Protein AF-A0A094FRH2-F1 (afdb_monomer_lite)

Sequence (1013 aa):
MGSDAPKFNVCLIGSGGVGTIASVVLEKSGLARVTAVLRSKYKVVSEKGWDIESVDHGTLKGWKPSRIVATVSEAALPPPGTDAQHYDYVFVSTKQLPDSYSVAELIRPVVTPGVTAIILIQNGLDIEIPIIEAFPKNTVISGVSVIGSRTVGENSIAHIGSERVIMGPHFHDGLDRETQIRQATEFVAMYDSGGPGIVTLDLDMPKARWYKLLWNGTFNTLCALMKMDVGEVQLSKGRESLLVPMMRELVAVAKEDGVELPEAAIQKLAYGLPDDCPYRPSMLVDVEQGRLMEIEVILGNALKKAEKYGVPAPKCSTVGIWRALSGPRPIMSEQSVTNVTENGDTEGIQPRQDNPDAAALQSTIGQEPNESQGRHVGNASQELGAGTPDVSVTEESHGSSHEQPRKRAKRVIRSMPGSSCLRCKVKKTKCEPSDFKERTCKRCESGNHECQYPIQRWAPRNDNLDMGFSNLSSSDPRSAAFENRGTYERSFDARADLQRKDAHIDRLEQTLSRYTTLENQRMGSHPSKYINVAAYALDPPQHLPTATIPRDSNEEAYLDVIDQGILDLKTAHTLLQEFRAMNQNFPYIAIHPGLSTGMLRHDSPMLLLAICTAGAWKDRELQTKLERAYLEELAGRMVVDGEQTLDMLQGLLVHLSWCHLHLKSSYRLTSLAISLVTTLGINRRPMPADRQNLSVIFPFPKGAPAPSNSAKTWSPDARRAYIGAYVICSSYAHALRKTSTLKYTPYLEECAQSLSSGSGLPSDVLLIHQVRLAHHVELISDTFDYDFSRSVPPVPDSQLSFHVRSFSAALTGIESLIPSRLTTNTLLATSLLVVSAYTHEIGLHGLHPNDTLSLPRTTILIECLGAVRRVLDAVVALNDADFRALCGYNWARIHYSLSLAVELSLGITSPSWGLENVRAVLALESYVDVFVLRLEGVSALVRKEGDQGDWFGFLASLWKELRRNYTEGMGRRGVVVPGEIPPVQELGEGWLGLEDMDFMPNEWLWMVPDVGM

Structure (mmCIF, N/CA/C/O backbone):
data_AF-A0A094FRH2-F1
#
_entry.id   AF-A0A094FRH2-F1
#
loop_
_atom_site.group_PDB
_atom_site.id
_atom_site.type_symbol
_atom_site.label_atom_id
_atom_site.label_alt_id
_atom_site.label_comp_id
_atom_site.label_asym_id
_atom_site.label_entity_id
_atom_site.label_seq_id
_atom_site.pdbx_PDB_ins_code
_atom_site.Cartn_x
_atom_site.Cartn_y
_atom_site.Cartn_z
_atom_site.occupancy
_atom_site.B_iso_or_equiv
_atom_site.auth_seq_id
_atom_site.auth_comp_id
_atom_site.auth_asym_id
_atom_site.auth_atom_id
_atom_site.pdbx_PDB_model_num
ATOM 1 N N . MET A 1 1 ? -25.467 35.314 35.646 1.00 36.81 1 MET A N 1
ATOM 2 C CA . MET A 1 1 ? -26.440 34.681 36.570 1.00 36.81 1 MET A CA 1
ATOM 3 C C . MET A 1 1 ? -25.760 33.460 37.184 1.00 36.81 1 MET A C 1
ATOM 5 O O . MET A 1 1 ? -24.724 33.076 36.652 1.00 36.81 1 MET A O 1
ATOM 9 N N . GLY A 1 2 ? -26.224 32.966 38.337 1.00 38.22 2 GLY A N 1
ATOM 10 C CA . GLY A 1 2 ? -25.465 32.021 39.177 1.00 38.22 2 GLY A CA 1
ATOM 11 C C . GLY A 1 2 ? -25.158 30.676 38.508 1.00 38.22 2 GLY A C 1
ATOM 12 O O . GLY A 1 2 ? -25.920 30.220 37.662 1.00 38.22 2 GLY A O 1
ATOM 13 N N . SER A 1 3 ? -24.039 30.060 38.894 1.00 49.28 3 SER A N 1
ATOM 14 C CA . SER A 1 3 ? -23.488 28.829 38.303 1.00 49.28 3 SER A CA 1
ATOM 15 C C . SER A 1 3 ? -23.800 27.556 39.104 1.00 49.28 3 SER A C 1
ATOM 17 O O . SER A 1 3 ? -23.106 26.556 38.947 1.00 49.28 3 SER A O 1
ATOM 19 N N . ASP A 1 4 ? -24.826 27.588 39.956 1.00 54.50 4 ASP A N 1
ATOM 20 C CA . ASP A 1 4 ? -25.152 26.518 40.916 1.00 54.50 4 ASP A CA 1
ATOM 21 C C . ASP A 1 4 ? -26.187 25.506 40.382 1.00 54.50 4 ASP A C 1
ATOM 23 O O . ASP A 1 4 ? -26.848 24.805 41.147 1.00 54.50 4 ASP A O 1
ATOM 27 N N . ALA A 1 5 ? -26.344 25.417 39.058 1.00 61.94 5 ALA A N 1
ATOM 28 C CA . ALA A 1 5 ? -27.101 24.333 38.440 1.00 61.94 5 ALA A CA 1
ATOM 29 C C . ALA A 1 5 ? -26.342 22.998 38.622 1.00 61.94 5 ALA A C 1
ATOM 31 O O . ALA A 1 5 ? -25.122 22.965 38.418 1.00 61.94 5 ALA A O 1
ATOM 32 N N . PRO A 1 6 ? -27.017 21.892 38.988 1.00 78.56 6 PRO A N 1
ATOM 33 C CA . PRO A 1 6 ? -26.355 20.604 39.160 1.00 78.56 6 PRO A CA 1
ATOM 34 C C . PRO A 1 6 ? -25.761 20.118 37.830 1.00 78.56 6 PRO A C 1
ATOM 36 O O . PRO A 1 6 ? -26.459 20.017 36.824 1.00 78.56 6 PRO A O 1
ATOM 39 N N . LYS A 1 7 ? -24.456 19.822 37.838 1.00 89.81 7 LYS A N 1
ATOM 40 C CA . LYS A 1 7 ? -23.725 19.274 36.687 1.00 89.81 7 LYS A CA 1
ATOM 41 C C . LYS A 1 7 ? -23.915 17.761 36.575 1.00 89.81 7 LYS A C 1
ATOM 43 O O . LYS A 1 7 ? -23.722 17.058 37.568 1.00 89.81 7 LYS A O 1
ATOM 48 N N . PHE A 1 8 ? -24.149 17.273 35.359 1.00 93.38 8 PHE A N 1
ATOM 49 C CA . PHE A 1 8 ? -24.088 15.848 35.031 1.00 93.38 8 PHE A CA 1
ATOM 50 C C . PHE A 1 8 ? -22.657 15.318 35.181 1.00 93.38 8 PHE A C 1
ATOM 52 O O . PHE A 1 8 ? -21.693 15.930 34.714 1.00 93.38 8 PHE A O 1
ATOM 59 N N . ASN A 1 9 ? -22.503 14.155 35.797 1.00 94.06 9 ASN A N 1
ATOM 60 C CA . ASN A 1 9 ? -21.228 13.483 35.996 1.00 94.06 9 ASN A CA 1
ATOM 61 C C . ASN A 1 9 ? -21.015 12.499 34.845 1.00 94.06 9 ASN A C 1
ATOM 63 O O . ASN A 1 9 ? -21.782 11.550 34.673 1.00 94.06 9 ASN A O 1
ATOM 67 N N . VAL A 1 10 ? -19.955 12.713 34.064 1.00 96.81 10 VAL A N 1
ATOM 68 C CA . VAL A 1 10 ? -19.654 11.904 32.876 1.00 96.81 10 VAL A CA 1
ATOM 69 C C . VAL A 1 10 ? -18.355 11.133 33.082 1.00 96.81 10 VAL A C 1
ATOM 71 O O . VAL A 1 10 ? -17.307 11.738 33.313 1.00 96.81 10 VAL A O 1
ATOM 74 N N . CYS A 1 11 ? -18.392 9.806 32.972 1.00 97.38 11 CYS A N 1
ATOM 75 C CA . CYS A 1 11 ? -17.182 8.988 32.897 1.00 97.38 11 CYS A CA 1
ATOM 76 C C . CYS A 1 11 ? -16.782 8.826 31.428 1.00 97.38 11 CYS A C 1
ATOM 78 O O . CYS A 1 11 ? -17.544 8.262 30.647 1.00 97.38 11 CYS A O 1
ATOM 80 N N . LEU A 1 12 ? -15.602 9.309 31.034 1.00 98.00 12 LEU A N 1
ATOM 81 C CA . LEU A 1 12 ? -15.098 9.166 29.670 1.00 98.00 12 LEU A CA 1
ATOM 82 C C . LEU A 1 12 ? -13.992 8.111 29.609 1.00 98.00 12 LEU A C 1
ATOM 84 O O . LEU A 1 12 ? -12.940 8.241 30.237 1.00 98.00 12 LEU A O 1
ATOM 88 N N . ILE A 1 13 ? -14.226 7.072 28.811 1.00 96.38 13 ILE A N 1
ATOM 89 C CA . ILE A 1 13 ? -13.339 5.920 28.652 1.00 96.38 13 ILE A CA 1
ATOM 90 C C . ILE A 1 13 ? -12.813 5.921 27.215 1.00 96.38 13 ILE A C 1
ATOM 92 O O . ILE A 1 13 ? -13.569 5.719 26.266 1.00 96.38 13 ILE A O 1
ATOM 96 N N . GLY A 1 14 ? -11.506 6.152 27.050 1.00 90.12 14 GLY A N 1
ATOM 97 C CA . GLY A 1 14 ? -10.849 6.186 25.734 1.00 90.12 14 GLY A CA 1
ATOM 98 C C . GLY A 1 14 ? -10.294 7.546 25.314 1.00 90.12 14 GLY A C 1
ATOM 99 O O . GLY A 1 14 ? -10.489 7.974 24.182 1.00 90.12 14 GLY A O 1
ATOM 100 N N . SER A 1 15 ? -9.554 8.210 26.204 1.00 88.00 15 SER A N 1
ATOM 101 C CA . SER A 1 15 ? -8.973 9.553 26.010 1.00 88.00 15 SER A CA 1
ATOM 102 C C . SER A 1 15 ? -7.823 9.620 24.977 1.00 88.00 15 SER A C 1
ATOM 104 O O . SER A 1 15 ? -6.701 10.017 25.292 1.00 88.00 15 SER A O 1
ATOM 106 N N . GLY A 1 16 ? -8.085 9.192 23.739 1.00 89.44 16 GLY A N 1
ATOM 107 C CA . GLY A 1 16 ? -7.289 9.502 22.546 1.00 89.44 16 GLY A CA 1
ATOM 108 C C . GLY A 1 16 ? -7.710 10.844 21.934 1.00 89.44 16 GLY A C 1
ATOM 109 O O . GLY A 1 16 ? -8.237 11.701 22.640 1.00 89.44 16 GLY A O 1
ATOM 110 N N . GLY A 1 17 ? -7.530 11.026 20.620 1.00 90.75 17 GLY A N 1
ATOM 111 C CA . GLY A 1 17 ? -7.956 12.246 19.910 1.00 90.75 17 GLY A CA 1
ATOM 112 C C . GLY A 1 17 ? -9.436 12.584 20.133 1.00 90.75 17 GLY A C 1
ATOM 113 O O . GLY A 1 17 ? -9.745 13.620 20.719 1.00 90.75 17 GLY A O 1
ATOM 114 N N . VAL A 1 18 ? -10.332 11.669 19.745 1.00 93.31 18 VAL A N 1
ATOM 115 C CA . VAL A 1 18 ? -11.793 11.833 19.871 1.00 93.31 18 VAL A CA 1
ATOM 116 C C . VAL A 1 18 ? -12.210 12.034 21.328 1.00 93.31 18 VAL A C 1
ATOM 118 O O . VAL A 1 18 ? -12.814 13.049 21.653 1.00 93.31 18 VAL A O 1
ATOM 121 N N . GLY A 1 19 ? -11.822 11.123 22.228 1.00 95.25 19 GLY A N 1
ATOM 122 C CA . GLY A 1 19 ? -12.189 11.200 23.646 1.00 95.25 19 GLY A CA 1
ATOM 123 C C . GLY A 1 19 ? -11.683 12.461 24.359 1.00 95.25 19 GLY A C 1
ATOM 124 O O . GLY A 1 19 ? -12.365 12.991 25.234 1.00 95.25 19 GLY A O 1
ATOM 125 N N . THR A 1 20 ? -10.521 12.997 23.969 1.00 96.19 20 THR A N 1
ATOM 126 C CA . THR A 1 20 ? -10.008 14.246 24.557 1.00 96.19 20 THR A CA 1
ATOM 127 C C . THR A 1 20 ? -10.788 15.460 24.058 1.00 96.19 20 THR A C 1
ATOM 129 O O . THR A 1 20 ? -11.134 16.314 24.869 1.00 96.19 20 THR A O 1
ATOM 132 N N . ILE A 1 21 ? -11.136 15.527 22.766 1.00 97.06 21 ILE A N 1
ATOM 133 C CA . ILE A 1 21 ? -11.998 16.601 22.244 1.00 97.06 21 ILE A CA 1
ATOM 134 C C . ILE A 1 21 ? -13.403 16.514 22.851 1.00 97.06 21 ILE A C 1
ATOM 136 O O . ILE A 1 21 ? -13.870 17.511 23.389 1.00 97.06 21 ILE A O 1
ATOM 140 N N . ALA A 1 22 ? -14.013 15.328 22.917 1.00 96.69 22 ALA A N 1
ATOM 141 C CA . ALA A 1 22 ? -15.293 15.125 23.599 1.00 96.69 22 ALA A CA 1
ATOM 142 C C . ALA A 1 22 ? -15.252 15.554 25.081 1.00 96.69 22 ALA A C 1
ATOM 144 O O . ALA A 1 22 ? -16.205 16.151 25.578 1.00 96.69 22 ALA A O 1
ATOM 145 N N . SER A 1 23 ? -14.128 15.337 25.779 1.00 97.25 23 SER A N 1
ATOM 146 C CA . SER A 1 23 ? -13.930 15.847 27.145 1.00 97.25 23 SER A CA 1
ATOM 147 C C . SER A 1 23 ? -13.918 17.384 27.201 1.00 97.25 23 SER A C 1
ATOM 149 O O . SER A 1 23 ? -14.481 17.960 28.129 1.00 97.25 23 SER A O 1
ATOM 151 N N . VAL A 1 24 ? -13.300 18.056 26.219 1.00 97.44 24 VAL A N 1
ATOM 152 C CA . VAL A 1 24 ? -13.301 19.529 26.117 1.00 97.44 24 VAL A CA 1
ATOM 153 C C . VAL A 1 24 ? -14.705 20.057 25.834 1.00 97.44 24 VAL A C 1
ATOM 155 O O . VAL A 1 24 ? -15.116 21.008 26.492 1.00 97.44 24 VAL A O 1
ATOM 158 N N . VAL A 1 25 ? -15.439 19.445 24.900 1.00 96.81 25 VAL A N 1
ATOM 159 C CA . VAL A 1 25 ? -16.824 19.810 24.553 1.00 96.81 25 VAL A CA 1
ATOM 160 C C . VAL A 1 25 ? -17.718 19.718 25.792 1.00 96.81 25 VAL A C 1
ATOM 162 O O . VAL A 1 25 ? -18.369 20.693 26.169 1.00 96.81 25 VAL A O 1
ATOM 165 N N . LEU A 1 26 ? -17.691 18.572 26.478 1.00 97.19 26 LEU A N 1
ATOM 166 C CA . LEU A 1 26 ? -18.490 18.333 27.678 1.00 97.19 26 LEU A CA 1
ATOM 167 C C . LEU A 1 26 ? -18.178 19.344 28.790 1.00 97.19 26 LEU A C 1
ATOM 169 O O . LEU A 1 26 ? -19.105 19.946 29.325 1.00 97.19 26 LEU A O 1
ATOM 173 N N . GLU A 1 27 ? -16.908 19.610 29.109 1.00 96.75 27 GLU A N 1
ATOM 174 C CA . GLU A 1 27 ? -16.563 20.633 30.114 1.00 96.75 27 GLU A CA 1
ATOM 175 C C . GLU A 1 27 ? -16.949 22.057 29.659 1.00 96.75 27 GLU A C 1
ATOM 177 O O . GLU A 1 27 ? -17.450 22.846 30.465 1.00 96.75 27 GLU A O 1
ATOM 182 N N . LYS A 1 28 ? -16.784 22.389 28.366 1.00 95.62 28 LYS A N 1
ATOM 183 C CA . LYS A 1 28 ? -17.152 23.701 27.798 1.00 95.62 28 LYS A CA 1
ATOM 184 C C . LYS A 1 28 ? -18.652 23.986 27.813 1.00 95.62 28 LYS A C 1
ATOM 186 O O . LYS A 1 28 ? -19.008 25.159 27.884 1.00 95.62 28 LYS A O 1
ATOM 191 N N . SER A 1 29 ? -19.511 22.963 27.807 1.00 95.25 29 SER A N 1
ATOM 192 C CA . SER A 1 29 ? -20.965 23.143 27.982 1.00 95.25 29 SER A CA 1
ATOM 193 C C . SER A 1 29 ? -21.322 23.861 29.292 1.00 95.25 29 SER A C 1
ATOM 195 O O . SER A 1 29 ? -22.400 24.431 29.426 1.00 95.25 29 SER A O 1
ATOM 197 N N . GLY A 1 30 ? -20.444 23.788 30.302 1.00 94.88 30 GLY A N 1
ATOM 198 C CA . GLY A 1 30 ? -20.737 24.203 31.672 1.00 94.88 30 GLY A CA 1
ATOM 199 C C . GLY A 1 30 ? -21.649 23.233 32.435 1.00 94.88 30 GLY A C 1
ATOM 200 O O . GLY A 1 30 ? -21.650 23.273 33.663 1.00 94.88 30 GLY A O 1
ATOM 201 N N . LEU A 1 31 ? -22.346 22.325 31.743 1.00 95.25 31 LEU A N 1
ATOM 202 C CA . LEU A 1 31 ? -23.349 21.401 32.283 1.00 95.25 31 LEU A CA 1
ATOM 203 C C . LEU A 1 31 ? -22.773 20.043 32.715 1.00 95.25 31 LEU A C 1
ATOM 205 O O . LEU A 1 31 ? -23.380 19.370 33.542 1.00 95.25 31 LEU A O 1
ATOM 209 N N . ALA A 1 32 ? -21.604 19.642 32.207 1.00 95.06 32 ALA A N 1
ATOM 210 C CA . ALA A 1 32 ? -20.947 18.392 32.599 1.00 95.06 32 ALA A CA 1
ATOM 211 C C . ALA A 1 32 ? -19.841 18.591 33.654 1.00 95.06 32 ALA A C 1
ATOM 213 O O . ALA A 1 32 ? -19.326 19.695 33.845 1.00 95.06 32 ALA A O 1
ATOM 214 N N . ARG A 1 33 ? -19.436 17.492 34.294 1.00 94.69 33 ARG A N 1
ATOM 215 C CA . ARG A 1 33 ? -18.185 17.292 35.041 1.00 94.69 33 ARG A CA 1
ATOM 216 C C . ARG A 1 33 ? -17.564 15.982 34.548 1.00 94.69 33 ARG A C 1
ATOM 218 O O . ARG A 1 33 ? -18.145 14.918 34.766 1.00 94.69 33 ARG A O 1
ATOM 225 N N . VAL A 1 34 ? -16.404 16.031 33.894 1.00 96.50 34 VAL A N 1
ATOM 226 C CA . VAL A 1 34 ? -15.805 14.853 33.242 1.00 96.50 34 VAL A CA 1
ATOM 227 C C . VAL A 1 34 ? -14.781 14.168 34.151 1.00 96.50 34 VAL A C 1
ATOM 229 O O . VAL A 1 34 ? -13.818 14.782 34.610 1.00 96.50 34 VAL A O 1
ATOM 232 N N . THR A 1 35 ? -14.958 12.863 34.372 1.00 96.69 35 THR A N 1
ATOM 233 C CA . THR A 1 35 ? -13.909 11.954 34.858 1.00 96.69 35 THR A CA 1
ATOM 234 C C . THR A 1 35 ? -13.327 11.192 33.675 1.00 96.69 35 THR A C 1
ATOM 236 O O . THR A 1 35 ? -13.978 10.295 33.146 1.00 96.69 35 THR A O 1
ATOM 239 N N . ALA A 1 36 ? -12.110 11.530 33.255 1.00 97.19 36 ALA A N 1
ATOM 240 C CA . ALA A 1 36 ? -11.448 10.877 32.131 1.00 97.19 36 ALA A CA 1
ATOM 241 C C . ALA A 1 36 ? -10.531 9.736 32.596 1.00 97.19 36 ALA A C 1
ATOM 243 O O . ALA A 1 36 ? -9.622 9.938 33.407 1.00 97.19 36 ALA A O 1
ATOM 244 N N . VAL A 1 37 ? -10.740 8.544 32.035 1.00 96.50 37 VAL A N 1
ATOM 245 C CA . VAL A 1 37 ? -9.877 7.376 32.240 1.00 96.50 37 VAL A CA 1
ATOM 246 C C . VAL A 1 37 ? -8.760 7.394 31.197 1.00 96.50 37 VAL A C 1
ATOM 248 O O . VAL A 1 37 ? -9.007 7.384 29.982 1.00 96.50 37 VAL A O 1
ATOM 251 N N . LEU A 1 38 ? -7.513 7.449 31.665 1.00 93.75 38 LEU A N 1
ATOM 252 C CA . LEU A 1 38 ? -6.304 7.470 30.841 1.00 93.75 38 LEU A CA 1
ATOM 253 C C . LEU A 1 38 ? -5.412 6.288 31.232 1.00 93.75 38 LEU A C 1
ATOM 255 O O . LEU A 1 38 ? -5.075 6.153 32.396 1.00 93.75 38 LEU A O 1
ATOM 259 N N . ARG A 1 39 ? -4.952 5.476 30.268 1.00 88.81 39 ARG A N 1
ATOM 260 C CA . ARG A 1 39 ? -3.963 4.409 30.533 1.00 88.81 39 ARG A CA 1
ATOM 261 C C . ARG A 1 39 ? -2.531 4.912 30.321 1.00 88.81 39 ARG A C 1
ATOM 263 O O . ARG A 1 39 ? -1.935 5.523 31.200 1.00 88.81 39 ARG A O 1
ATOM 270 N N . SER A 1 40 ? -1.993 4.747 29.112 1.00 87.12 40 SER A N 1
ATOM 271 C CA . SER A 1 40 ? -0.603 5.088 28.749 1.00 87.12 40 SER A CA 1
ATOM 272 C C . SER A 1 40 ? -0.242 6.576 28.847 1.00 87.12 40 SER A C 1
ATOM 274 O O . SER A 1 40 ? 0.934 6.922 28.780 1.00 87.12 40 SER A O 1
ATOM 276 N N . LYS A 1 41 ? -1.232 7.463 28.993 1.00 91.12 41 LYS A N 1
ATOM 277 C CA . LYS A 1 41 ? -1.048 8.918 29.101 1.00 91.12 41 LYS A CA 1
ATOM 278 C C . LYS A 1 41 ? -1.373 9.479 30.494 1.00 91.12 41 LYS A C 1
ATOM 280 O O . LYS A 1 41 ? -1.225 10.681 30.682 1.00 91.12 41 LYS A O 1
ATOM 285 N N . TYR A 1 42 ? -1.761 8.638 31.465 1.00 94.50 42 TYR A N 1
ATOM 286 C CA . TYR A 1 42 ? -2.183 9.072 32.807 1.00 94.50 42 TYR A CA 1
ATOM 287 C C . TYR A 1 42 ? -1.190 10.041 33.449 1.00 94.50 42 TYR A C 1
ATOM 289 O O . TYR A 1 42 ? -1.520 11.202 33.666 1.00 94.50 42 TYR A O 1
ATOM 297 N N . LYS A 1 43 ? 0.047 9.587 33.690 1.00 93.94 43 LYS A N 1
ATOM 298 C CA . LYS A 1 43 ? 1.058 10.358 34.425 1.00 93.94 43 LYS A CA 1
ATOM 299 C C . LYS A 1 43 ? 1.296 11.738 33.803 1.00 93.94 43 LYS A C 1
ATOM 301 O O . LYS A 1 43 ? 1.157 12.748 34.485 1.00 93.94 43 LYS A O 1
ATOM 306 N N . VAL A 1 44 ? 1.589 11.784 32.501 1.00 94.44 44 VAL A N 1
ATOM 307 C CA . VAL A 1 44 ? 1.964 13.034 31.824 1.00 94.44 44 VAL A CA 1
ATOM 308 C C . VAL A 1 44 ? 0.808 14.038 31.742 1.00 94.44 44 VAL A C 1
ATOM 310 O O . VAL A 1 44 ? 1.049 15.236 31.850 1.00 94.44 44 VAL A O 1
ATOM 313 N N . VAL A 1 45 ? -0.445 13.583 31.621 1.00 95.00 45 VAL A N 1
ATOM 314 C CA . VAL A 1 45 ? -1.620 14.475 31.584 1.00 95.00 45 VAL A CA 1
ATOM 315 C C . VAL A 1 45 ? -2.061 14.883 32.995 1.00 95.00 45 VAL A C 1
ATOM 317 O O . VAL A 1 45 ? -2.400 16.045 33.208 1.00 95.00 45 VAL A O 1
ATOM 320 N N . SER A 1 46 ? -1.987 13.992 33.987 1.00 95.00 46 SER A N 1
ATOM 321 C CA . SER A 1 46 ? -2.219 14.343 35.396 1.00 95.00 46 SER A CA 1
ATOM 322 C C . SER A 1 46 ? -1.216 15.391 35.891 1.00 95.00 46 SER A C 1
ATOM 324 O O . SER A 1 46 ? -1.607 16.334 36.579 1.00 95.00 46 SER A O 1
ATOM 326 N N . GLU A 1 47 ? 0.050 15.298 35.472 1.00 95.50 47 GLU A N 1
ATOM 327 C CA . GLU A 1 47 ? 1.094 16.296 35.739 1.00 95.50 47 GLU A CA 1
ATOM 328 C C . GLU A 1 47 ? 0.911 17.569 34.888 1.00 95.50 47 GLU A C 1
ATOM 330 O O . GLU A 1 47 ? 0.562 18.624 35.423 1.00 95.50 47 GLU A O 1
ATOM 335 N N . LYS A 1 48 ? 1.103 17.483 33.564 1.00 95.69 48 LYS A N 1
ATOM 336 C CA . LYS A 1 48 ? 1.226 18.639 32.651 1.00 95.69 48 LYS A CA 1
ATOM 337 C C . LYS A 1 48 ? -0.104 19.113 32.053 1.00 95.69 48 LYS A C 1
ATOM 339 O O . LYS A 1 48 ? -0.258 20.298 31.784 1.00 95.69 48 LYS A O 1
ATOM 344 N N . GLY A 1 49 ? -1.064 18.208 31.867 1.00 96.62 49 GLY A N 1
ATOM 345 C CA . GLY A 1 49 ? -2.285 18.433 31.082 1.00 96.62 49 GLY A CA 1
ATOM 346 C C . GLY A 1 49 ? -2.083 18.240 29.574 1.00 96.62 49 GLY A C 1
ATOM 347 O O . GLY A 1 49 ? -0.979 17.954 29.108 1.00 96.62 49 GLY A O 1
ATOM 348 N N . TRP A 1 50 ? -3.168 18.370 28.811 1.00 97.44 50 TRP A N 1
ATOM 349 C CA . TRP A 1 50 ? -3.180 18.296 27.351 1.00 97.44 50 TRP A CA 1
ATOM 350 C C . TRP A 1 50 ? -2.913 19.661 26.705 1.00 97.44 50 TRP A C 1
ATOM 352 O O . TRP A 1 50 ? -3.578 20.648 27.018 1.00 97.44 50 TRP A O 1
ATOM 362 N N . ASP A 1 51 ? -2.008 19.694 25.730 1.00 97.56 51 ASP A N 1
ATOM 363 C CA . ASP A 1 51 ? -1.820 20.827 24.823 1.00 97.56 51 ASP A CA 1
ATOM 364 C C . ASP A 1 51 ? -2.603 20.579 23.527 1.00 97.56 51 ASP A C 1
ATOM 366 O O . ASP A 1 51 ? -2.213 19.772 22.684 1.00 97.56 51 ASP A O 1
ATOM 370 N N . ILE A 1 52 ? -3.748 21.237 23.385 1.00 97.88 52 ILE A N 1
ATOM 371 C CA . ILE A 1 52 ? -4.732 20.981 22.333 1.00 97.88 52 ILE A CA 1
ATOM 372 C C . ILE A 1 52 ? -4.707 22.137 21.335 1.00 97.88 52 ILE A C 1
ATOM 374 O O . ILE A 1 52 ? -5.036 23.266 21.691 1.00 97.88 52 ILE A O 1
ATOM 378 N N . GLU A 1 53 ? -4.377 21.847 20.079 1.00 97.25 53 GLU A N 1
ATOM 379 C CA . GLU A 1 53 ? -4.637 22.746 18.952 1.00 97.25 53 GLU A CA 1
ATOM 380 C C . GLU A 1 53 ? -5.918 22.278 18.259 1.00 97.25 53 GLU A C 1
ATOM 382 O O . GLU A 1 53 ? -5.953 21.168 17.723 1.00 97.25 53 GLU A O 1
ATOM 387 N N . SER A 1 54 ? -6.986 23.082 18.300 1.00 95.81 54 SER A N 1
ATOM 388 C CA . SER A 1 54 ? -8.309 22.675 17.813 1.00 95.81 54 SER A CA 1
ATOM 389 C C . SER A 1 54 ? -8.976 23.723 16.932 1.00 95.81 54 SER A C 1
ATOM 391 O O . SER A 1 54 ? -9.129 24.878 17.329 1.00 95.81 54 SER A O 1
ATOM 393 N N . VAL A 1 55 ? -9.448 23.285 15.764 1.00 93.12 55 VAL A N 1
ATOM 394 C CA . VAL A 1 55 ? -10.188 24.113 14.802 1.00 93.12 55 VAL A CA 1
ATOM 395 C C . VAL A 1 55 ? -11.495 24.687 15.377 1.00 93.12 55 VAL A C 1
ATOM 397 O O . VAL A 1 55 ? -11.792 25.852 15.125 1.00 93.12 55 VAL A O 1
ATOM 400 N N . ASP A 1 56 ? -12.219 23.938 16.218 1.00 92.12 56 ASP A N 1
ATOM 401 C CA . ASP A 1 56 ? -13.488 24.385 16.832 1.00 92.12 56 ASP A CA 1
ATOM 402 C C . ASP A 1 56 ? -13.318 25.008 18.228 1.00 92.12 56 ASP A C 1
ATOM 404 O O . ASP A 1 56 ? -14.259 25.561 18.800 1.00 92.12 56 ASP A O 1
ATOM 408 N N . HIS A 1 57 ? -12.136 24.885 18.841 1.00 93.62 57 HIS A N 1
ATOM 409 C CA . HIS A 1 57 ? -11.937 25.252 20.250 1.00 93.62 57 HIS A CA 1
ATOM 410 C C . HIS A 1 57 ? -10.778 26.210 20.526 1.00 93.62 57 HIS A C 1
ATOM 412 O O . HIS A 1 57 ? -10.674 26.667 21.669 1.00 93.62 57 HIS A O 1
ATOM 418 N N . GLY A 1 58 ? -9.961 26.519 19.517 1.00 93.81 58 GLY A N 1
ATOM 419 C CA . GLY A 1 58 ? -8.723 27.278 19.651 1.00 93.81 58 GLY A CA 1
ATOM 420 C C . GLY A 1 58 ? -7.593 26.469 20.294 1.00 93.81 58 GLY A C 1
ATOM 421 O O . GLY A 1 58 ? -7.680 25.250 20.459 1.00 93.81 58 GLY A O 1
ATOM 422 N N . THR A 1 59 ? -6.528 27.176 20.664 1.00 96.62 59 THR A N 1
ATOM 423 C CA . THR A 1 59 ? -5.397 26.631 21.422 1.00 96.62 59 THR A CA 1
ATOM 424 C C . THR A 1 59 ? -5.735 26.562 22.912 1.00 96.62 59 THR A C 1
ATOM 426 O O . THR A 1 59 ? -6.045 27.582 23.527 1.00 96.62 59 THR A O 1
ATOM 429 N N . LEU A 1 60 ? -5.609 25.381 23.516 1.00 97.19 60 LEU A N 1
ATOM 430 C CA . LEU A 1 60 ? -5.677 25.167 24.964 1.00 97.19 60 LEU A CA 1
ATOM 431 C C . LEU A 1 60 ? -4.334 24.585 25.424 1.00 97.19 60 LEU A C 1
ATOM 433 O O . LEU A 1 60 ? -3.864 23.616 24.836 1.00 97.19 60 LEU A O 1
ATOM 437 N N . LYS A 1 61 ? -3.705 25.153 26.459 1.00 96.94 61 LYS A N 1
ATOM 438 C CA . LYS A 1 61 ? -2.428 24.657 27.006 1.00 96.94 61 LYS A CA 1
ATOM 439 C C . LYS A 1 61 ? -2.608 24.101 28.411 1.00 96.94 61 LYS A C 1
ATOM 441 O O . LYS A 1 61 ? -3.344 24.685 29.204 1.00 96.94 61 LYS A O 1
ATOM 446 N N . GLY A 1 62 ? -1.952 22.977 28.701 1.00 96.50 62 GLY A N 1
ATOM 447 C CA . GLY A 1 62 ? -2.037 22.278 29.989 1.00 96.50 62 GLY A CA 1
ATOM 448 C C . GLY A 1 62 ? -3.460 21.914 30.441 1.00 96.50 62 GLY A C 1
ATOM 449 O O . GLY A 1 62 ? -3.720 21.816 31.641 1.00 96.50 62 GLY A O 1
ATOM 450 N N . TRP A 1 63 ? -4.398 21.740 29.505 1.00 97.81 63 TRP A N 1
ATOM 451 C CA . TRP A 1 63 ? -5.819 21.545 29.792 1.00 97.81 63 TRP A CA 1
ATOM 452 C C . TRP A 1 63 ? -6.097 20.190 30.458 1.00 97.81 63 TRP A C 1
ATOM 454 O O . TRP A 1 63 ? -5.508 19.170 30.094 1.00 97.81 63 TRP A O 1
ATOM 464 N N . LYS A 1 64 ? -7.019 20.157 31.426 1.00 96.81 64 LYS A N 1
ATOM 465 C CA . LYS A 1 64 ? -7.412 18.943 32.155 1.00 96.81 64 LYS A CA 1
ATOM 466 C C . LYS A 1 64 ? -8.940 18.894 32.318 1.00 96.81 64 LYS A C 1
ATOM 468 O O . LYS A 1 64 ? -9.528 19.943 32.583 1.00 96.81 64 LYS A O 1
ATOM 473 N N . PRO A 1 65 ? -9.575 17.712 32.204 1.00 95.19 65 PRO A N 1
ATOM 474 C CA . PRO A 1 65 ? -10.956 17.507 32.643 1.00 95.19 65 PRO A CA 1
ATOM 475 C C . PRO A 1 65 ? -11.044 17.552 34.178 1.00 95.19 65 PRO A C 1
ATOM 477 O O . PRO A 1 65 ? -10.025 17.425 34.861 1.00 95.19 65 PRO A O 1
ATOM 480 N N . SER A 1 66 ? -12.257 17.686 34.725 1.00 95.00 66 SER A N 1
ATOM 481 C CA . SER A 1 66 ? -12.502 17.843 36.171 1.00 95.00 66 SER A CA 1
ATOM 482 C C . SER A 1 66 ? -11.859 16.763 37.053 1.00 95.00 66 SER A C 1
ATOM 484 O O . SER A 1 66 ? -11.476 17.046 38.187 1.00 95.00 66 SER A O 1
ATOM 486 N N . ARG A 1 67 ? -11.738 15.523 36.560 1.00 94.12 67 ARG A N 1
ATOM 487 C CA . ARG A 1 67 ? -11.031 14.421 37.228 1.00 94.12 67 ARG A CA 1
ATOM 488 C C . ARG A 1 67 ? -10.287 13.571 36.197 1.00 94.12 67 ARG A C 1
ATOM 490 O O . ARG A 1 67 ? -10.816 13.274 35.128 1.00 94.12 67 ARG A O 1
ATOM 497 N N . ILE A 1 68 ? -9.076 13.137 36.541 1.00 95.75 68 ILE A N 1
ATOM 498 C CA . ILE A 1 68 ? -8.274 12.177 35.768 1.00 95.75 68 ILE A CA 1
ATOM 499 C C . ILE A 1 68 ? -8.005 10.964 36.664 1.00 95.75 68 ILE A C 1
ATOM 501 O O . ILE A 1 68 ? -7.675 11.138 37.836 1.00 95.75 68 ILE A O 1
ATOM 505 N N . VAL A 1 69 ? -8.135 9.752 36.120 1.00 95.62 69 VAL A N 1
ATOM 506 C CA . VAL A 1 69 ? -7.829 8.482 36.809 1.00 95.62 69 VAL A CA 1
ATOM 507 C C . VAL A 1 69 ? -7.101 7.509 35.874 1.00 95.62 69 VAL A C 1
ATOM 509 O O . VAL A 1 69 ? -7.205 7.628 34.648 1.00 95.62 69 VAL A O 1
ATOM 512 N N . ALA A 1 70 ? -6.357 6.554 36.439 1.00 94.44 70 ALA A N 1
ATOM 513 C CA . ALA A 1 70 ? -5.567 5.586 35.677 1.00 94.44 70 ALA A CA 1
ATOM 514 C C . ALA A 1 70 ? -6.381 4.356 35.227 1.00 94.44 70 ALA A C 1
ATOM 516 O O . ALA A 1 70 ? -6.060 3.726 34.215 1.00 94.44 70 ALA A O 1
ATOM 517 N N . THR A 1 71 ? -7.448 4.015 35.958 1.00 94.31 71 THR A N 1
ATOM 518 C CA . THR A 1 71 ? -8.288 2.832 35.708 1.00 94.31 71 THR A CA 1
ATOM 519 C C . THR A 1 71 ? -9.787 3.134 35.802 1.00 94.31 71 THR A C 1
ATOM 521 O O . THR A 1 71 ? -10.210 4.113 36.415 1.00 94.31 71 THR A O 1
ATOM 524 N N . VAL A 1 72 ? -10.621 2.266 35.212 1.00 93.81 72 VAL A N 1
ATOM 525 C CA . VAL A 1 72 ? -12.088 2.347 35.368 1.00 93.81 72 VAL A CA 1
ATOM 526 C C . VAL A 1 72 ? -12.507 2.002 36.806 1.00 93.81 72 VAL A C 1
ATOM 528 O O . VAL A 1 72 ? -13.456 2.579 37.325 1.00 93.81 72 VAL A O 1
ATOM 531 N N . SER A 1 73 ? -11.752 1.143 37.497 1.00 92.50 73 SER A N 1
ATOM 532 C CA . SER A 1 73 ? -11.964 0.833 38.917 1.00 92.50 73 SER A CA 1
ATOM 533 C C . SER A 1 73 ? -11.765 2.054 39.824 1.00 92.50 73 SER A C 1
ATOM 535 O O . SER A 1 73 ? -12.521 2.239 40.769 1.00 92.50 73 SER A O 1
ATOM 537 N N . GLU A 1 74 ? -10.797 2.927 39.523 1.00 92.69 74 GLU A N 1
ATOM 538 C CA . GLU A 1 74 ? -10.667 4.228 40.195 1.00 92.69 74 GLU A CA 1
ATOM 539 C C . GLU A 1 74 ? -11.814 5.184 39.845 1.00 92.69 74 GLU A C 1
ATOM 541 O O . GLU A 1 74 ? -12.252 5.936 40.714 1.00 92.69 74 GLU A O 1
ATOM 546 N N . ALA A 1 75 ? -12.311 5.170 38.600 1.00 92.94 75 ALA A N 1
ATOM 547 C CA . ALA A 1 75 ? -13.468 5.979 38.208 1.00 92.94 75 ALA A CA 1
ATOM 548 C C . ALA A 1 75 ? -14.725 5.591 39.004 1.00 92.94 75 ALA A C 1
ATOM 550 O O . ALA A 1 75 ? -15.453 6.472 39.446 1.00 92.94 75 ALA A O 1
ATOM 551 N N . ALA A 1 76 ? -14.932 4.293 39.251 1.00 90.81 76 ALA A N 1
ATOM 552 C CA . ALA A 1 76 ? -16.046 3.768 40.043 1.00 90.81 76 ALA A CA 1
ATOM 553 C C . ALA A 1 76 ? -16.047 4.225 41.518 1.00 90.81 76 ALA A C 1
ATOM 555 O O . ALA A 1 76 ? -17.081 4.162 42.180 1.00 90.81 76 ALA A O 1
ATOM 556 N N . LEU A 1 77 ? -14.914 4.704 42.047 1.00 86.81 77 LEU A N 1
ATOM 557 C CA . LEU A 1 77 ? -14.865 5.330 43.370 1.00 86.81 77 LEU A CA 1
ATOM 558 C C . LEU A 1 77 ? -15.403 6.773 43.296 1.00 86.81 77 LEU A C 1
ATOM 560 O O . LEU A 1 77 ? -14.984 7.506 42.390 1.00 86.81 77 LEU A O 1
ATOM 564 N N . PRO A 1 78 ? -16.246 7.226 44.249 1.00 77.56 78 PRO A N 1
ATOM 565 C CA . PRO A 1 78 ? -16.780 8.589 44.270 1.00 77.56 78 PRO A CA 1
ATOM 566 C C . PRO A 1 78 ? -15.692 9.673 44.148 1.00 77.56 78 PRO A C 1
ATOM 568 O O . PRO A 1 78 ? -14.618 9.533 44.746 1.00 77.56 78 PRO A O 1
ATOM 571 N N . PRO A 1 79 ? -15.928 10.770 43.401 1.00 69.94 79 PRO A N 1
ATOM 572 C CA . PRO A 1 79 ? -14.974 11.872 43.322 1.00 69.94 79 PRO A CA 1
ATOM 573 C C . PRO A 1 79 ? -14.747 12.506 44.711 1.00 69.94 79 PRO A C 1
ATOM 575 O O . PRO A 1 79 ? -15.730 12.835 45.386 1.00 69.94 79 PRO A O 1
ATOM 578 N N . PRO A 1 80 ? -13.488 12.723 45.146 1.00 65.81 80 PRO A N 1
ATOM 579 C CA . PRO A 1 80 ? -13.194 13.312 46.452 1.00 65.81 80 PRO A CA 1
ATOM 580 C C . PRO A 1 80 ? -13.896 14.660 46.658 1.00 65.81 80 PRO A C 1
ATOM 582 O O . PRO A 1 80 ? -13.758 15.566 45.838 1.00 65.81 80 PRO A O 1
ATOM 585 N N . GLY A 1 81 ? -14.634 14.793 47.764 1.00 64.88 81 GLY A N 1
ATOM 586 C CA . GLY A 1 81 ? -15.399 16.005 48.075 1.00 64.88 81 GLY A CA 1
ATOM 587 C C . GLY A 1 81 ? -16.729 16.143 47.322 1.00 64.88 81 GLY A C 1
ATOM 588 O O . GLY A 1 81 ? -17.220 17.260 47.187 1.00 64.88 81 GLY A O 1
ATOM 589 N N . THR A 1 82 ? -17.312 15.045 46.826 1.00 67.81 82 THR A N 1
ATOM 590 C CA . THR A 1 82 ? -18.661 15.038 46.234 1.00 67.81 82 THR A CA 1
ATOM 591 C C . THR A 1 82 ? -19.495 13.858 46.731 1.00 67.81 82 THR A C 1
ATOM 593 O O . THR A 1 82 ? -18.968 12.761 46.902 1.00 67.81 82 THR A O 1
ATOM 596 N N . ASP A 1 83 ? -20.806 14.060 46.871 1.00 68.81 83 ASP A N 1
ATOM 597 C CA . ASP A 1 83 ? -21.774 13.009 47.227 1.00 68.81 83 ASP A CA 1
ATOM 598 C C . ASP A 1 83 ? -22.246 12.179 46.009 1.00 68.81 83 ASP A C 1
ATOM 600 O O . ASP A 1 83 ? -23.236 11.451 46.080 1.00 68.81 83 ASP A O 1
ATOM 604 N N . ALA A 1 84 ? -21.567 12.297 44.861 1.00 69.69 84 ALA A N 1
ATOM 605 C CA . ALA A 1 84 ? -21.948 11.635 43.616 1.00 69.69 84 ALA A CA 1
ATOM 606 C C . ALA A 1 84 ? -21.625 10.128 43.664 1.00 69.69 84 ALA A C 1
ATOM 608 O O . ALA A 1 84 ? -20.470 9.720 43.539 1.00 69.69 84 ALA A O 1
ATOM 609 N N . GLN A 1 85 ? -22.662 9.302 43.836 1.00 77.44 85 GLN A N 1
ATOM 610 C CA . GLN A 1 85 ? -22.551 7.838 43.950 1.00 77.44 85 GLN A CA 1
ATOM 611 C C . GLN A 1 85 ? -22.621 7.089 42.605 1.00 77.44 85 GLN A C 1
ATOM 613 O O . GLN A 1 85 ? -22.431 5.877 42.575 1.00 77.44 85 GLN A O 1
ATOM 618 N N . HIS A 1 86 ? -22.919 7.781 41.504 1.00 89.12 86 HIS A N 1
ATOM 619 C CA . HIS A 1 86 ? -23.060 7.200 40.168 1.00 89.12 86 HIS A CA 1
ATOM 620 C C . HIS A 1 86 ? -22.677 8.209 39.079 1.00 89.12 86 HIS A C 1
ATOM 622 O O . HIS A 1 86 ? -22.572 9.411 39.333 1.00 89.12 86 HIS A O 1
ATOM 628 N N . TYR A 1 87 ? -22.497 7.709 37.857 1.00 95.06 87 TYR A N 1
ATOM 629 C CA . TYR A 1 87 ? -22.403 8.529 36.654 1.00 95.06 87 TYR A CA 1
ATOM 630 C C . TYR A 1 87 ? -23.762 8.606 35.963 1.00 95.06 87 TYR A C 1
ATOM 632 O O . TYR A 1 87 ? -24.410 7.582 35.744 1.00 95.06 87 TYR A O 1
ATOM 640 N N . ASP A 1 88 ? -24.158 9.811 35.570 1.00 95.81 88 ASP A N 1
ATOM 641 C CA . ASP A 1 88 ? -25.314 10.050 34.706 1.00 95.81 88 ASP A CA 1
ATOM 642 C C . ASP A 1 88 ? -25.052 9.477 33.301 1.00 95.81 88 ASP A C 1
ATOM 644 O O . ASP A 1 88 ? -25.926 8.868 32.682 1.00 95.81 88 ASP A O 1
ATOM 648 N N . TYR A 1 89 ? -23.805 9.612 32.830 1.00 98.31 89 TYR A N 1
ATOM 649 C CA . TYR A 1 89 ? -23.381 9.228 31.486 1.00 98.31 89 TYR A CA 1
ATOM 650 C C . TYR A 1 89 ? -22.012 8.527 31.473 1.00 98.31 89 TYR A C 1
ATOM 652 O O . TYR A 1 89 ? -21.058 8.981 32.108 1.00 98.31 89 TYR A O 1
ATOM 660 N N . VAL A 1 90 ? -21.879 7.461 30.678 1.00 98.44 90 VAL A N 1
ATOM 661 C CA . VAL A 1 90 ? -20.594 6.807 30.360 1.00 98.44 90 VAL A CA 1
ATOM 662 C C . VAL A 1 90 ? -20.315 6.959 28.866 1.00 98.44 90 VAL A C 1
ATOM 664 O O . VAL A 1 90 ? -21.052 6.432 28.041 1.00 98.44 90 VAL A O 1
ATOM 667 N N . PHE A 1 91 ? -19.250 7.675 28.505 1.00 98.50 91 PHE A N 1
ATOM 668 C CA . PHE A 1 91 ? -18.875 7.978 27.122 1.00 98.50 91 PHE A CA 1
ATOM 669 C C . PHE A 1 91 ? -17.701 7.104 26.664 1.00 98.50 91 PHE A C 1
ATOM 671 O O . PHE A 1 91 ? -16.568 7.266 27.127 1.00 98.50 91 PHE A O 1
ATOM 678 N N . VAL A 1 92 ? -17.959 6.183 25.735 1.00 98.19 92 VAL A N 1
ATOM 679 C CA . VAL A 1 92 ? -16.984 5.202 25.244 1.00 98.19 92 VAL A CA 1
ATOM 680 C C . VAL A 1 92 ? -16.409 5.639 23.901 1.00 98.19 92 VAL A C 1
ATOM 682 O O . VAL A 1 92 ? -17.111 5.717 22.894 1.00 98.19 92 VAL A O 1
ATOM 685 N N . SER A 1 93 ? -15.100 5.891 23.896 1.00 95.81 93 SER A N 1
ATOM 686 C CA . SER A 1 93 ? -14.312 6.388 22.756 1.00 95.81 93 SER A CA 1
ATOM 687 C C . SER A 1 93 ? -12.997 5.623 22.542 1.00 95.81 93 SER A C 1
ATOM 689 O O . SER A 1 93 ? -12.106 6.072 21.819 1.00 95.81 93 SER A O 1
ATOM 691 N N . THR A 1 94 ? -12.867 4.436 23.142 1.00 93.75 94 THR A N 1
ATOM 692 C CA . THR A 1 94 ? -11.833 3.459 22.775 1.00 93.75 94 THR A CA 1
ATOM 693 C C . THR A 1 94 ? -12.108 2.873 21.383 1.00 93.75 94 THR A C 1
ATOM 695 O O . THR A 1 94 ? -13.227 2.946 20.880 1.00 93.75 94 THR A O 1
ATOM 698 N N . LYS A 1 95 ? -11.112 2.236 20.755 1.00 92.06 95 LYS A N 1
ATOM 699 C CA . LYS A 1 95 ? -11.354 1.431 19.544 1.00 92.06 95 LYS A CA 1
ATOM 700 C C . LYS A 1 95 ? -12.197 0.205 19.853 1.00 92.06 95 LYS A C 1
ATOM 702 O O . LYS A 1 95 ? -11.891 -0.483 20.828 1.00 92.06 95 LYS A O 1
ATOM 707 N N . GLN A 1 96 ? -13.163 -0.122 19.006 1.00 92.62 96 GLN A N 1
ATOM 708 C CA . GLN A 1 96 ? -13.952 -1.339 19.170 1.00 92.62 96 GLN A CA 1
ATOM 709 C C . GLN A 1 96 ? -13.198 -2.545 18.576 1.00 92.62 96 GLN A C 1
ATOM 711 O O . GLN A 1 96 ? -13.026 -2.650 17.362 1.00 92.62 96 GLN A O 1
ATOM 716 N N . LEU A 1 97 ? -12.695 -3.423 19.451 1.00 92.50 97 LEU A N 1
ATOM 717 C CA . LEU A 1 97 ? -11.792 -4.540 19.124 1.00 92.50 97 LEU A CA 1
ATOM 718 C C . LEU A 1 97 ? -12.235 -5.814 19.879 1.00 92.50 97 LEU A C 1
ATOM 720 O O . LEU A 1 97 ? -11.596 -6.180 20.872 1.00 92.50 97 LEU A O 1
ATOM 724 N N . PRO A 1 98 ? -13.328 -6.477 19.450 1.00 87.31 98 PRO A N 1
ATOM 725 C CA . PRO A 1 98 ? -13.932 -7.588 20.193 1.00 87.31 98 PRO A CA 1
ATOM 726 C C . PRO A 1 98 ? -12.976 -8.774 20.398 1.00 87.31 98 PRO A C 1
ATOM 728 O O . PRO A 1 98 ? -12.989 -9.381 21.464 1.00 87.31 98 PRO A O 1
ATOM 731 N N . ASP A 1 99 ? -12.074 -9.035 19.446 1.00 82.62 99 ASP A N 1
ATOM 732 C CA . ASP A 1 99 ? -11.060 -10.105 19.531 1.00 82.62 99 ASP A CA 1
ATOM 733 C C . ASP A 1 99 ? -9.942 -9.815 20.552 1.00 82.62 99 ASP A C 1
ATOM 735 O O . ASP A 1 99 ? -9.021 -10.612 20.722 1.00 82.62 99 ASP A O 1
ATOM 739 N N . SER A 1 100 ? -9.957 -8.634 21.180 1.00 86.19 100 SER A N 1
ATOM 740 C CA . SER A 1 100 ? -8.930 -8.171 22.120 1.00 86.19 100 SER A CA 1
ATOM 741 C C . SER A 1 100 ? -9.477 -7.862 23.512 1.00 86.19 100 SER A C 1
ATOM 743 O O . SER A 1 100 ? -8.776 -8.101 24.492 1.00 86.19 100 SER A O 1
ATOM 745 N N . TYR A 1 101 ? -10.688 -7.302 23.622 1.00 89.94 101 TYR A N 1
ATOM 746 C CA . TYR A 1 101 ? -11.350 -7.055 24.906 1.00 89.94 101 TYR A CA 1
ATOM 747 C C . TYR A 1 101 ? -12.855 -6.782 24.742 1.00 89.94 101 TYR A C 1
ATOM 749 O O . TYR A 1 101 ? -13.301 -6.253 23.726 1.00 89.94 101 TYR A O 1
ATOM 757 N N . SER A 1 102 ? -13.635 -7.074 25.787 1.00 94.50 102 SER A N 1
ATOM 758 C CA . SER A 1 102 ? -15.048 -6.685 25.863 1.00 94.50 102 SER A CA 1
ATOM 759 C C . SER A 1 102 ? -15.193 -5.249 26.372 1.00 94.50 102 SER A C 1
ATOM 761 O O . SER A 1 102 ? -14.753 -4.927 27.479 1.00 94.50 102 SER A O 1
ATOM 763 N N . VAL A 1 103 ? -15.862 -4.389 25.596 1.00 95.88 103 VAL A N 1
ATOM 764 C CA . VAL A 1 103 ? -16.274 -3.051 26.060 1.00 95.88 103 VAL A CA 1
ATOM 765 C C . VAL A 1 103 ? -17.287 -3.158 27.202 1.00 95.88 103 VAL A C 1
ATOM 767 O O . VAL A 1 103 ? -17.199 -2.376 28.144 1.00 95.88 103 VAL A O 1
ATOM 770 N N . ALA A 1 104 ? -18.195 -4.141 27.171 1.00 96.88 104 ALA A N 1
ATOM 771 C CA . ALA A 1 104 ? -19.192 -4.331 28.223 1.00 96.88 104 ALA A CA 1
ATOM 772 C C . ALA A 1 104 ? -18.537 -4.572 29.594 1.00 96.88 104 ALA A C 1
ATOM 774 O O . ALA A 1 104 ? -18.865 -3.888 30.561 1.00 96.88 104 ALA A O 1
ATOM 775 N N . GLU A 1 105 ? -17.549 -5.469 29.666 1.00 96.62 105 GLU A N 1
ATOM 776 C CA . GLU A 1 105 ? -16.816 -5.724 30.914 1.00 96.62 105 GLU A CA 1
ATOM 777 C C . GLU A 1 105 ? -15.908 -4.555 31.312 1.00 96.62 105 GLU A C 1
ATOM 779 O O . GLU A 1 105 ? -15.777 -4.262 32.499 1.00 96.62 105 GLU A O 1
ATOM 784 N N . LEU A 1 106 ? -15.332 -3.835 30.339 1.00 95.38 106 LEU A N 1
ATOM 785 C CA . LEU A 1 106 ? -14.529 -2.640 30.614 1.00 95.38 106 LEU A CA 1
ATOM 786 C C . LEU A 1 106 ? -15.347 -1.537 31.305 1.00 95.38 106 LEU A C 1
ATOM 788 O O . LEU A 1 106 ? -14.813 -0.869 32.188 1.00 95.38 106 LEU A O 1
ATOM 792 N N . ILE A 1 107 ? -16.609 -1.329 30.910 1.00 97.19 107 ILE A N 1
ATOM 793 C CA . ILE A 1 107 ? -17.460 -0.264 31.471 1.00 97.19 107 ILE A CA 1
ATOM 794 C C . ILE A 1 107 ? -18.309 -0.711 32.668 1.00 97.19 107 ILE A C 1
ATOM 796 O O . ILE A 1 107 ? -18.797 0.144 33.406 1.00 97.19 107 ILE A O 1
ATOM 800 N N . ARG A 1 108 ? -18.461 -2.023 32.903 1.00 97.06 108 ARG A N 1
ATOM 801 C CA . ARG A 1 108 ? -19.295 -2.587 33.982 1.00 97.06 108 ARG A CA 1
ATOM 802 C C . ARG A 1 108 ? -19.097 -1.939 35.366 1.00 97.06 108 ARG A C 1
ATOM 804 O O . ARG A 1 108 ? -20.111 -1.744 36.031 1.00 97.06 108 ARG A O 1
ATOM 811 N N . PRO A 1 109 ? -17.883 -1.545 35.812 1.00 95.88 109 PRO A N 1
ATOM 812 C CA . PRO A 1 109 ? -17.706 -0.904 37.120 1.00 95.88 109 PRO A CA 1
ATOM 813 C C . PRO A 1 109 ? -18.317 0.502 37.258 1.00 95.88 109 PRO A C 1
ATOM 815 O O . PRO A 1 109 ? -18.478 0.964 38.382 1.00 95.88 109 PRO A O 1
ATOM 818 N N . VAL A 1 110 ? -18.632 1.197 36.155 1.00 95.88 110 VAL A N 1
ATOM 819 C CA . VAL A 1 110 ? -19.133 2.593 36.160 1.00 95.88 110 VAL A CA 1
ATOM 820 C C . VAL A 1 110 ? -20.557 2.757 35.617 1.00 95.88 110 VAL A C 1
ATOM 822 O O . VAL A 1 110 ? -21.052 3.880 35.545 1.00 95.88 110 VAL A O 1
ATOM 825 N N . VAL A 1 111 ? -21.233 1.664 35.247 1.00 97.06 111 VAL A N 1
ATOM 826 C CA . VAL A 1 111 ? -22.629 1.682 34.782 1.00 97.06 111 VAL A CA 1
ATOM 827 C C . VAL A 1 111 ? -23.564 1.289 35.925 1.00 97.06 111 VAL A C 1
ATOM 829 O O . VAL A 1 111 ? -23.594 0.135 36.349 1.00 97.06 111 VAL A O 1
ATOM 832 N N . THR A 1 112 ? -24.376 2.233 36.400 1.00 95.62 112 THR A N 1
ATOM 833 C CA . THR A 1 112 ? -25.430 1.976 37.390 1.00 95.62 112 THR A CA 1
ATOM 834 C C . THR A 1 112 ? -26.725 1.545 36.678 1.00 95.62 112 THR A C 1
ATOM 836 O O . THR A 1 112 ? -27.261 2.326 35.883 1.00 95.62 112 THR A O 1
ATOM 839 N N . PRO A 1 113 ? -27.261 0.329 36.924 1.00 93.25 113 PRO A N 1
ATOM 840 C CA . PRO A 1 113 ? -28.455 -0.165 36.233 1.00 93.25 113 PRO A CA 1
ATOM 841 C C . PRO A 1 113 ? -29.681 0.734 36.421 1.00 93.25 113 PRO A C 1
ATOM 843 O O . PRO A 1 113 ? -29.995 1.112 37.547 1.00 93.25 113 PRO A O 1
ATOM 846 N N . GLY A 1 114 ? -30.390 1.062 35.336 1.00 90.94 114 GLY A N 1
ATOM 847 C CA . GLY A 1 114 ? -31.570 1.940 35.391 1.00 90.94 114 GLY A CA 1
ATOM 848 C C . GLY A 1 114 ? -31.280 3.439 35.529 1.00 90.94 114 GLY A C 1
ATOM 849 O O . GLY A 1 114 ? -32.226 4.219 35.571 1.00 90.94 114 GLY A O 1
ATOM 850 N N . VAL A 1 115 ? -30.008 3.847 35.613 1.00 93.62 115 VAL A N 1
ATOM 851 C CA . VAL A 1 115 ? -29.603 5.244 35.856 1.00 93.62 115 VAL A CA 1
ATOM 852 C C . VAL A 1 115 ? -28.689 5.748 34.739 1.00 93.62 115 VAL A C 1
ATOM 854 O O . VAL A 1 115 ? -29.063 6.648 33.990 1.00 93.62 115 VAL A O 1
ATOM 857 N N . THR A 1 116 ? -27.510 5.140 34.595 1.00 97.19 116 THR A N 1
ATOM 858 C CA . THR A 1 116 ? -26.461 5.597 33.673 1.00 97.19 116 THR A CA 1
ATOM 859 C C . THR A 1 116 ? -26.843 5.353 32.213 1.00 97.19 116 THR A C 1
ATOM 861 O O . THR A 1 116 ? -27.086 4.207 31.834 1.00 97.19 116 THR A O 1
ATOM 864 N N . ALA A 1 117 ? -26.819 6.383 31.368 1.00 98.44 117 ALA A N 1
ATOM 865 C CA . ALA A 1 117 ? -26.901 6.213 29.915 1.00 98.44 117 ALA A CA 1
ATOM 866 C C . ALA A 1 117 ? -25.498 6.027 29.298 1.00 98.44 117 ALA A C 1
ATOM 868 O O . ALA A 1 117 ? -24.514 6.613 29.757 1.00 98.44 117 ALA A O 1
ATOM 869 N N . ILE A 1 118 ? -25.385 5.191 28.263 1.00 98.75 118 ILE A N 1
ATOM 870 C CA . ILE A 1 118 ? -24.098 4.754 27.696 1.00 98.75 118 ILE A CA 1
ATOM 871 C C . ILE A 1 118 ? -23.957 5.293 26.271 1.00 98.75 118 ILE A C 1
ATOM 873 O O . ILE A 1 118 ? -24.740 4.926 25.400 1.00 98.75 118 ILE A O 1
ATOM 877 N N . ILE A 1 119 ? -22.955 6.137 26.014 1.00 98.62 119 ILE A N 1
ATOM 878 C CA . ILE A 1 119 ? -22.696 6.746 24.705 1.00 98.62 119 ILE A CA 1
ATOM 879 C C . ILE A 1 119 ? -21.591 5.983 23.973 1.00 98.62 119 ILE A C 1
ATOM 881 O O . ILE A 1 119 ? -20.482 5.842 24.491 1.00 98.62 119 ILE A O 1
ATOM 885 N N . LEU A 1 120 ? -21.866 5.540 22.744 1.00 98.38 120 LEU A N 1
ATOM 886 C CA . LEU A 1 120 ? -20.956 4.738 21.921 1.00 98.38 120 LEU A CA 1
ATOM 887 C C . LEU A 1 120 ? -20.560 5.496 20.641 1.00 98.38 120 LEU A C 1
ATOM 889 O O . LEU A 1 120 ? -21.223 5.384 19.607 1.00 98.38 120 LEU A O 1
ATOM 893 N N . ILE A 1 121 ? -19.459 6.259 20.695 1.00 96.38 121 ILE A N 1
ATOM 894 C CA . ILE A 1 121 ? -18.948 7.061 19.556 1.00 96.38 121 ILE A CA 1
ATOM 895 C C . ILE A 1 121 ? -18.038 6.258 18.599 1.00 96.38 121 ILE A C 1
ATOM 897 O O . ILE A 1 121 ? -17.543 6.780 17.598 1.00 96.38 121 ILE A O 1
ATOM 901 N N . GLN A 1 122 ? -17.786 4.988 18.932 1.00 95.62 122 GLN A N 1
ATOM 902 C CA . GLN A 1 122 ? -16.842 4.089 18.259 1.00 95.62 122 GLN A CA 1
ATOM 903 C C . GLN A 1 122 ? -17.263 3.793 16.803 1.00 95.62 122 GLN A C 1
ATOM 905 O O . GLN A 1 122 ? -18.428 3.960 16.425 1.00 95.62 122 GLN A O 1
ATOM 910 N N . ASN A 1 123 ? -16.329 3.342 15.960 1.00 95.31 123 ASN A N 1
ATOM 911 C CA . ASN A 1 123 ? -16.661 2.926 14.593 1.00 95.31 123 ASN A CA 1
ATOM 912 C C . ASN A 1 123 ? -17.333 1.547 14.557 1.00 95.31 123 ASN A C 1
ATOM 914 O O . ASN A 1 123 ? -17.162 0.731 15.456 1.00 95.31 123 ASN A O 1
ATOM 918 N N . GLY A 1 124 ? -18.035 1.285 13.453 1.00 94.94 124 GLY A N 1
ATOM 919 C CA . GLY A 1 124 ? -18.624 -0.014 13.143 1.00 94.94 124 GLY A CA 1
ATOM 920 C C . GLY A 1 124 ? -20.148 -0.042 13.216 1.00 94.94 124 GLY A C 1
ATOM 921 O O . GLY A 1 124 ? -20.794 0.987 13.443 1.00 94.94 124 GLY A O 1
ATOM 922 N N . LEU A 1 125 ? -20.669 -1.245 12.987 1.00 96.31 125 LEU A N 1
ATOM 923 C CA . LEU A 1 125 ? -22.070 -1.660 12.956 1.00 96.31 125 LEU A CA 1
ATOM 924 C C . LEU A 1 125 ? -22.331 -2.678 14.081 1.00 96.31 125 LEU A C 1
ATOM 926 O O . LEU A 1 125 ? -21.427 -3.442 14.429 1.00 96.31 125 LEU A O 1
ATOM 930 N N . ASP A 1 126 ? -23.552 -2.709 14.620 1.00 96.00 126 ASP A N 1
ATOM 931 C CA . ASP A 1 126 ? -23.986 -3.599 15.715 1.00 96.00 126 ASP A CA 1
ATOM 932 C C . ASP A 1 126 ? -23.113 -3.514 16.989 1.00 96.00 126 ASP A C 1
ATOM 934 O O . ASP A 1 126 ? -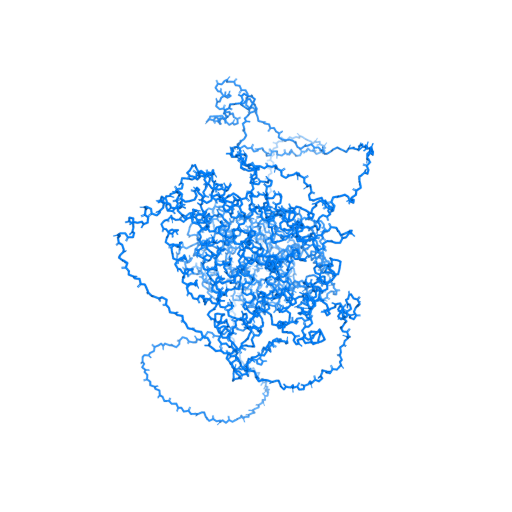23.081 -4.436 17.804 1.00 96.00 126 ASP A O 1
ATOM 938 N N . ILE A 1 127 ? -22.403 -2.397 17.197 1.00 97.25 127 ILE A N 1
ATOM 939 C CA . ILE A 1 127 ? -21.542 -2.198 18.378 1.00 97.25 127 ILE A CA 1
ATOM 940 C C . ILE A 1 127 ? -22.354 -1.989 19.661 1.00 97.25 127 ILE A C 1
ATOM 942 O O . ILE A 1 127 ? -21.829 -2.123 20.764 1.00 97.25 127 ILE A O 1
ATOM 946 N N . GLU A 1 128 ? -23.627 -1.645 19.495 1.00 97.81 128 GLU A N 1
ATOM 947 C CA . GLU A 1 128 ? -24.607 -1.397 20.539 1.00 97.81 128 GLU A CA 1
ATOM 948 C C . GLU A 1 128 ? -25.154 -2.699 21.147 1.00 97.81 128 GLU A C 1
ATOM 950 O O . GLU A 1 128 ? -25.452 -2.729 22.340 1.00 97.81 128 GLU A O 1
ATOM 955 N N . ILE A 1 129 ? -25.233 -3.787 20.368 1.00 96.38 129 ILE A N 1
ATOM 956 C CA . ILE A 1 129 ? -25.902 -5.035 20.778 1.00 96.38 129 ILE A CA 1
ATOM 957 C C . ILE A 1 129 ? -25.262 -5.654 22.039 1.00 96.38 129 ILE A C 1
ATOM 959 O O . ILE A 1 129 ? -25.992 -5.841 23.013 1.00 96.38 129 ILE A O 1
ATOM 963 N N . PRO A 1 130 ? -23.928 -5.855 22.135 1.00 96.75 130 PRO A N 1
ATOM 964 C CA . PRO A 1 130 ? -23.314 -6.437 23.338 1.00 96.75 130 PRO A CA 1
ATOM 965 C C . PRO A 1 130 ? -23.430 -5.547 24.587 1.00 96.75 130 PRO A C 1
ATOM 967 O O . PRO A 1 130 ? -23.246 -6.010 25.712 1.00 96.75 130 PRO A O 1
ATOM 970 N N . ILE A 1 131 ? -23.709 -4.251 24.404 1.00 98.12 131 ILE A N 1
ATOM 971 C CA . ILE A 1 131 ? -23.921 -3.294 25.496 1.00 98.12 131 ILE A CA 1
ATOM 972 C C . ILE A 1 131 ? -25.372 -3.366 25.982 1.00 98.12 131 ILE A C 1
ATOM 974 O O . ILE A 1 131 ? -25.604 -3.387 27.188 1.00 98.12 131 ILE A O 1
ATOM 978 N N . ILE A 1 132 ? -26.336 -3.494 25.066 1.00 97.94 132 ILE A N 1
ATOM 979 C CA . ILE A 1 132 ? -27.752 -3.733 25.385 1.00 97.94 132 ILE A CA 1
ATOM 980 C C . ILE A 1 132 ? -27.924 -5.089 26.089 1.00 97.94 132 ILE A C 1
ATOM 982 O O . ILE A 1 132 ? -28.634 -5.171 27.087 1.00 97.94 132 ILE A O 1
ATOM 986 N N . GLU A 1 133 ? -27.232 -6.138 25.638 1.00 97.06 133 GLU A N 1
ATOM 987 C CA . GLU A 1 133 ? -27.232 -7.462 26.285 1.00 97.06 133 GLU A CA 1
ATOM 988 C C . GLU A 1 133 ? -26.665 -7.421 27.715 1.00 97.06 133 GLU A C 1
ATOM 990 O O . GLU A 1 133 ? -27.208 -8.050 28.625 1.00 97.06 133 GLU A O 1
ATOM 995 N N . ALA A 1 134 ? -25.590 -6.657 27.939 1.00 97.50 134 ALA A N 1
ATOM 996 C CA . ALA A 1 134 ? -24.936 -6.543 29.242 1.00 97.50 134 ALA A CA 1
ATOM 997 C C . ALA A 1 134 ? -25.631 -5.577 30.220 1.00 97.50 134 ALA A C 1
ATOM 999 O O . ALA A 1 134 ? -25.474 -5.735 31.438 1.00 97.50 134 ALA A O 1
ATOM 1000 N N . PHE A 1 135 ? -26.368 -4.587 29.702 1.00 97.62 135 PHE A N 1
ATOM 1001 C CA . PHE A 1 135 ? -27.028 -3.518 30.460 1.00 97.62 135 PHE A CA 1
ATOM 1002 C C . PHE A 1 135 ? -28.457 -3.238 29.938 1.00 97.62 135 PHE A C 1
ATOM 1004 O O . PHE A 1 135 ? -28.781 -2.099 29.599 1.00 97.62 135 PHE A O 1
ATOM 1011 N N . PRO A 1 136 ? -29.368 -4.232 29.904 1.00 97.06 136 PRO A N 1
ATOM 1012 C CA . PRO A 1 136 ? -30.665 -4.103 29.225 1.00 97.06 136 PRO A CA 1
ATOM 1013 C C . PRO A 1 136 ? -31.608 -3.061 29.843 1.00 97.06 136 PRO A C 1
ATOM 1015 O O . PRO A 1 136 ? -32.608 -2.708 29.228 1.00 97.06 136 PRO A O 1
ATOM 1018 N N . LYS A 1 137 ? -31.297 -2.554 31.044 1.00 96.81 137 LYS A N 1
ATOM 1019 C CA . LYS A 1 137 ? -32.047 -1.507 31.755 1.00 96.81 137 LYS A CA 1
ATOM 1020 C C . LYS A 1 137 ? -31.414 -0.114 31.615 1.00 96.81 137 LYS A C 1
ATOM 1022 O O . LYS A 1 137 ? -31.675 0.746 32.449 1.00 96.81 137 LYS A O 1
ATOM 1027 N N . ASN A 1 138 ? -30.542 0.112 30.635 1.00 98.38 138 ASN A N 1
ATOM 1028 C CA . ASN A 1 138 ? -29.787 1.356 30.488 1.00 98.38 138 ASN A CA 1
ATOM 1029 C C . ASN A 1 138 ? -29.887 1.874 29.053 1.00 98.38 138 ASN A C 1
ATOM 1031 O O . ASN A 1 138 ? -29.618 1.129 28.117 1.00 98.38 138 ASN A O 1
ATOM 1035 N N . THR A 1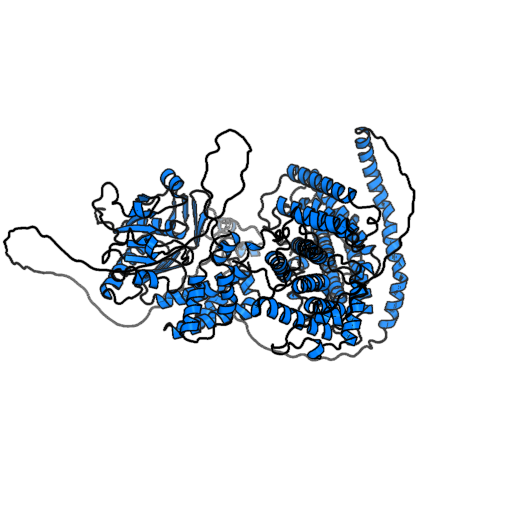 139 ? -30.230 3.154 28.884 1.00 98.56 139 THR A N 1
ATOM 1036 C CA . THR A 1 139 ? -30.324 3.780 27.559 1.00 98.56 139 THR A CA 1
ATOM 1037 C C . THR A 1 139 ? -28.965 3.756 26.867 1.00 98.56 139 THR A C 1
ATOM 1039 O O . THR A 1 139 ? -28.003 4.355 27.356 1.00 98.56 139 THR A O 1
ATOM 1042 N N . VAL A 1 140 ? -28.894 3.118 25.699 1.00 98.62 140 VAL A N 1
ATOM 1043 C CA . VAL A 1 140 ? -27.718 3.171 24.825 1.00 98.62 140 VAL A CA 1
ATOM 1044 C C . VAL A 1 140 ? -27.903 4.280 23.791 1.00 98.62 140 VAL A C 1
ATOM 1046 O O . VAL A 1 140 ? -28.826 4.258 22.979 1.00 98.62 140 VAL A O 1
ATOM 1049 N N . ILE A 1 141 ? -27.007 5.264 23.821 1.00 98.62 141 ILE A N 1
ATOM 1050 C CA . ILE A 1 141 ? -26.941 6.384 22.884 1.00 98.62 141 ILE A CA 1
ATOM 1051 C C . ILE A 1 141 ? -25.856 6.055 21.856 1.00 98.62 141 ILE A C 1
ATOM 1053 O O . ILE A 1 141 ? -24.659 6.043 22.147 1.00 98.62 141 ILE A O 1
ATOM 1057 N N . SER A 1 142 ? -26.264 5.774 20.627 1.00 98.38 142 SER A N 1
ATOM 1058 C CA . SER A 1 142 ? -25.339 5.544 19.525 1.00 98.38 142 SER A CA 1
ATOM 1059 C C . SER A 1 142 ? -24.808 6.874 18.988 1.00 98.38 142 SER A C 1
ATOM 1061 O O . SER A 1 142 ? -25.562 7.838 18.867 1.00 98.38 142 SER A O 1
ATOM 1063 N N . GLY A 1 143 ? -23.516 6.929 18.652 1.00 96.62 143 GLY A N 1
ATOM 1064 C CA . GLY A 1 143 ? -22.872 8.107 18.074 1.00 96.62 143 GLY A CA 1
ATOM 1065 C C . GLY A 1 143 ? -22.073 7.811 16.802 1.00 96.62 143 GLY A C 1
ATOM 1066 O O . GLY A 1 143 ? -21.182 6.962 16.776 1.00 96.62 143 GLY A O 1
ATOM 1067 N N . VAL A 1 144 ? -22.355 8.572 15.748 1.00 95.75 144 VAL A N 1
ATOM 1068 C CA . VAL A 1 144 ? -21.667 8.569 14.452 1.00 95.75 144 VAL A CA 1
ATOM 1069 C C . VAL A 1 144 ? -20.926 9.901 14.300 1.00 95.75 144 VAL A C 1
ATOM 1071 O O . VAL A 1 144 ? -21.456 10.865 13.754 1.00 95.75 144 VAL A O 1
ATOM 1074 N N . SER A 1 145 ? -19.687 9.956 14.802 1.00 91.25 145 SER A N 1
ATOM 1075 C CA . SER A 1 145 ? -18.784 11.106 14.614 1.00 91.25 145 SER A CA 1
ATOM 1076 C C . SER A 1 145 ? -17.927 10.977 13.348 1.00 91.25 145 SER A C 1
ATOM 1078 O O . SER A 1 145 ? -17.403 9.901 13.030 1.00 91.25 145 SER A O 1
ATOM 1080 N N . VAL A 1 146 ? -17.776 12.096 12.640 1.00 88.31 146 VAL A N 1
ATOM 1081 C CA . VAL A 1 146 ? -16.788 12.362 11.592 1.00 88.31 146 VAL A CA 1
ATOM 1082 C C . VAL A 1 146 ? -15.927 13.524 12.092 1.00 88.31 146 VAL A C 1
ATOM 1084 O O . VAL A 1 146 ? -16.386 14.662 12.152 1.00 88.31 146 VAL A O 1
ATOM 1087 N N . ILE A 1 147 ? -14.688 13.219 12.478 1.00 86.44 147 ILE A N 1
ATOM 1088 C CA . ILE A 1 147 ? -13.787 14.126 13.198 1.00 86.44 147 ILE A CA 1
ATOM 1089 C C . ILE A 1 147 ? -12.338 13.919 12.741 1.00 86.44 147 ILE A C 1
ATOM 1091 O O . ILE A 1 147 ? -11.885 12.788 12.559 1.00 86.44 147 ILE A O 1
ATOM 1095 N N . GLY A 1 148 ? -11.590 15.010 12.572 1.00 84.81 148 GLY A N 1
ATOM 1096 C CA . GLY A 1 148 ? -10.166 14.981 12.239 1.00 84.81 148 GLY A CA 1
ATOM 1097 C C . GLY A 1 148 ? -9.284 15.233 13.459 1.00 84.81 148 GLY A C 1
ATOM 1098 O O . GLY A 1 148 ? -8.685 16.302 13.544 1.00 84.81 148 GLY A O 1
ATOM 1099 N N . SER A 1 149 ? -9.196 14.294 14.410 1.00 87.38 149 SER A N 1
ATOM 1100 C CA . SER A 1 149 ? -8.385 14.447 15.634 1.00 87.38 149 SER A CA 1
ATOM 1101 C C . SER A 1 149 ? -7.349 13.333 15.833 1.00 87.38 149 SER A C 1
ATOM 1103 O O . SER A 1 149 ? -7.613 12.155 15.593 1.00 87.38 149 SER A O 1
ATOM 1105 N N . ARG A 1 150 ? -6.146 13.698 16.297 1.00 86.31 150 ARG A N 1
ATOM 1106 C CA . ARG A 1 150 ? -5.057 12.757 16.622 1.00 86.31 150 ARG A CA 1
ATOM 1107 C C . ARG A 1 150 ? -4.189 13.244 17.781 1.00 86.31 150 ARG A C 1
ATOM 1109 O O . ARG A 1 150 ? -3.996 14.444 17.959 1.00 86.31 150 ARG A O 1
ATOM 1116 N N . THR A 1 151 ? -3.623 12.310 18.540 1.00 87.38 151 THR A N 1
ATOM 1117 C CA . THR A 1 151 ? -2.565 12.608 19.516 1.00 87.38 151 THR A CA 1
ATOM 1118 C C . THR A 1 151 ? -1.248 12.887 18.791 1.00 87.38 151 THR A C 1
ATOM 1120 O O . THR A 1 151 ? -0.927 12.219 17.810 1.00 87.38 151 THR A O 1
ATOM 1123 N N . VAL A 1 152 ? -0.483 13.859 19.284 1.00 85.81 152 VAL A N 1
ATOM 1124 C CA . VAL A 1 152 ? 0.846 14.237 18.788 1.00 85.81 152 VAL A CA 1
ATOM 1125 C C . VAL A 1 152 ? 1.796 14.303 19.990 1.00 85.81 152 VAL A C 1
ATOM 1127 O O . VAL A 1 152 ? 1.459 14.883 21.019 1.00 85.81 152 VAL A O 1
ATOM 1130 N N . GLY A 1 153 ? 2.972 13.680 19.887 1.00 86.25 153 GLY A N 1
ATOM 1131 C CA . GLY A 1 153 ? 3.977 13.680 20.959 1.00 86.25 153 GLY A CA 1
ATOM 1132 C C . GLY A 1 153 ? 3.513 13.063 22.292 1.00 86.25 153 GLY A C 1
ATOM 1133 O O . GLY A 1 153 ? 2.742 12.095 22.341 1.00 86.25 153 GLY A O 1
ATOM 1134 N N . GLU A 1 154 ? 4.024 13.606 23.402 1.00 87.62 154 GLU A N 1
ATOM 1135 C CA . GLU A 1 154 ? 3.716 13.113 24.749 1.00 87.62 154 GLU A CA 1
ATOM 1136 C C . GLU A 1 154 ? 2.311 13.499 25.219 1.00 87.62 154 GLU A C 1
ATOM 1138 O O . GLU A 1 154 ? 1.546 12.617 25.605 1.00 87.62 154 GLU A O 1
ATOM 1143 N N . ASN A 1 155 ? 1.972 14.787 25.187 1.00 93.62 155 ASN A N 1
ATOM 1144 C CA . ASN A 1 155 ? 0.780 15.339 25.830 1.00 93.62 155 ASN A CA 1
ATOM 1145 C C . ASN A 1 155 ? 0.017 16.324 24.928 1.00 93.62 155 ASN A C 1
ATOM 1147 O O . ASN A 1 155 ? -0.662 17.205 25.446 1.00 93.62 155 ASN A O 1
ATOM 1151 N N . SER A 1 156 ? 0.100 16.199 23.599 1.00 95.50 156 SER A N 1
ATOM 1152 C CA . SER A 1 156 ? -0.589 17.116 22.679 1.00 95.50 156 SER A CA 1
ATOM 1153 C C . SER A 1 156 ? -1.675 16.439 21.840 1.00 95.50 156 SER A C 1
ATOM 1155 O O . SER A 1 156 ? -1.586 15.254 21.509 1.00 95.50 156 SER A O 1
ATOM 1157 N N . ILE A 1 157 ? -2.701 17.203 21.463 1.00 95.50 157 ILE A N 1
ATOM 1158 C CA . ILE A 1 157 ? -3.768 16.801 20.536 1.00 95.50 157 ILE A CA 1
ATOM 1159 C C . ILE A 1 157 ? -3.809 17.803 19.380 1.00 95.50 157 ILE A C 1
ATOM 1161 O O . ILE A 1 157 ? -3.860 19.009 19.605 1.00 95.50 157 ILE A O 1
ATOM 1165 N N . ALA A 1 158 ? -3.841 17.298 18.148 1.00 93.06 158 ALA A N 1
ATOM 1166 C CA . ALA A 1 158 ? -4.139 18.084 16.958 1.00 93.06 158 ALA A CA 1
ATOM 1167 C C . ALA A 1 158 ? -5.544 17.720 16.459 1.00 93.06 158 ALA A C 1
ATOM 1169 O O . ALA A 1 158 ? -5.778 16.585 16.035 1.00 93.06 158 ALA A O 1
ATOM 1170 N N . HIS A 1 159 ? -6.467 18.676 16.513 1.00 93.31 159 HIS A N 1
ATOM 1171 C CA . HIS A 1 159 ? -7.828 18.578 15.995 1.00 93.31 159 HIS A CA 1
ATOM 1172 C C . HIS A 1 159 ? -7.977 19.526 14.799 1.00 93.31 159 HIS A C 1
ATOM 1174 O O . HIS A 1 159 ? -8.170 20.733 14.938 1.00 93.31 159 HIS A O 1
ATOM 1180 N N . ILE A 1 160 ? -7.790 18.948 13.613 1.00 85.94 160 ILE A N 1
ATOM 1181 C CA . ILE A 1 160 ? -7.549 19.635 12.337 1.00 85.94 160 ILE A CA 1
ATOM 1182 C C . ILE A 1 160 ? -8.772 19.663 11.411 1.00 85.94 160 ILE A C 1
ATOM 1184 O O . ILE A 1 160 ? -8.775 20.406 10.434 1.00 85.94 160 ILE A O 1
ATOM 1188 N N . GLY A 1 161 ? -9.797 18.854 11.692 1.00 80.00 161 GLY A N 1
ATOM 1189 C CA . GLY A 1 161 ? -11.022 18.768 10.898 1.00 80.00 161 GLY A CA 1
ATOM 1190 C C . GLY A 1 161 ? -12.249 18.749 11.800 1.00 80.00 161 GLY A C 1
ATOM 1191 O O . GLY A 1 161 ? -12.389 17.816 12.588 1.00 80.00 161 GLY A O 1
ATOM 1192 N N . SER A 1 162 ? -13.088 19.777 11.650 1.00 84.12 162 SER A N 1
ATOM 1193 C CA . SER A 1 162 ? -14.214 20.114 12.533 1.00 84.12 162 SER A CA 1
ATOM 1194 C C . SER A 1 162 ? -15.191 18.956 12.745 1.00 84.12 162 SER A C 1
ATOM 1196 O O . SER A 1 162 ? -15.567 18.291 11.772 1.00 84.12 162 SER A O 1
ATOM 1198 N N . GLU A 1 163 ? -15.596 18.710 13.997 1.00 88.62 163 GLU A N 1
ATOM 1199 C CA . GLU A 1 163 ? -16.447 17.563 14.330 1.00 88.62 163 GLU A CA 1
ATOM 1200 C C . GLU A 1 163 ? -17.863 17.716 13.755 1.00 88.62 163 GLU A C 1
ATOM 1202 O O . GLU A 1 163 ? -18.554 18.725 13.924 1.00 88.62 163 GLU A O 1
ATOM 1207 N N . ARG A 1 164 ? -18.320 16.650 13.094 1.00 90.06 164 ARG A N 1
ATOM 1208 C CA . ARG A 1 164 ? -19.715 16.452 12.704 1.00 90.06 164 ARG A CA 1
ATOM 1209 C C . ARG A 1 164 ? -20.202 15.155 13.314 1.00 90.06 164 ARG A C 1
ATOM 1211 O O . ARG A 1 164 ? -19.717 14.090 12.937 1.00 90.06 164 ARG A O 1
ATOM 1218 N N . VAL A 1 165 ? -21.154 15.235 14.232 1.00 93.62 165 VAL A N 1
ATOM 1219 C CA . VAL A 1 165 ? -21.616 14.079 14.998 1.00 93.62 165 VAL A CA 1
ATOM 1220 C C . VAL A 1 165 ? -23.136 13.951 14.964 1.00 93.62 165 VAL A C 1
ATOM 1222 O O . VAL A 1 165 ? -23.871 14.872 15.312 1.00 93.62 165 VAL A O 1
ATOM 1225 N N . ILE A 1 166 ? -23.604 12.777 14.547 1.00 96.50 166 ILE A N 1
ATOM 1226 C CA . ILE A 1 166 ? -25.004 12.360 14.666 1.00 96.50 166 ILE A CA 1
ATOM 1227 C C . ILE A 1 166 ? -25.101 11.462 15.900 1.00 96.50 166 ILE A C 1
ATOM 1229 O O . ILE A 1 166 ? -24.303 10.534 16.035 1.00 96.50 166 ILE A O 1
ATOM 1233 N N . MET A 1 167 ? -26.039 11.733 16.803 1.00 97.88 167 MET A N 1
ATOM 1234 C CA . MET A 1 167 ? -26.249 10.956 18.027 1.00 97.88 167 MET A CA 1
ATOM 1235 C C . MET A 1 167 ? -27.733 10.718 18.287 1.00 97.88 167 MET A C 1
ATOM 1237 O O . MET A 1 167 ? -28.572 11.531 17.907 1.00 97.88 167 MET A O 1
ATOM 1241 N N . GLY A 1 168 ? -28.052 9.626 18.975 1.00 98.00 168 GLY A N 1
ATOM 1242 C CA . GLY A 1 168 ? -29.430 9.291 19.312 1.00 98.00 168 GLY A CA 1
ATOM 1243 C C . GLY A 1 168 ? -29.582 7.942 20.006 1.00 98.00 168 GLY A C 1
ATOM 1244 O O . GLY A 1 168 ? -28.603 7.205 20.136 1.00 98.00 168 GLY A O 1
ATOM 1245 N N . PRO A 1 169 ? -30.793 7.595 20.463 1.00 97.75 169 PRO A N 1
ATOM 1246 C CA . PRO A 1 169 ? -31.044 6.317 21.116 1.00 97.75 169 PRO A CA 1
ATOM 1247 C C . PRO A 1 169 ? -30.922 5.159 20.115 1.00 97.75 169 PRO A C 1
ATOM 1249 O O . PRO A 1 169 ? -31.482 5.207 19.019 1.00 97.75 169 PRO A O 1
ATOM 1252 N N . HIS A 1 170 ? -30.227 4.090 20.503 1.00 97.38 170 HIS A N 1
ATOM 1253 C CA . HIS A 1 170 ? -30.344 2.792 19.844 1.00 97.38 170 HIS A CA 1
ATOM 1254 C C . HIS A 1 170 ? -31.438 2.005 20.570 1.00 97.38 170 HIS A C 1
ATOM 1256 O O . HIS A 1 170 ? -31.231 1.538 21.688 1.00 97.38 170 HIS A O 1
ATOM 1262 N N . PHE A 1 171 ? -32.622 1.926 19.963 1.00 97.12 171 PHE A N 1
ATOM 1263 C CA . PHE A 1 171 ? -33.822 1.454 20.652 1.00 97.12 171 PHE A CA 1
ATOM 1264 C C . PHE A 1 171 ? -33.757 -0.024 21.063 1.00 97.12 171 PHE A C 1
ATOM 1266 O O . PHE A 1 171 ? -33.417 -0.883 20.253 1.00 97.12 171 PHE A O 1
ATOM 1273 N N . HIS A 1 172 ? -34.149 -0.308 22.307 1.00 96.06 172 HIS A N 1
ATOM 1274 C CA . HIS A 1 172 ? -34.267 -1.657 22.872 1.00 96.06 172 HIS A CA 1
ATOM 1275 C C . HIS A 1 172 ? -35.485 -1.769 23.803 1.00 96.06 172 HIS A C 1
ATOM 1277 O O . HIS A 1 172 ? -35.882 -0.789 24.433 1.00 96.06 172 HIS A O 1
ATOM 1283 N N . ASP A 1 173 ? -36.054 -2.972 23.933 1.00 95.81 173 ASP A N 1
ATOM 1284 C CA . ASP A 1 173 ? -37.309 -3.214 24.674 1.00 95.81 173 ASP A CA 1
ATOM 1285 C C . ASP A 1 173 ? -37.153 -3.247 26.210 1.00 95.81 173 ASP A C 1
ATOM 1287 O O . ASP A 1 173 ? -38.132 -3.372 26.944 1.00 95.81 173 ASP A O 1
ATOM 1291 N N . GLY A 1 174 ? -35.920 -3.163 26.720 1.00 92.94 174 GLY A N 1
ATOM 1292 C CA . GLY A 1 174 ? -35.622 -3.242 28.158 1.00 92.94 174 GLY A CA 1
ATOM 1293 C C . GLY A 1 174 ? -35.846 -1.940 28.945 1.00 92.94 174 GLY A C 1
ATOM 1294 O O . GLY A 1 174 ? -35.759 -1.943 30.175 1.00 92.94 174 GLY A O 1
ATOM 1295 N N . LEU A 1 175 ? -36.165 -0.847 28.246 1.00 94.56 175 LEU A N 1
ATOM 1296 C CA . LEU A 1 175 ? -36.634 0.429 28.789 1.00 94.56 175 LEU A CA 1
ATOM 1297 C C . LEU A 1 175 ? -37.785 0.961 27.931 1.00 94.56 175 LEU A C 1
ATOM 1299 O O . LEU A 1 175 ? -37.919 0.607 26.762 1.00 94.56 175 LEU A O 1
ATOM 1303 N N . ASP A 1 176 ? -38.588 1.873 28.477 1.00 95.31 176 ASP A N 1
ATOM 1304 C CA . ASP A 1 176 ? -39.586 2.575 27.674 1.00 95.31 176 ASP A CA 1
ATOM 1305 C C . ASP A 1 176 ? -38.921 3.506 26.634 1.00 95.31 176 ASP A C 1
ATOM 1307 O O . ASP A 1 176 ? -37.789 3.979 26.803 1.00 95.31 176 ASP A O 1
ATOM 1311 N N . ARG A 1 177 ? -39.625 3.766 25.527 1.00 96.44 177 ARG A N 1
ATOM 1312 C CA . ARG A 1 177 ? -39.073 4.532 24.399 1.00 96.44 177 ARG A CA 1
ATOM 1313 C C . ARG A 1 177 ? -38.943 6.031 24.695 1.00 96.44 177 ARG A C 1
ATOM 1315 O O . ARG A 1 177 ? -38.103 6.693 24.090 1.00 96.44 177 ARG A O 1
ATOM 1322 N N . GLU A 1 178 ? -39.747 6.566 25.611 1.00 96.81 178 GLU A N 1
ATOM 1323 C CA . GLU A 1 178 ? -39.750 7.986 25.972 1.00 96.81 178 GLU A CA 1
ATOM 1324 C C . GLU A 1 178 ? -38.525 8.334 26.827 1.00 96.81 178 GLU A C 1
ATOM 1326 O O . GLU A 1 178 ? -37.842 9.315 26.546 1.00 96.81 178 GLU A O 1
ATOM 1331 N N . THR A 1 179 ? -38.169 7.485 27.794 1.00 96.31 179 THR A N 1
ATOM 1332 C CA . THR A 1 179 ? -36.933 7.580 28.584 1.00 96.31 179 THR A CA 1
ATOM 1333 C C . THR A 1 179 ? -35.687 7.524 27.708 1.00 96.31 179 THR A C 1
ATOM 1335 O O . THR A 1 179 ? -34.797 8.361 27.874 1.00 96.31 179 THR A O 1
ATOM 1338 N N . GLN A 1 180 ? -35.648 6.611 26.731 1.00 97.56 180 GLN A N 1
ATOM 1339 C CA . GLN A 1 180 ? -34.531 6.515 25.787 1.00 97.56 180 GLN A CA 1
ATOM 1340 C C . GLN A 1 180 ? -34.386 7.793 24.937 1.00 97.56 180 GLN A C 1
ATOM 1342 O O . GLN A 1 180 ? -33.282 8.318 24.791 1.00 97.56 180 GLN A O 1
ATOM 1347 N N . ILE A 1 181 ? -35.497 8.347 24.428 1.00 97.94 181 ILE A N 1
ATOM 1348 C CA . ILE A 1 181 ? -35.501 9.621 23.684 1.00 97.94 181 ILE A CA 1
ATOM 1349 C C . ILE A 1 181 ? -35.100 10.794 24.587 1.00 97.94 181 ILE A C 1
ATOM 1351 O O . ILE A 1 181 ? -34.303 11.634 24.167 1.00 97.94 181 ILE A O 1
ATOM 1355 N N . ARG A 1 182 ? -35.613 10.855 25.821 1.00 97.62 182 ARG A N 1
ATOM 1356 C CA . ARG A 1 182 ? -35.341 11.926 26.789 1.00 97.62 182 ARG A CA 1
ATOM 1357 C C . ARG A 1 182 ? -33.852 12.011 27.120 1.00 97.62 182 ARG A C 1
ATOM 1359 O O . ARG A 1 182 ? -33.248 13.046 26.856 1.00 97.62 182 ARG A O 1
ATOM 1366 N N . GLN A 1 183 ? -33.241 10.918 27.587 1.00 97.31 183 GLN A N 1
ATOM 1367 C CA . GLN A 1 183 ? -31.812 10.904 27.940 1.00 97.31 183 GLN A CA 1
ATOM 1368 C C . GLN A 1 183 ? -30.906 11.167 26.726 1.00 97.31 183 GLN A C 1
ATOM 1370 O O . GLN A 1 183 ? -29.900 11.864 26.846 1.00 97.31 183 GLN A O 1
ATOM 1375 N N . ALA A 1 184 ? -31.270 10.676 25.534 1.00 97.75 184 ALA A N 1
ATOM 1376 C CA . ALA A 1 184 ? -30.534 10.999 24.312 1.00 97.75 184 ALA A CA 1
ATOM 1377 C C . ALA A 1 184 ? -30.641 12.490 23.939 1.00 97.75 184 ALA A C 1
ATOM 1379 O O . ALA A 1 184 ? -29.643 13.100 23.560 1.00 97.75 184 ALA A O 1
ATOM 1380 N N . THR A 1 185 ? -31.823 13.094 24.084 1.00 97.69 185 THR A N 1
ATOM 1381 C CA . THR A 1 185 ? -32.057 14.520 23.797 1.00 97.69 185 THR A CA 1
ATOM 1382 C C . THR A 1 185 ? -31.312 15.417 24.789 1.00 97.69 185 THR A C 1
ATOM 1384 O O . THR A 1 185 ? -30.664 16.378 24.375 1.00 97.69 185 THR A O 1
ATOM 1387 N N . GLU A 1 186 ? -31.348 15.083 26.082 1.00 97.12 186 GLU A N 1
ATOM 1388 C CA . GLU A 1 186 ? -30.617 15.783 27.146 1.00 97.12 186 GLU A CA 1
ATOM 1389 C C . GLU A 1 186 ? -29.098 15.723 26.922 1.00 97.12 186 GLU A C 1
ATOM 1391 O O . GLU A 1 186 ? -28.434 16.763 26.936 1.00 97.12 186 GLU A O 1
ATOM 1396 N N . PHE A 1 187 ? -28.547 14.537 26.627 1.00 97.56 187 PHE A N 1
ATOM 1397 C CA . PHE A 1 187 ? -27.123 14.396 26.314 1.00 97.56 187 PHE A CA 1
ATOM 1398 C C . PHE A 1 187 ? -26.718 15.183 25.062 1.00 97.56 187 PHE A C 1
ATOM 1400 O O . PHE A 1 187 ? -25.696 15.871 25.066 1.00 97.56 187 PHE A O 1
ATOM 1407 N N . VAL A 1 188 ? -27.511 15.107 23.989 1.00 97.06 188 VAL A N 1
ATOM 1408 C CA . VAL A 1 188 ? -27.212 15.797 22.726 1.00 97.06 188 VAL A CA 1
ATOM 1409 C C . VAL A 1 188 ? -27.255 17.317 22.892 1.00 97.06 188 VAL A C 1
ATOM 1411 O O . VAL A 1 188 ? -26.348 17.992 22.407 1.00 97.06 188 VAL A O 1
ATOM 1414 N N . ALA A 1 189 ? -28.226 17.860 23.632 1.00 96.00 189 ALA A N 1
ATOM 1415 C CA . ALA A 1 189 ? -28.282 19.289 23.944 1.00 96.00 189 ALA A CA 1
ATOM 1416 C C . ALA A 1 189 ? -27.097 19.744 24.822 1.00 96.00 189 ALA A C 1
ATOM 1418 O O . ALA A 1 189 ? -26.501 20.796 24.571 1.00 96.00 189 ALA A O 1
ATOM 1419 N N . MET A 1 190 ? -26.699 18.930 25.810 1.00 96.00 190 MET A N 1
ATOM 1420 C CA . MET A 1 190 ? -25.489 19.173 26.601 1.00 96.00 190 MET A CA 1
ATOM 1421 C C . MET A 1 190 ? -24.235 19.199 25.713 1.00 96.00 190 MET A C 1
ATOM 1423 O O . MET A 1 190 ? -23.441 20.131 25.817 1.00 96.00 190 MET A O 1
ATOM 1427 N N . TYR A 1 191 ? -24.060 18.223 24.819 1.00 96.06 191 TYR A N 1
ATOM 1428 C CA . TYR A 1 191 ? -22.885 18.151 23.945 1.00 96.06 191 TYR A CA 1
ATOM 1429 C C . TYR A 1 191 ? -22.843 19.311 22.931 1.00 96.06 191 TYR A C 1
ATOM 1431 O O . TYR A 1 191 ? -21.803 19.947 22.777 1.00 96.06 191 TYR A O 1
ATOM 1439 N N . ASP A 1 192 ? -23.970 19.658 22.297 1.00 94.75 192 ASP A N 1
ATOM 1440 C CA . ASP A 1 192 ? -24.054 20.769 21.332 1.00 94.75 192 ASP A CA 1
ATOM 1441 C C . ASP A 1 192 ? -23.717 22.129 21.964 1.00 94.75 192 ASP A C 1
ATOM 1443 O O . ASP A 1 192 ? -22.943 22.904 21.399 1.00 94.75 192 ASP A O 1
ATOM 1447 N N . SER A 1 193 ? -24.177 22.384 23.196 1.00 93.94 193 SER A N 1
ATOM 1448 C CA . SER A 1 193 ? -23.833 23.614 23.933 1.00 93.94 193 SER A CA 1
ATOM 1449 C C . SER A 1 193 ? -22.341 23.754 24.284 1.00 93.94 193 SER A C 1
ATOM 1451 O O . SER A 1 193 ? -21.886 24.857 24.584 1.00 93.94 193 SER A O 1
ATOM 1453 N N . GLY A 1 194 ? -21.553 22.675 24.186 1.00 91.31 194 GLY A N 1
ATOM 1454 C CA . GLY A 1 194 ? -20.087 22.712 24.252 1.00 91.31 194 GLY A CA 1
ATOM 1455 C C . GLY A 1 194 ? -19.393 23.212 22.974 1.00 91.31 194 GLY A C 1
ATOM 1456 O O . GLY A 1 194 ? -18.187 23.474 22.993 1.00 91.31 194 GLY A O 1
ATOM 1457 N N . GLY A 1 195 ? -20.137 23.362 21.873 1.00 86.69 195 GLY A N 1
ATOM 1458 C CA . GLY A 1 195 ? -19.671 23.883 20.585 1.00 86.69 195 GLY A CA 1
ATOM 1459 C C . GLY A 1 195 ? -18.674 22.990 19.826 1.00 86.69 195 GLY A C 1
ATOM 1460 O O . GLY A 1 195 ? -17.613 23.495 19.456 1.00 86.69 195 GLY A O 1
ATOM 1461 N N . PRO A 1 196 ? -18.962 21.694 19.581 1.00 69.69 196 PRO A N 1
ATOM 1462 C CA . PRO A 1 196 ? -18.039 20.766 18.909 1.00 69.69 196 PRO A CA 1
ATOM 1463 C C . PRO A 1 196 ? -17.843 21.040 17.409 1.00 69.69 196 PRO A C 1
ATOM 1465 O O . PRO A 1 196 ? -16.851 20.598 16.840 1.00 69.69 196 PRO A O 1
ATOM 1468 N N . GLY A 1 197 ? -18.789 21.727 16.761 1.00 78.88 197 GLY A N 1
ATOM 1469 C CA . GLY A 1 197 ? -18.829 21.906 15.308 1.00 78.88 197 GLY A CA 1
ATOM 1470 C C . GLY A 1 197 ? -20.266 21.816 14.798 1.00 78.88 197 GLY A C 1
ATOM 1471 O O . GLY A 1 197 ? -20.961 22.828 14.725 1.00 78.88 197 GLY A O 1
ATOM 1472 N N . ILE A 1 198 ? -20.724 20.606 14.460 1.00 83.50 198 ILE A N 1
ATOM 1473 C CA . ILE A 1 198 ? -22.130 20.313 14.128 1.00 83.50 198 ILE A CA 1
ATOM 1474 C C . ILE A 1 198 ? -22.588 19.050 14.866 1.00 83.50 198 ILE A C 1
ATOM 1476 O O . ILE A 1 198 ? -22.075 17.962 14.595 1.00 83.50 198 ILE A O 1
ATOM 1480 N N . VAL A 1 199 ? -23.604 19.179 15.722 1.00 91.31 199 VAL A N 1
ATOM 1481 C CA . VAL A 1 199 ? -24.333 18.048 16.318 1.00 91.31 199 VAL A CA 1
ATOM 1482 C C . VAL A 1 199 ? -25.699 17.888 15.646 1.00 91.31 199 VAL A C 1
ATOM 1484 O O . VAL A 1 199 ? -26.315 18.871 15.235 1.00 91.31 199 VAL A O 1
ATOM 1487 N N . THR A 1 200 ? -26.191 16.653 15.561 1.00 93.31 200 THR A N 1
ATOM 1488 C CA . THR A 1 200 ? -27.567 16.339 15.154 1.00 93.31 200 THR A CA 1
ATOM 1489 C C . THR A 1 200 ? -28.132 15.226 16.036 1.00 93.31 200 THR A C 1
ATOM 1491 O O . THR A 1 200 ? -27.514 14.167 16.148 1.00 93.31 200 THR A O 1
ATOM 1494 N N . LEU A 1 201 ? -29.319 15.442 16.615 1.00 96.62 201 LEU A N 1
ATOM 1495 C CA . LEU A 1 201 ? -30.142 14.364 17.172 1.00 96.62 201 LEU A CA 1
ATOM 1496 C C . LEU A 1 201 ? -30.828 13.619 16.019 1.00 96.62 201 LEU A C 1
ATOM 1498 O O . LEU A 1 201 ? -31.531 14.250 15.228 1.00 96.62 201 LEU A O 1
ATOM 1502 N N . ASP A 1 202 ? -30.661 12.303 15.943 1.00 95.44 202 ASP A N 1
ATOM 1503 C CA . ASP A 1 202 ? -31.384 11.439 15.001 1.00 95.44 202 ASP A CA 1
ATOM 1504 C C . ASP A 1 202 ? -32.026 10.264 15.755 1.00 95.44 202 ASP A C 1
ATOM 1506 O O . ASP A 1 202 ? -31.482 9.770 16.738 1.00 95.44 202 ASP A O 1
ATOM 1510 N N . LEU A 1 203 ? -33.208 9.830 15.321 1.00 95.88 203 LEU A N 1
ATOM 1511 C CA . LEU A 1 203 ? -33.914 8.677 15.893 1.00 95.88 203 LEU A CA 1
ATOM 1512 C C . LEU A 1 203 ? -33.776 7.421 15.012 1.00 95.88 203 LEU A C 1
ATOM 1514 O O . LEU A 1 203 ? -34.228 6.349 15.410 1.00 95.88 203 LEU A O 1
ATOM 1518 N N . ASP A 1 204 ? -33.131 7.536 13.847 1.00 94.69 204 ASP A N 1
ATOM 1519 C CA . ASP A 1 204 ? -32.782 6.439 12.939 1.00 94.69 204 ASP A CA 1
ATOM 1520 C C . ASP A 1 204 ? -31.257 6.194 12.942 1.00 94.69 204 ASP A C 1
ATOM 1522 O O . ASP A 1 204 ? -30.542 6.290 11.938 1.00 94.69 204 ASP A O 1
ATOM 1526 N N . MET A 1 205 ? -30.726 5.882 14.129 1.00 96.38 205 MET A N 1
ATOM 1527 C CA . MET A 1 205 ? -29.307 5.559 14.295 1.00 96.38 205 MET A CA 1
ATOM 1528 C C . MET A 1 205 ? -28.821 4.346 13.470 1.00 96.38 205 MET A C 1
ATOM 1530 O O . MET A 1 205 ? -27.678 4.410 13.006 1.00 96.38 205 MET A O 1
ATOM 1534 N N . PRO A 1 206 ? -29.619 3.287 13.200 1.00 95.31 206 PRO A N 1
ATOM 1535 C CA . PRO A 1 206 ? -29.240 2.237 12.250 1.00 95.31 206 PRO A CA 1
ATOM 1536 C C . PRO A 1 206 ? -28.922 2.784 10.852 1.00 95.31 206 PRO A C 1
ATOM 1538 O O . PRO A 1 206 ? -27.906 2.413 10.261 1.00 95.31 206 PRO A O 1
ATOM 1541 N N . LYS A 1 207 ? -29.710 3.738 10.342 1.00 95.88 207 LYS A N 1
ATOM 1542 C CA . LYS A 1 207 ? -29.441 4.400 9.058 1.00 95.88 207 LYS A CA 1
ATOM 1543 C C . LYS A 1 207 ? -28.204 5.283 9.080 1.00 95.88 207 LYS A C 1
ATOM 1545 O O . LYS A 1 207 ? -27.419 5.245 8.130 1.00 95.88 207 LYS A O 1
ATOM 1550 N N . ALA A 1 208 ? -27.970 6.019 10.167 1.00 95.06 208 ALA A N 1
ATOM 1551 C CA . ALA A 1 208 ? -26.733 6.781 10.345 1.00 95.06 208 ALA A CA 1
ATOM 1552 C C . ALA A 1 208 ? -25.490 5.862 10.373 1.00 95.06 208 ALA A C 1
ATOM 1554 O O . ALA A 1 208 ? -24.481 6.163 9.726 1.00 95.06 208 ALA A O 1
ATOM 1555 N N . ARG A 1 209 ? -25.575 4.714 11.066 1.00 96.56 209 ARG A N 1
ATOM 1556 C CA . ARG A 1 209 ? -24.536 3.668 11.114 1.00 96.56 209 ARG A CA 1
ATOM 1557 C C . ARG A 1 209 ? -24.245 3.104 9.727 1.00 96.56 209 ARG A C 1
ATOM 1559 O O . ARG A 1 209 ? -23.103 3.182 9.274 1.00 96.56 209 ARG A O 1
ATOM 1566 N N . TRP A 1 210 ? -25.264 2.599 9.034 1.00 97.25 210 TRP A N 1
ATOM 1567 C CA . TRP A 1 210 ? -25.134 2.011 7.698 1.00 97.25 210 TRP A CA 1
ATOM 1568 C C . TRP A 1 210 ? -24.637 3.017 6.648 1.00 97.25 210 TRP A C 1
ATOM 1570 O O . TRP A 1 210 ? -23.748 2.682 5.865 1.00 97.25 210 TRP A O 1
ATOM 1580 N N . TYR A 1 211 ? -25.103 4.273 6.671 1.00 95.88 211 TYR A N 1
ATOM 1581 C CA . TYR A 1 211 ? -24.578 5.322 5.785 1.00 95.88 211 TYR A CA 1
ATOM 1582 C C . TYR A 1 211 ? -23.082 5.586 6.042 1.00 95.88 211 TYR A C 1
ATOM 1584 O O . TYR A 1 211 ? -22.311 5.716 5.089 1.00 95.88 211 TYR A O 1
ATOM 1592 N N . LYS A 1 212 ? -22.633 5.621 7.310 1.00 95.00 212 LYS A N 1
ATOM 1593 C CA . LYS A 1 212 ? -21.193 5.711 7.638 1.00 95.00 212 LYS A CA 1
ATOM 1594 C C . LYS A 1 212 ? -20.430 4.470 7.162 1.00 95.00 212 LYS A C 1
ATOM 1596 O O . LYS A 1 212 ? -19.266 4.574 6.773 1.00 95.00 212 LYS A O 1
ATOM 1601 N N . LEU A 1 213 ? -21.071 3.302 7.188 1.00 96.00 213 LEU A N 1
ATOM 1602 C CA . LEU A 1 213 ? -20.472 2.035 6.785 1.00 96.00 213 LEU A CA 1
ATOM 1603 C C . LEU A 1 213 ? -20.209 1.943 5.280 1.00 96.00 213 LEU A C 1
ATOM 1605 O O . LEU A 1 213 ? -19.220 1.325 4.905 1.00 96.00 213 LEU A O 1
ATOM 1609 N N . LEU A 1 214 ? -20.988 2.623 4.428 1.00 96.50 214 LEU A N 1
ATOM 1610 C CA . LEU A 1 214 ? -20.657 2.737 2.999 1.00 96.50 214 LEU A CA 1
ATOM 1611 C C . LEU A 1 214 ? -19.267 3.351 2.776 1.00 96.50 214 LEU A C 1
ATOM 1613 O O . LEU A 1 214 ? -18.567 2.948 1.853 1.00 96.50 214 LEU A O 1
ATOM 1617 N N . TRP A 1 215 ? -18.843 4.285 3.634 1.00 94.62 215 TRP A N 1
ATOM 1618 C CA . TRP A 1 215 ? -17.476 4.809 3.631 1.00 94.62 215 TRP A CA 1
ATOM 1619 C C . TRP A 1 215 ? -16.506 3.871 4.365 1.00 94.62 215 TRP A C 1
ATOM 1621 O O . TRP A 1 215 ? -15.525 3.410 3.787 1.00 94.62 215 TRP A O 1
ATOM 1631 N N . ASN A 1 216 ? -16.773 3.561 5.639 1.00 94.94 216 ASN A N 1
ATOM 1632 C CA . ASN A 1 216 ? -15.829 2.816 6.478 1.00 94.94 216 ASN A CA 1
ATOM 1633 C C . ASN A 1 216 ? -15.569 1.388 5.959 1.00 94.94 216 ASN A C 1
ATOM 1635 O O . ASN A 1 216 ? -14.423 0.955 5.931 1.00 94.94 216 ASN A O 1
ATOM 1639 N N . GLY A 1 217 ? -16.612 0.667 5.547 1.00 95.06 217 GLY A N 1
ATOM 1640 C CA . GLY A 1 217 ? -16.538 -0.706 5.039 1.00 95.06 217 GLY A CA 1
ATOM 1641 C C . GLY A 1 217 ? -16.034 -0.826 3.599 1.00 95.06 217 GLY A C 1
ATOM 1642 O O . GLY A 1 217 ? -15.935 -1.945 3.103 1.00 95.06 217 GLY A O 1
ATOM 1643 N N . THR A 1 218 ? -15.731 0.295 2.927 1.00 96.19 218 THR A N 1
ATOM 1644 C CA . THR A 1 218 ? -15.140 0.302 1.579 1.00 96.19 218 THR A CA 1
ATOM 1645 C C . THR A 1 218 ? -13.819 1.069 1.550 1.00 96.19 218 THR A C 1
ATOM 1647 O O . THR A 1 218 ? -12.771 0.434 1.482 1.00 96.19 218 THR A O 1
ATOM 1650 N N . PHE A 1 219 ? -13.815 2.399 1.679 1.00 95.00 219 PHE A N 1
ATOM 1651 C CA . PHE A 1 219 ? -12.592 3.205 1.647 1.00 95.00 219 PHE A CA 1
ATOM 1652 C C . PHE A 1 219 ? -11.615 2.824 2.758 1.00 95.00 219 PHE A C 1
ATOM 1654 O O . PHE A 1 219 ? -10.464 2.537 2.449 1.00 95.00 219 PHE A O 1
ATOM 1661 N N . ASN A 1 220 ? -12.027 2.745 4.033 1.00 93.94 220 ASN A N 1
ATOM 1662 C CA . ASN A 1 220 ? -11.049 2.429 5.087 1.00 93.94 220 ASN A CA 1
ATOM 1663 C C . ASN A 1 220 ? -10.443 1.031 4.893 1.00 93.94 220 ASN A C 1
ATOM 1665 O O . ASN A 1 220 ? -9.253 0.857 5.138 1.00 93.94 220 ASN A O 1
ATOM 1669 N N . THR A 1 221 ? -11.232 0.050 4.443 1.00 94.56 221 THR A N 1
ATOM 1670 C CA . THR A 1 221 ? -10.763 -1.326 4.231 1.00 94.56 221 THR A CA 1
ATOM 1671 C C . THR A 1 221 ? -9.894 -1.458 2.979 1.00 94.56 221 THR A C 1
ATOM 1673 O O . THR A 1 221 ? -8.852 -2.101 3.039 1.00 94.56 221 THR A O 1
ATOM 1676 N N . LEU A 1 222 ? -10.271 -0.818 1.865 1.00 93.94 222 LEU A N 1
ATOM 1677 C CA . LEU A 1 222 ? -9.531 -0.847 0.598 1.00 93.94 222 LEU A CA 1
ATOM 1678 C C . LEU A 1 222 ? -8.224 -0.053 0.678 1.00 93.94 222 LEU A C 1
ATOM 1680 O O . LEU A 1 222 ? -7.181 -0.574 0.285 1.00 93.94 222 LEU A O 1
ATOM 1684 N N . CYS A 1 223 ? -8.255 1.162 1.237 1.00 93.69 223 CYS A N 1
ATOM 1685 C CA . CYS A 1 223 ? -7.059 1.974 1.466 1.00 93.69 223 CYS A CA 1
ATOM 1686 C C . CYS A 1 223 ? -6.055 1.237 2.361 1.00 93.69 223 CYS A C 1
ATOM 1688 O O . CYS A 1 223 ? -4.875 1.151 2.033 1.00 93.69 223 CYS A O 1
ATOM 1690 N N . ALA A 1 224 ? -6.526 0.639 3.462 1.00 91.00 224 ALA A N 1
ATOM 1691 C CA . ALA A 1 224 ? -5.686 -0.133 4.373 1.00 91.00 224 ALA A CA 1
ATOM 1692 C C . ALA A 1 224 ? -5.089 -1.391 3.711 1.00 91.00 224 ALA A C 1
ATOM 1694 O O . ALA A 1 224 ? -3.890 -1.633 3.849 1.00 91.00 224 ALA A O 1
ATOM 1695 N N . LEU A 1 225 ? -5.899 -2.157 2.967 1.00 89.38 225 LEU A N 1
ATOM 1696 C CA . LEU A 1 225 ? -5.476 -3.385 2.284 1.00 89.38 225 LEU A CA 1
ATOM 1697 C C . LEU A 1 225 ? -4.444 -3.116 1.178 1.00 89.38 225 LEU A C 1
ATOM 1699 O O . LEU A 1 225 ? -3.453 -3.836 1.076 1.00 89.38 225 LEU A O 1
ATOM 1703 N N . MET A 1 226 ? -4.663 -2.082 0.359 1.00 86.56 226 MET A N 1
ATOM 1704 C CA . MET A 1 226 ? -3.783 -1.738 -0.768 1.00 86.56 226 MET A CA 1
ATOM 1705 C C . MET A 1 226 ? -2.633 -0.790 -0.389 1.00 86.56 226 MET A C 1
ATOM 1707 O O . MET A 1 226 ? -1.748 -0.564 -1.209 1.00 86.56 226 MET A O 1
ATOM 1711 N N . LYS A 1 227 ? -2.632 -0.253 0.841 1.00 89.94 227 LYS A N 1
ATOM 1712 C CA . LYS A 1 227 ? -1.748 0.832 1.313 1.00 89.94 227 LYS A CA 1
ATOM 1713 C C . LYS A 1 227 ? -1.793 2.095 0.440 1.00 89.94 227 LYS A C 1
ATOM 1715 O O . LYS A 1 227 ? -0.786 2.777 0.277 1.00 89.94 227 LYS A O 1
ATOM 1720 N N . MET A 1 228 ? -2.980 2.385 -0.082 1.00 90.00 228 MET A N 1
ATOM 1721 C CA . MET A 1 228 ? -3.289 3.512 -0.962 1.00 90.00 228 MET A CA 1
ATOM 1722 C C . MET A 1 228 ? -4.161 4.531 -0.228 1.00 90.00 228 MET A C 1
ATOM 1724 O O . MET A 1 228 ? -5.018 4.135 0.563 1.00 90.00 228 MET A O 1
ATOM 1728 N N . ASP A 1 229 ? -3.996 5.824 -0.490 1.00 89.94 229 ASP A N 1
ATOM 1729 C CA . ASP A 1 229 ? -4.947 6.835 -0.020 1.00 89.94 229 ASP A CA 1
ATOM 1730 C C . ASP A 1 229 ? -6.240 6.881 -0.862 1.00 89.94 229 ASP A C 1
ATOM 1732 O O . ASP A 1 229 ? -6.448 6.085 -1.783 1.00 89.94 229 ASP A O 1
ATOM 1736 N N . VAL A 1 230 ? -7.181 7.753 -0.486 1.00 89.38 230 VAL A N 1
ATOM 1737 C CA . VAL A 1 230 ? -8.476 7.874 -1.176 1.00 89.38 230 VAL A CA 1
ATOM 1738 C C . VAL A 1 230 ? -8.316 8.271 -2.647 1.00 89.38 230 VAL A C 1
ATOM 1740 O O . VAL A 1 230 ? -9.055 7.753 -3.484 1.00 89.38 230 VAL A O 1
ATOM 1743 N N . GLY A 1 231 ? -7.375 9.155 -2.977 1.00 85.94 231 GLY A N 1
ATOM 1744 C CA . GLY A 1 231 ? -7.114 9.594 -4.343 1.00 85.94 231 GLY A CA 1
ATOM 1745 C C . GLY A 1 231 ? -6.545 8.463 -5.190 1.00 85.94 231 GLY A C 1
ATOM 1746 O O . GLY A 1 231 ? -7.095 8.134 -6.240 1.00 85.94 231 GLY A O 1
ATOM 1747 N N . GLU A 1 232 ? -5.532 7.766 -4.673 1.00 88.94 232 GLU A N 1
ATOM 1748 C CA . GLU A 1 232 ? -4.970 6.571 -5.313 1.00 88.94 232 GLU A CA 1
ATOM 1749 C C . GLU A 1 232 ? -6.046 5.502 -5.592 1.00 88.94 232 GLU A C 1
ATOM 1751 O O . GLU A 1 232 ? -6.118 4.967 -6.701 1.00 88.94 232 GLU A O 1
ATOM 1756 N N . VAL A 1 233 ? -6.950 5.232 -4.638 1.00 89.50 233 VAL A N 1
ATOM 1757 C CA . VAL A 1 233 ? -8.069 4.291 -4.844 1.00 89.50 233 VAL A CA 1
ATOM 1758 C C . VAL A 1 233 ? -9.059 4.789 -5.907 1.00 89.50 233 VAL A C 1
ATOM 1760 O O . VAL A 1 233 ? -9.505 3.983 -6.726 1.00 89.50 233 VAL A O 1
ATOM 1763 N N . GLN A 1 234 ? -9.384 6.086 -5.927 1.00 88.00 234 GLN A N 1
ATOM 1764 C CA . GLN A 1 234 ? -10.324 6.705 -6.877 1.00 88.00 234 GLN A CA 1
ATOM 1765 C C . GLN A 1 234 ? -9.793 6.799 -8.316 1.00 88.00 234 GLN A C 1
ATOM 1767 O O . GLN A 1 234 ? -10.576 6.642 -9.255 1.00 88.00 234 GLN A O 1
ATOM 1772 N N . LEU A 1 235 ? -8.495 7.060 -8.489 1.00 86.19 235 LEU A N 1
ATOM 1773 C CA . LEU A 1 235 ? -7.810 7.077 -9.788 1.00 86.19 235 LEU A CA 1
ATOM 1774 C C . LEU A 1 235 ? -7.543 5.659 -10.307 1.00 86.19 235 LEU A C 1
ATOM 1776 O O . LEU A 1 235 ? -7.504 5.428 -11.515 1.00 86.19 235 LEU A O 1
ATOM 1780 N N . SER A 1 236 ? -7.380 4.686 -9.407 1.00 83.88 236 SER A N 1
ATOM 1781 C CA . SER A 1 236 ? -7.230 3.288 -9.796 1.00 83.88 236 SER A CA 1
ATOM 1782 C C . SER A 1 236 ? -8.520 2.700 -10.380 1.00 83.88 236 SER A C 1
ATOM 1784 O O . SER A 1 236 ? -9.643 3.031 -9.993 1.00 83.88 236 SER A O 1
ATOM 1786 N N . LYS A 1 237 ? -8.358 1.650 -11.192 1.00 82.38 237 LYS A N 1
ATOM 1787 C CA . LYS A 1 237 ? -9.459 0.768 -11.623 1.00 82.38 237 LYS A CA 1
ATOM 1788 C C . LYS A 1 237 ? -10.178 0.075 -10.448 1.00 82.38 237 LYS A C 1
ATOM 1790 O O . LYS A 1 237 ? -11.234 -0.526 -10.649 1.00 82.38 237 LYS A O 1
ATOM 1795 N N . GLY A 1 238 ? -9.656 0.178 -9.221 1.00 83.31 238 GLY A N 1
ATOM 1796 C CA . GLY A 1 238 ? -10.316 -0.241 -7.984 1.00 83.31 238 GLY A CA 1
ATOM 1797 C C . GLY A 1 238 ? -11.611 0.521 -7.680 1.00 83.31 238 GLY A C 1
ATOM 1798 O O . GLY A 1 238 ? -12.491 -0.061 -7.047 1.00 83.31 238 GLY A O 1
ATOM 1799 N N . ARG A 1 239 ? -11.791 1.757 -8.180 1.00 90.19 239 ARG A N 1
ATOM 1800 C CA . ARG A 1 239 ? -13.042 2.522 -8.010 1.00 90.19 239 ARG A CA 1
ATOM 1801 C C . ARG A 1 239 ? -14.256 1.767 -8.572 1.00 90.19 239 ARG A C 1
ATOM 1803 O O . ARG A 1 239 ? -15.203 1.480 -7.843 1.00 90.19 239 ARG A O 1
ATOM 1810 N N . GLU A 1 240 ? -14.175 1.354 -9.836 1.00 92.38 240 GLU A N 1
ATOM 1811 C CA . GLU A 1 240 ? -15.265 0.648 -10.526 1.00 92.38 240 GLU A CA 1
ATOM 1812 C C . GLU A 1 240 ? -15.281 -0.865 -10.263 1.00 92.38 240 GLU A C 1
ATOM 1814 O O . GLU A 1 240 ? -16.344 -1.481 -10.270 1.00 92.38 240 GLU A O 1
ATOM 1819 N N . SER A 1 241 ? -14.119 -1.489 -10.029 1.00 89.19 241 SER A N 1
ATOM 1820 C CA . SER A 1 241 ? -14.027 -2.954 -9.869 1.00 89.19 241 SER A CA 1
ATOM 1821 C C . SER A 1 241 ? -14.190 -3.463 -8.431 1.00 89.19 241 SER A C 1
ATOM 1823 O O . SER A 1 241 ? -14.510 -4.643 -8.249 1.00 89.19 241 SER A O 1
ATOM 1825 N N . LEU A 1 242 ? -13.998 -2.602 -7.421 1.00 91.88 242 LEU A N 1
ATOM 1826 C CA . LEU A 1 242 ? -14.087 -2.953 -5.997 1.00 91.88 242 LEU A CA 1
ATOM 1827 C C . LEU A 1 242 ? -14.935 -1.959 -5.192 1.00 91.88 242 LEU A C 1
ATOM 1829 O O . LEU A 1 242 ? -15.938 -2.371 -4.621 1.00 91.88 242 LEU A O 1
ATOM 1833 N N . LEU A 1 243 ? -14.580 -0.669 -5.158 1.00 94.88 243 LEU A N 1
ATOM 1834 C CA . LEU A 1 243 ? -15.198 0.334 -4.275 1.00 94.88 243 LEU A CA 1
ATOM 1835 C C . LEU A 1 243 ? -16.714 0.462 -4.502 1.00 94.88 243 LEU A C 1
ATOM 1837 O O . LEU A 1 243 ? -17.498 0.260 -3.576 1.00 94.88 243 LEU A O 1
ATOM 1841 N N . VAL A 1 244 ? -17.133 0.775 -5.731 1.00 96.00 244 VAL A N 1
ATOM 1842 C CA . VAL A 1 244 ? -18.551 0.950 -6.085 1.00 96.00 244 VAL A CA 1
ATOM 1843 C C . VAL A 1 244 ? -19.340 -0.370 -5.971 1.00 96.00 244 VAL A C 1
ATOM 1845 O O . VAL A 1 244 ? -20.418 -0.347 -5.372 1.00 96.00 244 VAL A O 1
ATOM 1848 N N . PRO A 1 245 ? -18.833 -1.533 -6.438 1.00 96.81 245 PRO A N 1
ATOM 1849 C CA . PRO A 1 245 ? -19.436 -2.837 -6.150 1.00 96.81 245 PRO A CA 1
ATOM 1850 C C . PRO A 1 245 ? -19.624 -3.126 -4.654 1.00 96.81 245 PRO A C 1
ATOM 1852 O O . PRO A 1 245 ? -20.726 -3.485 -4.253 1.00 96.81 245 PRO A O 1
ATOM 1855 N N . MET A 1 246 ? -18.609 -2.900 -3.812 1.00 97.38 246 MET A N 1
ATOM 1856 C CA . MET A 1 246 ? -18.715 -3.097 -2.359 1.00 97.38 246 MET A CA 1
ATOM 1857 C C . MET A 1 246 ? -19.735 -2.148 -1.720 1.00 97.38 246 MET A C 1
ATOM 1859 O O . MET A 1 246 ? -20.484 -2.563 -0.841 1.00 97.38 246 MET A O 1
ATOM 1863 N N . MET A 1 247 ? -19.825 -0.890 -2.172 1.00 97.88 247 MET A N 1
ATOM 1864 C CA . MET A 1 247 ? -20.882 0.012 -1.698 1.00 97.88 247 MET A CA 1
ATOM 1865 C C . MET A 1 247 ? -22.278 -0.522 -2.057 1.00 97.88 247 MET A C 1
ATOM 1867 O O . MET A 1 247 ? -23.180 -0.431 -1.228 1.00 97.88 247 MET A O 1
ATOM 1871 N N . ARG A 1 248 ? -22.465 -1.123 -3.243 1.00 97.75 248 ARG A N 1
ATOM 1872 C CA . ARG A 1 248 ? -23.744 -1.743 -3.643 1.00 97.75 248 ARG A CA 1
ATOM 1873 C C . ARG A 1 248 ? -24.063 -3.006 -2.847 1.00 97.75 248 ARG A C 1
ATOM 1875 O O . ARG A 1 248 ? -25.206 -3.171 -2.434 1.00 97.75 248 ARG A O 1
ATOM 1882 N N . GLU A 1 249 ? -23.070 -3.853 -2.582 1.00 97.94 249 GLU A N 1
ATOM 1883 C CA . GLU A 1 249 ? -23.219 -5.013 -1.692 1.00 97.94 249 GLU A CA 1
ATOM 1884 C C . GLU A 1 249 ? -23.649 -4.566 -0.283 1.00 97.94 249 GLU A C 1
ATOM 1886 O O . GLU A 1 249 ? -24.636 -5.071 0.246 1.00 97.94 249 GLU A O 1
ATOM 1891 N N . LEU A 1 250 ? -23.003 -3.544 0.293 1.00 97.81 250 LEU A N 1
ATOM 1892 C CA . LEU A 1 250 ? -23.392 -2.994 1.598 1.00 97.81 250 LEU A CA 1
ATOM 1893 C C . LEU A 1 250 ? -24.791 -2.350 1.590 1.00 97.81 250 LEU A C 1
ATOM 1895 O O . LEU A 1 250 ? -25.515 -2.511 2.568 1.00 97.81 250 LEU A O 1
ATOM 1899 N N . VAL A 1 251 ? -25.209 -1.670 0.512 1.00 97.88 251 VAL A N 1
ATOM 1900 C CA . VAL A 1 251 ? -26.594 -1.167 0.373 1.00 97.88 251 VAL A CA 1
ATOM 1901 C C . VAL A 1 251 ? -27.606 -2.317 0.302 1.00 97.88 251 VAL A C 1
ATOM 1903 O O . VAL A 1 251 ? -28.668 -2.223 0.916 1.00 97.88 251 VAL A O 1
ATOM 1906 N N . ALA A 1 252 ? -27.286 -3.415 -0.389 1.00 97.62 252 ALA A N 1
ATOM 1907 C CA . ALA A 1 252 ? -28.155 -4.590 -0.450 1.00 97.62 252 ALA A CA 1
ATOM 1908 C C . ALA A 1 252 ? -28.315 -5.261 0.927 1.00 97.62 252 ALA A C 1
ATOM 1910 O O . ALA A 1 252 ? -29.435 -5.584 1.317 1.00 97.62 252 ALA A O 1
ATOM 1911 N N . VAL A 1 253 ? -27.231 -5.408 1.700 1.00 97.88 253 VAL A N 1
ATOM 1912 C CA . VAL A 1 253 ? -27.307 -5.955 3.069 1.00 97.88 253 VAL A CA 1
ATOM 1913 C C . VAL A 1 253 ? -28.044 -4.997 4.011 1.00 97.88 253 VAL A C 1
ATOM 1915 O O . VAL A 1 253 ? -28.868 -5.451 4.801 1.00 97.88 253 VAL A O 1
ATOM 1918 N N . ALA A 1 254 ? -27.811 -3.682 3.907 1.00 97.56 254 ALA A N 1
ATOM 1919 C CA . ALA A 1 254 ? -28.525 -2.678 4.699 1.00 97.56 254 ALA A CA 1
ATOM 1920 C C . ALA A 1 254 ? -30.043 -2.741 4.477 1.00 97.56 254 ALA A C 1
ATOM 1922 O O . ALA A 1 254 ? -30.808 -2.675 5.437 1.00 97.56 254 ALA A O 1
ATOM 1923 N N . LYS A 1 255 ? -30.479 -2.933 3.225 1.00 97.31 255 LYS A N 1
ATOM 1924 C CA . LYS A 1 255 ? -31.897 -3.044 2.868 1.00 97.31 255 LYS A CA 1
ATOM 1925 C C . LYS A 1 255 ? -32.583 -4.227 3.558 1.00 97.31 255 LYS A C 1
ATOM 1927 O O . LYS A 1 255 ? -33.659 -4.043 4.121 1.00 97.31 255 LYS A O 1
ATOM 1932 N N . GLU A 1 256 ? -31.972 -5.411 3.551 1.00 97.62 256 GLU A N 1
ATOM 1933 C CA . GLU A 1 256 ? -32.537 -6.594 4.225 1.00 97.62 256 GLU A CA 1
ATOM 1934 C C . GLU A 1 256 ? -32.389 -6.526 5.764 1.00 97.62 256 GLU A C 1
ATOM 1936 O O . GLU A 1 256 ? -33.155 -7.154 6.491 1.00 97.62 256 GLU A O 1
ATOM 1941 N N . ASP A 1 257 ? -31.490 -5.675 6.275 1.00 96.06 257 ASP A N 1
ATOM 1942 C CA . ASP A 1 257 ? -31.427 -5.250 7.685 1.00 96.06 257 ASP A CA 1
ATOM 1943 C C . ASP A 1 257 ? -32.453 -4.143 8.039 1.00 96.06 257 ASP A C 1
ATOM 1945 O O . ASP A 1 257 ? -32.421 -3.590 9.137 1.00 96.06 257 ASP A O 1
ATOM 1949 N N . GLY A 1 258 ? -33.368 -3.808 7.118 1.00 95.69 258 GLY A N 1
ATOM 1950 C CA . GLY A 1 258 ? -34.460 -2.846 7.313 1.00 95.69 258 GLY A CA 1
ATOM 1951 C C . GLY A 1 258 ? -34.118 -1.381 7.012 1.00 95.69 258 GLY A C 1
ATOM 1952 O O . GLY A 1 258 ? -34.924 -0.497 7.306 1.00 95.69 258 GLY A O 1
ATOM 1953 N N . VAL A 1 259 ? -32.947 -1.097 6.434 1.00 96.62 259 VAL A N 1
ATOM 1954 C CA . VAL A 1 259 ? -32.411 0.260 6.249 1.00 96.62 259 VAL A CA 1
ATOM 1955 C C . VAL A 1 259 ? -32.257 0.614 4.768 1.00 96.62 259 VAL A C 1
ATOM 1957 O O . VAL A 1 259 ? -31.309 0.215 4.093 1.00 96.62 259 VAL A O 1
ATOM 1960 N N . GLU A 1 260 ? -33.163 1.451 4.259 1.00 93.94 260 GLU A N 1
ATOM 1961 C CA . GLU A 1 260 ? -33.065 1.973 2.893 1.00 93.94 260 GLU A CA 1
ATOM 1962 C C . GLU A 1 260 ? -32.051 3.126 2.777 1.00 93.94 260 GLU A C 1
ATOM 1964 O O . GLU A 1 260 ? -32.244 4.227 3.314 1.00 93.94 260 GLU A O 1
ATOM 1969 N N . LEU A 1 261 ? -30.987 2.884 2.004 1.00 94.25 261 LEU A N 1
ATOM 1970 C CA . LEU A 1 261 ? -30.026 3.889 1.549 1.00 94.25 261 LEU A CA 1
ATOM 1971 C C . LEU A 1 261 ? -30.207 4.148 0.038 1.00 94.25 261 LEU A C 1
ATOM 1973 O O . LEU A 1 261 ? -30.285 3.195 -0.734 1.00 94.25 261 LEU A O 1
ATOM 1977 N N . PRO A 1 262 ? -30.255 5.412 -0.424 1.00 88.00 262 PRO A N 1
ATOM 1978 C CA . PRO A 1 262 ? -30.422 5.718 -1.844 1.00 88.00 262 PRO A CA 1
ATOM 1979 C C . PRO A 1 262 ? -29.114 5.519 -2.627 1.00 88.00 262 PRO A C 1
ATOM 1981 O O . PRO A 1 262 ? -28.053 5.905 -2.147 1.00 88.00 262 PRO A O 1
ATOM 1984 N N . GLU A 1 263 ? -29.187 5.064 -3.884 1.00 83.25 263 GLU A N 1
ATOM 1985 C CA . GLU A 1 263 ? -28.026 4.932 -4.799 1.00 83.25 263 GLU A CA 1
ATOM 1986 C C . GLU A 1 263 ? -27.226 6.249 -4.942 1.00 83.25 263 GLU A C 1
ATOM 1988 O O . GLU A 1 263 ? -26.005 6.254 -5.087 1.00 83.25 263 GLU A O 1
ATOM 1993 N N . ALA A 1 264 ? -27.894 7.401 -4.798 1.00 88.50 264 ALA A N 1
ATOM 1994 C CA . ALA A 1 264 ? -27.251 8.716 -4.760 1.00 88.50 264 ALA A CA 1
ATOM 1995 C C . ALA A 1 264 ? -26.235 8.885 -3.605 1.00 88.50 264 ALA A C 1
ATOM 1997 O O . ALA A 1 264 ? -25.362 9.750 -3.687 1.00 88.50 264 ALA A O 1
ATOM 1998 N N . ALA A 1 265 ? -26.310 8.071 -2.545 1.00 88.62 265 ALA A N 1
ATOM 1999 C CA . ALA A 1 265 ? -25.283 7.994 -1.508 1.00 88.62 265 ALA A CA 1
ATOM 2000 C C . ALA A 1 265 ? -23.982 7.389 -2.054 1.00 88.62 265 ALA A C 1
ATOM 2002 O O . ALA A 1 265 ? -22.919 7.943 -1.788 1.00 88.62 265 ALA A O 1
ATOM 2003 N N . ILE A 1 266 ? -24.059 6.334 -2.874 1.00 92.50 266 ILE A N 1
ATOM 2004 C CA . ILE A 1 266 ? -22.894 5.735 -3.545 1.00 92.50 266 ILE A CA 1
ATOM 2005 C C . ILE A 1 266 ? -22.257 6.764 -4.480 1.00 92.50 266 ILE A C 1
ATOM 2007 O O . ILE A 1 266 ? -21.068 7.047 -4.355 1.00 92.50 266 ILE A O 1
ATOM 2011 N N . GLN A 1 267 ? -23.056 7.418 -5.333 1.00 87.69 267 GLN A N 1
ATOM 2012 C CA . GLN A 1 267 ? -22.552 8.459 -6.238 1.00 87.69 267 GLN A CA 1
ATOM 2013 C C . GLN A 1 267 ? -21.858 9.607 -5.482 1.00 87.69 267 GLN A C 1
ATOM 2015 O O . GLN A 1 267 ? -20.819 10.109 -5.906 1.00 87.69 267 GLN A O 1
ATOM 2020 N N . LYS A 1 268 ? -22.414 10.017 -4.336 1.00 86.56 268 LYS A N 1
ATOM 2021 C CA . LYS A 1 268 ? -21.860 11.075 -3.483 1.00 86.56 268 LYS A CA 1
ATOM 2022 C C . LYS A 1 268 ? -20.602 10.644 -2.721 1.00 86.56 268 LYS A C 1
ATOM 2024 O O . LYS A 1 268 ? -19.766 11.497 -2.445 1.00 86.56 268 LYS A O 1
ATOM 2029 N N . LEU A 1 269 ? -20.472 9.376 -2.333 1.00 91.50 269 LEU A N 1
ATOM 2030 C CA . LEU A 1 269 ? -19.324 8.891 -1.560 1.00 91.50 269 LEU A CA 1
ATOM 2031 C C . LEU A 1 269 ? -18.152 8.491 -2.464 1.00 91.50 269 LEU A C 1
ATOM 2033 O O . LEU A 1 269 ? -17.026 8.872 -2.167 1.00 91.50 269 LEU A O 1
ATOM 2037 N N . ALA A 1 270 ? -18.402 7.789 -3.572 1.00 89.94 270 ALA A N 1
ATOM 2038 C CA . ALA A 1 270 ? -17.355 7.299 -4.475 1.00 89.94 270 ALA A CA 1
ATOM 2039 C C . ALA A 1 270 ? -16.800 8.358 -5.453 1.00 89.94 270 ALA A C 1
ATOM 2041 O O . ALA A 1 270 ? -15.696 8.181 -5.965 1.00 89.94 270 ALA A O 1
ATOM 2042 N N . TYR A 1 271 ? -17.543 9.444 -5.713 1.00 89.88 271 TYR A N 1
ATOM 2043 C CA . TYR A 1 271 ? -17.170 10.498 -6.679 1.00 89.88 271 TYR A CA 1
ATOM 2044 C C . TYR A 1 271 ? -17.379 11.932 -6.149 1.00 89.88 271 TYR A C 1
ATOM 2046 O O . TYR A 1 271 ? -17.360 12.892 -6.917 1.00 89.88 271 TYR A O 1
ATOM 2054 N N . GLY A 1 272 ? -17.652 12.102 -4.850 1.00 80.69 272 GLY A N 1
ATOM 2055 C CA . GLY A 1 272 ? -17.891 13.422 -4.243 1.00 80.69 272 GLY A CA 1
ATOM 2056 C C . GLY A 1 272 ? -16.638 14.133 -3.728 1.00 80.69 272 GLY A C 1
ATOM 2057 O O . GLY A 1 272 ? -16.744 15.259 -3.239 1.00 80.69 272 GLY A O 1
ATOM 2058 N N . LEU A 1 273 ? -15.477 13.483 -3.807 1.00 81.44 273 LEU A N 1
ATOM 2059 C CA . LEU A 1 273 ? -14.169 14.044 -3.480 1.00 81.44 273 LEU A CA 1
ATOM 2060 C C . LEU A 1 273 ? -13.353 14.256 -4.764 1.00 81.44 273 LEU A C 1
ATOM 2062 O O . LEU A 1 273 ? -13.620 13.584 -5.760 1.00 81.44 273 LEU A O 1
ATOM 2066 N N . PRO A 1 274 ? -12.359 15.163 -4.755 1.00 77.12 274 PRO A N 1
ATOM 2067 C CA . PRO A 1 274 ? -11.377 15.255 -5.830 1.00 77.12 274 PRO A CA 1
ATOM 2068 C C . PRO A 1 274 ? -10.670 13.914 -6.054 1.00 77.12 274 PRO A C 1
ATOM 2070 O O . PRO A 1 274 ? -10.443 13.167 -5.099 1.00 77.12 274 PRO A O 1
ATOM 2073 N N . ASP A 1 275 ? -10.305 13.613 -7.298 1.00 81.12 275 ASP A N 1
ATOM 2074 C CA . ASP A 1 275 ? -9.622 12.358 -7.634 1.00 81.12 275 ASP A CA 1
ATOM 2075 C C . ASP A 1 275 ? -8.181 12.316 -7.094 1.00 81.12 275 ASP A C 1
ATOM 2077 O O . ASP A 1 275 ? -7.659 11.243 -6.827 1.00 81.12 275 ASP A O 1
ATOM 2081 N N . ASP A 1 276 ? -7.573 13.474 -6.832 1.00 77.12 276 ASP A N 1
ATOM 2082 C CA . ASP A 1 276 ? -6.255 13.661 -6.216 1.00 77.12 276 ASP A CA 1
ATOM 2083 C C . ASP A 1 276 ? -6.295 13.739 -4.673 1.00 77.12 276 ASP A C 1
ATOM 2085 O O . ASP A 1 276 ? -5.341 14.201 -4.052 1.00 77.12 276 ASP A O 1
ATOM 2089 N N . CYS A 1 277 ? -7.397 13.338 -4.022 1.00 79.06 277 CYS A N 1
ATOM 2090 C CA . CYS A 1 277 ? -7.606 13.555 -2.585 1.00 79.06 277 CYS A CA 1
ATOM 2091 C C . CYS A 1 277 ? -6.625 12.753 -1.691 1.00 79.06 277 CYS A C 1
ATOM 2093 O O . CYS A 1 277 ? -6.840 11.556 -1.492 1.00 79.06 277 CYS A O 1
ATOM 2095 N N . PRO A 1 278 ? -5.643 13.393 -1.014 1.00 78.25 278 PRO A N 1
ATOM 2096 C CA . PRO A 1 278 ? -4.568 12.703 -0.287 1.00 78.25 278 PRO A CA 1
ATOM 2097 C C . PRO A 1 278 ? -5.004 12.231 1.116 1.00 78.25 278 PRO A C 1
ATOM 2099 O O . PRO A 1 278 ? -4.249 12.270 2.093 1.00 78.25 278 PRO A O 1
ATOM 2102 N N . TYR A 1 279 ? -6.284 11.883 1.277 1.00 81.56 279 TYR A N 1
ATOM 2103 C CA . TYR A 1 279 ? -6.860 11.533 2.568 1.00 81.56 279 TYR A CA 1
ATOM 2104 C C . TYR A 1 279 ? -6.559 10.074 2.913 1.00 81.56 279 TYR A C 1
ATOM 2106 O O . TYR A 1 279 ? -7.060 9.154 2.269 1.00 81.56 279 TYR A O 1
ATOM 2114 N N . ARG A 1 280 ? -5.778 9.867 3.978 1.00 87.06 280 ARG A N 1
ATOM 2115 C CA . ARG A 1 280 ? -5.453 8.547 4.538 1.00 87.06 280 ARG A CA 1
ATOM 2116 C C . ARG A 1 280 ? -6.489 8.188 5.617 1.00 87.06 280 ARG A C 1
ATOM 2118 O O . ARG A 1 280 ? -6.493 8.842 6.665 1.00 87.06 280 ARG A O 1
ATOM 2125 N N . PRO A 1 281 ? -7.382 7.198 5.410 1.00 89.94 281 PRO A N 1
ATOM 2126 C CA . PRO A 1 281 ? -8.409 6.870 6.400 1.00 89.94 281 PRO A CA 1
ATOM 2127 C C . PRO A 1 281 ? -7.823 6.234 7.667 1.00 89.94 281 PRO A C 1
ATOM 2129 O O . PRO A 1 281 ? -6.729 5.671 7.643 1.00 89.94 281 PRO A O 1
ATOM 2132 N N . SER A 1 282 ? -8.568 6.264 8.777 1.00 88.62 282 SER A N 1
ATOM 2133 C CA . SER A 1 282 ? -8.075 5.829 10.100 1.00 88.62 282 SER A CA 1
ATOM 2134 C C . SER A 1 282 ? -7.462 4.425 10.111 1.00 88.62 282 SER A C 1
ATOM 2136 O O . SER A 1 282 ? -6.421 4.217 10.730 1.00 88.62 282 SER A O 1
ATOM 2138 N N . MET A 1 283 ? -8.069 3.480 9.389 1.00 91.75 283 MET A N 1
ATOM 2139 C CA . MET A 1 283 ? -7.607 2.093 9.338 1.00 91.75 283 MET A CA 1
ATOM 2140 C C . MET A 1 283 ? -6.301 1.929 8.542 1.00 91.75 283 MET A C 1
ATOM 2142 O O . MET A 1 283 ? -5.484 1.094 8.909 1.00 91.75 283 MET A O 1
ATOM 2146 N N . LEU A 1 284 ? -6.041 2.764 7.527 1.00 92.06 284 LEU A N 1
ATOM 2147 C CA . LEU A 1 284 ? -4.736 2.817 6.853 1.00 92.06 284 LEU A CA 1
ATOM 2148 C C . LEU A 1 284 ? -3.658 3.351 7.811 1.00 92.06 284 LEU A C 1
ATOM 2150 O O . LEU A 1 284 ? -2.614 2.726 7.976 1.00 92.06 284 LEU A O 1
ATOM 2154 N N . VAL A 1 285 ? -3.958 4.437 8.529 1.00 86.44 285 VAL A N 1
ATOM 2155 C CA . VAL A 1 285 ? -3.057 5.026 9.541 1.00 86.44 285 VAL A CA 1
ATOM 2156 C C . VAL A 1 285 ? -2.759 4.046 10.690 1.00 86.44 285 VAL A C 1
ATOM 2158 O O . VAL A 1 285 ? -1.739 4.163 11.370 1.00 86.44 285 VAL A O 1
ATOM 2161 N N . ASP A 1 286 ? -3.622 3.056 10.921 1.00 88.06 286 ASP A N 1
ATOM 2162 C CA . ASP A 1 286 ? -3.365 1.960 11.855 1.00 88.06 286 ASP A CA 1
ATOM 2163 C C . ASP A 1 286 ? -2.414 0.895 11.303 1.00 88.06 286 ASP A C 1
ATOM 2165 O O . ASP A 1 286 ? -1.503 0.494 12.026 1.00 88.06 286 ASP A O 1
ATOM 2169 N N . VAL A 1 287 ? -2.565 0.491 10.038 1.00 86.88 287 VAL A N 1
ATOM 2170 C CA . VAL A 1 287 ? -1.639 -0.430 9.345 1.00 86.88 287 VAL A CA 1
ATOM 2171 C C . VAL A 1 287 ? -0.228 0.146 9.311 1.00 86.88 287 VAL A C 1
ATOM 2173 O O . VAL A 1 287 ? 0.734 -0.538 9.655 1.00 86.88 287 VAL A O 1
ATOM 2176 N N . GLU A 1 288 ? -0.113 1.416 8.921 1.00 83.88 288 GLU A N 1
ATOM 2177 C CA . GLU A 1 288 ? 1.149 2.163 8.848 1.00 83.88 288 GLU A CA 1
ATOM 2178 C C . GLU A 1 288 ? 1.856 2.236 10.206 1.00 83.88 288 GLU A C 1
ATOM 2180 O O . GLU A 1 288 ? 3.082 2.238 10.274 1.00 83.88 288 GLU A O 1
ATOM 2185 N N . GLN A 1 289 ? 1.085 2.264 11.295 1.00 80.12 289 GLN A N 1
ATOM 2186 C CA . GLN A 1 289 ? 1.584 2.425 12.663 1.00 80.12 289 GLN A CA 1
ATOM 2187 C C . GLN A 1 289 ? 1.518 1.115 13.471 1.00 80.12 289 GLN A C 1
ATOM 2189 O O . GLN A 1 289 ? 1.595 1.145 14.700 1.00 80.12 289 GLN A O 1
ATOM 2194 N N . GLY A 1 290 ? 1.371 -0.033 12.793 1.00 82.31 290 GLY A N 1
ATOM 2195 C CA . GLY A 1 290 ? 1.424 -1.374 13.387 1.00 82.31 290 GLY A CA 1
ATOM 2196 C C . GLY A 1 290 ? 0.335 -1.674 14.425 1.00 82.31 290 GLY A C 1
ATOM 2197 O O . GLY A 1 290 ? 0.551 -2.494 15.317 1.00 82.31 290 GLY A O 1
ATOM 2198 N N . ARG A 1 291 ? -0.816 -0.994 14.361 1.00 84.38 291 ARG A N 1
ATOM 2199 C CA . ARG A 1 291 ? -1.906 -1.114 15.342 1.00 84.38 291 ARG A CA 1
ATOM 2200 C C . ARG A 1 291 ? -3.017 -2.060 14.894 1.00 84.38 291 ARG A C 1
ATOM 2202 O O . ARG A 1 291 ? -3.318 -2.191 13.714 1.00 84.38 291 ARG A O 1
ATOM 2209 N N . LEU A 1 292 ? -3.706 -2.625 15.886 1.00 88.25 292 LEU A N 1
ATOM 2210 C CA . LEU A 1 292 ? -4.956 -3.365 15.700 1.00 88.25 292 LEU A CA 1
ATOM 2211 C C . LEU A 1 292 ? -6.045 -2.479 15.070 1.00 88.25 292 LEU A C 1
ATOM 2213 O O . LEU A 1 292 ? -6.173 -1.297 15.415 1.00 88.25 292 LEU A O 1
ATOM 2217 N N . MET A 1 293 ? -6.832 -3.078 14.177 1.00 90.06 293 MET A N 1
ATOM 2218 C CA . MET A 1 293 ? -7.835 -2.433 13.325 1.00 90.06 293 MET A CA 1
ATOM 2219 C C . MET A 1 293 ? -9.255 -2.854 13.713 1.00 90.06 293 MET A C 1
ATOM 2221 O O . MET A 1 293 ? -9.480 -3.994 14.105 1.00 90.06 293 MET A O 1
ATOM 2225 N N . GLU A 1 294 ? -10.236 -1.972 13.522 1.00 92.56 294 GLU A N 1
ATOM 2226 C CA . GLU A 1 294 ? -11.653 -2.197 13.871 1.00 92.56 294 GLU A CA 1
ATOM 2227 C C . GLU A 1 294 ? -12.401 -3.080 12.832 1.00 92.56 294 GLU A C 1
ATOM 2229 O O . GLU A 1 294 ? -13.587 -2.886 12.566 1.00 92.56 294 GLU A O 1
ATOM 2234 N N . ILE A 1 295 ? -11.705 -4.042 12.204 1.00 93.19 295 ILE A N 1
ATOM 2235 C CA . ILE A 1 295 ? -12.178 -4.806 11.031 1.00 93.19 295 ILE A CA 1
ATOM 2236 C C . ILE A 1 295 ? -13.437 -5.642 11.316 1.00 93.19 295 ILE A C 1
ATOM 2238 O O . ILE A 1 295 ? -14.350 -5.668 10.486 1.00 93.19 295 ILE A O 1
ATOM 2242 N N . GLU A 1 296 ? -13.533 -6.270 12.494 1.00 92.56 296 GLU A N 1
ATOM 2243 C CA . GLU A 1 296 ? -14.703 -7.074 12.874 1.00 92.56 296 GLU A CA 1
ATOM 2244 C C . GLU A 1 296 ? -15.994 -6.260 12.896 1.00 92.56 296 GLU A C 1
ATOM 2246 O O . GLU A 1 296 ? -17.025 -6.749 12.451 1.00 92.56 296 GLU A O 1
ATOM 2251 N N . VAL A 1 297 ? -15.955 -5.013 13.364 1.00 94.81 297 VAL A N 1
ATOM 2252 C CA . VAL A 1 297 ? -17.166 -4.187 13.478 1.00 94.81 297 VAL A CA 1
ATOM 2253 C C . VAL A 1 297 ? -17.389 -3.276 12.275 1.00 94.81 297 VAL A C 1
ATOM 2255 O O . VAL A 1 297 ? -18.523 -2.882 12.022 1.00 94.81 297 VAL A O 1
ATOM 2258 N N . ILE A 1 298 ? -16.344 -2.961 11.501 1.00 95.69 298 ILE A N 1
ATOM 2259 C CA . ILE A 1 298 ? -16.462 -2.190 10.254 1.00 95.69 298 ILE A CA 1
ATOM 2260 C C . ILE A 1 298 ? -16.948 -3.054 9.082 1.00 95.69 298 ILE A C 1
ATOM 2262 O O . ILE A 1 298 ? -17.759 -2.577 8.292 1.00 95.69 298 ILE A O 1
ATOM 2266 N N . LEU A 1 299 ? -16.475 -4.299 8.959 1.00 95.12 299 LEU A N 1
ATOM 2267 C CA . LEU A 1 299 ? -16.818 -5.182 7.835 1.00 95.12 299 LEU A CA 1
ATOM 2268 C C . LEU A 1 299 ? -17.308 -6.563 8.291 1.00 95.12 299 LEU A C 1
ATOM 2270 O O . LEU A 1 299 ? -18.251 -7.093 7.710 1.00 95.12 299 LEU A O 1
ATOM 2274 N N . GLY A 1 300 ? -16.736 -7.132 9.358 1.00 94.38 300 GLY A N 1
ATOM 2275 C CA . GLY A 1 300 ? -17.131 -8.456 9.858 1.00 94.38 300 GLY A CA 1
ATOM 2276 C C . GLY A 1 300 ? -18.613 -8.562 10.237 1.00 94.38 300 GLY A C 1
ATOM 2277 O O . GLY A 1 300 ? -19.266 -9.528 9.855 1.00 94.38 300 GLY A O 1
ATOM 2278 N N . ASN A 1 301 ? -19.175 -7.561 10.917 1.00 95.50 301 ASN A N 1
ATOM 2279 C CA . ASN A 1 301 ? -20.589 -7.535 11.306 1.00 95.50 301 ASN A CA 1
ATOM 2280 C C . ASN A 1 301 ? -21.532 -7.337 10.107 1.00 95.50 301 ASN A C 1
ATOM 2282 O O . ASN A 1 301 ? -22.584 -7.969 10.057 1.00 95.50 301 ASN A O 1
ATOM 2286 N N . ALA A 1 302 ? -21.134 -6.557 9.095 1.00 96.38 302 ALA A N 1
ATOM 2287 C CA . ALA A 1 302 ? -21.887 -6.467 7.843 1.00 96.38 302 ALA A CA 1
ATOM 2288 C C . ALA A 1 302 ? -21.904 -7.812 7.093 1.00 96.38 302 ALA A C 1
ATOM 2290 O O . ALA A 1 302 ? -22.947 -8.217 6.591 1.00 96.38 302 ALA A O 1
ATOM 2291 N N . LEU A 1 303 ? -20.786 -8.547 7.084 1.00 96.25 303 LEU A N 1
ATOM 2292 C CA . LEU A 1 303 ? -20.715 -9.885 6.487 1.00 96.25 303 LEU A CA 1
ATOM 2293 C C . LEU A 1 303 ? -21.549 -10.923 7.258 1.00 96.25 303 LEU A C 1
ATOM 2295 O O . LEU A 1 303 ? -22.250 -11.708 6.628 1.00 96.25 303 LEU A O 1
ATOM 2299 N N . LYS A 1 304 ? -21.566 -10.878 8.600 1.00 95.56 304 LYS A N 1
ATOM 2300 C CA . LYS A 1 304 ? -22.454 -11.721 9.433 1.00 95.56 304 LYS A CA 1
ATOM 2301 C C . LYS A 1 304 ? -23.937 -11.467 9.118 1.00 95.56 304 LYS A C 1
ATOM 2303 O O . LYS A 1 304 ? -24.723 -12.410 9.060 1.00 95.56 304 LYS A O 1
ATOM 2308 N N . LYS A 1 305 ? -24.333 -10.210 8.865 1.00 97.06 305 LYS A N 1
ATOM 2309 C CA . LYS A 1 305 ? -25.686 -9.873 8.379 1.00 97.06 305 LYS A CA 1
ATOM 2310 C C . LYS A 1 305 ? -25.932 -10.364 6.947 1.00 97.06 305 LYS A C 1
ATOM 2312 O O . LYS A 1 305 ? -27.004 -10.894 6.680 1.00 97.06 305 LYS A O 1
ATOM 2317 N N . ALA A 1 306 ? -24.960 -10.223 6.044 1.00 97.44 306 ALA A N 1
ATOM 2318 C CA . ALA A 1 306 ? -25.070 -10.700 4.663 1.00 97.44 306 ALA A CA 1
ATOM 2319 C C . ALA A 1 306 ? -25.347 -12.212 4.613 1.00 97.44 306 ALA A C 1
ATOM 2321 O O . ALA A 1 306 ? -26.287 -12.647 3.953 1.00 97.44 306 ALA A O 1
ATOM 2322 N N . GLU A 1 307 ? -24.593 -12.987 5.395 1.00 95.69 307 GLU A N 1
ATOM 2323 C CA . GLU A 1 307 ? -24.786 -14.425 5.599 1.00 95.69 307 GLU A CA 1
ATOM 2324 C C . GLU A 1 307 ? -26.171 -14.737 6.198 1.00 95.69 307 GLU A C 1
ATOM 2326 O O . GLU A 1 307 ? -26.935 -15.501 5.609 1.00 95.69 307 GLU A O 1
ATOM 2331 N N . LYS A 1 308 ? -26.544 -14.075 7.306 1.00 96.69 308 LYS A N 1
ATOM 2332 C CA . LYS A 1 308 ? -27.855 -14.216 7.974 1.00 96.69 308 LYS A CA 1
ATOM 2333 C C . LYS A 1 308 ? -29.046 -13.990 7.030 1.00 96.69 308 LYS A C 1
ATOM 2335 O O . LYS A 1 308 ? -30.055 -14.681 7.160 1.00 96.69 308 LYS A O 1
ATOM 2340 N N . TYR A 1 309 ? -28.956 -13.014 6.127 1.00 97.44 309 TYR A N 1
ATOM 2341 C CA . TYR A 1 309 ? -30.031 -12.654 5.193 1.00 97.44 309 TYR A CA 1
ATOM 2342 C C . TYR A 1 309 ? -29.892 -13.313 3.807 1.00 97.44 309 TYR A C 1
ATOM 2344 O O . TYR A 1 309 ? -30.732 -13.086 2.941 1.00 97.44 309 TYR A O 1
ATOM 2352 N N . GLY A 1 310 ? -28.853 -14.126 3.573 1.00 95.38 310 GLY A N 1
ATOM 2353 C CA . GLY A 1 310 ? -28.600 -14.768 2.278 1.00 95.38 310 GLY A CA 1
ATOM 2354 C C . GLY A 1 310 ? -28.229 -13.799 1.145 1.00 95.38 310 GLY A C 1
ATOM 2355 O O . GLY A 1 310 ? -28.391 -14.139 -0.026 1.00 95.38 310 GLY A O 1
ATOM 2356 N N . VAL A 1 311 ? -27.749 -12.594 1.470 1.00 97.38 311 VAL A N 1
ATOM 2357 C CA . VAL A 1 311 ? -27.379 -11.555 0.497 1.00 97.38 311 VAL A CA 1
ATOM 2358 C C . VAL A 1 311 ? -25.958 -11.813 -0.024 1.00 97.38 311 VAL A C 1
ATOM 2360 O O . VAL A 1 311 ? -25.012 -11.788 0.768 1.00 97.38 311 VAL A O 1
ATOM 2363 N N . PRO A 1 312 ? -25.750 -12.013 -1.341 1.00 94.81 312 PRO A N 1
ATOM 2364 C CA . PRO A 1 312 ? -24.410 -12.177 -1.893 1.00 94.81 312 PRO A CA 1
ATOM 2365 C C . PRO A 1 312 ? -23.590 -10.887 -1.756 1.00 94.81 312 PRO A C 1
ATOM 2367 O O . PRO A 1 312 ? -23.882 -9.886 -2.408 1.00 94.81 312 PRO A O 1
ATOM 2370 N N . ALA A 1 313 ? -22.531 -10.937 -0.947 1.00 95.75 313 ALA A N 1
ATOM 2371 C CA . ALA A 1 313 ? -21.570 -9.846 -0.767 1.00 95.75 313 ALA A CA 1
ATOM 2372 C C . ALA A 1 313 ? -20.127 -10.279 -1.136 1.00 95.75 313 ALA A C 1
ATOM 2374 O O . ALA A 1 313 ? -19.233 -10.226 -0.287 1.00 95.75 313 ALA A O 1
ATOM 2375 N N . PRO A 1 314 ? -19.875 -10.806 -2.355 1.00 93.25 314 PRO A N 1
ATOM 2376 C CA . PRO A 1 314 ? -18.598 -11.431 -2.696 1.00 93.25 314 PRO A CA 1
ATOM 2377 C C . PRO A 1 314 ? -17.395 -10.481 -2.636 1.00 93.25 314 PRO A C 1
ATOM 2379 O O . PRO A 1 314 ? -16.344 -10.910 -2.164 1.00 93.25 314 PRO A O 1
ATOM 2382 N N . LYS A 1 315 ? -17.502 -9.211 -3.057 1.00 93.88 315 LYS A N 1
ATOM 2383 C CA . LYS A 1 315 ? -16.370 -8.264 -3.004 1.00 93.88 315 LYS A CA 1
ATOM 2384 C C . LYS A 1 315 ? -16.049 -7.858 -1.567 1.00 93.88 315 LYS A C 1
ATOM 2386 O O . LYS A 1 315 ? -14.880 -7.856 -1.176 1.00 93.88 315 LYS A O 1
ATOM 2391 N N . CYS A 1 316 ? -17.075 -7.595 -0.760 1.00 93.56 316 CYS A N 1
ATOM 2392 C CA . CYS A 1 316 ? -16.939 -7.387 0.676 1.00 93.56 316 CYS A CA 1
ATOM 2393 C C . CYS A 1 316 ? -16.348 -8.621 1.371 1.00 93.56 316 CYS A C 1
ATOM 2395 O O . CYS A 1 316 ? -15.489 -8.458 2.233 1.00 93.56 316 CYS A O 1
ATOM 2397 N N . SER A 1 317 ? -16.714 -9.842 0.969 1.00 89.88 317 SER A N 1
ATOM 2398 C CA . SER A 1 317 ? -16.116 -11.079 1.489 1.00 89.88 317 SER A CA 1
ATOM 2399 C C . SER A 1 317 ? -14.648 -11.241 1.088 1.00 89.88 317 SER A C 1
ATOM 2401 O O . SER A 1 317 ? -13.843 -11.602 1.942 1.00 89.88 317 SER A O 1
ATOM 2403 N N . THR A 1 318 ? -14.258 -10.913 -0.154 1.00 87.56 318 THR A N 1
ATOM 2404 C CA . THR A 1 318 ? -12.845 -10.941 -0.585 1.00 87.56 318 THR A CA 1
ATOM 2405 C C . THR A 1 318 ? -11.982 -10.001 0.260 1.00 87.56 318 THR A C 1
ATOM 2407 O O . THR A 1 318 ? -10.934 -10.407 0.755 1.00 87.56 318 THR A O 1
ATOM 2410 N N . VAL A 1 319 ? -12.432 -8.765 0.501 1.00 84.12 319 VAL A N 1
ATOM 2411 C CA . VAL A 1 319 ? -11.737 -7.836 1.417 1.00 84.12 319 VAL A CA 1
ATOM 2412 C C . VAL A 1 319 ? -11.849 -8.311 2.877 1.00 84.12 319 VAL A C 1
ATOM 2414 O O . VAL A 1 319 ? -10.926 -8.138 3.671 1.00 84.12 319 VAL A O 1
ATOM 2417 N N . GLY A 1 320 ? -12.939 -8.998 3.221 1.00 77.06 320 GLY A N 1
ATOM 2418 C CA . GLY A 1 320 ? -13.180 -9.646 4.508 1.00 77.06 320 GLY A CA 1
ATOM 2419 C C . GLY A 1 320 ? -12.205 -10.774 4.864 1.00 77.06 320 GLY A C 1
ATOM 2420 O O . GLY A 1 320 ? -12.041 -11.046 6.052 1.00 77.06 320 GLY A O 1
ATOM 2421 N N . ILE A 1 321 ? -11.482 -11.365 3.900 1.00 74.25 321 ILE A N 1
ATOM 2422 C CA . ILE A 1 321 ? -10.395 -12.340 4.156 1.00 74.25 321 ILE A CA 1
ATOM 2423 C C . ILE A 1 321 ? -9.343 -11.752 5.112 1.00 74.25 321 ILE A C 1
ATOM 2425 O O . ILE A 1 321 ? -8.735 -12.466 5.912 1.00 74.25 321 ILE A O 1
ATOM 2429 N N . TRP A 1 322 ? -9.177 -10.426 5.117 1.00 68.75 322 TRP A N 1
ATOM 2430 C CA . TRP A 1 322 ? -8.252 -9.741 6.016 1.00 68.75 322 TRP A CA 1
ATOM 2431 C C . TRP A 1 322 ? -8.575 -9.916 7.508 1.00 68.75 322 TRP A C 1
ATOM 2433 O O . TRP A 1 322 ? -7.678 -9.752 8.333 1.00 68.75 322 TRP A O 1
ATOM 2443 N N . ARG A 1 323 ? -9.801 -10.328 7.863 1.00 65.19 323 ARG A N 1
ATOM 2444 C CA . ARG A 1 323 ? -10.182 -10.762 9.221 1.00 65.19 323 ARG A CA 1
ATOM 2445 C C . ARG A 1 323 ? -9.355 -11.978 9.658 1.00 65.19 323 ARG A C 1
ATOM 2447 O O . ARG A 1 323 ? -8.726 -11.947 10.711 1.00 65.19 323 ARG A O 1
ATOM 2454 N N . ALA A 1 324 ? -9.262 -13.001 8.804 1.00 55.81 324 ALA A N 1
ATOM 2455 C CA . ALA A 1 324 ? -8.473 -14.208 9.062 1.00 55.81 324 ALA A CA 1
ATOM 2456 C C . ALA A 1 324 ? -6.958 -13.931 9.086 1.00 55.81 324 ALA A C 1
ATOM 2458 O O . ALA A 1 324 ? -6.229 -14.533 9.870 1.00 55.81 324 ALA A O 1
ATOM 2459 N N . LEU A 1 325 ? -6.483 -12.982 8.271 1.00 54.12 325 LEU A N 1
ATOM 2460 C CA . LEU A 1 325 ? -5.064 -12.599 8.205 1.00 54.12 325 LEU A CA 1
ATOM 2461 C C . LEU A 1 325 ? -4.620 -11.644 9.335 1.00 54.12 325 LEU A C 1
ATOM 2463 O O . LEU A 1 325 ? -3.425 -11.561 9.626 1.00 54.12 325 LEU A O 1
ATOM 2467 N N . SER A 1 326 ? -5.562 -10.937 9.972 1.00 49.25 326 SER A N 1
ATOM 2468 C CA . SER A 1 326 ? -5.300 -9.944 11.034 1.00 49.25 326 SER A CA 1
ATOM 2469 C C . SER A 1 326 ? -5.646 -10.428 12.447 1.00 49.25 326 SER A C 1
ATOM 2471 O O . SER A 1 326 ? -5.476 -9.667 13.400 1.00 49.25 326 SER A O 1
ATOM 2473 N N . GLY A 1 327 ? -6.138 -11.663 12.593 1.00 39.09 327 GLY A N 1
ATOM 2474 C CA . GLY A 1 327 ? -6.544 -12.234 13.878 1.00 39.09 327 GLY A CA 1
ATOM 2475 C C . GLY A 1 327 ? -5.413 -12.279 14.921 1.00 39.09 327 GLY A C 1
ATOM 2476 O O . GLY A 1 327 ? -4.226 -12.265 14.567 1.00 39.09 327 GLY A O 1
ATOM 2477 N N . PRO A 1 328 ? -5.750 -12.327 16.224 1.00 31.42 328 PRO A N 1
ATOM 2478 C CA . PRO A 1 328 ? -4.767 -12.254 17.296 1.00 31.42 328 PRO A CA 1
ATOM 2479 C C . PRO A 1 328 ? -3.805 -13.448 17.261 1.00 31.42 328 PRO A C 1
ATOM 2481 O O . PRO A 1 328 ? -4.165 -14.586 17.560 1.00 31.42 328 PRO A O 1
ATOM 2484 N N . ARG A 1 329 ? -2.533 -13.170 16.957 1.00 31.73 329 ARG A N 1
ATOM 2485 C CA . ARG A 1 329 ? -1.437 -14.104 17.251 1.00 31.73 329 ARG A CA 1
ATOM 2486 C C . ARG A 1 329 ? -1.375 -14.285 18.772 1.00 31.73 329 ARG A C 1
ATOM 2488 O O . ARG A 1 329 ? -1.505 -13.281 19.477 1.00 31.73 329 ARG A O 1
ATOM 2495 N N . PRO A 1 330 ? -1.155 -15.506 19.295 1.00 25.95 330 PRO A N 1
ATOM 2496 C CA . PRO A 1 330 ? -1.099 -15.723 20.734 1.00 25.95 330 PRO A CA 1
ATOM 2497 C C . PRO A 1 330 ? -0.018 -14.834 21.353 1.00 25.95 330 PRO A C 1
ATOM 2499 O O . PRO A 1 330 ? 1.153 -14.897 20.971 1.00 25.95 330 PRO A O 1
ATOM 2502 N N . ILE A 1 331 ? -0.430 -13.986 22.297 1.00 25.53 331 ILE A N 1
ATOM 2503 C CA . ILE A 1 331 ? 0.486 -13.151 23.069 1.00 25.53 331 ILE A CA 1
ATOM 2504 C C . ILE A 1 331 ? 1.376 -14.102 23.866 1.00 25.53 331 ILE A C 1
ATOM 2506 O O . ILE A 1 331 ? 0.886 -14.843 24.718 1.00 25.53 331 ILE A O 1
ATOM 2510 N N . MET A 1 332 ? 2.684 -14.083 23.598 1.00 23.91 332 MET A N 1
ATOM 2511 C CA . MET A 1 332 ? 3.645 -14.690 24.512 1.00 23.91 332 MET A CA 1
ATOM 2512 C C . MET A 1 332 ? 3.513 -13.959 25.847 1.00 23.91 332 MET A C 1
ATOM 2514 O O . MET A 1 332 ? 3.821 -12.771 25.926 1.00 23.91 332 MET A O 1
ATOM 2518 N N . SER A 1 333 ? 3.002 -14.661 26.859 1.00 26.52 333 SER A N 1
ATOM 2519 C CA . SER A 1 333 ? 2.834 -14.139 28.215 1.00 26.52 333 SER A CA 1
ATOM 2520 C C . SER A 1 333 ? 4.126 -13.485 28.689 1.00 26.52 333 SER A C 1
ATOM 2522 O O . SER A 1 333 ? 5.198 -14.069 28.503 1.00 26.52 333 SER A O 1
ATOM 2524 N N . GLU A 1 334 ? 4.016 -12.303 29.298 1.00 28.56 334 GLU A N 1
ATOM 2525 C CA . GLU A 1 334 ? 5.160 -11.545 29.805 1.00 28.56 334 GLU A CA 1
ATOM 2526 C C . GLU A 1 334 ? 6.075 -12.463 30.621 1.00 28.56 334 GLU A C 1
ATOM 2528 O O . GLU A 1 334 ? 5.650 -13.067 31.609 1.00 28.56 334 GLU A O 1
ATOM 2533 N N . GLN A 1 335 ? 7.332 -12.604 30.187 1.00 27.16 335 GLN A N 1
ATOM 2534 C CA . GLN A 1 335 ? 8.314 -13.328 30.981 1.00 27.16 335 GLN A CA 1
ATOM 2535 C C . GLN A 1 335 ? 8.465 -12.587 32.305 1.00 27.16 335 GLN A C 1
ATOM 2537 O O . GLN A 1 335 ? 8.800 -11.401 32.329 1.00 27.16 335 GLN A O 1
ATOM 2542 N N . SER A 1 336 ? 8.191 -13.292 33.402 1.00 23.67 336 SER A N 1
ATOM 2543 C CA . SER A 1 336 ? 8.333 -12.769 34.755 1.00 23.67 336 SER A CA 1
ATOM 2544 C C . SER A 1 336 ? 9.708 -12.132 34.920 1.00 23.67 336 SER A C 1
ATOM 2546 O O . SER A 1 336 ? 10.717 -12.793 34.667 1.00 23.67 336 SER A O 1
ATOM 2548 N N . VAL A 1 337 ? 9.748 -10.873 35.366 1.00 24.56 337 VAL A N 1
ATOM 2549 C CA . VAL A 1 337 ? 10.994 -10.152 35.652 1.00 24.56 337 VAL A CA 1
ATOM 2550 C C . VAL A 1 337 ? 11.654 -10.781 36.881 1.00 24.56 337 VAL A C 1
ATOM 2552 O O . VAL A 1 337 ? 11.476 -10.341 38.014 1.00 24.56 337 VAL A O 1
ATOM 2555 N N . THR A 1 338 ? 12.396 -11.862 36.658 1.00 24.73 338 THR A N 1
ATOM 2556 C CA . THR A 1 338 ? 13.265 -12.473 37.659 1.00 24.73 338 THR A CA 1
ATOM 2557 C C . THR A 1 338 ? 14.466 -11.564 37.854 1.00 24.73 338 THR A C 1
ATOM 2559 O O . THR A 1 338 ? 15.249 -11.365 36.923 1.00 24.73 338 THR A O 1
ATOM 2562 N N . ASN A 1 339 ? 14.595 -10.995 39.053 1.00 24.48 339 ASN A N 1
ATOM 2563 C CA . ASN A 1 339 ? 15.709 -10.118 39.403 1.00 24.48 339 ASN A CA 1
ATOM 2564 C C . ASN A 1 339 ? 17.054 -10.793 39.113 1.00 24.48 339 ASN A C 1
ATOM 2566 O O . ASN A 1 339 ? 17.267 -11.948 39.482 1.00 24.48 339 ASN A O 1
ATOM 2570 N N . VAL A 1 340 ? 17.979 -10.045 38.512 1.00 22.67 340 VAL A N 1
ATOM 2571 C CA . VAL A 1 340 ? 19.379 -10.463 38.425 1.00 22.67 340 VAL A CA 1
ATOM 2572 C C . VAL A 1 340 ? 19.982 -10.374 39.825 1.00 22.67 340 VAL A C 1
ATOM 2574 O O . VAL A 1 340 ? 20.141 -9.282 40.366 1.00 22.67 340 VAL A O 1
ATOM 2577 N N . THR A 1 341 ? 20.331 -11.522 40.397 1.00 26.31 341 THR A N 1
ATOM 2578 C CA . THR A 1 341 ? 21.223 -11.623 41.556 1.00 26.31 341 THR A CA 1
ATOM 2579 C C . THR A 1 341 ? 22.475 -12.377 41.147 1.00 26.31 341 THR A C 1
ATOM 2581 O O . THR A 1 341 ? 22.398 -13.394 40.459 1.00 26.31 341 THR A O 1
ATOM 2584 N N . GLU A 1 342 ? 23.629 -11.868 41.558 1.00 27.92 342 GLU A N 1
ATOM 2585 C CA . GLU A 1 342 ? 24.932 -12.411 41.195 1.00 27.92 342 GLU A CA 1
ATOM 2586 C C . GLU A 1 342 ? 25.155 -13.790 41.829 1.00 27.92 342 GLU A C 1
ATOM 2588 O O . GLU A 1 342 ? 25.012 -13.944 43.042 1.00 27.92 342 GLU A O 1
ATOM 2593 N N . ASN A 1 343 ? 25.517 -14.773 41.001 1.00 26.28 343 ASN A N 1
ATOM 2594 C CA . ASN A 1 343 ? 26.665 -15.688 41.121 1.00 26.28 343 ASN A CA 1
ATOM 2595 C C . ASN A 1 343 ? 26.424 -16.941 40.259 1.00 26.28 343 ASN A C 1
ATOM 2597 O O . ASN A 1 343 ? 25.283 -17.311 39.982 1.00 26.28 343 ASN A O 1
ATOM 2601 N N . GLY A 1 344 ? 27.503 -17.569 39.792 1.00 26.41 344 GLY A N 1
ATOM 2602 C CA . GLY A 1 344 ? 27.422 -18.842 39.077 1.00 26.41 344 GLY A CA 1
ATOM 2603 C C . GLY A 1 344 ? 27.393 -20.031 40.036 1.00 26.41 344 GLY A C 1
ATOM 2604 O O . GLY A 1 344 ? 27.899 -19.939 41.148 1.00 26.41 344 GLY A O 1
ATOM 2605 N N . ASP A 1 345 ? 26.834 -21.150 39.582 1.00 24.69 345 ASP A N 1
ATOM 2606 C CA . ASP A 1 345 ? 27.673 -22.290 39.193 1.00 24.69 345 ASP A CA 1
ATOM 2607 C C . ASP A 1 345 ? 26.883 -23.286 38.329 1.00 24.69 345 ASP A C 1
ATOM 2609 O O . ASP A 1 345 ? 25.651 -23.269 38.286 1.00 24.69 345 ASP A O 1
ATOM 2613 N N . THR A 1 346 ? 27.597 -24.122 37.572 1.00 28.27 346 THR A N 1
ATOM 2614 C CA . THR A 1 346 ? 27.008 -25.110 36.657 1.00 28.27 346 THR A CA 1
ATOM 2615 C C . THR A 1 346 ? 27.106 -26.525 37.213 1.00 28.27 346 THR A C 1
ATOM 2617 O O . THR A 1 346 ? 28.189 -27.104 37.209 1.00 28.27 346 THR A O 1
ATOM 2620 N N . GLU A 1 347 ? 25.970 -27.135 37.542 1.00 24.34 347 GLU A N 1
ATOM 2621 C CA . GLU A 1 347 ? 25.830 -28.593 37.615 1.00 24.34 347 GLU A CA 1
ATOM 2622 C C . GLU A 1 347 ? 24.432 -29.010 37.128 1.00 24.34 347 GLU A C 1
ATOM 2624 O O . GLU A 1 347 ? 23.478 -28.236 37.211 1.00 24.34 347 GLU A O 1
ATOM 2629 N N . GLY A 1 348 ? 24.315 -30.205 36.541 1.00 25.36 348 GLY A N 1
ATOM 2630 C CA . GLY A 1 348 ? 23.109 -30.638 35.829 1.00 25.36 348 GLY A CA 1
ATOM 2631 C C . GLY A 1 348 ? 22.692 -32.066 36.168 1.00 25.36 348 GLY A C 1
ATOM 2632 O O . GLY A 1 348 ? 23.533 -32.945 36.336 1.00 25.36 348 GLY A O 1
ATOM 2633 N N . ILE A 1 349 ? 21.379 -32.302 36.227 1.00 25.67 349 ILE A N 1
ATOM 2634 C CA . ILE A 1 349 ? 20.759 -33.602 36.523 1.00 25.67 349 ILE A CA 1
ATOM 2635 C C . ILE A 1 349 ? 19.669 -33.898 35.481 1.00 25.67 349 ILE A C 1
ATOM 2637 O O . ILE A 1 349 ? 18.955 -33.002 35.033 1.00 25.67 349 ILE A O 1
ATOM 2641 N N . GLN A 1 350 ? 19.563 -35.166 35.072 1.00 24.16 350 GLN A N 1
ATOM 2642 C CA . GLN A 1 350 ? 18.572 -35.653 34.104 1.00 24.16 350 GLN A CA 1
ATOM 2643 C C . GLN A 1 350 ? 17.168 -35.817 34.723 1.00 24.16 350 GLN A C 1
ATOM 2645 O O . GLN A 1 350 ? 17.053 -36.043 35.930 1.00 24.16 350 GLN A O 1
ATOM 2650 N N . PRO A 1 351 ? 16.089 -35.744 33.918 1.00 28.73 351 PRO A N 1
ATOM 2651 C CA . PRO A 1 351 ? 14.724 -35.881 34.417 1.00 28.73 351 PRO A CA 1
ATOM 2652 C C . PRO A 1 351 ? 14.387 -37.323 34.819 1.00 28.73 351 PRO A C 1
ATOM 2654 O O . PRO A 1 351 ? 14.896 -38.284 34.240 1.00 28.73 351 PRO A O 1
ATOM 2657 N N . ARG A 1 352 ? 13.439 -37.469 35.752 1.00 23.31 352 ARG A N 1
ATOM 2658 C CA . ARG A 1 352 ? 12.668 -38.705 35.939 1.00 23.31 352 ARG A CA 1
ATOM 2659 C C . ARG A 1 352 ? 11.242 -38.521 35.435 1.00 23.31 352 ARG A C 1
ATOM 2661 O O . ARG A 1 352 ? 10.667 -37.443 35.554 1.00 23.31 352 ARG A O 1
ATOM 2668 N N . GLN A 1 353 ? 10.705 -39.599 34.882 1.00 27.50 353 GLN A N 1
ATOM 2669 C CA . GLN A 1 353 ? 9.285 -39.767 34.596 1.00 27.50 353 GLN A CA 1
ATOM 2670 C C . GLN A 1 353 ? 8.528 -39.997 35.915 1.00 27.50 353 GLN A C 1
ATOM 2672 O O . GLN A 1 353 ? 9.123 -40.485 36.874 1.00 27.50 353 GLN A O 1
ATOM 2677 N N . ASP A 1 354 ? 7.233 -39.683 35.953 1.00 25.34 354 ASP A N 1
ATOM 2678 C CA . ASP A 1 354 ? 6.205 -40.733 36.000 1.00 25.34 354 ASP A CA 1
ATOM 2679 C C . ASP A 1 354 ? 4.810 -40.162 35.671 1.00 25.34 354 ASP A C 1
ATOM 2681 O O . ASP A 1 354 ? 4.667 -38.968 35.398 1.00 25.34 354 ASP A O 1
ATOM 2685 N N . ASN A 1 355 ? 3.825 -41.054 35.540 1.00 28.75 355 ASN A N 1
ATOM 2686 C CA . ASN A 1 355 ? 2.583 -40.865 34.774 1.00 28.75 355 ASN A CA 1
ATOM 2687 C C . ASN A 1 355 ? 1.335 -40.606 35.683 1.00 28.75 355 ASN A C 1
ATOM 2689 O O . ASN A 1 355 ? 1.506 -40.443 36.892 1.00 28.75 355 ASN A O 1
ATOM 2693 N N . PRO A 1 356 ? 0.098 -40.484 35.145 1.00 54.25 356 PRO A N 1
ATOM 2694 C CA . PRO A 1 356 ? -1.041 -39.860 35.839 1.00 54.25 356 PRO A CA 1
ATOM 2695 C C . PRO A 1 356 ? -2.025 -40.881 36.445 1.00 54.25 356 PRO A C 1
ATOM 2697 O O . PRO A 1 356 ? -1.815 -42.081 36.313 1.00 54.25 356 PRO A O 1
ATOM 2700 N N . ASP A 1 357 ? -3.140 -40.401 37.020 1.00 27.20 357 ASP A N 1
ATOM 2701 C CA . ASP A 1 357 ? -4.492 -40.795 36.561 1.00 27.20 357 ASP A CA 1
ATOM 2702 C C . ASP A 1 357 ? -5.642 -40.040 37.269 1.00 27.20 357 ASP A C 1
ATOM 2704 O O . ASP A 1 357 ? -5.489 -39.637 38.416 1.00 27.20 357 ASP A O 1
ATOM 2708 N N . ALA A 1 358 ? -6.794 -39.950 36.575 1.00 24.98 358 ALA A N 1
ATOM 2709 C CA . ALA A 1 358 ? -8.188 -39.924 37.087 1.00 24.98 358 ALA A CA 1
ATOM 2710 C C . ALA A 1 358 ? -8.643 -38.885 38.162 1.00 24.98 358 ALA A C 1
ATOM 2712 O O . ALA A 1 358 ? -7.873 -38.369 38.956 1.00 24.98 358 ALA A O 1
ATOM 2713 N N . ALA A 1 359 ? -9.935 -38.564 38.333 1.00 26.45 359 ALA A N 1
ATOM 2714 C CA . ALA A 1 359 ? -11.105 -38.538 37.438 1.00 26.45 359 ALA A CA 1
ATOM 2715 C C . ALA A 1 359 ? -12.217 -37.667 38.093 1.00 26.45 359 ALA A C 1
ATOM 2717 O O . ALA A 1 359 ? -12.087 -37.229 39.234 1.00 26.45 359 ALA A O 1
ATOM 2718 N N . ALA A 1 360 ? -13.305 -37.394 37.366 1.00 27.84 360 ALA A N 1
ATOM 2719 C CA . ALA A 1 360 ? -14.395 -36.503 37.785 1.00 27.84 360 ALA A CA 1
ATOM 2720 C C . ALA A 1 360 ? -15.289 -37.035 38.929 1.00 27.84 360 ALA A C 1
ATOM 2722 O O . ALA A 1 360 ? -15.436 -38.243 39.088 1.00 27.84 360 ALA A O 1
ATOM 2723 N N . LEU A 1 361 ? -16.026 -36.127 39.592 1.00 25.39 361 LEU A N 1
ATOM 2724 C CA . LEU A 1 361 ? -17.433 -36.356 39.970 1.00 25.39 361 LEU A CA 1
ATOM 2725 C C . LEU A 1 361 ? -18.217 -35.026 40.112 1.00 25.39 361 LEU A C 1
ATOM 2727 O O . LEU A 1 361 ? -17.628 -33.947 40.083 1.00 25.39 361 LEU A O 1
ATOM 2731 N N . GLN A 1 362 ? -19.549 -35.101 40.231 1.00 25.44 362 GLN A N 1
ATOM 2732 C CA . GLN A 1 362 ? -20.491 -33.963 40.285 1.00 25.44 362 GLN A CA 1
ATOM 2733 C C . GLN A 1 362 ? -21.320 -33.951 41.592 1.00 25.44 362 GLN A C 1
ATOM 2735 O O . GLN A 1 362 ? -21.371 -34.967 42.280 1.00 25.44 362 GLN A O 1
ATOM 2740 N N . SER A 1 363 ? -22.112 -32.877 41.800 1.00 26.44 363 SER A N 1
ATOM 2741 C CA . SER A 1 363 ? -23.381 -32.840 42.587 1.00 26.44 363 SER A CA 1
ATOM 2742 C C . SER A 1 363 ? -23.256 -32.865 44.142 1.00 26.44 363 SER A C 1
ATOM 2744 O O . SER A 1 363 ? -22.268 -33.373 44.652 1.00 26.44 363 SER A O 1
ATOM 2746 N N . THR A 1 364 ? -24.162 -32.325 44.991 1.00 27.19 364 THR A N 1
ATOM 2747 C CA . THR A 1 364 ? -25.398 -31.500 44.820 1.00 27.19 364 THR A CA 1
ATOM 2748 C C . THR A 1 364 ? -25.888 -30.870 46.159 1.00 27.19 364 THR A C 1
ATOM 2750 O O . THR A 1 364 ? -25.665 -31.474 47.198 1.00 27.19 364 THR A O 1
ATOM 2753 N N . ILE A 1 365 ? -26.690 -29.782 46.086 1.00 26.61 365 ILE A N 1
ATOM 2754 C CA . ILE A 1 365 ? -27.838 -29.382 46.974 1.00 26.61 365 ILE A CA 1
ATOM 2755 C C . ILE A 1 365 ? -27.616 -28.987 48.470 1.00 26.61 365 ILE A C 1
ATOM 2757 O O . ILE A 1 365 ? -26.893 -29.646 49.204 1.00 26.61 365 ILE A O 1
ATOM 2761 N N . GLY A 1 366 ? -28.380 -27.970 48.937 1.00 24.00 366 GLY A N 1
ATOM 2762 C CA . GLY A 1 366 ? -28.739 -27.703 50.358 1.00 24.00 366 GLY A CA 1
ATOM 2763 C C . GLY A 1 366 ? -28.469 -26.258 50.843 1.00 24.00 366 GLY A C 1
ATOM 2764 O O . GLY A 1 366 ? -27.343 -25.955 51.212 1.00 24.00 366 GLY A O 1
ATOM 2765 N N . GLN A 1 367 ? -29.355 -25.266 50.651 1.00 24.06 367 GLN A N 1
ATOM 2766 C CA . GLN A 1 367 ? -30.528 -24.851 51.470 1.00 24.06 367 GLN A CA 1
ATOM 2767 C C . GLN A 1 367 ? -30.270 -24.316 52.906 1.00 24.06 367 GLN A C 1
ATOM 2769 O O . GLN A 1 367 ? -30.136 -25.109 53.826 1.00 24.06 367 GLN A O 1
ATOM 2774 N N . GLU A 1 368 ? -30.371 -22.976 53.047 1.00 23.09 368 GLU A N 1
ATOM 2775 C CA . GLU A 1 368 ? -31.157 -22.202 54.057 1.00 23.09 368 GLU A CA 1
ATOM 2776 C C . GLU A 1 368 ? -30.950 -22.402 55.594 1.00 23.09 368 GLU A C 1
ATOM 2778 O O . GLU A 1 368 ? -30.291 -23.336 56.034 1.00 23.09 368 GLU A O 1
ATOM 2783 N N . PRO A 1 369 ? -31.537 -21.547 56.470 1.00 45.72 369 PRO A N 1
ATOM 2784 C CA . PRO A 1 369 ? -31.437 -20.075 56.512 1.00 45.72 369 PRO A CA 1
ATOM 2785 C C . PRO A 1 369 ? -31.178 -19.553 57.957 1.00 45.72 369 PRO A C 1
ATOM 2787 O O . PRO A 1 369 ? -31.097 -20.339 58.900 1.00 45.72 369 PRO A O 1
ATOM 2790 N N . ASN A 1 370 ? -31.153 -18.226 58.183 1.00 24.92 370 ASN A N 1
ATOM 2791 C CA . ASN A 1 370 ? -31.671 -17.664 59.448 1.00 24.92 370 ASN A CA 1
ATOM 2792 C C . ASN A 1 370 ? -32.038 -16.166 59.375 1.00 24.92 370 ASN A C 1
ATOM 2794 O O . ASN A 1 370 ? -31.463 -15.418 58.586 1.00 24.92 370 ASN A O 1
ATOM 2798 N N . GLU A 1 371 ? -32.972 -15.729 60.225 1.00 26.75 371 GLU A N 1
ATOM 2799 C CA . GLU A 1 371 ? -33.487 -14.349 60.305 1.00 26.75 371 GLU A CA 1
ATOM 2800 C C . GLU A 1 371 ? -32.939 -13.571 61.521 1.00 26.75 371 GLU A C 1
ATOM 2802 O O . GLU A 1 371 ? -32.552 -14.169 62.523 1.00 26.75 371 GLU A O 1
ATOM 2807 N N . SER A 1 372 ? -33.030 -12.230 61.517 1.00 25.27 372 SER A N 1
ATOM 2808 C CA . SER A 1 372 ? -33.555 -11.480 62.686 1.00 25.27 372 SER A CA 1
ATOM 2809 C C . SER A 1 372 ? -33.873 -9.990 62.414 1.00 25.27 372 SER A C 1
ATOM 2811 O O . SER A 1 372 ? -33.003 -9.189 62.102 1.00 25.27 372 SER A O 1
ATOM 2813 N N . GLN A 1 373 ? -35.167 -9.663 62.539 1.00 27.50 373 GLN A N 1
ATOM 2814 C CA . GLN A 1 373 ? -35.829 -8.518 63.219 1.00 27.50 373 GLN A CA 1
ATOM 2815 C C . GLN A 1 373 ? -35.033 -7.212 63.527 1.00 27.50 373 GLN A C 1
ATOM 2817 O O . GLN A 1 373 ? -33.921 -7.270 64.031 1.00 27.50 373 GLN A O 1
ATOM 2822 N N . GLY A 1 374 ? -35.599 -5.991 63.438 1.00 24.95 374 GLY A N 1
ATOM 2823 C CA . GLY A 1 374 ? -36.950 -5.551 63.023 1.00 24.95 374 GLY A CA 1
ATOM 2824 C C . GLY A 1 374 ? -37.419 -4.215 63.674 1.00 24.95 374 GLY A C 1
ATOM 2825 O O . GLY A 1 374 ? -36.695 -3.649 64.484 1.00 24.95 374 GLY A O 1
ATOM 2826 N N . ARG A 1 375 ? -38.678 -3.800 63.391 1.00 25.77 375 ARG A N 1
ATOM 2827 C CA . ARG A 1 375 ? -39.493 -2.684 63.989 1.00 25.77 375 ARG A CA 1
ATOM 2828 C C . ARG A 1 375 ? -39.199 -1.231 63.510 1.00 25.77 375 ARG A C 1
ATOM 2830 O O . ARG A 1 375 ? -38.062 -0.799 63.566 1.00 25.77 375 ARG A O 1
ATOM 2837 N N . HIS A 1 376 ? -40.150 -0.528 62.848 1.00 25.91 376 HIS A N 1
ATOM 2838 C CA . HIS A 1 376 ? -41.258 0.359 63.354 1.00 25.91 376 HIS A CA 1
ATOM 2839 C C . HIS A 1 376 ? -40.780 1.789 63.750 1.00 25.91 376 HIS A C 1
ATOM 2841 O O . HIS A 1 376 ? -39.679 1.886 64.269 1.00 25.91 376 HIS A O 1
ATOM 2847 N N . VAL A 1 377 ? -41.492 2.935 63.638 1.00 26.05 377 VAL A N 1
ATOM 2848 C CA . VAL A 1 377 ? -42.814 3.423 63.111 1.00 26.05 377 VAL A CA 1
ATOM 2849 C C . VAL A 1 377 ? -42.726 4.986 63.058 1.00 26.05 377 VAL A C 1
ATOM 2851 O O . VAL A 1 377 ? -41.835 5.516 63.712 1.00 26.05 377 VAL A O 1
ATOM 2854 N N . GLY A 1 378 ? -43.537 5.834 62.393 1.00 24.52 378 GLY A N 1
ATOM 2855 C CA . GLY A 1 378 ? -44.758 5.747 61.553 1.00 24.52 378 GLY A CA 1
ATOM 2856 C C . GLY A 1 378 ? -45.622 7.043 61.697 1.00 24.52 378 GLY A C 1
ATOM 2857 O O . GLY A 1 378 ? -45.420 7.757 62.675 1.00 24.52 378 GLY A O 1
ATOM 2858 N N . ASN A 1 379 ? -46.595 7.316 60.794 1.00 25.14 379 ASN A N 1
ATOM 2859 C CA . ASN A 1 379 ? -47.488 8.525 60.727 1.00 25.14 379 ASN A CA 1
ATOM 2860 C C . ASN A 1 379 ? -46.761 9.871 60.396 1.00 25.14 379 ASN A C 1
ATOM 2862 O O . ASN A 1 379 ? -45.551 9.934 60.568 1.00 25.14 379 ASN A O 1
ATOM 2866 N N . ALA A 1 380 ? -47.349 11.013 59.968 1.00 26.03 380 ALA A N 1
ATOM 2867 C CA . ALA A 1 380 ? -48.617 11.470 59.317 1.00 26.03 380 ALA A CA 1
ATOM 2868 C C . ALA A 1 380 ? -48.506 13.025 59.100 1.00 26.03 380 ALA A C 1
ATOM 2870 O O . ALA A 1 380 ? -47.655 13.617 59.758 1.00 26.03 380 ALA A O 1
ATOM 2871 N N . SER A 1 381 ? -49.296 13.817 58.341 1.00 25.56 381 SER A N 1
ATOM 2872 C CA . SER A 1 381 ? -50.211 13.700 57.169 1.00 25.56 381 SER A CA 1
ATOM 2873 C C . SER A 1 381 ? -50.685 15.132 56.746 1.00 25.56 381 SER A C 1
ATOM 2875 O O . SER A 1 381 ? -50.478 16.054 57.528 1.00 25.56 381 SER A O 1
ATOM 2877 N N . GLN A 1 382 ? -51.396 15.299 55.601 1.00 26.45 382 GLN A N 1
ATOM 2878 C CA . GLN A 1 382 ? -52.163 16.520 55.169 1.00 26.45 382 GLN A CA 1
ATOM 2879 C C . GLN A 1 382 ? -51.308 17.782 54.785 1.00 26.45 382 GLN A C 1
ATOM 2881 O O . GLN A 1 382 ? -50.148 17.852 55.169 1.00 26.45 382 GLN A O 1
ATOM 2886 N N . GLU A 1 383 ? -51.733 18.802 53.998 1.00 25.25 383 GLU A N 1
ATOM 2887 C CA . GLU A 1 383 ? -52.937 19.030 53.151 1.00 25.25 383 GLU A CA 1
ATOM 2888 C C . GLU A 1 383 ? -52.766 20.108 52.027 1.00 25.25 383 GLU A C 1
ATOM 2890 O O . GLU A 1 383 ? -51.903 20.972 52.112 1.00 25.25 383 GLU A O 1
ATOM 2895 N N . LEU A 1 384 ? -53.643 20.018 51.005 1.00 24.45 384 LEU A N 1
ATOM 2896 C CA . LEU A 1 384 ? -54.307 21.013 50.106 1.00 24.45 384 LEU A CA 1
ATOM 2897 C C . LEU A 1 384 ? -53.813 22.474 49.846 1.00 24.45 384 LEU A C 1
ATOM 2899 O O . LEU A 1 384 ? -53.411 23.201 50.744 1.00 24.45 384 LEU A O 1
ATOM 2903 N N . GLY A 1 385 ? -54.113 22.961 48.619 1.00 24.19 385 GLY A N 1
ATOM 2904 C CA . GLY A 1 385 ? -54.245 24.391 48.219 1.00 24.19 385 GLY A CA 1
ATOM 2905 C C . GLY A 1 385 ? -53.237 24.841 47.136 1.00 24.19 385 GLY A C 1
ATOM 2906 O O . GLY A 1 385 ? -52.050 24.861 47.420 1.00 24.19 385 GLY A O 1
ATOM 2907 N N . ALA A 1 386 ? -53.529 25.126 45.854 1.00 24.77 386 ALA A N 1
ATOM 2908 C CA . ALA A 1 386 ? -54.649 25.753 45.115 1.00 24.77 386 ALA A CA 1
ATOM 2909 C C . ALA A 1 386 ? -54.633 27.305 45.089 1.00 24.77 386 ALA A C 1
ATOM 2911 O O . ALA A 1 386 ? -54.852 27.935 46.119 1.00 24.77 386 ALA A O 1
ATOM 2912 N N . GLY A 1 387 ? -54.440 27.919 43.903 1.00 24.80 387 GLY A N 1
ATOM 2913 C CA . GLY A 1 387 ? -54.573 29.378 43.709 1.00 24.80 387 GLY A CA 1
ATOM 2914 C C . GLY A 1 387 ? -53.946 29.982 42.433 1.00 24.80 387 GLY A C 1
ATOM 2915 O O . GLY A 1 387 ? -52.773 30.333 42.428 1.00 24.80 387 GLY A O 1
ATOM 2916 N N . THR A 1 388 ? -54.754 30.189 41.387 1.00 27.53 388 THR A N 1
ATOM 2917 C CA . THR A 1 388 ? -54.574 31.224 40.332 1.00 27.53 388 THR A CA 1
ATOM 2918 C C . THR A 1 388 ? -55.470 32.427 40.675 1.00 27.53 388 THR A C 1
ATOM 2920 O O . THR A 1 388 ? -56.541 32.185 41.241 1.00 27.53 388 THR A O 1
ATOM 2923 N N . PRO A 1 389 ? -55.089 33.695 40.406 1.00 32.47 389 PRO A N 1
ATOM 2924 C CA . PRO A 1 389 ? -55.180 34.334 39.068 1.00 32.47 389 PRO A CA 1
ATOM 2925 C C . PRO A 1 389 ? -53.840 34.992 38.629 1.00 32.47 389 PRO A C 1
ATOM 2927 O O . PRO A 1 389 ? -52.934 35.092 39.449 1.00 32.47 389 PRO A O 1
ATOM 2930 N N . ASP A 1 390 ? -53.542 35.355 37.371 1.00 23.20 390 ASP A N 1
ATOM 2931 C CA . ASP A 1 390 ? -54.307 35.935 36.233 1.00 23.20 390 ASP A CA 1
ATOM 2932 C C . ASP A 1 390 ? -54.424 37.485 36.264 1.00 23.20 390 ASP A C 1
ATOM 2934 O O . ASP A 1 390 ? -54.303 38.089 37.326 1.00 23.20 390 ASP A O 1
ATOM 2938 N N . VAL A 1 391 ? -54.690 38.096 35.094 1.00 23.78 391 VAL A N 1
ATOM 2939 C CA . VAL A 1 391 ? -54.962 39.530 34.808 1.00 23.78 391 VAL A CA 1
ATOM 2940 C C . VAL A 1 391 ? -53.726 40.464 34.713 1.00 23.78 391 VAL A C 1
ATOM 2942 O O . VAL A 1 391 ? -52.974 40.576 35.673 1.00 23.78 391 VAL A O 1
ATOM 2945 N N . SER A 1 392 ? -53.510 41.316 33.686 1.00 23.11 392 SER A N 1
ATOM 2946 C CA . SER A 1 392 ? -53.695 41.291 32.201 1.00 23.11 392 SER A CA 1
ATOM 2947 C C . SER A 1 392 ? -53.287 42.676 31.604 1.00 23.11 392 SER A C 1
ATOM 2949 O O . SER A 1 392 ? -52.891 43.538 32.383 1.00 23.11 392 SER A O 1
ATOM 2951 N N . VAL A 1 393 ? -53.522 42.915 30.290 1.00 23.52 393 VAL A N 1
ATOM 2952 C CA . VAL A 1 393 ? -53.959 44.223 29.693 1.00 23.52 393 VAL A CA 1
ATOM 2953 C C . VAL A 1 393 ? -52.896 45.358 29.618 1.00 23.52 393 VAL A C 1
ATOM 2955 O O . VAL A 1 393 ? -52.179 45.578 30.584 1.00 23.52 393 VAL A O 1
ATOM 2958 N N . THR A 1 394 ? -52.693 46.178 28.566 1.00 25.09 394 THR A N 1
ATOM 2959 C CA . THR A 1 394 ? -53.117 46.370 27.136 1.00 25.09 394 THR A CA 1
ATOM 2960 C C . THR A 1 394 ? -52.141 47.429 26.513 1.00 25.09 394 THR A C 1
ATOM 2962 O O . THR A 1 394 ? -51.281 47.909 27.250 1.00 25.09 394 THR A O 1
ATOM 2965 N N . GLU A 1 395 ? -52.108 47.944 25.265 1.00 25.70 395 GLU A N 1
ATOM 2966 C CA . GLU A 1 395 ? -52.550 47.693 23.856 1.00 25.70 395 GLU A CA 1
ATOM 2967 C C . GLU A 1 395 ? -51.801 48.751 22.966 1.00 25.70 395 GLU A C 1
ATOM 2969 O O . GLU A 1 395 ? -50.977 49.491 23.502 1.00 25.70 395 GLU A O 1
ATOM 2974 N N . GLU A 1 396 ? -51.923 48.935 21.639 1.00 25.44 396 GLU A N 1
ATOM 2975 C CA . GLU A 1 396 ? -52.712 48.331 20.544 1.00 25.44 396 GLU A CA 1
ATOM 2976 C C . GLU A 1 396 ? -51.973 48.529 19.197 1.00 25.44 396 GLU A C 1
ATOM 2978 O O . GLU A 1 396 ? -51.190 49.471 19.058 1.00 25.44 396 GLU A O 1
ATOM 2983 N N . SER A 1 397 ? -52.276 47.721 18.169 1.00 24.97 397 SER A N 1
ATOM 2984 C CA . SER A 1 397 ? -52.803 48.194 16.859 1.00 24.97 397 SER A CA 1
ATOM 2985 C C . SER A 1 397 ? -52.763 47.109 15.763 1.00 24.97 397 SER A C 1
ATOM 2987 O O . SER A 1 397 ? -51.938 46.197 15.770 1.00 24.97 397 SER A O 1
ATOM 2989 N N . HIS A 1 398 ? -53.717 47.185 14.829 1.00 27.42 398 HIS A N 1
ATOM 2990 C CA . HIS A 1 398 ? -53.945 46.221 13.739 1.00 27.42 398 HIS A CA 1
ATOM 2991 C C . HIS A 1 398 ? -53.006 46.459 12.521 1.00 27.42 398 HIS A C 1
ATOM 2993 O O . HIS A 1 398 ? -52.315 47.469 12.457 1.00 27.42 398 HIS A O 1
ATOM 2999 N N . GLY A 1 399 ? -52.941 45.603 11.490 1.00 24.69 399 GLY A N 1
ATOM 3000 C CA . GLY A 1 399 ? -53.792 44.453 11.156 1.00 24.69 399 GLY A CA 1
ATOM 3001 C C . GLY A 1 399 ? -53.231 43.586 10.014 1.00 24.69 399 GLY A C 1
ATOM 3002 O O . GLY A 1 399 ? -52.072 43.718 9.628 1.00 24.69 399 GLY A O 1
ATOM 3003 N N . SER A 1 400 ? -54.044 42.661 9.494 1.00 22.52 400 SER A N 1
ATOM 3004 C CA . SER A 1 400 ? -53.603 41.525 8.668 1.00 22.52 400 SER A CA 1
ATOM 3005 C C . SER A 1 400 ? -53.700 41.718 7.145 1.00 22.52 400 SER A C 1
ATOM 3007 O O . SER A 1 400 ? -54.522 42.472 6.631 1.00 22.52 400 SER A O 1
ATOM 3009 N N . SER A 1 401 ? -52.888 40.956 6.402 1.00 25.25 401 SER A N 1
ATOM 3010 C CA . SER A 1 401 ? -53.209 40.434 5.057 1.00 25.25 401 SER A CA 1
ATOM 3011 C C . SER A 1 401 ? -52.233 39.308 4.664 1.00 25.25 401 SER A C 1
ATOM 3013 O O . SER A 1 401 ? -51.093 39.274 5.127 1.00 25.25 401 SER A O 1
ATOM 3015 N N . HIS A 1 402 ? -52.692 38.350 3.851 1.00 27.42 402 HIS A N 1
ATOM 3016 C CA . HIS A 1 402 ? -51.890 37.221 3.355 1.00 27.42 402 HIS A CA 1
ATOM 3017 C C . HIS A 1 402 ? -51.163 37.569 2.046 1.00 27.42 402 HIS A C 1
ATOM 3019 O O . HIS A 1 402 ? -51.772 38.193 1.187 1.00 27.42 402 HIS A O 1
ATOM 3025 N N . GLU A 1 403 ? -49.937 37.058 1.850 1.00 26.34 403 GLU A N 1
ATOM 3026 C CA . GLU A 1 403 ? -49.574 36.183 0.710 1.00 26.34 403 GLU A CA 1
ATOM 3027 C C . GLU A 1 403 ? -48.123 35.645 0.814 1.00 26.34 403 GLU A C 1
ATOM 3029 O O . GLU A 1 403 ? -47.425 35.897 1.798 1.00 26.34 403 GLU A O 1
ATOM 3034 N N . GLN A 1 404 ? -47.701 34.808 -0.146 1.00 25.81 404 GLN A N 1
ATOM 3035 C CA . GLN A 1 404 ? -46.468 33.998 -0.098 1.00 25.81 404 GLN A CA 1
ATOM 3036 C C . GLN A 1 404 ? -45.206 34.720 -0.684 1.00 25.81 404 GLN A C 1
ATOM 3038 O O . GLN A 1 404 ? -45.086 35.940 -0.594 1.00 25.81 404 GLN A O 1
ATOM 3043 N N . PRO A 1 405 ? -44.129 34.024 -1.113 1.00 27.28 405 PRO A N 1
ATOM 3044 C CA . PRO A 1 405 ? -42.924 33.900 -0.301 1.00 27.28 405 PRO A CA 1
ATOM 3045 C C . PRO A 1 405 ? -41.730 34.708 -0.847 1.00 27.28 405 PRO A C 1
ATOM 3047 O O . PRO A 1 405 ? -41.355 34.609 -2.021 1.00 27.28 405 PRO A O 1
ATOM 3050 N N . ARG A 1 406 ? -41.039 35.467 0.018 1.00 25.45 406 ARG A N 1
ATOM 3051 C CA . ARG A 1 406 ? -39.851 36.242 -0.392 1.00 25.45 406 ARG A CA 1
ATOM 3052 C C . ARG A 1 406 ? -38.564 35.408 -0.399 1.00 25.45 406 ARG A C 1
ATOM 3054 O O . ARG A 1 406 ? -38.077 34.942 0.625 1.00 25.45 406 ARG A O 1
ATOM 3061 N N . LYS A 1 407 ? -37.991 35.284 -1.601 1.00 26.27 407 LYS A N 1
ATOM 3062 C CA . LYS A 1 407 ? -36.738 34.587 -1.940 1.00 26.27 407 LYS A CA 1
ATOM 3063 C C . LYS A 1 407 ? -35.572 35.014 -1.028 1.00 26.27 407 LYS A C 1
ATOM 3065 O O . LYS A 1 407 ? -35.182 36.181 -1.036 1.00 26.27 407 LYS A O 1
ATOM 3070 N N . ARG A 1 408 ? -34.952 34.068 -0.309 1.00 25.97 408 ARG A N 1
ATOM 3071 C CA . ARG A 1 408 ? -33.720 34.314 0.470 1.00 25.97 408 ARG A CA 1
ATOM 3072 C C . ARG A 1 408 ? -32.535 34.507 -0.488 1.00 25.97 408 ARG A C 1
ATOM 3074 O O . ARG A 1 408 ? -32.291 33.668 -1.353 1.00 25.97 408 ARG A O 1
ATOM 3081 N N . ALA A 1 409 ? -31.815 35.622 -0.368 1.00 25.69 409 ALA A N 1
ATOM 3082 C CA . ALA A 1 409 ? -30.752 35.982 -1.309 1.00 25.69 409 ALA A CA 1
ATOM 3083 C C . ALA A 1 409 ? -29.525 35.052 -1.209 1.00 25.69 409 ALA A C 1
ATOM 3085 O O . ALA A 1 409 ? -29.052 34.752 -0.111 1.00 25.69 409 ALA A O 1
ATOM 3086 N N . LYS A 1 410 ? -28.957 34.648 -2.357 1.00 24.11 410 LYS A N 1
ATOM 3087 C CA . LYS A 1 410 ? -27.677 33.920 -2.409 1.00 24.11 410 LYS A CA 1
ATOM 3088 C C . LYS A 1 410 ? -26.542 34.834 -1.933 1.00 24.11 410 LYS A C 1
ATOM 3090 O O . LYS A 1 410 ? -26.218 35.817 -2.599 1.00 24.11 410 LYS A O 1
ATOM 3095 N N . ARG A 1 411 ? -25.912 34.498 -0.804 1.00 25.19 411 ARG A N 1
ATOM 3096 C CA . ARG A 1 411 ? -24.734 35.210 -0.281 1.00 25.19 411 ARG A CA 1
ATOM 3097 C C . ARG A 1 411 ? -23.509 34.809 -1.114 1.00 25.19 411 ARG A C 1
ATOM 3099 O O . ARG A 1 411 ? -22.979 33.717 -0.950 1.00 25.19 411 ARG A O 1
ATOM 3106 N N . VAL A 1 412 ? -23.093 35.667 -2.046 1.00 25.17 412 VAL A N 1
ATOM 3107 C CA . VAL A 1 412 ? -21.912 35.418 -2.890 1.00 25.17 412 VAL A CA 1
ATOM 3108 C C . VAL A 1 412 ? -20.648 35.718 -2.087 1.00 25.17 412 VAL A C 1
ATOM 3110 O O . VAL A 1 412 ? -20.350 36.882 -1.819 1.00 25.17 412 VAL A O 1
ATOM 3113 N N . ILE A 1 413 ? -19.894 34.679 -1.733 1.00 26.50 413 ILE A N 1
ATOM 3114 C CA . ILE A 1 413 ? -18.526 34.828 -1.226 1.00 26.50 413 ILE A CA 1
ATOM 3115 C C . ILE A 1 413 ? -17.647 35.276 -2.404 1.00 26.50 413 ILE A C 1
ATOM 3117 O O . ILE A 1 413 ? -17.685 34.670 -3.474 1.00 26.50 413 ILE A O 1
ATOM 3121 N N . ARG A 1 414 ? -16.886 36.361 -2.231 1.00 31.73 414 ARG A N 1
ATOM 3122 C CA . ARG A 1 414 ? -15.882 36.832 -3.198 1.00 31.73 414 ARG A CA 1
ATOM 3123 C C . ARG A 1 414 ? -14.526 36.894 -2.508 1.00 31.73 414 ARG A C 1
ATOM 3125 O O . ARG A 1 414 ? -14.407 37.539 -1.470 1.00 31.73 414 ARG A O 1
ATOM 3132 N N . SER A 1 415 ? -13.539 36.225 -3.092 1.00 29.86 415 SER A N 1
ATOM 3133 C CA . SER A 1 415 ? -12.156 36.180 -2.621 1.00 29.86 415 SER A CA 1
ATOM 3134 C C . SER A 1 415 ? -11.385 37.466 -2.939 1.00 29.86 415 SER A C 1
ATOM 3136 O O . SER A 1 415 ? -11.734 38.206 -3.858 1.00 29.86 415 SER A O 1
ATOM 3138 N N . MET A 1 416 ? -10.327 37.710 -2.163 1.00 32.28 416 MET A N 1
ATOM 3139 C CA . MET A 1 416 ? -9.218 38.652 -2.385 1.00 32.28 416 MET A CA 1
ATOM 3140 C C . MET A 1 416 ? -8.135 38.348 -1.324 1.00 32.28 416 MET A C 1
ATOM 3142 O O . MET A 1 416 ? -8.505 37.839 -0.265 1.00 32.28 416 MET A O 1
ATOM 3146 N N . PRO A 1 417 ? -6.847 38.691 -1.534 1.00 43.75 417 PRO A N 1
ATOM 3147 C CA . PRO A 1 417 ? -6.243 39.304 -2.719 1.00 43.75 417 PRO A CA 1
ATOM 3148 C C . PRO A 1 417 ? -5.291 38.357 -3.481 1.00 43.75 417 PRO A C 1
ATOM 3150 O O . PRO A 1 417 ? -4.886 37.318 -2.977 1.00 43.75 417 PRO A O 1
ATOM 3153 N N . GLY A 1 418 ? -4.905 38.738 -4.704 1.00 54.16 418 GLY A N 1
ATOM 3154 C CA . GLY A 1 418 ? -3.887 38.013 -5.487 1.00 54.16 418 GLY A CA 1
ATOM 3155 C C . GLY A 1 418 ? -3.815 38.429 -6.960 1.00 54.16 418 GLY A C 1
ATOM 3156 O O . GLY A 1 418 ? -2.746 38.425 -7.561 1.00 54.16 418 GLY A O 1
ATOM 3157 N N . SER A 1 419 ? -4.934 38.876 -7.538 1.00 62.47 419 SER A N 1
ATOM 3158 C CA . SER A 1 419 ? -4.965 39.459 -8.885 1.00 62.47 419 SER A CA 1
ATOM 3159 C C . SER A 1 419 ? -4.779 40.981 -8.858 1.00 62.47 419 SER A C 1
ATOM 3161 O O . SER A 1 419 ? -5.175 41.661 -7.911 1.00 62.47 419 SER A O 1
ATOM 3163 N N . SER A 1 420 ? -4.193 41.540 -9.919 1.00 75.75 420 SER A N 1
ATOM 3164 C CA . SER A 1 420 ? -4.134 42.990 -10.129 1.00 75.75 420 SER A CA 1
ATOM 3165 C C . SER A 1 420 ? -5.488 43.535 -10.598 1.00 75.75 420 SER A C 1
ATOM 3167 O O . SER A 1 420 ? -6.187 42.902 -11.395 1.00 75.75 420 SER A O 1
ATOM 3169 N N . CYS A 1 421 ? -5.866 44.729 -10.126 1.00 83.19 421 CYS A N 1
ATOM 3170 C CA . CYS A 1 421 ? -7.107 45.374 -10.561 1.00 83.19 421 CYS A CA 1
ATOM 3171 C C . CYS A 1 421 ? -7.064 45.685 -12.069 1.00 83.19 421 CYS A C 1
ATOM 3173 O O . CYS A 1 421 ? -5.991 45.925 -12.636 1.00 83.19 421 CYS A O 1
ATOM 3175 N N . LEU A 1 422 ? -8.231 45.721 -12.719 1.00 78.81 422 LEU A N 1
ATOM 3176 C CA . LEU A 1 422 ? -8.374 45.883 -14.174 1.00 78.81 422 LEU A CA 1
ATOM 3177 C C . LEU A 1 422 ? -7.570 47.078 -14.712 1.00 78.81 422 LEU A C 1
ATOM 3179 O O . LEU A 1 422 ? -6.860 46.950 -15.708 1.00 78.81 422 LEU A O 1
ATOM 3183 N N . ARG A 1 423 ? -7.597 48.215 -14.005 1.00 79.19 423 ARG A N 1
ATOM 3184 C CA . ARG A 1 423 ? -6.869 49.438 -14.381 1.00 79.19 423 ARG A CA 1
ATOM 3185 C C . ARG A 1 423 ? -5.344 49.270 -14.334 1.00 79.19 423 ARG A C 1
ATOM 3187 O O . ARG A 1 423 ? -4.656 49.707 -15.256 1.00 79.19 423 ARG A O 1
ATOM 3194 N N . CYS A 1 424 ? -4.809 48.629 -13.293 1.00 82.25 424 CYS A N 1
ATOM 3195 C CA . CYS A 1 424 ? -3.373 48.347 -13.182 1.00 82.25 424 CYS A CA 1
ATOM 3196 C C . CYS A 1 424 ? -2.917 47.282 -14.189 1.00 82.25 424 CYS A C 1
ATOM 3198 O O . CYS A 1 424 ? -1.843 47.434 -14.773 1.00 82.25 424 CYS A O 1
ATOM 3200 N N . LYS A 1 425 ? -3.754 46.263 -14.444 1.00 79.50 425 LYS A N 1
ATOM 3201 C CA . LYS A 1 425 ? -3.512 45.209 -15.440 1.00 79.50 425 LYS A CA 1
ATOM 3202 C C . LYS A 1 425 ? -3.451 45.778 -16.862 1.00 79.50 425 LYS A C 1
ATOM 3204 O O . LYS A 1 425 ? -2.470 45.540 -17.559 1.00 79.50 425 LYS A O 1
ATOM 3209 N N . VAL A 1 426 ? -4.425 46.606 -17.260 1.00 77.88 426 VAL A N 1
ATOM 3210 C CA . VAL A 1 426 ? -4.438 47.292 -18.570 1.00 77.88 426 VAL A CA 1
ATOM 3211 C C . VAL A 1 426 ? -3.228 48.214 -18.741 1.00 77.88 426 VAL A C 1
ATOM 3213 O O . VAL A 1 426 ? -2.607 48.213 -19.799 1.00 77.88 426 VAL A O 1
ATOM 3216 N N . LYS A 1 427 ? -2.829 48.956 -17.698 1.00 74.81 427 LYS A N 1
ATOM 3217 C CA . LYS A 1 427 ? -1.620 49.797 -17.747 1.00 74.81 427 LYS A CA 1
ATOM 3218 C C . LYS A 1 427 ? -0.297 49.032 -17.566 1.00 74.81 427 LYS A C 1
ATOM 3220 O O . LYS A 1 427 ? 0.736 49.687 -17.512 1.00 74.81 427 LYS A O 1
ATOM 3225 N N . LYS A 1 428 ? -0.303 47.693 -17.453 1.00 79.44 428 LYS A N 1
ATOM 3226 C CA . LYS A 1 428 ? 0.878 46.844 -17.174 1.00 79.44 428 LYS A CA 1
ATOM 3227 C C . LYS A 1 428 ? 1.748 47.364 -16.010 1.00 79.44 428 LYS A C 1
ATOM 3229 O O . LYS A 1 428 ? 2.968 47.421 -16.110 1.00 79.44 428 LYS A O 1
ATOM 3234 N N . THR A 1 429 ? 1.127 47.773 -14.898 1.00 73.75 429 THR A N 1
ATOM 3235 C CA . THR A 1 429 ? 1.850 48.325 -13.731 1.00 73.75 429 THR A CA 1
ATOM 3236 C C . THR A 1 429 ? 1.478 47.636 -12.424 1.00 73.75 429 THR A C 1
ATOM 3238 O O . THR A 1 429 ? 0.340 47.196 -12.253 1.00 73.75 429 THR A O 1
ATOM 3241 N N . LYS A 1 430 ? 2.439 47.575 -11.489 1.00 77.00 430 LYS A N 1
ATOM 3242 C CA . LYS A 1 430 ? 2.286 46.945 -10.169 1.00 77.00 430 LYS A CA 1
ATOM 3243 C C . LYS A 1 430 ? 1.048 47.480 -9.432 1.00 77.00 430 LYS A C 1
ATOM 3245 O O . LYS A 1 430 ? 0.765 48.681 -9.447 1.00 77.00 430 LYS A O 1
ATOM 3250 N N . CYS A 1 431 ? 0.302 46.566 -8.817 1.00 81.44 431 CYS A N 1
ATOM 3251 C CA . CYS A 1 431 ? -0.956 46.827 -8.127 1.00 81.44 431 CYS A CA 1
ATOM 3252 C C . CYS A 1 431 ? -0.795 46.443 -6.654 1.00 81.44 431 CYS A C 1
ATOM 3254 O O . CYS A 1 431 ? -0.711 45.260 -6.342 1.00 81.44 431 CYS A O 1
ATOM 3256 N N . GLU A 1 432 ? -0.716 47.430 -5.766 1.00 80.38 432 GLU A N 1
ATOM 3257 C CA . GLU A 1 432 ? -0.460 47.225 -4.334 1.00 80.38 432 GLU A CA 1
ATOM 3258 C C . GLU A 1 432 ? -1.690 47.673 -3.526 1.00 80.38 432 GLU A C 1
ATOM 3260 O O . GLU A 1 432 ? -2.201 48.760 -3.817 1.00 80.38 432 GLU A O 1
ATOM 3265 N N . PRO A 1 433 ? -2.199 46.883 -2.558 1.00 77.69 433 PRO A N 1
ATOM 3266 C CA . PRO A 1 433 ? -3.375 47.247 -1.756 1.00 77.69 433 PRO A CA 1
ATOM 3267 C C . PRO A 1 433 ? -3.213 48.596 -1.045 1.00 77.69 433 PRO A C 1
ATOM 3269 O O . PRO A 1 433 ? -2.111 48.928 -0.623 1.00 77.69 433 PRO A O 1
ATOM 3272 N N . SER A 1 434 ? -4.292 49.372 -0.910 1.00 73.62 434 SER A N 1
ATOM 3273 C CA . SER A 1 434 ? -4.306 50.553 -0.034 1.00 73.62 434 SER A CA 1
ATOM 3274 C C . SER A 1 434 ? -4.151 50.137 1.430 1.00 73.62 434 SER A C 1
ATOM 3276 O O . SER A 1 434 ? -4.765 49.162 1.859 1.00 73.62 434 SER A O 1
ATOM 3278 N N . ASP A 1 435 ? -3.375 50.908 2.195 1.00 72.62 435 ASP A N 1
ATOM 3279 C CA . ASP A 1 435 ? -3.234 50.730 3.647 1.00 72.62 435 ASP A CA 1
ATOM 3280 C C . ASP A 1 435 ? -4.448 51.290 4.425 1.00 72.62 435 ASP A C 1
ATOM 3282 O O . ASP A 1 435 ? -4.583 51.042 5.619 1.00 72.62 435 ASP A O 1
ATOM 3286 N N . PHE A 1 436 ? -5.328 52.056 3.758 1.00 61.91 436 PHE A N 1
ATOM 3287 C CA . PHE A 1 436 ? -6.394 52.848 4.391 1.00 61.91 436 PHE A CA 1
ATOM 3288 C C . PHE A 1 436 ? -7.810 52.569 3.862 1.00 61.91 436 PHE A C 1
ATOM 3290 O O . PHE A 1 436 ? -8.784 52.888 4.543 1.00 61.91 436 PHE A O 1
ATOM 3297 N N . LYS A 1 437 ? -7.960 52.007 2.654 1.00 63.81 437 LYS A N 1
ATOM 3298 C CA . LYS A 1 437 ? -9.270 51.743 2.031 1.00 63.81 437 LYS A CA 1
ATOM 3299 C C . LYS A 1 437 ? -9.362 50.334 1.462 1.00 63.81 437 LYS A C 1
ATOM 3301 O O . LYS A 1 437 ? -8.792 50.049 0.403 1.00 63.81 437 LYS A O 1
ATOM 3306 N N . GLU A 1 438 ? -10.160 49.485 2.115 1.00 59.09 438 GLU A N 1
ATOM 3307 C CA . GLU A 1 438 ? -10.454 48.133 1.636 1.00 59.09 438 GLU A CA 1
ATOM 3308 C C . GLU A 1 438 ? -10.829 48.115 0.147 1.00 59.09 438 GLU A C 1
ATOM 3310 O O . GLU A 1 438 ? -11.581 48.957 -0.344 1.00 59.09 438 GLU A O 1
ATOM 3315 N N . ARG A 1 439 ? -10.330 47.100 -0.569 1.00 64.44 439 ARG A N 1
ATOM 3316 C CA . ARG A 1 439 ? -10.624 46.837 -1.991 1.00 64.44 439 ARG A CA 1
ATOM 3317 C C . ARG A 1 439 ? -10.194 47.944 -2.966 1.00 64.44 439 ARG A C 1
ATOM 3319 O O . ARG A 1 439 ? -10.529 47.855 -4.145 1.00 64.44 439 ARG A O 1
ATOM 3326 N N . THR A 1 440 ? -9.396 48.923 -2.537 1.00 75.06 440 THR A N 1
ATOM 3327 C CA . THR A 1 440 ? -8.674 49.821 -3.453 1.00 75.06 440 THR A CA 1
ATOM 3328 C C . THR A 1 440 ? -7.168 49.545 -3.433 1.00 75.06 440 THR A C 1
ATOM 3330 O O . THR A 1 440 ? -6.648 48.909 -2.515 1.00 75.06 440 THR A O 1
ATOM 3333 N N . CYS A 1 441 ? -6.454 49.986 -4.470 1.00 84.88 441 CYS A N 1
ATOM 3334 C CA . CYS A 1 441 ? -4.997 49.891 -4.560 1.00 84.88 441 CYS A CA 1
ATOM 3335 C C . CYS A 1 441 ? -4.371 51.294 -4.487 1.00 84.88 441 CYS A C 1
ATOM 3337 O O . CYS A 1 441 ? -4.974 52.250 -4.986 1.00 84.88 441 CYS A O 1
ATOM 3339 N N . LYS A 1 442 ? -3.157 51.428 -3.927 1.00 85.44 442 LYS A N 1
ATOM 3340 C CA . LYS A 1 442 ? -2.502 52.729 -3.639 1.00 85.44 442 LYS A CA 1
ATOM 3341 C C . LYS A 1 442 ? -2.485 53.675 -4.844 1.00 85.44 442 LYS A C 1
ATOM 3343 O O . LYS A 1 442 ? -2.644 54.879 -4.696 1.00 85.44 442 LYS A O 1
ATOM 3348 N N . ARG A 1 443 ? -2.337 53.120 -6.055 1.00 80.81 443 ARG A N 1
ATOM 3349 C CA . ARG A 1 443 ? -2.286 53.853 -7.335 1.00 80.81 443 ARG A CA 1
ATOM 3350 C C . ARG A 1 443 ? -3.659 54.262 -7.890 1.00 80.81 443 ARG A C 1
ATOM 3352 O O . ARG A 1 443 ? -3.739 55.226 -8.647 1.00 80.81 443 ARG A O 1
ATOM 3359 N N . CYS A 1 444 ? -4.729 53.541 -7.558 1.00 82.69 444 CYS A N 1
ATOM 3360 C CA . CYS A 1 444 ? -6.091 53.986 -7.874 1.00 82.69 444 CYS A CA 1
ATOM 3361 C C . CYS A 1 444 ? -6.569 55.018 -6.847 1.00 82.69 444 CYS A C 1
ATOM 3363 O O . CYS A 1 444 ? -7.191 56.001 -7.230 1.00 82.69 444 CYS A O 1
ATOM 3365 N N . GLU A 1 445 ? -6.189 54.859 -5.578 1.00 81.12 445 GLU A N 1
ATOM 3366 C CA . GLU A 1 445 ? -6.434 55.850 -4.530 1.00 81.12 445 GLU A CA 1
ATOM 3367 C C . GLU A 1 445 ? -5.715 57.182 -4.801 1.00 81.12 445 GLU A C 1
ATOM 3369 O O . GLU A 1 445 ? -6.376 58.215 -4.864 1.00 81.12 445 GLU A O 1
ATOM 3374 N N . SER A 1 446 ? -4.398 57.178 -5.043 1.00 78.69 446 SER A N 1
ATOM 3375 C CA . SER A 1 446 ? -3.638 58.418 -5.282 1.00 78.69 446 SER A CA 1
ATOM 3376 C C . SER A 1 446 ? -3.988 59.121 -6.598 1.00 78.69 446 SER A C 1
ATOM 3378 O O . SER A 1 446 ? -3.830 60.334 -6.705 1.00 78.69 446 SER A O 1
ATOM 3380 N N . GLY A 1 447 ? -4.505 58.386 -7.587 1.00 75.75 447 GLY A N 1
ATOM 3381 C CA . GLY A 1 447 ? -5.084 58.957 -8.806 1.00 75.75 447 GLY A CA 1
ATOM 3382 C C . GLY A 1 447 ? -6.548 59.397 -8.671 1.00 75.75 447 GLY A C 1
ATOM 3383 O O . GLY A 1 447 ? -7.097 59.928 -9.630 1.00 75.75 447 GLY A O 1
ATOM 3384 N N . ASN A 1 448 ? -7.191 59.153 -7.523 1.00 75.88 448 ASN A N 1
ATOM 3385 C CA . ASN A 1 448 ? -8.628 59.324 -7.293 1.00 75.88 448 ASN A CA 1
ATOM 3386 C C . ASN A 1 448 ? -9.491 58.658 -8.390 1.00 75.88 448 ASN A C 1
ATOM 3388 O O . ASN A 1 448 ? -10.237 59.296 -9.139 1.00 75.88 448 ASN A O 1
ATOM 3392 N N . HIS A 1 449 ? -9.315 57.344 -8.542 1.00 76.88 449 HIS A N 1
ATOM 3393 C CA . HIS A 1 449 ? -9.883 56.531 -9.613 1.00 76.88 449 HIS A CA 1
ATOM 3394 C C . HIS A 1 449 ? -10.511 55.237 -9.088 1.00 76.88 449 HIS A C 1
ATOM 3396 O O . HIS A 1 449 ? -10.005 54.616 -8.154 1.00 76.88 449 HIS A O 1
ATOM 3402 N N . GLU A 1 450 ? -11.576 54.778 -9.745 1.00 74.94 450 GLU A N 1
ATOM 3403 C CA . GLU A 1 450 ? -12.268 53.547 -9.359 1.00 74.94 450 GLU A CA 1
ATOM 3404 C C . GLU A 1 450 ? -11.388 52.293 -9.554 1.00 74.94 450 GLU A C 1
ATOM 3406 O O . GLU A 1 450 ? -10.697 52.136 -10.567 1.00 74.94 450 GLU A O 1
ATOM 3411 N N . CYS A 1 451 ? -11.417 51.389 -8.569 1.00 80.50 451 CYS A N 1
ATOM 3412 C CA . CYS A 1 451 ? -10.556 50.211 -8.490 1.00 80.50 451 CYS A CA 1
ATOM 3413 C C . CYS A 1 451 ? -11.375 48.917 -8.628 1.00 80.50 451 CYS A C 1
ATOM 3415 O O . CYS A 1 451 ? -11.821 48.336 -7.642 1.00 80.50 451 CYS A O 1
ATOM 3417 N N . GLN A 1 452 ? -11.578 48.461 -9.866 1.00 76.06 452 GLN A N 1
ATOM 3418 C CA . GLN A 1 452 ? -12.390 47.277 -10.169 1.00 76.06 452 GLN A CA 1
ATOM 3419 C C . GLN A 1 452 ? -11.545 46.003 -10.342 1.00 76.06 452 GLN A C 1
ATOM 3421 O O . GLN A 1 452 ? -10.482 46.022 -10.971 1.00 76.06 452 GLN A O 1
ATOM 3426 N N . TYR A 1 453 ? -12.060 44.878 -9.844 1.00 71.38 453 TYR A N 1
ATOM 3427 C CA . TYR A 1 453 ? -11.493 43.533 -10.004 1.00 71.38 453 TYR A CA 1
ATOM 3428 C C . TYR A 1 453 ? -12.450 42.657 -10.831 1.00 71.38 453 TYR A C 1
ATOM 3430 O O . TYR A 1 453 ? -13.668 42.800 -10.688 1.00 71.38 453 TYR A O 1
ATOM 3438 N N . PRO A 1 454 ? -11.942 41.767 -11.704 1.00 57.44 454 PRO A N 1
ATOM 3439 C CA . PRO A 1 454 ? -12.787 40.955 -12.574 1.00 57.44 454 PRO A CA 1
ATOM 3440 C C . PRO A 1 454 ? -13.583 39.915 -11.773 1.00 57.44 454 PRO A C 1
ATOM 3442 O O . PRO A 1 454 ? -13.059 39.268 -10.870 1.00 57.44 454 PRO A O 1
ATOM 3445 N N . ILE A 1 455 ? -14.853 39.728 -12.136 1.00 41.28 455 ILE A N 1
ATOM 3446 C CA . ILE A 1 455 ? -15.732 38.707 -11.554 1.00 41.28 455 ILE A CA 1
ATOM 3447 C C . ILE A 1 455 ? -15.779 37.531 -12.530 1.00 41.28 455 ILE A C 1
ATOM 3449 O O . ILE A 1 455 ? -16.331 37.672 -13.621 1.00 41.28 455 ILE A O 1
ATOM 3453 N N . GLN A 1 456 ? -15.241 36.372 -12.148 1.00 37.25 456 GLN A N 1
ATOM 3454 C CA . GLN A 1 456 ? -15.444 35.149 -12.926 1.00 37.25 456 GLN A CA 1
ATOM 3455 C C . GLN A 1 456 ? -16.929 34.752 -12.925 1.00 37.25 456 GLN A C 1
ATOM 3457 O O . GLN A 1 456 ? -17.600 34.752 -11.890 1.00 37.25 456 GLN A O 1
ATOM 3462 N N . ARG A 1 457 ? -17.431 34.388 -14.106 1.00 28.34 457 ARG A N 1
ATOM 3463 C CA . ARG A 1 457 ? -18.678 33.648 -14.315 1.00 28.34 457 ARG A CA 1
ATOM 3464 C C . ARG A 1 457 ? -18.339 32.435 -15.175 1.00 28.34 457 ARG A C 1
ATOM 3466 O O . ARG A 1 457 ? -17.646 32.596 -16.175 1.00 28.34 457 ARG A O 1
ATOM 3473 N N . TRP A 1 458 ? -18.850 31.259 -14.820 1.00 22.14 458 TRP A N 1
ATOM 3474 C CA . TRP A 1 458 ? -18.928 30.152 -15.773 1.00 22.14 458 TRP A CA 1
ATOM 3475 C C . TRP A 1 458 ? -19.910 30.496 -16.902 1.00 22.14 458 TRP A C 1
ATOM 3477 O O . TRP A 1 458 ? -20.901 31.198 -16.679 1.00 22.14 458 TRP A O 1
ATOM 3487 N N . ALA A 1 459 ? -19.633 29.969 -18.092 1.00 26.19 459 ALA A N 1
ATOM 3488 C CA . ALA A 1 459 ? -20.527 29.962 -19.244 1.00 26.19 459 ALA A CA 1
ATOM 3489 C C . ALA A 1 459 ? -20.805 28.500 -19.659 1.00 26.19 459 ALA A C 1
ATOM 3491 O O . ALA A 1 459 ? -19.956 27.644 -19.392 1.00 26.19 459 ALA A O 1
ATOM 3492 N N . PRO A 1 460 ? -21.964 28.181 -20.265 1.00 25.91 460 PRO A N 1
ATOM 3493 C CA . PRO A 1 460 ? -22.282 26.815 -20.686 1.00 25.91 460 PRO A CA 1
ATOM 3494 C C . PRO A 1 460 ? -21.474 26.375 -21.917 1.00 25.91 460 PRO A C 1
ATOM 3496 O O . PRO A 1 460 ? -21.023 27.212 -22.700 1.00 25.91 460 PRO A O 1
ATOM 3499 N N . ARG A 1 461 ? -21.362 25.054 -22.123 1.00 26.55 461 ARG A N 1
ATOM 3500 C CA . ARG A 1 461 ? -21.031 24.479 -23.439 1.00 26.55 461 ARG A CA 1
ATOM 3501 C C . ARG A 1 461 ? -22.150 24.787 -24.440 1.00 26.55 461 ARG A C 1
ATOM 3503 O O . ARG A 1 461 ? -23.294 24.991 -24.039 1.00 26.55 461 ARG A O 1
ATOM 3510 N N . ASN A 1 462 ? -21.815 24.774 -25.726 1.00 25.69 462 ASN A N 1
ATOM 3511 C CA . ASN A 1 462 ? -22.776 24.856 -26.819 1.00 25.69 462 ASN A CA 1
ATOM 3512 C C . ASN A 1 462 ? -22.339 23.885 -27.921 1.00 25.69 462 ASN A C 1
ATOM 3514 O O . ASN A 1 462 ? -21.200 23.969 -28.376 1.00 25.69 462 ASN A O 1
ATOM 3518 N N . ASP A 1 463 ? -23.222 22.979 -28.326 1.00 25.98 463 ASP A N 1
ATOM 3519 C CA . ASP A 1 463 ? -22.939 21.990 -29.366 1.00 25.98 463 ASP A CA 1
ATOM 3520 C C . ASP A 1 463 ? -23.078 22.596 -30.771 1.00 25.98 463 ASP A C 1
ATOM 3522 O O . ASP A 1 463 ? -23.922 23.469 -30.994 1.00 25.98 463 ASP A O 1
ATOM 3526 N N . ASN A 1 464 ? -22.274 22.110 -31.722 1.00 23.25 464 ASN A N 1
ATOM 3527 C CA . ASN A 1 464 ? -22.717 21.739 -33.073 1.00 23.25 464 ASN A CA 1
ATOM 3528 C C . ASN A 1 464 ? -21.581 21.078 -33.869 1.00 23.25 464 ASN A C 1
ATOM 3530 O O . ASN A 1 464 ? -20.403 21.310 -33.601 1.00 23.25 464 ASN A O 1
ATOM 3534 N N . LEU A 1 465 ? -21.960 20.248 -34.843 1.00 25.25 465 LEU A N 1
ATOM 3535 C CA . LEU A 1 465 ? -21.044 19.581 -35.771 1.00 25.25 465 LEU A CA 1
ATOM 3536 C C . LEU A 1 465 ? -20.709 20.478 -36.971 1.00 25.25 465 LEU A C 1
ATOM 3538 O O . LEU A 1 465 ? -21.519 21.326 -37.341 1.00 25.25 465 LEU A O 1
ATOM 3542 N N . ASP A 1 466 ? -19.613 20.162 -37.664 1.00 22.16 466 ASP A N 1
ATOM 3543 C CA . ASP A 1 466 ? -19.639 20.100 -39.132 1.00 22.16 466 ASP A CA 1
ATOM 3544 C C . ASP A 1 466 ? -18.661 19.024 -39.655 1.00 22.16 466 ASP A C 1
ATOM 3546 O O . ASP A 1 466 ? -17.789 18.563 -38.914 1.00 22.16 466 ASP A O 1
ATOM 3550 N N . MET A 1 467 ? -18.825 18.587 -40.906 1.00 23.72 467 MET A N 1
ATOM 3551 C CA . MET A 1 467 ? -18.026 17.531 -41.550 1.00 23.72 467 MET A CA 1
ATOM 3552 C C . MET A 1 467 ? -17.090 18.071 -42.639 1.00 23.72 467 MET A C 1
ATOM 3554 O O . MET A 1 467 ? -17.435 18.988 -43.378 1.00 23.72 467 MET A O 1
ATOM 3558 N N . GLY A 1 468 ? -15.937 17.416 -42.828 1.00 22.59 468 GLY A N 1
ATOM 3559 C CA . GLY A 1 468 ? -15.000 17.726 -43.913 1.00 22.59 468 GLY A CA 1
ATOM 3560 C C . GLY A 1 468 ? -14.265 16.493 -44.440 1.00 22.59 468 GLY A C 1
ATOM 3561 O O . GLY A 1 468 ? -13.310 16.032 -43.827 1.00 22.59 468 GLY A O 1
ATOM 3562 N N . PHE A 1 469 ? -14.689 15.978 -45.597 1.00 22.81 469 PHE A N 1
ATOM 3563 C CA . PHE A 1 469 ? -13.976 14.934 -46.346 1.00 22.81 469 PHE A CA 1
ATOM 3564 C C . PHE A 1 469 ? -12.981 15.549 -47.339 1.00 22.81 469 PHE A C 1
ATOM 3566 O O . PHE A 1 469 ? -13.366 16.393 -48.150 1.00 22.81 469 PHE A O 1
ATOM 3573 N N . SER A 1 470 ? -11.759 15.017 -47.402 1.00 24.05 470 SER A N 1
ATOM 3574 C CA . SER A 1 470 ? -10.952 15.017 -48.630 1.00 24.05 470 SER A CA 1
ATOM 3575 C C . SER A 1 470 ? -9.966 13.841 -48.643 1.00 24.05 470 SER A C 1
ATOM 3577 O O . SER A 1 470 ? -9.372 13.491 -47.628 1.00 24.05 470 SER A O 1
ATOM 3579 N N . ASN A 1 471 ? -9.826 13.194 -49.804 1.00 24.02 471 ASN A N 1
ATOM 3580 C CA . ASN A 1 471 ? -8.898 12.078 -50.016 1.00 24.02 471 ASN A CA 1
ATOM 3581 C C . ASN A 1 471 ? -7.546 12.593 -50.522 1.00 24.02 471 ASN A C 1
ATOM 3583 O O . ASN A 1 471 ? -7.526 13.535 -51.314 1.00 24.02 471 ASN A O 1
ATOM 3587 N N . LEU A 1 472 ? -6.454 11.885 -50.220 1.00 23.44 472 LEU A N 1
ATOM 3588 C CA . LEU A 1 472 ? -5.246 11.881 -51.056 1.00 23.44 472 LEU A CA 1
ATOM 3589 C C . LEU A 1 472 ? -4.505 10.535 -50.965 1.00 23.44 472 LEU A C 1
ATOM 3591 O O . LEU A 1 472 ? -4.756 9.722 -50.080 1.00 23.44 472 LEU A O 1
ATOM 3595 N N . SER A 1 473 ? -3.692 10.255 -51.981 1.00 24.64 473 SER A N 1
ATOM 3596 C CA . SER A 1 473 ? -3.363 8.905 -52.452 1.00 24.64 473 SER A CA 1
ATOM 3597 C C . SER A 1 473 ? -2.184 8.208 -51.765 1.00 24.64 473 SER A C 1
ATOM 3599 O O . SER A 1 473 ? -1.140 8.811 -51.542 1.00 24.64 473 SER A O 1
ATOM 3601 N N . SER A 1 474 ? -2.346 6.892 -51.609 1.00 32.66 474 SER A N 1
ATOM 3602 C CA . SER A 1 474 ? -1.331 5.822 -51.566 1.00 32.66 474 SER A CA 1
ATOM 3603 C C . SER A 1 474 ? 0.127 6.156 -51.938 1.00 32.66 474 SER A C 1
ATOM 3605 O O . SER A 1 474 ? 0.399 6.648 -53.037 1.00 32.66 474 SER A O 1
ATOM 3607 N N . SER A 1 475 ? 1.059 5.656 -51.123 1.00 26.61 475 SER A N 1
ATOM 3608 C CA . SER A 1 475 ? 2.447 5.339 -51.492 1.00 26.61 475 SER A CA 1
ATOM 3609 C C . SER A 1 475 ? 2.794 3.898 -51.064 1.00 26.61 475 SER A C 1
ATOM 3611 O O . SER A 1 475 ? 2.191 3.360 -50.136 1.00 26.61 475 SER A O 1
ATOM 3613 N N . ASP A 1 476 ? 3.698 3.234 -51.794 1.00 29.19 476 ASP A N 1
ATOM 3614 C CA . ASP A 1 476 ? 3.987 1.793 -51.657 1.00 29.19 476 ASP A CA 1
ATOM 3615 C C . ASP A 1 476 ? 4.979 1.507 -50.501 1.00 29.19 476 ASP A C 1
ATOM 3617 O O . ASP A 1 476 ? 6.076 2.074 -50.508 1.00 29.19 476 ASP A O 1
ATOM 3621 N N . PRO A 1 477 ? 4.664 0.619 -49.531 1.00 30.95 477 PRO A N 1
ATOM 3622 C CA . PRO A 1 477 ? 5.566 0.291 -48.421 1.00 30.95 477 PRO A CA 1
ATOM 3623 C C . PRO A 1 477 ? 6.884 -0.404 -48.810 1.00 30.95 477 PRO A C 1
ATOM 3625 O O . PRO A 1 477 ? 7.803 -0.468 -47.992 1.00 30.95 477 PRO A O 1
ATOM 3628 N N . ARG A 1 478 ? 6.996 -0.981 -50.015 1.00 28.98 478 ARG A N 1
ATOM 3629 C CA . ARG A 1 478 ? 8.058 -1.960 -50.335 1.00 28.98 478 ARG A CA 1
ATOM 3630 C C . ARG A 1 478 ? 9.450 -1.386 -50.607 1.00 28.98 478 ARG A C 1
ATOM 3632 O O . ARG A 1 478 ? 10.403 -2.160 -50.677 1.00 28.98 478 ARG A O 1
ATOM 3639 N N . SER A 1 479 ? 9.603 -0.070 -50.735 1.00 28.88 479 SER A N 1
ATOM 3640 C CA . SER A 1 479 ? 10.905 0.576 -50.974 1.00 28.88 479 SER A CA 1
ATOM 3641 C C . SER A 1 479 ? 11.748 0.743 -49.700 1.00 28.88 479 SER A C 1
ATOM 3643 O O . SER A 1 479 ? 12.941 0.437 -49.709 1.00 28.88 479 SER A O 1
ATOM 3645 N N . ALA A 1 480 ? 11.137 1.163 -48.587 1.00 34.06 480 ALA A N 1
ATOM 3646 C CA . ALA A 1 480 ? 11.851 1.546 -47.361 1.00 34.06 480 ALA A CA 1
ATOM 3647 C C . ALA A 1 480 ? 12.618 0.388 -46.684 1.00 34.06 480 ALA A C 1
ATOM 3649 O O . ALA A 1 480 ? 13.617 0.606 -45.997 1.00 34.06 480 ALA A O 1
ATOM 3650 N N . ALA A 1 481 ? 12.180 -0.858 -46.891 1.00 32.09 481 ALA A N 1
ATOM 3651 C CA . ALA A 1 481 ? 12.764 -2.037 -46.249 1.00 32.09 481 ALA A CA 1
ATOM 3652 C C . ALA A 1 481 ? 14.197 -2.372 -46.719 1.00 32.09 481 ALA A C 1
ATOM 3654 O O . ALA A 1 481 ? 14.926 -3.057 -46.001 1.00 32.09 481 ALA A O 1
ATOM 3655 N N . PHE A 1 482 ? 14.617 -1.909 -47.904 1.00 29.31 482 PHE A N 1
ATOM 3656 C CA . PHE A 1 482 ? 15.943 -2.230 -48.451 1.00 29.31 482 PHE A CA 1
ATOM 3657 C C . PHE A 1 482 ? 17.042 -1.232 -48.057 1.00 29.31 482 PHE A C 1
ATOM 3659 O O . PHE A 1 482 ? 18.201 -1.629 -47.935 1.00 29.31 482 PHE A O 1
ATOM 3666 N N . GLU A 1 483 ? 16.707 0.036 -47.806 1.00 33.75 483 GLU A N 1
ATOM 3667 C CA . GLU A 1 483 ? 17.701 1.062 -47.454 1.00 33.75 483 GLU A CA 1
ATOM 3668 C C . GLU A 1 483 ? 18.204 0.909 -46.009 1.00 33.75 483 GLU A C 1
ATOM 3670 O O . GLU A 1 483 ? 19.410 0.987 -45.757 1.00 33.75 483 GLU A O 1
ATOM 3675 N N . ASN A 1 484 ? 17.313 0.561 -45.071 1.00 35.75 484 ASN A N 1
ATOM 3676 C CA . ASN A 1 484 ? 17.642 0.393 -43.648 1.00 35.75 484 ASN A CA 1
ATOM 3677 C C . ASN A 1 484 ? 18.602 -0.770 -43.335 1.00 35.75 484 ASN A C 1
ATOM 3679 O O . ASN A 1 484 ? 19.149 -0.839 -42.235 1.00 35.75 484 ASN A O 1
ATOM 3683 N N . ARG A 1 485 ? 18.867 -1.677 -44.285 1.00 33.34 485 ARG A N 1
ATOM 3684 C CA . ARG A 1 485 ? 19.896 -2.714 -44.100 1.00 33.34 485 ARG A CA 1
ATOM 3685 C C . ARG A 1 485 ? 21.310 -2.181 -44.352 1.00 33.34 485 ARG A C 1
ATOM 3687 O O . ARG A 1 485 ? 22.253 -2.638 -43.715 1.00 33.34 485 ARG A O 1
ATOM 3694 N N . GLY A 1 486 ? 21.450 -1.188 -45.235 1.00 28.05 486 GLY A N 1
ATOM 3695 C CA . GLY A 1 486 ? 22.729 -0.555 -45.576 1.00 28.05 486 GLY A CA 1
ATOM 3696 C C . GLY A 1 486 ? 23.166 0.559 -44.617 1.00 28.05 486 GLY A C 1
ATOM 3697 O O . GLY A 1 486 ? 24.325 0.973 -44.656 1.00 28.05 486 GLY A O 1
ATOM 3698 N N . THR A 1 487 ? 22.274 1.049 -43.752 1.00 36.84 487 THR A N 1
ATOM 3699 C CA . THR A 1 487 ? 22.622 1.966 -42.652 1.00 36.84 487 THR A CA 1
ATOM 3700 C C . THR A 1 487 ? 23.198 1.221 -41.447 1.00 36.84 487 THR A C 1
ATOM 3702 O O . THR A 1 487 ? 24.151 1.709 -40.840 1.00 36.84 487 THR A O 1
ATOM 3705 N N . TYR A 1 488 ? 22.713 0.006 -41.159 1.00 34.88 488 TYR A N 1
ATOM 3706 C CA . TYR A 1 488 ? 23.226 -0.849 -40.081 1.00 34.88 488 TYR A CA 1
ATOM 3707 C C . TYR A 1 488 ? 24.732 -1.139 -40.223 1.00 34.88 488 TYR A C 1
ATOM 3709 O O . TYR A 1 488 ? 25.480 -1.006 -39.257 1.00 34.88 488 TYR A O 1
ATOM 3717 N N . GLU A 1 489 ? 25.217 -1.435 -41.433 1.00 32.44 489 GLU A N 1
ATOM 3718 C CA . GLU A 1 489 ? 26.646 -1.706 -41.675 1.00 32.44 489 GLU A CA 1
ATOM 3719 C C . GLU A 1 489 ? 27.535 -0.449 -41.598 1.00 32.44 489 GLU A C 1
ATOM 3721 O O . GLU A 1 489 ? 28.725 -0.557 -41.306 1.00 32.44 489 GLU A O 1
ATOM 3726 N N . ARG A 1 490 ? 26.971 0.758 -41.765 1.00 33.41 490 ARG A N 1
ATOM 3727 C CA . ARG A 1 490 ? 27.696 2.033 -41.566 1.00 33.41 490 ARG A CA 1
ATOM 3728 C C . ARG A 1 490 ? 27.802 2.449 -40.092 1.00 33.41 490 ARG A C 1
ATOM 3730 O O . ARG A 1 490 ? 28.526 3.390 -39.779 1.00 33.41 490 ARG A O 1
ATOM 3737 N N . SER A 1 491 ? 27.115 1.763 -39.175 1.00 39.94 491 SER A N 1
ATOM 3738 C CA . SER A 1 491 ? 27.053 2.145 -37.752 1.00 39.94 491 SER A CA 1
ATOM 3739 C C . SER A 1 491 ? 28.392 2.057 -37.000 1.00 39.94 491 SER A C 1
ATOM 3741 O O . SER A 1 491 ? 28.546 2.690 -35.954 1.00 39.94 491 SER A O 1
ATOM 3743 N N . PHE A 1 492 ? 29.389 1.339 -37.536 1.00 35.94 492 PHE A N 1
ATOM 3744 C CA . PHE A 1 492 ? 30.719 1.222 -36.923 1.00 35.94 492 PHE A CA 1
ATOM 3745 C C . PHE A 1 492 ? 31.447 2.569 -36.757 1.00 35.94 492 PHE A C 1
ATOM 3747 O O . PHE A 1 492 ? 32.196 2.732 -35.792 1.00 35.94 492 PHE A O 1
ATOM 3754 N N . ASP A 1 493 ? 31.196 3.555 -37.626 1.00 36.78 493 ASP A N 1
ATOM 3755 C CA . ASP A 1 493 ? 31.843 4.873 -37.547 1.00 36.78 493 ASP A CA 1
ATOM 3756 C C . ASP A 1 493 ? 31.371 5.718 -36.350 1.00 36.78 493 ASP A C 1
ATOM 3758 O O . ASP A 1 493 ? 32.169 6.454 -35.768 1.00 36.78 493 ASP A O 1
ATOM 3762 N N . ALA A 1 494 ? 30.114 5.580 -35.909 1.00 36.16 494 ALA A N 1
ATOM 3763 C CA . ALA A 1 494 ? 29.587 6.339 -34.766 1.00 36.16 494 ALA A CA 1
ATOM 3764 C C . ALA A 1 494 ? 30.327 5.999 -33.457 1.00 36.16 494 ALA A C 1
ATOM 3766 O O . ALA A 1 494 ? 30.578 6.869 -32.619 1.00 36.16 494 ALA A O 1
ATOM 3767 N N . ARG A 1 495 ? 30.761 4.738 -33.316 1.00 38.97 495 ARG A N 1
ATOM 3768 C CA . ARG A 1 495 ? 31.576 4.261 -32.188 1.00 38.97 495 ARG A CA 1
ATOM 3769 C C . ARG A 1 495 ? 32.972 4.903 -32.183 1.00 38.97 495 ARG A C 1
ATOM 3771 O O . ARG A 1 495 ? 33.507 5.184 -31.114 1.00 38.97 495 ARG A O 1
ATOM 3778 N N . ALA A 1 496 ? 33.518 5.194 -33.366 1.00 38.47 496 ALA A N 1
ATOM 3779 C CA . ALA A 1 496 ? 34.793 5.887 -33.549 1.00 38.47 496 ALA A CA 1
ATOM 3780 C C . ALA A 1 496 ? 34.681 7.425 -33.477 1.00 38.47 496 ALA A C 1
ATOM 3782 O O . ALA A 1 496 ? 35.692 8.094 -33.273 1.00 38.47 496 ALA A O 1
ATOM 3783 N N . ASP A 1 497 ? 33.490 8.008 -33.652 1.00 38.62 497 ASP A N 1
ATOM 3784 C CA . ASP A 1 497 ? 33.274 9.462 -33.556 1.00 38.62 497 ASP A CA 1
ATOM 3785 C C . ASP A 1 497 ? 33.062 9.939 -32.104 1.00 38.62 497 ASP A C 1
ATOM 3787 O O . ASP A 1 497 ? 33.433 11.060 -31.753 1.00 38.62 497 ASP A O 1
ATOM 3791 N N . LEU A 1 498 ? 32.581 9.055 -31.219 1.00 42.31 498 LEU A N 1
ATOM 3792 C CA . LEU A 1 498 ? 32.650 9.257 -29.764 1.00 42.31 498 LEU A CA 1
ATOM 3793 C C . LEU A 1 498 ? 34.107 9.264 -29.265 1.00 42.31 498 LEU A C 1
ATOM 3795 O O . LEU A 1 498 ? 34.506 10.204 -28.582 1.00 42.31 498 LEU A O 1
ATOM 3799 N N . GLN A 1 499 ? 34.924 8.289 -29.684 1.00 39.84 499 GLN A N 1
ATOM 3800 C CA . GLN A 1 499 ? 36.358 8.209 -29.340 1.00 39.84 499 GLN A CA 1
ATOM 3801 C C . GLN A 1 499 ? 37.183 9.394 -29.881 1.00 39.84 499 GLN A C 1
ATOM 3803 O O . GLN A 1 499 ? 38.198 9.778 -29.310 1.00 39.84 499 GLN A O 1
ATOM 3808 N N . ARG A 1 500 ? 36.741 10.048 -30.963 1.00 38.03 500 ARG A N 1
ATOM 3809 C CA . ARG A 1 500 ? 37.413 11.240 -31.514 1.00 38.03 500 ARG A CA 1
ATOM 3810 C C . ARG A 1 500 ? 37.316 12.495 -30.630 1.00 38.03 500 ARG A C 1
ATOM 3812 O O . ARG A 1 500 ? 37.975 13.488 -30.938 1.00 38.03 500 ARG A O 1
ATOM 3819 N N . LYS A 1 501 ? 36.530 12.485 -29.544 1.00 40.81 501 LYS A N 1
ATOM 3820 C CA . LYS A 1 501 ? 36.325 13.652 -28.657 1.00 40.81 501 LYS A CA 1
ATOM 3821 C C . LYS A 1 501 ? 37.253 13.695 -27.432 1.00 40.81 501 LYS A C 1
ATOM 3823 O O . LYS A 1 501 ? 37.296 14.725 -26.752 1.00 40.81 501 LYS A O 1
ATOM 3828 N N . ASP A 1 502 ? 38.052 12.653 -27.200 1.00 42.34 502 ASP A N 1
ATOM 3829 C CA . ASP A 1 502 ? 38.931 12.528 -26.024 1.00 42.34 502 ASP A CA 1
ATOM 3830 C C . ASP A 1 502 ? 39.950 13.678 -25.898 1.00 42.34 502 ASP A C 1
ATOM 3832 O O . ASP A 1 502 ? 40.223 14.150 -24.796 1.00 42.34 502 ASP A O 1
ATOM 3836 N N . ALA A 1 503 ? 40.391 14.263 -27.017 1.00 35.69 503 ALA A N 1
ATOM 3837 C CA . ALA A 1 503 ? 41.371 15.355 -27.051 1.00 35.69 503 ALA A CA 1
ATOM 3838 C C . ALA A 1 503 ? 40.942 16.669 -26.354 1.00 35.69 503 ALA A C 1
ATOM 3840 O O . ALA A 1 503 ? 41.741 17.608 -26.289 1.00 35.69 503 ALA A O 1
ATOM 3841 N N . HIS A 1 504 ? 39.697 16.799 -25.872 1.00 39.50 504 HIS A N 1
ATOM 3842 C CA . HIS A 1 504 ? 39.288 17.874 -24.950 1.00 39.50 504 HIS A CA 1
ATOM 3843 C C . HIS A 1 504 ? 39.217 17.403 -23.488 1.00 39.50 504 HIS A C 1
ATOM 3845 O O . HIS A 1 504 ? 39.520 18.187 -22.587 1.00 39.50 504 HIS A O 1
ATOM 3851 N N . ILE A 1 505 ? 38.901 16.127 -23.260 1.00 40.19 505 ILE A N 1
ATOM 3852 C CA . ILE A 1 505 ? 38.938 15.475 -21.946 1.00 40.19 505 ILE A CA 1
ATOM 3853 C C . ILE A 1 505 ? 40.387 15.431 -21.441 1.00 40.19 505 ILE A C 1
ATOM 3855 O O . ILE A 1 505 ? 40.633 15.882 -20.326 1.00 40.19 505 ILE A O 1
ATOM 3859 N N . ASP A 1 506 ? 41.358 15.096 -22.302 1.00 40.28 506 ASP A N 1
ATOM 3860 C CA . ASP A 1 506 ? 42.807 15.171 -22.034 1.00 40.28 506 ASP A CA 1
ATOM 3861 C C . ASP A 1 506 ? 43.236 16.482 -21.348 1.00 40.28 506 ASP A C 1
ATOM 3863 O O . ASP A 1 506 ? 44.071 16.487 -20.445 1.00 40.28 506 ASP A O 1
ATOM 3867 N N . ARG A 1 507 ? 42.676 17.630 -21.760 1.00 39.69 507 ARG A N 1
ATOM 3868 C CA . ARG A 1 507 ? 43.035 18.947 -21.198 1.00 39.69 507 ARG A CA 1
ATOM 3869 C C . ARG A 1 507 ? 42.447 19.174 -19.806 1.00 39.69 507 ARG A C 1
ATOM 3871 O O . ARG A 1 507 ? 43.075 19.841 -18.978 1.00 39.69 507 ARG A O 1
ATOM 3878 N N . LEU A 1 508 ? 41.273 18.612 -19.529 1.00 38.56 508 LEU A N 1
ATOM 3879 C CA . LEU A 1 508 ? 40.667 18.621 -18.199 1.00 38.56 508 LEU A CA 1
ATOM 3880 C C . LEU A 1 508 ? 41.370 17.614 -17.278 1.00 38.56 508 LEU A C 1
ATOM 3882 O O . LEU A 1 508 ? 41.694 17.966 -16.147 1.00 38.56 508 LEU A O 1
ATOM 3886 N N . GLU A 1 509 ? 41.726 16.428 -17.771 1.00 38.81 509 GLU A N 1
ATOM 3887 C CA . GLU A 1 509 ? 42.469 15.409 -17.018 1.00 38.81 509 GLU A CA 1
ATOM 3888 C C . GLU A 1 509 ? 43.926 15.808 -16.737 1.00 38.81 509 GLU A C 1
ATOM 3890 O O . GLU A 1 509 ? 44.430 15.547 -15.645 1.00 38.81 509 GLU A O 1
ATOM 3895 N N . GLN A 1 510 ? 44.596 16.522 -17.649 1.00 37.06 510 GLN A N 1
ATOM 3896 C CA . GLN A 1 510 ? 45.902 17.143 -17.381 1.00 37.06 510 GLN A CA 1
ATOM 3897 C C . GLN A 1 510 ? 45.796 18.256 -16.331 1.00 37.06 510 GLN A C 1
ATOM 3899 O O . GLN A 1 510 ? 46.665 18.373 -15.464 1.00 37.06 510 GLN A O 1
ATOM 3904 N N . THR A 1 511 ? 44.718 19.048 -16.365 1.00 39.31 511 THR A N 1
ATOM 3905 C CA . THR A 1 511 ? 44.446 20.060 -15.333 1.00 39.31 511 THR A CA 1
ATOM 3906 C C . THR A 1 511 ? 44.216 19.393 -13.975 1.00 39.31 511 THR A C 1
ATOM 3908 O O . THR A 1 511 ? 44.846 19.785 -12.993 1.00 39.31 511 THR A O 1
ATOM 3911 N N . LEU A 1 512 ? 43.396 18.338 -13.930 1.00 38.12 512 LEU A N 1
ATOM 3912 C CA . LEU A 1 512 ? 43.097 17.557 -12.731 1.00 38.12 512 LEU A CA 1
ATOM 3913 C C . LEU A 1 512 ? 44.360 16.890 -12.167 1.00 38.12 512 LEU A C 1
ATOM 3915 O O . LEU A 1 512 ? 44.696 17.103 -11.006 1.00 38.12 512 LEU A O 1
ATOM 3919 N N . SER A 1 513 ? 45.137 16.205 -13.012 1.00 38.03 513 SER A N 1
ATOM 3920 C CA . SER A 1 513 ? 46.415 15.565 -12.656 1.00 38.03 513 SER A CA 1
ATOM 3921 C C . SER A 1 513 ? 47.422 16.539 -12.040 1.00 38.03 513 SER A C 1
ATOM 3923 O O . SER A 1 513 ? 48.222 16.147 -11.184 1.00 38.03 513 SER A O 1
ATOM 3925 N N . ARG A 1 514 ? 47.382 17.822 -12.427 1.00 37.78 514 ARG A N 1
ATOM 3926 C CA . ARG A 1 514 ? 48.225 18.880 -11.847 1.00 37.78 514 ARG A CA 1
ATOM 3927 C C . ARG A 1 514 ? 47.785 19.305 -10.438 1.00 37.78 514 ARG A C 1
ATOM 3929 O O . ARG A 1 514 ? 48.616 19.791 -9.677 1.00 37.78 514 ARG A O 1
ATOM 3936 N N . TYR A 1 515 ? 46.518 19.105 -10.074 1.00 36.41 515 TYR A N 1
ATOM 3937 C CA . TYR A 1 515 ? 46.051 19.206 -8.687 1.00 36.41 515 TYR A CA 1
ATOM 3938 C C . TYR A 1 515 ? 46.335 17.913 -7.910 1.00 36.41 515 TYR A C 1
ATOM 3940 O O . TYR A 1 515 ? 46.891 17.974 -6.815 1.00 36.41 515 TYR A O 1
ATOM 3948 N N . THR A 1 516 ? 46.081 16.737 -8.494 1.00 37.47 516 THR A N 1
ATOM 3949 C CA . THR A 1 516 ? 46.333 15.442 -7.834 1.00 37.47 516 THR A CA 1
ATOM 3950 C C . THR A 1 516 ? 47.820 15.215 -7.531 1.00 37.47 516 THR A C 1
ATOM 3952 O O . THR A 1 516 ? 48.152 14.590 -6.529 1.00 37.47 516 THR A O 1
ATOM 3955 N N . THR A 1 517 ? 48.749 15.760 -8.326 1.00 38.06 517 THR A N 1
ATOM 3956 C CA . THR A 1 517 ? 50.194 15.712 -8.008 1.00 38.06 517 THR A CA 1
ATOM 3957 C C . THR A 1 517 ? 50.597 16.608 -6.836 1.00 38.06 517 THR A C 1
ATOM 3959 O O . THR A 1 517 ? 51.509 16.236 -6.101 1.00 38.06 517 THR A O 1
ATOM 3962 N N . LEU A 1 518 ? 49.909 17.730 -6.595 1.00 38.25 518 LEU A N 1
ATOM 3963 C CA . LEU A 1 518 ? 50.119 18.558 -5.395 1.00 38.25 518 LEU A CA 1
ATOM 3964 C C . LEU A 1 518 ? 49.596 17.868 -4.123 1.00 38.25 518 LEU A C 1
ATOM 3966 O O . LEU A 1 518 ? 50.117 18.098 -3.033 1.00 38.25 518 LEU A O 1
ATOM 3970 N N . GLU A 1 519 ? 48.591 17.003 -4.259 1.00 36.19 519 GLU A N 1
ATOM 3971 C CA . GLU A 1 519 ? 48.006 16.246 -3.149 1.00 36.19 519 GLU A CA 1
ATOM 3972 C C . GLU A 1 519 ? 48.776 14.944 -2.864 1.00 36.19 519 GLU A C 1
ATOM 3974 O O . GLU A 1 519 ? 49.136 14.676 -1.718 1.00 36.19 519 GLU A O 1
ATOM 3979 N N . ASN A 1 520 ? 49.187 14.209 -3.902 1.00 38.41 520 ASN A N 1
ATOM 3980 C CA . ASN A 1 520 ? 50.063 13.035 -3.785 1.00 38.41 520 ASN A CA 1
ATOM 3981 C C . ASN A 1 520 ? 51.495 13.377 -3.322 1.00 38.41 520 ASN A C 1
ATOM 3983 O O . ASN A 1 520 ? 52.223 12.492 -2.888 1.00 38.41 520 ASN A O 1
ATOM 3987 N N . GLN A 1 521 ? 51.907 14.650 -3.343 1.00 37.38 521 GLN A N 1
ATOM 3988 C CA . GLN A 1 521 ? 53.135 15.103 -2.668 1.00 37.38 521 GLN A CA 1
ATOM 3989 C C . GLN A 1 521 ? 52.992 15.215 -1.137 1.00 37.38 521 GLN A C 1
ATOM 3991 O O . GLN A 1 521 ? 54.001 15.350 -0.447 1.00 37.38 521 GLN A O 1
ATOM 3996 N N . ARG A 1 522 ? 51.772 15.133 -0.583 1.00 39.19 522 ARG A N 1
ATOM 3997 C CA . ARG A 1 522 ? 51.520 15.101 0.873 1.00 39.19 522 ARG A CA 1
ATOM 3998 C C . ARG A 1 522 ? 51.401 13.689 1.454 1.00 39.19 522 ARG A C 1
ATOM 4000 O O . ARG A 1 522 ? 51.512 13.542 2.667 1.00 39.19 522 ARG A O 1
ATOM 4007 N N . MET A 1 523 ? 51.176 12.672 0.621 1.00 33.34 523 MET A N 1
ATOM 4008 C CA . MET A 1 523 ? 50.898 11.293 1.042 1.00 33.34 523 MET A CA 1
ATOM 4009 C C . MET A 1 523 ? 51.900 10.333 0.388 1.00 33.34 523 MET A C 1
ATOM 4011 O O . MET A 1 523 ? 51.872 10.117 -0.820 1.00 33.34 523 MET A O 1
ATOM 4015 N N . GLY A 1 524 ? 52.817 9.782 1.189 1.00 28.36 524 GLY A N 1
ATOM 4016 C CA . GLY A 1 524 ? 53.933 8.965 0.699 1.00 28.36 524 GLY A CA 1
ATOM 4017 C C . GLY A 1 524 ? 53.498 7.662 0.017 1.00 28.36 524 GLY A C 1
ATOM 4018 O O . GLY A 1 524 ? 52.600 6.968 0.488 1.00 28.36 524 GLY A O 1
ATOM 4019 N N . SER A 1 525 ? 54.169 7.312 -1.081 1.00 28.05 525 SER A N 1
ATOM 4020 C CA . SER A 1 525 ? 53.872 6.140 -1.910 1.00 28.05 525 SER A CA 1
ATOM 4021 C C . SER A 1 525 ? 54.796 4.955 -1.618 1.00 28.05 525 SER A C 1
ATOM 4023 O O . SER A 1 525 ? 55.974 5.158 -1.337 1.00 28.05 525 SER A O 1
ATOM 4025 N N . HIS A 1 526 ? 54.310 3.719 -1.801 1.00 26.02 526 HIS A N 1
ATOM 4026 C CA . HIS A 1 526 ? 55.141 2.559 -2.166 1.00 26.02 526 HIS A CA 1
ATOM 4027 C C . HIS A 1 526 ? 54.330 1.498 -2.960 1.00 26.02 526 HIS A C 1
ATOM 4029 O O . HIS A 1 526 ? 53.108 1.468 -2.813 1.00 26.02 526 HIS A O 1
ATOM 4035 N N . PRO A 1 527 ? 54.953 0.672 -3.837 1.00 28.58 527 PRO A N 1
ATOM 4036 C CA . PRO A 1 527 ? 54.237 -0.070 -4.889 1.00 28.58 527 PRO A CA 1
ATOM 4037 C C . PRO A 1 527 ? 54.486 -1.602 -4.899 1.00 28.58 527 PRO A C 1
ATOM 4039 O O . PRO A 1 527 ? 55.226 -2.127 -4.073 1.00 28.58 527 PRO A O 1
ATOM 4042 N N . SER A 1 528 ? 53.990 -2.282 -5.954 1.00 24.09 528 SER A N 1
ATOM 4043 C CA . SER A 1 528 ? 54.206 -3.709 -6.312 1.00 24.09 528 SER A CA 1
ATOM 4044 C C . SER A 1 528 ? 53.422 -4.758 -5.485 1.00 24.09 528 SER A C 1
ATOM 4046 O O . SER A 1 528 ? 53.060 -4.502 -4.348 1.00 24.09 528 SER A O 1
ATOM 4048 N N . LYS A 1 529 ? 53.118 -5.965 -6.004 1.00 23.62 529 LYS A N 1
ATOM 4049 C CA . LYS A 1 529 ? 53.536 -6.615 -7.274 1.00 23.62 529 LYS A CA 1
ATOM 4050 C C . LYS A 1 529 ? 52.473 -7.597 -7.806 1.00 23.62 529 LYS A C 1
ATOM 4052 O O . LYS A 1 529 ? 51.791 -8.241 -7.019 1.00 23.62 529 LYS A O 1
ATOM 4057 N N . TYR A 1 530 ? 52.414 -7.782 -9.128 1.00 25.27 530 TYR A N 1
ATOM 4058 C CA . TYR A 1 530 ? 51.685 -8.892 -9.766 1.00 25.27 530 TYR A CA 1
ATOM 4059 C C . TYR A 1 530 ? 52.457 -10.218 -9.650 1.00 25.27 530 TYR A C 1
ATOM 4061 O O . TYR A 1 530 ? 53.682 -10.224 -9.787 1.00 25.27 530 TYR A O 1
ATOM 4069 N N . ILE A 1 531 ? 51.735 -11.338 -9.514 1.00 22.30 531 ILE A N 1
ATOM 4070 C CA . ILE A 1 531 ? 52.207 -12.705 -9.806 1.00 22.30 531 ILE A CA 1
ATOM 4071 C C . ILE A 1 531 ? 51.095 -13.449 -10.571 1.00 22.30 531 ILE A C 1
ATOM 4073 O O . ILE A 1 531 ? 49.914 -13.212 -10.334 1.00 22.30 531 ILE A O 1
ATOM 4077 N N . ASN A 1 532 ? 51.481 -14.324 -11.503 1.00 27.70 532 ASN A N 1
ATOM 4078 C CA . ASN A 1 532 ? 50.606 -15.086 -12.399 1.00 27.70 532 ASN A CA 1
ATOM 4079 C C . ASN A 1 532 ? 51.088 -16.548 -12.481 1.00 27.70 532 ASN A C 1
ATOM 4081 O O . ASN A 1 532 ? 52.234 -16.768 -12.869 1.00 27.70 532 ASN A O 1
ATOM 4085 N N . VAL A 1 533 ? 50.223 -17.519 -12.156 1.00 22.62 533 VAL A N 1
ATOM 4086 C CA . VAL A 1 533 ? 50.367 -18.956 -12.481 1.00 22.62 533 VAL A CA 1
ATOM 4087 C C . VAL A 1 533 ? 48.961 -19.544 -12.713 1.00 22.62 533 VAL A C 1
ATOM 4089 O O . VAL A 1 533 ? 47.996 -19.072 -12.112 1.00 22.62 533 VAL A O 1
ATOM 4092 N N . ALA A 1 534 ? 48.835 -20.551 -13.584 1.00 23.08 534 ALA A N 1
ATOM 4093 C CA . ALA A 1 534 ? 47.565 -21.128 -14.052 1.00 23.08 534 ALA A CA 1
ATOM 4094 C C . ALA A 1 534 ? 47.407 -22.639 -13.732 1.00 23.08 534 ALA A C 1
ATOM 4096 O O . ALA A 1 534 ? 48.315 -23.243 -13.166 1.00 23.08 534 ALA A O 1
ATOM 4097 N N . ALA A 1 535 ? 46.289 -23.233 -14.195 1.00 24.38 535 ALA A N 1
ATOM 4098 C CA . ALA A 1 535 ? 45.882 -24.656 -14.104 1.00 24.38 535 ALA A CA 1
ATOM 4099 C C . ALA A 1 535 ? 45.455 -25.128 -12.688 1.00 24.38 535 ALA A C 1
ATOM 4101 O O . ALA A 1 535 ? 46.007 -24.695 -11.685 1.00 24.38 535 ALA A O 1
ATOM 4102 N N . TYR A 1 536 ? 44.419 -25.960 -12.511 1.00 23.33 536 TYR A N 1
ATOM 4103 C CA . TYR A 1 536 ? 44.171 -27.256 -13.170 1.00 23.33 536 TYR A CA 1
ATOM 4104 C C . TYR A 1 536 ? 42.706 -27.512 -13.598 1.00 23.33 536 TYR A C 1
ATOM 4106 O O . TYR A 1 536 ? 41.831 -26.673 -13.399 1.00 23.33 536 TYR A O 1
ATOM 4114 N N . ALA A 1 537 ? 42.473 -28.658 -14.252 1.00 23.97 537 ALA A N 1
ATOM 4115 C CA . ALA A 1 537 ? 41.221 -29.036 -14.918 1.00 23.97 537 ALA A CA 1
ATOM 4116 C C . ALA A 1 537 ? 40.283 -29.929 -14.068 1.00 23.97 537 ALA A C 1
ATOM 4118 O O . ALA A 1 537 ? 40.624 -30.350 -12.965 1.00 23.97 537 ALA A O 1
ATOM 4119 N N . LEU A 1 538 ? 39.089 -30.185 -14.614 1.00 26.03 538 LEU A N 1
ATOM 4120 C CA . LEU A 1 538 ? 37.999 -30.991 -14.045 1.00 26.03 538 LEU A CA 1
ATOM 4121 C C . LEU A 1 538 ? 38.141 -32.489 -14.364 1.00 26.03 538 LEU A C 1
ATOM 4123 O O . LEU A 1 538 ? 38.712 -32.831 -15.393 1.00 26.03 538 LEU A O 1
ATOM 4127 N N . ASP A 1 539 ? 37.460 -33.334 -13.580 1.00 23.69 539 ASP A N 1
ATOM 4128 C CA . ASP A 1 539 ? 36.834 -34.574 -14.073 1.00 23.69 539 ASP A CA 1
ATOM 4129 C C . ASP A 1 539 ? 35.525 -34.876 -13.284 1.00 23.69 539 ASP A C 1
ATOM 4131 O O . ASP A 1 539 ? 35.464 -34.536 -12.096 1.00 23.69 539 ASP A O 1
ATOM 4135 N N . PRO A 1 540 ? 34.456 -35.452 -13.890 1.00 35.50 540 PRO A N 1
ATOM 4136 C CA . PRO A 1 540 ? 33.125 -35.546 -13.263 1.00 35.50 540 PRO A CA 1
ATOM 4137 C C . PRO A 1 540 ? 32.633 -36.981 -12.920 1.00 35.50 540 PRO A C 1
ATOM 4139 O O . PRO A 1 540 ? 32.799 -37.900 -13.724 1.00 35.50 540 PRO A O 1
ATOM 4142 N N . PRO A 1 541 ? 31.891 -37.182 -11.806 1.00 27.03 541 PRO A N 1
ATOM 4143 C CA . PRO A 1 541 ? 31.184 -38.435 -11.519 1.00 27.03 541 PRO A CA 1
ATOM 4144 C C . PRO A 1 541 ? 29.647 -38.351 -11.695 1.00 27.03 541 PRO A C 1
ATOM 4146 O O . PRO A 1 541 ? 28.932 -37.803 -10.865 1.00 27.03 541 PRO A O 1
ATOM 4149 N N . GLN A 1 542 ? 29.186 -38.924 -12.811 1.00 26.27 542 GLN A N 1
ATOM 4150 C CA . GLN A 1 542 ? 27.987 -39.764 -13.056 1.00 26.27 542 GLN A CA 1
ATOM 4151 C C . GLN A 1 542 ? 26.736 -39.710 -12.130 1.00 26.27 542 GLN A C 1
ATOM 4153 O O . GLN A 1 542 ? 26.809 -39.754 -10.906 1.00 26.27 542 GLN A O 1
ATOM 4158 N N . HIS A 1 543 ? 25.551 -39.762 -12.760 1.00 26.52 543 HIS A N 1
ATOM 4159 C CA . HIS A 1 543 ? 24.226 -39.828 -12.117 1.00 26.52 543 HIS A CA 1
ATOM 4160 C C . HIS A 1 543 ? 23.788 -41.244 -11.686 1.00 26.52 543 HIS A C 1
ATOM 4162 O O . HIS A 1 543 ? 24.112 -42.232 -12.342 1.00 26.52 543 HIS A O 1
ATOM 4168 N N . LEU A 1 544 ? 22.889 -41.301 -10.693 1.00 25.36 544 LEU A N 1
ATOM 4169 C CA . LEU A 1 544 ? 21.935 -42.396 -10.459 1.00 25.36 544 LEU A CA 1
ATOM 4170 C C . LEU A 1 544 ? 20.511 -41.811 -10.305 1.00 25.36 544 LEU A C 1
ATOM 4172 O O . LEU A 1 544 ? 20.378 -40.756 -9.681 1.00 25.36 544 LEU A O 1
ATOM 4176 N N . PRO A 1 545 ? 19.457 -42.441 -10.863 1.00 29.42 545 PRO A N 1
ATOM 4177 C CA . PRO A 1 545 ? 18.075 -41.970 -10.741 1.00 29.42 545 PRO A CA 1
ATOM 4178 C C . PRO A 1 545 ? 17.355 -42.563 -9.516 1.00 29.42 545 PRO A C 1
ATOM 4180 O O . PRO A 1 545 ? 17.552 -43.730 -9.176 1.00 29.42 545 PRO A O 1
ATOM 4183 N N . THR A 1 546 ? 16.455 -41.785 -8.908 1.00 26.11 546 THR A N 1
ATOM 4184 C CA . THR A 1 546 ? 15.578 -42.220 -7.802 1.00 26.11 546 THR A CA 1
ATOM 4185 C C . THR A 1 546 ? 14.123 -42.292 -8.280 1.00 26.11 546 THR A C 1
ATOM 4187 O O . THR A 1 546 ? 13.721 -41.532 -9.159 1.00 26.11 546 THR A O 1
ATOM 4190 N N . ALA A 1 547 ? 13.346 -43.234 -7.740 1.00 27.23 547 ALA A N 1
ATOM 4191 C CA . ALA A 1 547 ? 12.018 -43.592 -8.242 1.00 27.23 547 ALA A CA 1
ATOM 4192 C C . ALA A 1 547 ? 10.906 -42.569 -7.930 1.00 27.23 547 ALA A C 1
ATOM 4194 O O . ALA A 1 547 ? 10.961 -41.838 -6.942 1.00 27.23 547 ALA A O 1
ATOM 4195 N N . THR A 1 548 ? 9.866 -42.581 -8.765 1.00 26.28 548 THR A N 1
ATOM 4196 C CA . THR A 1 548 ? 8.613 -41.836 -8.596 1.00 26.28 548 THR A CA 1
ATOM 4197 C C . THR A 1 548 ? 7.675 -42.484 -7.573 1.00 26.28 548 THR A C 1
ATOM 4199 O O . THR A 1 548 ? 7.649 -43.704 -7.411 1.00 26.28 548 THR A O 1
ATOM 4202 N N . ILE A 1 549 ? 6.850 -41.656 -6.925 1.00 26.55 549 ILE A N 1
ATOM 4203 C CA . ILE A 1 549 ? 5.713 -42.067 -6.088 1.00 26.55 549 ILE A CA 1
ATOM 4204 C C . ILE A 1 549 ? 4.440 -41.488 -6.738 1.00 26.55 549 ILE A C 1
ATOM 4206 O O . ILE A 1 549 ? 4.450 -40.298 -7.062 1.00 26.55 549 ILE A O 1
ATOM 4210 N N . PRO A 1 550 ? 3.367 -42.270 -6.966 1.00 27.44 550 PRO A N 1
ATOM 4211 C CA . PRO A 1 550 ? 2.114 -41.744 -7.512 1.00 27.44 550 PRO A CA 1
ATOM 4212 C C . PRO A 1 550 ? 1.397 -40.805 -6.530 1.00 27.44 550 PRO A C 1
ATOM 4214 O O . PRO A 1 550 ? 1.491 -40.984 -5.317 1.00 27.44 550 PRO A O 1
ATOM 4217 N N . ARG A 1 551 ? 0.625 -39.848 -7.057 1.00 32.19 551 ARG A N 1
ATOM 4218 C CA . ARG A 1 551 ? -0.435 -39.155 -6.305 1.00 32.19 551 ARG A CA 1
ATOM 4219 C C . ARG A 1 551 ? -1.765 -39.878 -6.522 1.00 32.19 551 ARG A C 1
ATOM 4221 O O . ARG A 1 551 ? -2.036 -40.321 -7.637 1.00 32.19 551 ARG A O 1
ATOM 4228 N N . ASP A 1 552 ? -2.577 -39.972 -5.473 1.00 28.80 552 ASP A N 1
ATOM 4229 C CA . ASP A 1 552 ? -3.928 -40.531 -5.552 1.00 28.80 552 ASP A CA 1
ATOM 4230 C C . ASP A 1 552 ? -4.879 -39.622 -6.345 1.00 28.80 552 ASP A C 1
ATOM 4232 O O . ASP A 1 552 ? -4.753 -38.397 -6.346 1.00 28.80 552 ASP A O 1
ATOM 4236 N N . SER A 1 553 ? -5.850 -40.236 -7.020 1.00 35.97 553 SER A N 1
ATOM 4237 C CA . SER A 1 553 ? -6.818 -39.562 -7.888 1.00 35.97 553 SER A CA 1
ATOM 4238 C C . SER A 1 553 ? -8.160 -39.339 -7.183 1.00 35.97 553 SER A C 1
ATOM 4240 O O . SER A 1 553 ? -8.867 -40.319 -6.949 1.00 35.97 553 SER A O 1
ATOM 4242 N N . ASN A 1 554 ? -8.525 -38.083 -6.889 1.00 36.91 554 ASN A N 1
ATOM 4243 C CA . ASN A 1 554 ? -9.911 -37.624 -6.664 1.00 36.91 554 ASN A CA 1
ATOM 4244 C C . ASN A 1 554 ? -9.974 -36.088 -6.500 1.00 36.91 554 ASN A C 1
ATOM 4246 O O . ASN A 1 554 ? -10.145 -35.579 -5.398 1.00 36.91 554 ASN A O 1
ATOM 4250 N N . GLU A 1 555 ? -9.855 -35.353 -7.604 1.00 37.34 555 GLU A N 1
ATOM 4251 C CA . GLU A 1 555 ? -10.150 -33.914 -7.700 1.00 37.34 555 GLU A CA 1
ATOM 4252 C C . GLU A 1 555 ? -10.619 -33.621 -9.139 1.00 37.34 555 GLU A C 1
ATOM 4254 O O . GLU A 1 555 ? -10.301 -34.387 -10.056 1.00 37.34 555 GLU A O 1
ATOM 4259 N N . GLU A 1 556 ? -11.422 -32.573 -9.350 1.00 40.09 556 GLU A N 1
ATOM 4260 C CA . GLU A 1 556 ? -11.870 -32.205 -10.702 1.00 40.09 556 GLU A CA 1
ATOM 4261 C C . GLU A 1 556 ? -10.657 -31.801 -11.553 1.00 40.09 556 GLU A C 1
ATOM 4263 O O . GLU A 1 556 ? -9.782 -31.065 -11.099 1.00 40.09 556 GLU A O 1
ATOM 4268 N N . ALA A 1 557 ? -10.563 -32.339 -12.772 1.00 41.59 557 ALA A N 1
ATOM 4269 C CA . ALA A 1 557 ? -9.323 -32.301 -13.540 1.00 41.59 557 ALA A CA 1
ATOM 4270 C C . ALA A 1 557 ? -8.948 -30.870 -13.961 1.00 41.59 557 ALA A C 1
ATOM 4272 O O . ALA A 1 557 ? -9.479 -30.340 -14.936 1.00 41.59 557 ALA A O 1
ATOM 4273 N N . TYR A 1 558 ? -7.991 -30.276 -13.243 1.00 54.69 558 TYR A N 1
ATOM 4274 C CA . TYR A 1 558 ? -7.331 -29.032 -13.624 1.00 54.69 558 TYR A CA 1
ATOM 4275 C C . TYR A 1 558 ? -6.720 -29.171 -15.028 1.00 54.69 558 TYR A C 1
ATOM 4277 O O . TYR A 1 558 ? -5.790 -29.951 -15.238 1.00 54.69 558 TYR A O 1
ATOM 4285 N N . LEU A 1 559 ? -7.264 -28.415 -15.984 1.00 69.50 559 LEU A N 1
ATOM 4286 C CA . LEU A 1 559 ? -6.770 -28.325 -17.356 1.00 69.50 559 LEU A CA 1
ATOM 4287 C C . LEU A 1 559 ? -5.800 -27.145 -17.437 1.00 69.50 559 LEU A C 1
ATOM 4289 O O . LEU A 1 559 ? -6.229 -25.998 -17.303 1.00 69.50 559 LEU A O 1
ATOM 4293 N N . ASP A 1 560 ? -4.513 -27.398 -17.675 1.00 81.19 560 ASP A N 1
ATOM 4294 C CA . ASP A 1 560 ? -3.537 -26.315 -17.856 1.00 81.19 560 ASP A CA 1
ATOM 4295 C C . ASP A 1 560 ? -3.644 -25.668 -19.255 1.00 81.19 560 ASP A C 1
ATOM 4297 O O . ASP A 1 560 ? -4.438 -26.085 -20.099 1.00 81.19 560 ASP A O 1
ATOM 4301 N N . VAL A 1 561 ? -2.821 -24.654 -19.551 1.00 85.56 561 VAL A N 1
ATOM 4302 C CA . VAL A 1 561 ? -2.836 -23.965 -20.862 1.00 85.56 561 VAL A CA 1
ATOM 4303 C C . VAL A 1 561 ? -2.559 -24.879 -22.070 1.00 85.56 561 VAL A C 1
ATOM 4305 O O . VAL A 1 561 ? -2.832 -24.482 -23.205 1.00 85.56 561 VAL A O 1
ATOM 4308 N N . ILE A 1 562 ? -2.025 -26.085 -21.851 1.00 87.31 562 ILE A N 1
ATOM 4309 C CA . ILE A 1 562 ? -1.788 -27.089 -22.890 1.00 87.31 562 ILE A CA 1
ATOM 4310 C C . ILE A 1 562 ? -3.027 -27.973 -23.073 1.00 87.31 562 ILE A C 1
ATOM 4312 O O . ILE A 1 562 ? -3.438 -28.196 -24.212 1.00 87.31 562 ILE A O 1
ATOM 4316 N N . ASP A 1 563 ? -3.686 -28.401 -21.992 1.00 85.12 563 ASP A N 1
ATOM 4317 C CA . ASP A 1 563 ? -4.946 -29.160 -22.084 1.00 85.12 563 ASP A CA 1
ATOM 4318 C C . ASP A 1 563 ? -6.128 -28.281 -22.539 1.00 85.12 563 ASP A C 1
ATOM 4320 O O . ASP A 1 563 ? -7.018 -28.750 -23.247 1.00 85.12 563 ASP A O 1
ATOM 4324 N N . GLN A 1 564 ? -6.101 -26.983 -22.217 1.00 83.19 564 GLN A N 1
ATOM 4325 C CA . GLN A 1 564 ? -7.012 -25.963 -22.759 1.00 83.19 564 GLN A CA 1
ATOM 4326 C C . GLN A 1 564 ? -6.756 -25.646 -24.248 1.00 83.19 564 GLN A C 1
ATOM 4328 O O . GLN A 1 564 ? -7.534 -24.917 -24.865 1.00 83.19 564 GLN A O 1
ATOM 4333 N N . GLY A 1 565 ? -5.663 -26.144 -24.841 1.00 83.19 565 GLY A N 1
ATOM 4334 C CA . GLY A 1 565 ? -5.319 -25.910 -26.247 1.00 83.19 565 GLY A CA 1
ATOM 4335 C C . GLY A 1 565 ? -4.834 -24.491 -26.579 1.00 83.19 565 GLY A C 1
ATOM 4336 O O . GLY A 1 565 ? -4.773 -24.138 -27.755 1.00 83.19 565 GLY A O 1
ATOM 4337 N N . ILE A 1 566 ? -4.469 -23.678 -25.579 1.00 84.94 566 ILE A N 1
ATOM 4338 C CA . ILE A 1 566 ? -3.880 -22.340 -25.786 1.00 84.94 566 ILE A CA 1
ATOM 4339 C C . ILE A 1 566 ? -2.440 -22.462 -26.318 1.00 84.94 566 ILE A C 1
ATOM 4341 O O . ILE A 1 566 ? -1.985 -21.613 -27.085 1.00 84.94 566 ILE A O 1
ATOM 4345 N N . LEU A 1 567 ? -1.728 -23.520 -25.922 1.00 89.38 567 LEU A N 1
ATOM 4346 C CA . LEU A 1 567 ? -0.323 -23.762 -26.242 1.00 89.38 567 LEU A CA 1
ATOM 4347 C C . LEU A 1 567 ? -0.082 -25.262 -26.455 1.00 89.38 567 LEU A C 1
ATOM 4349 O O . LEU A 1 567 ? -0.303 -26.043 -25.543 1.00 89.38 567 LEU A O 1
ATOM 4353 N N . ASP A 1 568 ? 0.422 -25.708 -27.606 1.00 90.25 568 ASP A N 1
ATOM 4354 C CA . ASP A 1 568 ? 0.765 -27.130 -27.759 1.00 90.25 568 ASP A CA 1
ATOM 4355 C C . ASP A 1 568 ? 2.103 -27.487 -27.069 1.00 90.25 568 ASP A C 1
ATOM 4357 O O . ASP A 1 568 ? 2.994 -26.647 -26.915 1.00 90.25 568 ASP A O 1
ATOM 4361 N N . LEU A 1 569 ? 2.283 -28.757 -26.684 1.00 89.19 569 LEU A N 1
ATOM 4362 C CA . LEU A 1 569 ? 3.461 -29.225 -25.934 1.00 89.19 569 LEU A CA 1
ATOM 4363 C C . LEU A 1 569 ? 4.799 -29.056 -26.688 1.00 89.19 569 LEU A C 1
ATOM 4365 O O . LEU A 1 569 ? 5.844 -28.876 -26.057 1.00 89.19 569 LEU A O 1
ATOM 4369 N N . LYS A 1 570 ? 4.798 -29.097 -28.027 1.00 91.44 570 LYS A N 1
ATOM 4370 C CA . LYS A 1 570 ? 5.998 -28.861 -28.846 1.00 91.44 570 LYS A CA 1
ATOM 4371 C C . LYS A 1 570 ? 6.327 -27.368 -28.869 1.00 91.44 570 LYS A C 1
ATOM 4373 O O . LYS A 1 570 ? 7.495 -27.020 -28.705 1.00 91.44 570 LYS A O 1
ATOM 4378 N N . THR A 1 571 ? 5.332 -26.493 -28.995 1.00 92.19 571 THR A N 1
ATOM 4379 C CA . THR A 1 571 ? 5.535 -25.042 -28.870 1.00 92.19 571 THR A CA 1
ATOM 4380 C C . THR A 1 571 ? 5.997 -24.682 -27.455 1.00 92.19 571 THR A C 1
ATOM 4382 O O . THR A 1 571 ? 7.005 -23.995 -27.320 1.00 92.19 571 THR A O 1
ATOM 4385 N N . ALA A 1 572 ? 5.400 -25.247 -26.398 1.00 92.25 572 ALA A N 1
ATOM 4386 C CA . ALA A 1 572 ? 5.886 -25.107 -25.019 1.00 92.25 572 ALA A CA 1
ATOM 4387 C C . ALA A 1 572 ? 7.360 -25.539 -24.861 1.00 92.25 572 ALA A C 1
ATOM 4389 O O . ALA A 1 572 ? 8.133 -24.891 -24.151 1.00 92.25 572 ALA A O 1
ATOM 4390 N N . HIS A 1 573 ? 7.788 -26.594 -25.567 1.00 93.31 573 HIS A N 1
ATOM 4391 C CA . HIS A 1 573 ? 9.196 -26.984 -25.614 1.00 93.31 573 HIS A CA 1
ATOM 4392 C C . HIS A 1 573 ? 10.077 -25.942 -26.314 1.00 93.31 573 HIS A C 1
ATOM 4394 O O . HIS A 1 573 ? 11.130 -25.591 -25.784 1.00 93.31 573 HIS A O 1
ATOM 4400 N N . THR A 1 574 ? 9.654 -25.399 -27.457 1.00 93.38 574 THR A N 1
ATOM 4401 C CA . THR A 1 574 ? 10.371 -24.308 -28.139 1.00 93.38 574 THR A CA 1
ATOM 4402 C C . THR A 1 574 ? 10.507 -23.068 -27.248 1.00 93.38 574 THR A C 1
ATOM 4404 O O . THR A 1 574 ? 11.607 -22.526 -27.148 1.00 93.38 574 THR A O 1
ATOM 4407 N N . LEU A 1 575 ? 9.449 -22.664 -26.534 1.00 93.38 575 LEU A N 1
ATOM 4408 C CA . LEU A 1 575 ? 9.487 -21.519 -25.613 1.00 93.38 575 LEU A CA 1
ATOM 4409 C C . LEU A 1 575 ? 10.460 -21.742 -24.438 1.00 93.38 575 LEU A C 1
ATOM 4411 O O . LEU A 1 575 ? 11.173 -20.816 -24.056 1.00 93.38 575 LEU A O 1
ATOM 4415 N N . LEU A 1 576 ? 10.572 -22.970 -23.913 1.00 93.25 576 LEU A N 1
ATOM 4416 C CA . LEU A 1 576 ? 11.574 -23.325 -22.894 1.00 93.25 576 LEU A CA 1
ATOM 4417 C C . LEU A 1 576 ? 13.020 -23.212 -23.420 1.00 93.25 576 LEU A C 1
ATOM 4419 O O . LEU A 1 576 ? 13.912 -22.792 -22.679 1.00 93.25 576 LEU A O 1
ATOM 4423 N N . GLN A 1 577 ? 13.277 -23.570 -24.683 1.00 91.19 577 GLN A N 1
ATOM 4424 C CA . GLN A 1 577 ? 14.612 -23.414 -25.280 1.00 91.19 577 GLN A CA 1
ATOM 4425 C C . GLN A 1 577 ? 14.944 -21.938 -25.565 1.00 91.19 577 GLN A C 1
ATOM 4427 O O . GLN A 1 577 ? 16.077 -21.517 -25.338 1.00 91.19 577 GLN A O 1
ATOM 4432 N N . GLU A 1 578 ? 13.962 -21.132 -25.981 1.00 88.62 578 GLU A N 1
ATOM 4433 C CA . GLU A 1 578 ? 14.112 -19.674 -26.100 1.00 88.62 578 GLU A CA 1
ATOM 4434 C C . GLU A 1 578 ? 14.418 -19.042 -24.731 1.00 88.62 578 GLU A C 1
ATOM 4436 O O . GLU A 1 578 ? 15.370 -18.274 -24.592 1.00 88.62 578 GLU A O 1
ATOM 4441 N N . PHE A 1 579 ? 13.685 -19.437 -23.684 1.00 90.19 579 PHE A N 1
ATOM 4442 C CA . PHE A 1 579 ? 13.927 -18.968 -22.321 1.00 90.19 579 PHE A CA 1
ATOM 4443 C C . PHE A 1 579 ? 15.341 -19.300 -21.825 1.00 90.19 579 PHE A C 1
ATOM 4445 O O . PHE A 1 579 ? 16.002 -18.444 -21.243 1.00 90.19 579 PHE A O 1
ATOM 4452 N N . ARG A 1 580 ? 15.866 -20.497 -22.119 1.00 88.81 580 ARG A N 1
ATOM 4453 C CA . ARG A 1 580 ? 17.263 -20.862 -21.807 1.00 88.81 580 ARG A CA 1
ATOM 4454 C C . ARG A 1 580 ? 18.298 -19.949 -22.464 1.00 88.81 580 ARG A C 1
ATOM 4456 O O . ARG A 1 580 ? 19.347 -19.716 -21.865 1.00 88.81 580 ARG A O 1
ATOM 4463 N N . ALA A 1 581 ? 18.022 -19.426 -23.659 1.00 83.25 581 ALA A N 1
ATOM 4464 C CA . ALA A 1 581 ? 18.899 -18.452 -24.304 1.00 83.25 581 ALA A CA 1
ATOM 4465 C C . ALA A 1 581 ? 18.878 -17.091 -23.580 1.00 83.25 581 ALA A C 1
ATOM 4467 O O . ALA A 1 581 ? 19.919 -16.447 -23.478 1.00 83.25 581 ALA A O 1
ATOM 4468 N N . MET A 1 582 ? 17.731 -16.687 -23.020 1.00 82.94 582 MET A N 1
ATOM 4469 C CA . MET A 1 582 ? 17.588 -15.449 -22.236 1.00 82.94 582 MET A CA 1
ATOM 4470 C C . MET A 1 582 ? 18.124 -15.573 -20.796 1.00 82.94 582 MET A C 1
ATOM 4472 O O . MET A 1 582 ? 18.706 -14.631 -20.263 1.00 82.94 582 MET A O 1
ATOM 4476 N N . ASN A 1 583 ? 17.977 -16.740 -20.160 1.00 82.62 583 ASN A N 1
ATOM 4477 C CA . ASN A 1 583 ? 18.269 -16.966 -18.736 1.00 82.62 583 ASN A CA 1
ATOM 4478 C C . ASN A 1 583 ? 19.776 -17.012 -18.389 1.00 82.62 583 ASN A C 1
ATOM 4480 O O . ASN A 1 583 ? 20.130 -17.205 -17.228 1.00 82.62 583 ASN A O 1
ATOM 4484 N N . GLN A 1 584 ? 20.691 -16.845 -19.353 1.00 74.75 584 GLN A N 1
ATOM 4485 C CA . GLN A 1 584 ? 22.143 -16.974 -19.120 1.00 74.75 584 GLN A CA 1
ATOM 4486 C C . GLN A 1 584 ? 22.675 -16.030 -18.028 1.00 74.75 584 GLN A C 1
ATOM 4488 O O . GLN A 1 584 ? 23.592 -16.385 -17.291 1.00 74.75 584 GLN A O 1
ATOM 4493 N N . ASN A 1 585 ? 22.057 -14.854 -17.895 1.00 71.81 585 ASN A N 1
ATOM 4494 C CA . ASN A 1 585 ? 22.421 -13.815 -16.934 1.00 71.81 585 ASN A CA 1
ATOM 4495 C C . ASN A 1 585 ? 21.496 -13.753 -15.697 1.00 71.81 585 ASN A C 1
ATOM 4497 O O . ASN A 1 585 ? 21.578 -12.804 -14.918 1.00 71.81 585 ASN A O 1
ATOM 4501 N N . PHE A 1 586 ? 20.626 -14.752 -15.496 1.00 86.50 586 PHE A N 1
ATOM 4502 C CA . PHE A 1 586 ? 19.594 -14.757 -14.453 1.00 86.50 586 PHE A CA 1
ATOM 4503 C C . PHE A 1 586 ? 19.885 -15.812 -13.362 1.00 86.50 586 PHE A C 1
ATOM 4505 O O . PHE A 1 586 ? 19.473 -16.968 -13.486 1.00 86.50 586 PHE A O 1
ATOM 4512 N N . PRO A 1 587 ? 20.616 -15.464 -12.282 1.00 87.62 587 PRO A N 1
ATOM 4513 C CA . PRO A 1 587 ? 21.151 -16.446 -11.333 1.00 87.62 587 PRO A CA 1
ATOM 4514 C C . PRO A 1 587 ? 20.126 -16.964 -10.307 1.00 87.62 587 PRO A C 1
ATOM 4516 O O . PRO A 1 587 ? 20.448 -17.849 -9.517 1.00 87.62 587 PRO A O 1
ATOM 4519 N N . TYR A 1 588 ? 18.906 -16.420 -10.280 1.00 92.25 588 TYR A N 1
ATOM 4520 C CA . TYR A 1 588 ? 17.925 -16.705 -9.225 1.00 92.25 588 TYR A CA 1
ATOM 4521 C C . TYR A 1 588 ? 17.109 -17.990 -9.451 1.00 92.25 588 TYR A C 1
ATOM 4523 O O . TYR A 1 588 ? 16.461 -18.456 -8.517 1.00 92.25 588 TYR A O 1
ATOM 4531 N N . ILE A 1 589 ? 17.123 -18.563 -10.664 1.00 90.44 589 ILE A N 1
ATOM 4532 C CA . ILE A 1 589 ? 16.318 -19.737 -11.047 1.00 90.44 589 ILE A CA 1
ATOM 4533 C C . ILE A 1 589 ? 17.166 -20.723 -11.868 1.00 90.44 589 ILE A C 1
ATOM 4535 O O . ILE A 1 589 ? 17.786 -20.356 -12.868 1.00 90.44 589 ILE A O 1
ATOM 4539 N N . ALA A 1 590 ? 17.189 -21.992 -11.452 1.00 85.69 590 ALA A N 1
ATOM 4540 C CA . ALA A 1 590 ? 18.112 -23.013 -11.949 1.00 85.69 590 ALA A CA 1
ATOM 4541 C C . ALA A 1 590 ? 17.566 -23.839 -13.136 1.00 85.69 590 ALA A C 1
ATOM 4543 O O . ALA A 1 590 ? 17.246 -25.020 -12.998 1.00 85.69 590 ALA A O 1
ATOM 4544 N N . ILE A 1 591 ? 17.496 -23.251 -14.336 1.00 84.00 591 ILE A N 1
ATOM 4545 C CA . ILE A 1 591 ? 17.032 -23.968 -15.542 1.00 84.00 591 ILE A CA 1
ATOM 4546 C C . ILE A 1 591 ? 18.164 -24.778 -16.200 1.00 84.00 591 ILE A C 1
ATOM 4548 O O . ILE A 1 591 ? 18.748 -24.394 -17.214 1.00 84.00 591 ILE A O 1
ATOM 4552 N N . HIS A 1 592 ? 18.472 -25.944 -15.627 1.00 79.19 592 HIS A N 1
ATOM 4553 C CA . HIS A 1 592 ? 19.455 -26.881 -16.183 1.00 79.19 592 HIS A CA 1
ATOM 4554 C C . HIS A 1 592 ? 19.013 -27.468 -17.547 1.00 79.19 592 HIS A C 1
ATOM 4556 O O . HIS A 1 592 ? 17.812 -27.663 -17.765 1.00 79.19 592 HIS A O 1
ATOM 4562 N N . PRO A 1 593 ? 19.945 -27.837 -18.457 1.00 78.56 593 PRO A N 1
ATOM 4563 C CA . PRO A 1 593 ? 19.613 -28.430 -19.763 1.00 78.56 593 PRO A CA 1
ATOM 4564 C C . PRO A 1 593 ? 18.810 -29.739 -19.698 1.00 78.56 593 PRO A C 1
ATOM 4566 O O . PRO A 1 593 ? 18.027 -30.016 -20.601 1.00 78.56 593 PRO A O 1
ATOM 4569 N N . GLY A 1 594 ? 18.979 -30.525 -18.628 1.00 78.94 594 GLY A N 1
ATOM 4570 C CA . GLY A 1 594 ? 18.282 -31.803 -18.430 1.00 78.94 594 GLY A CA 1
ATOM 4571 C C . GLY A 1 594 ? 16.810 -31.691 -18.014 1.00 78.94 594 GLY A C 1
ATOM 4572 O O . GLY A 1 594 ? 16.094 -32.684 -18.091 1.00 78.94 594 GLY A O 1
ATOM 4573 N N . LEU A 1 595 ? 16.333 -30.510 -17.597 1.00 85.00 595 LEU A N 1
ATOM 4574 C CA . LEU A 1 595 ? 14.916 -30.313 -17.273 1.00 85.00 595 LEU A CA 1
ATOM 4575 C C . LEU A 1 595 ? 14.077 -30.385 -18.555 1.00 85.00 595 LEU A C 1
ATOM 4577 O O . LEU A 1 595 ? 14.267 -29.590 -19.480 1.00 85.00 595 LEU A O 1
ATOM 4581 N N . SER A 1 596 ? 13.147 -31.332 -18.631 1.00 90.44 596 SER A N 1
ATOM 4582 C CA . SER A 1 596 ? 12.213 -31.412 -19.756 1.00 90.44 596 SER A CA 1
ATOM 4583 C C . SER A 1 596 ? 10.968 -30.558 -19.508 1.00 90.44 596 SER A C 1
ATOM 4585 O O . SER A 1 596 ? 10.592 -30.293 -18.367 1.00 90.44 596 SER A O 1
ATOM 4587 N N . THR A 1 597 ? 10.284 -30.169 -20.584 1.00 90.31 597 THR A N 1
ATOM 4588 C CA . THR A 1 597 ? 8.984 -29.480 -20.512 1.00 90.31 597 THR A CA 1
ATOM 4589 C C . THR A 1 597 ? 7.950 -30.313 -19.753 1.00 90.31 597 THR A C 1
ATOM 4591 O O . THR A 1 597 ? 7.174 -29.754 -18.992 1.00 90.31 597 THR A O 1
ATOM 4594 N N . GLY A 1 598 ? 7.978 -31.645 -19.897 1.00 87.75 598 GLY A N 1
ATOM 4595 C CA . GLY A 1 598 ? 7.092 -32.554 -19.163 1.00 87.75 598 GLY A CA 1
ATOM 4596 C C . GLY A 1 598 ? 7.383 -32.618 -17.661 1.00 87.75 598 GLY A C 1
ATOM 4597 O O . GLY A 1 598 ? 6.445 -32.661 -16.875 1.00 87.75 598 GLY A O 1
ATOM 4598 N N . MET A 1 599 ? 8.659 -32.553 -17.256 1.00 88.06 599 MET A N 1
ATOM 4599 C CA . MET A 1 599 ? 9.031 -32.446 -15.837 1.00 88.06 599 MET A CA 1
ATOM 4600 C C . MET A 1 599 ? 8.547 -31.121 -15.254 1.00 88.06 599 MET A C 1
ATOM 4602 O O . MET A 1 599 ? 7.831 -31.126 -14.266 1.00 88.06 599 MET A O 1
ATOM 4606 N N . LEU A 1 600 ? 8.834 -29.989 -15.908 1.00 89.31 600 LEU A N 1
ATOM 4607 C CA . LEU A 1 600 ? 8.344 -28.686 -15.439 1.00 89.31 600 LEU A CA 1
ATOM 4608 C C . LEU A 1 600 ? 6.805 -28.630 -15.388 1.00 89.31 600 LEU A C 1
ATOM 4610 O O . LEU A 1 600 ? 6.262 -28.089 -14.436 1.00 89.31 600 LEU A O 1
ATOM 4614 N N . ARG A 1 601 ? 6.097 -29.250 -16.342 1.00 91.44 601 ARG A N 1
ATOM 4615 C CA . ARG A 1 601 ? 4.623 -29.333 -16.347 1.00 91.44 601 ARG A CA 1
ATOM 4616 C C . ARG A 1 601 ? 4.059 -30.075 -15.127 1.00 91.44 601 ARG A C 1
ATOM 4618 O O . ARG A 1 601 ? 2.992 -29.719 -14.648 1.00 91.44 601 ARG A O 1
ATOM 4625 N N . HIS A 1 602 ? 4.763 -31.097 -14.644 1.00 87.19 602 HIS A N 1
ATOM 4626 C CA . HIS A 1 602 ? 4.345 -31.922 -13.507 1.00 87.19 602 HIS A CA 1
ATOM 4627 C C . HIS A 1 602 ? 4.835 -31.370 -12.154 1.00 87.19 602 HIS A C 1
ATOM 4629 O O . HIS A 1 602 ? 4.077 -31.320 -11.188 1.00 87.19 602 HIS A O 1
ATOM 4635 N N . ASP A 1 603 ? 6.100 -30.952 -12.090 1.00 84.75 603 ASP A N 1
ATOM 4636 C CA . ASP A 1 603 ? 6.810 -30.618 -10.851 1.00 84.75 603 ASP A CA 1
ATOM 4637 C C . ASP A 1 603 ? 6.771 -29.117 -10.511 1.00 84.75 603 ASP A C 1
ATOM 4639 O O . ASP A 1 603 ? 7.011 -28.738 -9.363 1.00 84.75 603 ASP A O 1
ATOM 4643 N N . SER A 1 604 ? 6.555 -28.237 -11.498 1.00 91.44 604 SER A N 1
ATOM 4644 C CA . SER A 1 604 ? 6.630 -26.769 -11.345 1.00 91.44 604 SER A CA 1
ATOM 4645 C C . SER A 1 604 ? 5.795 -26.019 -12.411 1.00 91.44 604 SER A C 1
ATOM 4647 O O . SER A 1 604 ? 6.353 -25.296 -13.251 1.00 91.44 604 SER A O 1
ATOM 4649 N N . PRO A 1 605 ? 4.463 -26.231 -12.458 1.00 91.88 605 PRO A N 1
ATOM 4650 C CA . PRO A 1 605 ? 3.604 -25.698 -13.516 1.00 91.88 605 PRO A CA 1
ATOM 4651 C C . PRO A 1 605 ? 3.546 -24.162 -13.555 1.00 91.88 605 PRO A C 1
ATOM 4653 O O . PRO A 1 605 ? 3.465 -23.596 -14.648 1.00 91.88 605 PRO A O 1
ATOM 4656 N N . MET A 1 606 ? 3.645 -23.466 -12.415 1.00 93.75 606 MET A N 1
ATOM 4657 C CA . MET A 1 606 ? 3.630 -21.995 -12.391 1.00 93.75 606 MET A CA 1
ATOM 4658 C C . MET A 1 606 ? 4.914 -21.412 -12.978 1.00 93.75 606 MET A C 1
ATOM 4660 O O . MET A 1 606 ? 4.871 -20.434 -13.731 1.00 93.75 606 MET A O 1
ATOM 4664 N N . LEU A 1 607 ? 6.057 -22.033 -12.687 1.00 95.00 607 LEU A N 1
ATOM 4665 C CA . LEU A 1 607 ? 7.331 -21.711 -13.311 1.00 95.00 607 LEU A CA 1
ATOM 4666 C C . LEU A 1 607 ? 7.312 -22.026 -14.811 1.00 95.00 607 LEU A C 1
ATOM 4668 O O . LEU A 1 607 ? 7.797 -21.204 -15.588 1.00 95.00 607 LEU A O 1
ATOM 4672 N N . LEU A 1 608 ? 6.717 -23.145 -15.250 1.00 95.19 608 LEU A N 1
ATOM 4673 C CA . LEU A 1 608 ? 6.558 -23.431 -16.682 1.00 95.19 608 LEU A CA 1
ATOM 4674 C C . LEU A 1 608 ? 5.726 -22.350 -17.386 1.00 95.19 608 LEU A C 1
ATOM 4676 O O . LEU A 1 608 ? 6.135 -21.853 -18.433 1.00 95.19 608 LEU A O 1
ATOM 4680 N N . LEU A 1 609 ? 4.588 -21.956 -16.811 1.00 94.62 609 LEU A N 1
ATOM 4681 C CA . LEU A 1 609 ? 3.699 -20.957 -17.403 1.00 94.62 609 LEU A CA 1
ATOM 4682 C C . LEU A 1 609 ? 4.356 -19.565 -17.465 1.00 94.62 609 LEU A C 1
ATOM 4684 O O . LEU A 1 609 ? 4.266 -18.883 -18.491 1.00 94.62 609 LEU A O 1
ATOM 4688 N N . ALA A 1 610 ? 5.107 -19.173 -16.431 1.00 94.38 610 ALA A N 1
ATOM 4689 C CA . ALA A 1 610 ? 5.924 -17.957 -16.450 1.00 94.38 610 ALA A CA 1
ATOM 4690 C C . ALA A 1 610 ? 7.042 -18.016 -17.511 1.00 94.38 610 ALA A C 1
ATOM 4692 O O . ALA A 1 610 ? 7.241 -17.053 -18.254 1.00 94.38 610 ALA A O 1
ATOM 4693 N N . ILE A 1 611 ? 7.730 -19.158 -17.635 1.00 94.75 611 ILE A N 1
ATOM 4694 C CA . ILE A 1 611 ? 8.754 -19.414 -18.662 1.00 94.75 611 ILE A CA 1
ATOM 4695 C C . ILE A 1 611 ? 8.167 -19.315 -20.073 1.00 94.75 611 ILE A C 1
ATOM 4697 O O . ILE A 1 611 ? 8.770 -18.683 -20.939 1.00 94.75 611 ILE A O 1
ATOM 4701 N N . CYS A 1 612 ? 6.987 -19.890 -20.316 1.00 94.38 612 CYS A N 1
ATOM 4702 C CA . CYS A 1 612 ? 6.311 -19.790 -21.607 1.00 94.38 612 CYS A CA 1
ATOM 4703 C C . CYS A 1 612 ? 5.862 -18.349 -21.900 1.00 94.38 612 CYS A C 1
ATOM 4705 O O . CYS A 1 612 ? 6.070 -17.874 -23.012 1.00 94.38 612 CYS A O 1
ATOM 4707 N N . THR A 1 613 ? 5.343 -17.621 -20.906 1.00 92.31 613 THR A N 1
ATOM 4708 C CA . THR A 1 613 ? 4.963 -16.199 -21.042 1.00 92.31 613 THR A CA 1
ATOM 4709 C C . THR A 1 613 ? 6.162 -15.314 -21.408 1.00 92.31 613 THR A C 1
ATOM 4711 O O . THR A 1 613 ? 6.073 -14.485 -22.316 1.00 92.31 613 THR A O 1
ATOM 4714 N N . ALA A 1 614 ? 7.312 -15.517 -20.757 1.00 90.25 614 ALA A N 1
ATOM 4715 C CA . ALA A 1 614 ? 8.551 -14.816 -21.093 1.00 90.25 614 ALA A CA 1
ATOM 4716 C C . ALA A 1 614 ? 9.091 -15.241 -22.474 1.00 90.25 614 ALA A C 1
ATOM 4718 O O . ALA A 1 614 ? 9.441 -14.397 -23.296 1.00 90.25 614 ALA A O 1
ATOM 4719 N N . GLY A 1 615 ? 9.118 -16.547 -22.763 1.00 90.38 615 GLY A N 1
ATOM 4720 C CA . GLY A 1 615 ? 9.593 -17.106 -24.033 1.00 90.38 615 GLY A CA 1
ATOM 4721 C C . GLY A 1 615 ? 8.743 -16.722 -25.251 1.00 90.38 615 GLY A C 1
ATOM 4722 O O . GLY A 1 615 ? 9.269 -16.667 -26.360 1.00 90.38 615 GLY A O 1
ATOM 4723 N N . ALA A 1 616 ? 7.457 -16.407 -25.066 1.00 88.88 616 ALA A N 1
ATOM 4724 C CA . ALA A 1 616 ? 6.520 -16.041 -26.134 1.00 88.88 616 ALA A CA 1
ATOM 4725 C C . ALA A 1 616 ? 6.715 -14.620 -26.706 1.00 88.88 616 ALA A C 1
ATOM 4727 O O . ALA A 1 616 ? 5.921 -14.182 -27.527 1.00 88.88 616 ALA A O 1
ATOM 4728 N N . TRP A 1 617 ? 7.776 -13.900 -26.337 1.00 81.75 617 TRP A N 1
ATOM 4729 C CA . TRP A 1 617 ? 8.037 -12.505 -26.730 1.00 81.75 617 TRP A CA 1
ATOM 4730 C C . TRP A 1 617 ? 8.100 -12.206 -28.244 1.00 81.75 617 TRP A C 1
ATOM 4732 O O . TRP A 1 617 ? 8.039 -11.044 -28.636 1.00 81.75 617 TRP A O 1
ATOM 4742 N N . LYS A 1 618 ? 8.197 -13.234 -29.099 1.00 78.81 618 LYS A N 1
ATOM 4743 C CA . LYS A 1 618 ? 8.119 -13.141 -30.576 1.00 78.81 618 LYS A CA 1
ATOM 4744 C C . LYS A 1 618 ? 6.703 -13.357 -31.132 1.00 78.81 618 LYS A C 1
ATOM 4746 O O . LYS A 1 618 ? 6.513 -13.437 -32.347 1.00 78.81 618 LYS A O 1
ATOM 4751 N N . ASP A 1 619 ? 5.715 -13.541 -30.265 1.00 80.38 619 ASP A N 1
ATOM 4752 C CA . ASP A 1 619 ? 4.323 -13.788 -30.620 1.00 80.38 619 ASP A CA 1
ATOM 4753 C C . ASP A 1 619 ? 3.398 -13.080 -29.626 1.00 80.38 619 ASP A C 1
ATOM 4755 O O . ASP A 1 619 ? 3.077 -13.593 -28.552 1.00 80.38 619 ASP A O 1
ATOM 4759 N N . ARG A 1 620 ? 3.016 -11.842 -29.961 1.00 76.56 620 ARG A N 1
ATOM 4760 C CA . ARG A 1 620 ? 2.327 -10.966 -29.009 1.00 76.56 620 ARG A CA 1
ATOM 4761 C C . ARG A 1 620 ? 0.948 -11.491 -28.612 1.00 76.56 620 ARG A C 1
ATOM 4763 O O . ARG A 1 620 ? 0.558 -11.345 -27.456 1.00 76.56 620 ARG A O 1
ATOM 4770 N N . GLU A 1 621 ? 0.228 -12.118 -29.541 1.00 79.50 621 GLU A N 1
ATOM 4771 C CA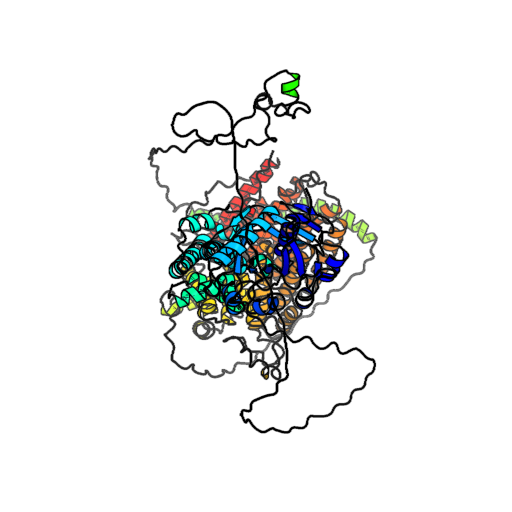 . GLU A 1 621 ? -1.104 -12.664 -29.275 1.00 79.50 621 GLU A CA 1
ATOM 4772 C C . GLU A 1 621 ? -1.029 -13.862 -28.318 1.00 79.50 621 GLU A C 1
ATOM 4774 O O . GLU A 1 621 ? -1.774 -13.912 -27.334 1.00 79.50 621 GLU A O 1
ATOM 4779 N N . LEU A 1 622 ? -0.091 -14.790 -28.548 1.00 85.75 622 LEU A N 1
ATOM 4780 C CA . LEU A 1 622 ? 0.168 -15.898 -27.629 1.00 85.75 622 LEU A CA 1
ATOM 4781 C C . LEU A 1 622 ? 0.663 -15.392 -26.267 1.00 85.75 622 LEU A C 1
ATOM 4783 O O . LEU A 1 622 ? 0.177 -15.849 -25.234 1.00 85.75 622 LEU A O 1
ATOM 4787 N N . GLN A 1 623 ? 1.582 -14.424 -26.242 1.00 85.88 623 GLN A N 1
ATOM 4788 C CA . GLN A 1 623 ? 2.122 -13.877 -24.998 1.00 85.88 623 GLN A CA 1
ATOM 4789 C C . GLN A 1 623 ? 1.042 -13.235 -24.121 1.00 85.88 623 GLN A C 1
ATOM 4791 O O . GLN A 1 623 ? 1.005 -13.513 -22.926 1.00 85.88 623 GLN A O 1
ATOM 4796 N N . THR A 1 624 ? 0.138 -12.427 -24.684 1.00 81.81 624 THR A N 1
ATOM 4797 C CA . THR A 1 624 ? -0.956 -11.816 -23.908 1.00 81.81 624 THR A CA 1
ATOM 4798 C C . THR A 1 624 ? -1.971 -12.857 -23.414 1.00 81.81 624 THR A C 1
ATOM 4800 O O . THR A 1 624 ? -2.506 -12.704 -22.316 1.00 81.81 624 THR A O 1
ATOM 4803 N N . LYS A 1 625 ? -2.201 -13.952 -24.154 1.00 86.31 625 LYS A N 1
ATOM 4804 C CA . LYS A 1 625 ? -3.010 -15.090 -23.672 1.00 86.31 625 LYS A CA 1
ATOM 4805 C C . LYS A 1 625 ? -2.338 -15.815 -22.500 1.00 86.31 625 LYS A C 1
ATOM 4807 O O . LYS A 1 625 ? -2.994 -16.070 -21.494 1.00 86.31 625 LYS A O 1
ATOM 4812 N N . LEU A 1 626 ? -1.039 -16.106 -22.608 1.00 90.31 626 LEU A N 1
ATOM 4813 C CA . LEU A 1 626 ? -0.265 -16.786 -21.563 1.00 90.31 626 LEU A CA 1
ATOM 4814 C C . LEU A 1 626 ? -0.077 -15.920 -20.310 1.00 90.31 626 LEU A C 1
ATOM 4816 O O . LEU A 1 626 ? -0.207 -16.433 -19.205 1.00 90.31 626 LEU A O 1
ATOM 4820 N N . GLU A 1 627 ? 0.146 -14.612 -20.461 1.00 86.56 627 GLU A N 1
ATOM 4821 C CA . GLU A 1 627 ? 0.188 -13.663 -19.343 1.00 86.56 627 GLU A CA 1
ATOM 4822 C C . GLU A 1 627 ? -1.146 -13.607 -18.601 1.00 86.56 627 GLU A C 1
ATOM 4824 O O . GLU A 1 627 ? -1.168 -13.664 -17.371 1.00 86.56 627 GLU A O 1
ATOM 4829 N N . ARG A 1 628 ? -2.260 -13.513 -19.339 1.00 85.50 628 ARG A N 1
ATOM 4830 C CA . ARG A 1 628 ? -3.591 -13.519 -18.736 1.00 85.50 628 ARG A CA 1
ATOM 4831 C C . ARG A 1 628 ? -3.811 -14.805 -17.938 1.00 85.50 628 ARG A C 1
ATOM 4833 O O . ARG A 1 628 ? -4.157 -14.715 -16.765 1.00 85.50 628 ARG A O 1
ATOM 4840 N N . ALA A 1 629 ? -3.545 -15.963 -18.545 1.00 89.19 629 ALA A N 1
ATOM 4841 C CA . ALA A 1 629 ? -3.648 -17.252 -17.869 1.00 89.19 629 ALA A CA 1
ATOM 4842 C C . ALA A 1 629 ? -2.737 -17.318 -16.631 1.00 89.19 629 ALA A C 1
ATOM 4844 O O . ALA A 1 629 ? -3.184 -17.748 -15.577 1.00 89.19 629 ALA A O 1
ATOM 4845 N N . TYR A 1 630 ? -1.495 -16.826 -16.713 1.00 91.06 630 TYR A N 1
ATOM 4846 C CA . TYR A 1 630 ? -0.572 -16.782 -15.575 1.00 91.06 630 TYR A CA 1
ATOM 4847 C C . TYR A 1 630 ? -1.113 -15.953 -14.402 1.00 91.06 630 TYR A C 1
ATOM 4849 O O . TYR A 1 630 ? -1.006 -16.375 -13.252 1.00 91.06 630 TYR A O 1
ATOM 4857 N N . LEU A 1 631 ? -1.694 -14.781 -14.673 1.00 87.62 631 LEU A N 1
ATOM 4858 C CA . LEU A 1 631 ? -2.235 -13.902 -13.635 1.00 87.62 631 LEU A CA 1
ATOM 4859 C C . LEU A 1 631 ? -3.563 -14.416 -13.060 1.00 87.62 631 LEU A C 1
ATOM 4861 O O . LEU A 1 631 ? -3.783 -14.280 -11.858 1.00 87.62 631 LEU A O 1
ATOM 4865 N N . GLU A 1 632 ? -4.423 -15.021 -13.884 1.00 86.00 632 GLU A N 1
ATOM 4866 C CA . GLU A 1 632 ? -5.659 -15.676 -13.433 1.00 86.00 632 GLU A CA 1
ATOM 4867 C C . GLU A 1 632 ? -5.341 -16.908 -12.562 1.00 86.00 632 GLU A C 1
ATOM 4869 O O . GLU A 1 632 ? -5.889 -17.035 -11.468 1.00 86.00 632 GLU A O 1
ATOM 4874 N N . GLU A 1 633 ? -4.376 -17.736 -12.970 1.00 87.56 633 GLU A N 1
ATOM 4875 C CA . GLU A 1 633 ? -3.908 -18.918 -12.233 1.00 87.56 633 GLU A CA 1
ATOM 4876 C C . GLU A 1 633 ? -3.215 -18.552 -10.909 1.00 87.56 633 GLU A C 1
ATOM 4878 O O . GLU A 1 633 ? -3.498 -19.134 -9.860 1.00 87.56 633 GLU A O 1
ATOM 4883 N N . LEU A 1 634 ? -2.332 -17.543 -10.926 1.00 87.75 634 LEU A N 1
ATOM 4884 C CA . LEU A 1 634 ? -1.651 -17.052 -9.725 1.00 87.75 634 LEU A CA 1
ATOM 4885 C C . LEU A 1 634 ? -2.654 -16.470 -8.719 1.00 87.75 634 LEU A C 1
ATOM 4887 O O . LEU A 1 634 ? -2.513 -16.700 -7.518 1.00 87.75 634 LEU A O 1
ATOM 4891 N N . ALA A 1 635 ? -3.667 -15.740 -9.196 1.00 83.88 635 ALA A N 1
ATOM 4892 C CA . ALA A 1 635 ? -4.726 -15.203 -8.349 1.00 83.88 635 ALA A CA 1
ATOM 4893 C C . ALA A 1 635 ? -5.633 -16.309 -7.783 1.00 83.88 635 ALA A C 1
ATOM 4895 O O . ALA A 1 635 ? -5.945 -16.260 -6.594 1.00 83.88 635 ALA A O 1
ATOM 4896 N N . GLY A 1 636 ? -6.008 -17.307 -8.592 1.00 79.81 636 GLY A N 1
ATOM 4897 C CA . GLY A 1 636 ? -6.761 -18.484 -8.147 1.00 79.81 636 GLY A CA 1
ATOM 4898 C C . GLY A 1 636 ? -6.045 -19.192 -7.001 1.00 79.81 636 GLY A C 1
ATOM 4899 O O . GLY A 1 636 ? -6.487 -19.119 -5.852 1.00 79.81 636 GLY A O 1
ATOM 4900 N N . ARG A 1 637 ? -4.855 -19.731 -7.280 1.00 82.75 637 ARG A N 1
ATOM 4901 C CA . ARG A 1 637 ? -4.064 -20.479 -6.296 1.00 82.75 637 ARG A CA 1
ATOM 4902 C C . ARG A 1 637 ? -3.770 -19.681 -5.027 1.00 82.75 637 ARG A C 1
ATOM 4904 O O . ARG A 1 637 ? -3.955 -20.199 -3.931 1.00 82.75 637 ARG A O 1
ATOM 4911 N N . MET A 1 638 ? -3.339 -18.418 -5.135 1.00 78.88 638 MET A N 1
ATOM 4912 C CA . MET A 1 638 ? -2.963 -17.630 -3.949 1.00 78.88 638 MET A CA 1
ATOM 4913 C C . MET A 1 638 ? -4.142 -17.127 -3.111 1.00 78.88 638 MET A C 1
ATOM 4915 O O . MET A 1 638 ? -3.971 -16.946 -1.904 1.00 78.88 638 MET A O 1
ATOM 4919 N N . VAL A 1 639 ? -5.290 -16.822 -3.728 1.00 72.69 639 VAL A N 1
ATOM 4920 C CA . VAL A 1 639 ? -6.387 -16.075 -3.074 1.00 72.69 639 VAL A CA 1
ATOM 4921 C C . VAL A 1 639 ? -7.637 -16.927 -2.863 1.00 72.69 639 VAL A C 1
ATOM 4923 O O . VAL A 1 639 ? -8.334 -16.720 -1.872 1.00 72.69 639 VAL A O 1
ATOM 4926 N N . VAL A 1 640 ? -7.919 -17.875 -3.760 1.00 68.00 640 VAL A N 1
ATOM 4927 C CA . VAL A 1 640 ? -9.052 -18.807 -3.652 1.00 68.00 640 VAL A CA 1
ATOM 4928 C C . VAL A 1 640 ? -8.624 -20.064 -2.896 1.00 68.00 640 VAL A C 1
ATOM 4930 O O . VAL A 1 640 ? -9.212 -20.382 -1.866 1.00 68.00 640 VAL A O 1
ATOM 4933 N N . ASP A 1 641 ? -7.558 -20.725 -3.354 1.00 70.50 641 ASP A N 1
ATOM 4934 C CA . ASP A 1 641 ? -7.126 -22.023 -2.807 1.00 70.50 641 ASP A CA 1
ATOM 4935 C C . ASP A 1 641 ? -6.172 -21.884 -1.605 1.00 70.50 641 ASP A C 1
ATOM 4937 O O . ASP A 1 641 ? -5.974 -22.819 -0.825 1.00 70.50 641 ASP A O 1
ATOM 4941 N N . GLY A 1 642 ? -5.569 -20.701 -1.444 1.00 67.50 642 GLY A N 1
ATOM 4942 C CA . GLY A 1 642 ? -4.596 -20.398 -0.393 1.00 67.50 642 GLY A CA 1
ATOM 4943 C C . GLY A 1 642 ? -3.237 -21.093 -0.565 1.00 67.50 642 GLY A C 1
ATOM 4944 O O . GLY A 1 642 ? -2.454 -21.132 0.388 1.00 67.50 642 GLY A O 1
ATOM 4945 N N . GLU A 1 643 ? -2.937 -21.638 -1.748 1.00 78.56 643 GLU A N 1
ATOM 4946 C CA . GLU A 1 643 ? -1.640 -22.237 -2.065 1.00 78.56 643 GLU A CA 1
ATOM 4947 C C . GLU A 1 643 ? -0.523 -21.187 -2.023 1.00 78.56 643 GLU A C 1
ATOM 4949 O O . GLU A 1 643 ? -0.640 -20.082 -2.557 1.00 78.56 643 GLU A O 1
ATOM 4954 N N . GLN A 1 644 ? 0.597 -21.543 -1.392 1.00 81.19 644 GLN A N 1
ATOM 4955 C CA . GLN A 1 644 ? 1.793 -20.705 -1.318 1.00 81.19 644 GLN A CA 1
ATOM 4956 C C . GLN A 1 644 ? 3.018 -21.615 -1.390 1.00 81.19 644 GLN A C 1
ATOM 4958 O O . GLN A 1 644 ? 3.461 -22.166 -0.383 1.00 81.19 644 GLN A O 1
ATOM 4963 N N . THR A 1 645 ? 3.536 -21.806 -2.604 1.00 89.19 645 THR A N 1
ATOM 4964 C CA . THR A 1 645 ? 4.603 -22.772 -2.906 1.00 89.19 645 THR A CA 1
ATOM 4965 C C . THR A 1 645 ? 5.876 -22.083 -3.405 1.00 89.19 645 THR A C 1
ATOM 4967 O O . THR A 1 645 ? 5.858 -20.920 -3.822 1.00 89.19 645 THR A O 1
ATOM 4970 N N . LEU A 1 646 ? 7.003 -22.806 -3.396 1.00 91.06 646 LEU A N 1
ATOM 4971 C CA . LEU A 1 646 ? 8.234 -22.304 -4.018 1.00 91.06 646 LEU A CA 1
ATOM 4972 C C . LEU A 1 646 ? 8.064 -22.099 -5.537 1.00 91.06 646 LEU A C 1
ATOM 4974 O O . LEU A 1 646 ? 8.550 -21.096 -6.046 1.00 91.06 646 LEU A O 1
ATOM 4978 N N . ASP A 1 647 ? 7.336 -22.980 -6.233 1.00 93.56 647 ASP A N 1
ATOM 4979 C CA . ASP A 1 647 ? 7.036 -22.871 -7.673 1.00 93.56 647 ASP A CA 1
ATOM 4980 C C . ASP A 1 647 ? 6.350 -21.536 -8.015 1.00 93.56 647 ASP A C 1
ATOM 4982 O O . ASP A 1 647 ? 6.770 -20.817 -8.921 1.00 93.56 647 ASP A O 1
ATOM 4986 N N . MET A 1 648 ? 5.363 -21.131 -7.212 1.00 93.31 648 MET A N 1
ATOM 4987 C CA . MET A 1 648 ? 4.653 -19.859 -7.385 1.00 93.31 648 MET A CA 1
ATOM 4988 C C . MET A 1 648 ? 5.582 -18.651 -7.218 1.00 93.31 648 MET A C 1
ATOM 4990 O O . MET A 1 648 ? 5.535 -17.726 -8.029 1.00 93.31 648 MET A O 1
ATOM 4994 N N . LEU A 1 649 ? 6.477 -18.672 -6.221 1.00 95.12 649 LEU A N 1
ATOM 4995 C CA . LEU A 1 649 ? 7.503 -17.637 -6.064 1.00 95.12 649 LEU A CA 1
ATOM 4996 C C . LEU A 1 649 ? 8.492 -17.650 -7.240 1.00 95.12 649 LEU A C 1
ATOM 4998 O O . LEU A 1 649 ? 8.835 -16.593 -7.761 1.00 95.12 649 LEU A O 1
ATOM 5002 N N . GLN A 1 650 ? 8.942 -18.824 -7.679 1.00 95.50 650 GLN A N 1
ATOM 5003 C CA . GLN A 1 650 ? 9.894 -18.968 -8.780 1.00 95.50 650 GLN A CA 1
ATOM 5004 C C . GLN A 1 650 ? 9.319 -18.453 -10.106 1.00 95.50 650 GLN A C 1
ATOM 5006 O O . GLN A 1 650 ? 9.972 -17.654 -10.781 1.00 95.50 650 GLN A O 1
ATOM 5011 N N . GLY A 1 651 ? 8.081 -18.827 -10.438 1.00 94.44 651 GLY A N 1
ATOM 5012 C CA . GLY A 1 651 ? 7.349 -18.280 -11.578 1.00 94.44 651 GLY A CA 1
ATOM 5013 C C . GLY A 1 651 ? 7.154 -16.766 -11.466 1.00 94.44 651 GLY A C 1
ATOM 5014 O O . GLY A 1 651 ? 7.399 -16.049 -12.434 1.00 94.44 651 GLY A O 1
ATOM 5015 N N . LEU A 1 652 ? 6.816 -16.251 -10.278 1.00 93.88 652 LEU A N 1
ATOM 5016 C CA . LEU A 1 652 ? 6.619 -14.813 -10.070 1.00 93.88 652 LEU A CA 1
ATOM 5017 C C . LEU A 1 652 ? 7.919 -14.014 -10.231 1.00 93.88 652 LEU A C 1
ATOM 5019 O O . LEU A 1 652 ? 7.893 -12.907 -10.763 1.00 93.88 652 LEU A O 1
ATOM 5023 N N . LEU A 1 653 ? 9.069 -14.572 -9.843 1.00 94.75 653 LEU A N 1
ATOM 5024 C CA . LEU A 1 653 ? 10.375 -13.943 -10.066 1.00 94.75 653 LEU A CA 1
ATOM 5025 C C . LEU A 1 653 ? 10.780 -13.940 -11.545 1.00 94.75 653 LEU A C 1
ATOM 5027 O O . LEU A 1 653 ? 11.358 -12.953 -12.000 1.00 94.75 653 LEU A O 1
ATOM 5031 N N . VAL A 1 654 ? 10.443 -14.982 -12.314 1.00 93.81 654 VAL A N 1
ATOM 5032 C CA . VAL A 1 654 ? 10.581 -14.967 -13.784 1.00 93.81 654 VAL A CA 1
ATOM 5033 C C . VAL A 1 654 ? 9.668 -13.892 -14.387 1.00 93.81 654 VAL A C 1
ATOM 5035 O O . VAL A 1 654 ? 10.139 -13.017 -15.112 1.00 93.81 654 VAL A O 1
ATOM 5038 N N . HIS A 1 655 ? 8.387 -13.886 -14.021 1.00 90.56 655 HIS A N 1
ATOM 5039 C CA . HIS A 1 655 ? 7.384 -12.946 -14.527 1.00 90.56 655 HIS A CA 1
ATOM 5040 C C . HIS A 1 655 ? 7.716 -11.475 -14.183 1.00 90.56 655 HIS A C 1
ATOM 5042 O O . HIS A 1 655 ? 7.579 -10.589 -15.023 1.00 90.56 655 HIS A O 1
ATOM 5048 N N . LEU A 1 656 ? 8.262 -11.200 -12.991 1.00 88.81 656 LEU A N 1
ATOM 5049 C CA . LEU A 1 656 ? 8.798 -9.884 -12.606 1.00 88.81 656 LEU A CA 1
ATOM 5050 C C . LEU A 1 656 ? 10.067 -9.481 -13.374 1.00 88.81 656 LEU A C 1
ATOM 5052 O O . LEU A 1 656 ? 10.373 -8.292 -13.468 1.00 88.81 656 LEU A O 1
ATOM 5056 N N . SER A 1 657 ? 10.825 -10.438 -13.907 1.00 89.62 657 SER A N 1
ATOM 5057 C CA . SER A 1 657 ? 12.119 -10.177 -14.555 1.00 89.62 657 SER A CA 1
ATOM 5058 C C . SER A 1 657 ? 12.001 -9.961 -16.057 1.00 89.62 657 SER A C 1
ATOM 5060 O O . SER A 1 657 ? 12.744 -9.153 -16.609 1.00 89.62 657 SER A O 1
ATOM 5062 N N . TRP A 1 658 ? 11.008 -10.569 -16.706 1.00 88.94 658 TRP A N 1
ATOM 5063 C CA . TRP A 1 658 ? 10.640 -10.264 -18.093 1.00 88.94 658 TRP A CA 1
ATOM 5064 C C . TRP A 1 658 ? 9.395 -9.375 -18.220 1.00 88.94 658 TRP A C 1
ATOM 5066 O O . TRP A 1 658 ? 8.935 -9.138 -19.333 1.00 88.94 658 TRP A O 1
ATOM 5076 N N . CYS A 1 659 ? 8.938 -8.776 -17.109 1.00 77.06 659 CYS A N 1
ATOM 5077 C CA . CYS A 1 659 ? 7.727 -7.949 -17.031 1.00 77.06 659 CYS A CA 1
ATOM 5078 C C . CYS A 1 659 ? 7.625 -6.878 -18.122 1.00 77.06 659 CYS A C 1
ATOM 5080 O O . CYS A 1 659 ? 6.543 -6.628 -18.631 1.00 77.06 659 CYS A O 1
ATOM 5082 N N . HIS A 1 660 ? 8.752 -6.275 -18.508 1.00 71.00 660 HIS A N 1
ATOM 5083 C CA . HIS A 1 660 ? 8.831 -5.266 -19.559 1.00 71.00 660 HIS A CA 1
ATOM 5084 C C . HIS A 1 660 ? 8.231 -5.756 -20.889 1.00 71.00 660 HIS A C 1
ATOM 5086 O O . HIS A 1 660 ? 7.571 -4.990 -21.578 1.00 71.00 660 HIS A O 1
ATOM 5092 N N . LEU A 1 661 ? 8.368 -7.046 -21.206 1.00 72.75 661 LEU A N 1
ATOM 5093 C CA . LEU A 1 661 ? 7.836 -7.633 -22.432 1.00 72.75 661 LEU A CA 1
ATOM 5094 C C . LEU A 1 661 ? 6.317 -7.847 -22.399 1.00 72.75 661 LEU A C 1
ATOM 5096 O O . LEU A 1 661 ? 5.740 -8.041 -23.460 1.00 72.75 661 LEU A O 1
ATOM 5100 N N . HIS A 1 662 ? 5.649 -7.836 -21.240 1.00 64.56 662 HIS A N 1
ATOM 5101 C CA . HIS A 1 662 ? 4.239 -8.238 -21.136 1.00 64.56 662 HIS A CA 1
ATOM 5102 C C . HIS A 1 662 ? 3.382 -7.343 -20.215 1.00 64.56 662 HIS A C 1
ATOM 5104 O O . HIS A 1 662 ? 2.414 -6.748 -20.701 1.00 64.56 662 HIS A O 1
ATOM 5110 N N . LEU A 1 663 ? 3.797 -7.160 -18.959 1.00 59.09 663 LEU A N 1
ATOM 5111 C CA . LEU A 1 663 ? 3.034 -6.532 -17.874 1.00 59.09 663 LEU A CA 1
ATOM 5112 C C . LEU A 1 663 ? 2.798 -5.028 -18.037 1.00 59.09 663 LEU A C 1
ATOM 5114 O O . LEU A 1 663 ? 3.640 -4.290 -18.539 1.00 59.09 663 LEU A O 1
ATOM 5118 N N . LYS A 1 664 ? 1.700 -4.559 -17.429 1.00 53.75 664 LYS A N 1
ATOM 5119 C CA . LYS A 1 664 ? 1.423 -3.130 -17.174 1.00 53.75 664 LYS A CA 1
ATOM 5120 C C . LYS A 1 664 ? 1.761 -2.659 -15.750 1.00 53.75 664 LYS A C 1
ATOM 5122 O O . LYS A 1 664 ? 1.721 -1.467 -15.477 1.00 53.75 664 LYS A O 1
ATOM 5127 N N . SER A 1 665 ? 2.074 -3.567 -14.820 1.00 56.03 665 SER A N 1
ATOM 5128 C CA . SER A 1 665 ? 2.395 -3.210 -13.430 1.00 56.03 665 SER A CA 1
ATOM 5129 C C . SER A 1 665 ? 3.381 -4.183 -12.788 1.00 56.03 665 SER A C 1
ATOM 5131 O O . SER A 1 665 ? 3.064 -5.354 -12.601 1.00 56.03 665 SER A O 1
ATOM 5133 N N . SER A 1 666 ? 4.570 -3.699 -12.417 1.00 66.31 666 SER A N 1
ATOM 5134 C CA . SER A 1 666 ? 5.600 -4.501 -11.738 1.00 66.31 666 SER A CA 1
ATOM 5135 C C . SER A 1 666 ? 5.558 -4.360 -10.209 1.00 66.31 666 SER A C 1
ATOM 5137 O O . SER A 1 666 ? 5.622 -5.360 -9.495 1.00 66.31 666 SER A O 1
ATOM 5139 N N . TYR A 1 667 ? 5.389 -3.142 -9.681 1.00 68.25 667 TYR A N 1
ATOM 5140 C CA . TYR A 1 667 ? 5.515 -2.869 -8.239 1.00 68.25 667 TYR A CA 1
ATOM 5141 C C . TYR A 1 667 ? 4.422 -3.515 -7.360 1.00 68.25 667 TYR A C 1
ATOM 5143 O O . TYR A 1 667 ? 4.659 -3.883 -6.206 1.00 68.25 667 TYR A O 1
ATOM 5151 N N . ARG A 1 668 ? 3.209 -3.726 -7.890 1.00 74.56 668 ARG A N 1
ATOM 5152 C CA . ARG A 1 668 ? 2.175 -4.483 -7.158 1.00 74.56 668 ARG A CA 1
ATOM 5153 C C . ARG A 1 668 ? 2.573 -5.951 -6.971 1.00 74.56 668 ARG A C 1
ATOM 5155 O O . ARG A 1 668 ? 2.339 -6.524 -5.910 1.00 74.56 668 ARG A O 1
ATOM 5162 N N . LEU A 1 669 ? 3.249 -6.531 -7.961 1.00 82.69 669 LEU A N 1
ATOM 5163 C CA . LEU A 1 669 ? 3.696 -7.922 -7.941 1.00 82.69 669 LEU A CA 1
ATOM 5164 C C . LEU A 1 669 ? 4.980 -8.130 -7.121 1.00 82.69 669 LEU A C 1
ATOM 5166 O O . LEU A 1 669 ? 5.161 -9.209 -6.558 1.00 82.69 669 LEU A O 1
ATOM 5170 N N . THR A 1 670 ? 5.823 -7.105 -6.932 1.00 85.81 670 THR A N 1
ATOM 5171 C CA . THR A 1 670 ? 6.925 -7.190 -5.952 1.00 85.81 670 THR A CA 1
ATOM 5172 C C . THR A 1 670 ? 6.397 -7.356 -4.526 1.00 85.81 670 THR A C 1
ATOM 5174 O O . THR A 1 670 ? 6.904 -8.194 -3.787 1.00 85.81 670 THR A O 1
ATOM 5177 N N . SER A 1 671 ? 5.315 -6.664 -4.151 1.00 85.69 671 SER A N 1
ATOM 5178 C CA . SER A 1 671 ? 4.664 -6.861 -2.842 1.00 85.69 671 SER A CA 1
ATOM 5179 C C . SER A 1 671 ? 4.148 -8.297 -2.651 1.00 85.69 671 SER A C 1
ATOM 5181 O O . SER A 1 671 ? 4.246 -8.854 -1.556 1.00 85.69 671 SER A O 1
ATOM 5183 N N . LEU A 1 672 ? 3.662 -8.930 -3.724 1.00 88.12 672 LEU A N 1
ATOM 5184 C CA . LEU A 1 672 ? 3.212 -10.325 -3.719 1.00 88.12 672 LEU A CA 1
ATOM 5185 C C . LEU A 1 672 ? 4.385 -11.311 -3.545 1.00 88.12 672 LEU A C 1
ATOM 5187 O O . LEU A 1 672 ? 4.292 -12.241 -2.743 1.00 88.12 672 LEU A O 1
ATOM 5191 N N . ALA A 1 673 ? 5.521 -11.064 -4.205 1.00 91.12 673 ALA A N 1
ATOM 5192 C CA . ALA A 1 673 ? 6.745 -11.852 -4.028 1.00 91.12 673 ALA A CA 1
ATOM 5193 C C . ALA A 1 673 ? 7.314 -11.738 -2.600 1.00 91.12 673 ALA A C 1
ATOM 5195 O O . ALA A 1 673 ? 7.729 -12.739 -2.016 1.00 91.12 673 ALA A O 1
ATOM 5196 N N . ILE A 1 674 ? 7.275 -10.541 -2.002 1.00 90.38 674 ILE A N 1
ATOM 5197 C CA . ILE A 1 674 ? 7.670 -10.308 -0.602 1.00 90.38 674 ILE A CA 1
ATOM 5198 C C . ILE A 1 674 ? 6.740 -11.057 0.369 1.00 90.38 674 ILE A C 1
ATOM 5200 O O . ILE A 1 674 ? 7.214 -11.621 1.361 1.00 90.38 674 ILE A O 1
ATOM 5204 N N . SER A 1 675 ? 5.438 -11.117 0.069 1.00 86.75 675 SER A N 1
ATOM 5205 C CA . SER A 1 675 ? 4.468 -11.915 0.828 1.00 86.75 675 SER A CA 1
ATOM 5206 C C . SER A 1 675 ? 4.818 -13.409 0.786 1.00 86.75 675 SER A C 1
ATOM 5208 O O . SER A 1 675 ? 5.015 -14.017 1.838 1.00 86.75 675 SER A O 1
ATOM 5210 N N . LEU A 1 676 ? 5.031 -13.979 -0.410 1.00 89.62 676 LEU A N 1
ATOM 5211 C CA . LEU A 1 676 ? 5.440 -15.382 -0.580 1.00 89.62 676 LEU A CA 1
ATOM 5212 C C . LEU A 1 676 ? 6.743 -15.707 0.167 1.00 89.62 676 LEU A C 1
ATOM 5214 O O . LEU A 1 676 ? 6.783 -16.668 0.930 1.00 89.62 676 LEU A O 1
ATOM 5218 N N . VAL A 1 677 ? 7.788 -14.881 0.030 1.00 90.75 677 VAL A N 1
ATOM 5219 C CA . VAL A 1 677 ? 9.053 -15.020 0.785 1.00 90.75 677 VAL A CA 1
ATOM 5220 C C . VAL A 1 677 ? 8.826 -15.055 2.301 1.00 90.75 677 VAL A C 1
ATOM 5222 O O . VAL A 1 677 ? 9.520 -15.781 3.018 1.00 90.75 677 VAL A O 1
ATOM 5225 N N . THR A 1 678 ? 7.869 -14.267 2.790 1.00 85.62 678 THR A N 1
ATOM 5226 C CA . THR A 1 678 ? 7.576 -14.133 4.220 1.00 85.62 678 THR A CA 1
ATOM 5227 C C . THR A 1 678 ? 6.801 -15.332 4.758 1.00 85.62 678 THR A C 1
ATOM 5229 O O . THR A 1 678 ? 7.182 -15.865 5.801 1.00 85.62 678 THR A O 1
ATOM 5232 N N . THR A 1 679 ? 5.760 -15.795 4.062 1.00 80.25 679 THR A N 1
ATOM 5233 C CA . THR A 1 679 ? 4.923 -16.912 4.537 1.00 80.25 679 THR A CA 1
ATOM 5234 C C . THR A 1 679 ? 5.568 -18.278 4.301 1.00 80.25 679 THR A C 1
ATOM 5236 O O . THR A 1 679 ? 5.434 -19.161 5.145 1.00 80.25 679 THR A O 1
ATOM 5239 N N . LEU A 1 680 ? 6.365 -18.442 3.235 1.00 83.56 680 LEU A N 1
ATOM 5240 C CA . LEU A 1 680 ? 7.235 -19.615 3.054 1.00 83.56 680 LEU A CA 1
ATOM 5241 C C . LEU A 1 680 ? 8.335 -19.707 4.132 1.00 83.56 680 LEU A C 1
ATOM 5243 O O . LEU A 1 680 ? 9.002 -20.733 4.240 1.00 83.56 680 LEU A O 1
ATOM 5247 N N . GLY A 1 681 ? 8.576 -18.636 4.901 1.00 79.88 681 GLY A N 1
ATOM 5248 C CA . GLY A 1 681 ? 9.579 -18.589 5.969 1.00 79.88 681 GLY A CA 1
ATOM 5249 C C . GLY A 1 681 ? 11.036 -18.622 5.492 1.00 79.88 681 GLY A C 1
ATOM 5250 O O . GLY A 1 681 ? 11.948 -18.671 6.318 1.00 79.88 681 GLY A O 1
ATOM 5251 N N . ILE A 1 682 ? 11.282 -18.565 4.178 1.00 87.38 682 ILE A N 1
ATOM 5252 C CA . ILE A 1 682 ? 12.625 -18.669 3.579 1.00 87.38 682 ILE A CA 1
ATOM 5253 C C . ILE A 1 682 ? 13.524 -17.459 3.873 1.00 87.38 682 ILE A C 1
ATOM 5255 O O . ILE A 1 682 ? 14.738 -17.546 3.709 1.00 87.38 682 ILE A O 1
ATOM 5259 N N . ASN A 1 683 ? 12.952 -16.366 4.390 1.00 88.06 683 ASN A N 1
ATOM 5260 C CA . ASN A 1 683 ? 13.688 -15.236 4.964 1.00 88.06 683 ASN A CA 1
ATOM 5261 C C . ASN A 1 683 ? 14.285 -15.511 6.363 1.00 88.06 683 ASN A C 1
ATOM 5263 O O . ASN A 1 683 ? 14.897 -14.624 6.960 1.00 88.06 683 ASN A O 1
ATOM 5267 N N . ARG A 1 684 ? 14.119 -16.724 6.905 1.00 84.88 684 ARG A N 1
ATOM 5268 C CA . ARG A 1 684 ? 14.650 -17.171 8.202 1.00 84.88 684 ARG A CA 1
ATOM 5269 C C . ARG A 1 684 ? 15.365 -18.511 8.047 1.00 84.88 684 ARG A C 1
ATOM 5271 O O . ARG A 1 684 ? 15.095 -19.264 7.116 1.00 84.88 684 ARG A O 1
ATOM 5278 N N . ARG A 1 685 ? 16.255 -18.840 8.989 1.00 83.25 685 ARG A N 1
ATOM 5279 C CA . ARG A 1 685 ? 16.875 -20.176 9.073 1.00 83.25 685 ARG A CA 1
ATOM 5280 C C . ARG A 1 685 ? 15.790 -21.263 9.209 1.00 83.25 685 ARG A C 1
ATOM 5282 O O . ARG A 1 685 ? 14.818 -21.017 9.927 1.00 83.25 685 ARG A O 1
ATOM 5289 N N . PRO A 1 686 ? 15.967 -22.465 8.623 1.00 75.19 686 PRO A N 1
ATOM 5290 C CA . PRO A 1 686 ? 15.087 -23.596 8.896 1.00 75.19 686 PRO A CA 1
ATOM 5291 C C . PRO A 1 686 ? 15.024 -23.900 10.394 1.00 75.19 686 PRO A C 1
ATOM 5293 O O . PRO A 1 686 ? 16.036 -23.849 11.096 1.00 75.19 686 PRO A O 1
ATOM 5296 N N . MET A 1 687 ? 13.834 -24.246 10.876 1.00 64.19 687 MET A N 1
ATOM 5297 C CA . MET A 1 687 ? 13.626 -24.653 12.263 1.00 64.19 687 MET A CA 1
ATOM 5298 C C . MET A 1 687 ? 14.162 -26.084 12.455 1.00 64.19 687 MET A C 1
ATOM 5300 O O . MET A 1 687 ? 13.794 -26.960 11.665 1.00 64.19 687 MET A O 1
ATOM 5304 N N . PRO A 1 688 ? 15.040 -26.346 13.443 1.00 58.09 688 PRO A N 1
ATOM 5305 C CA . PRO A 1 688 ? 15.655 -27.660 13.611 1.00 58.09 688 PRO A CA 1
ATOM 5306 C C . PRO A 1 688 ? 14.619 -28.717 14.029 1.00 58.09 688 PRO A C 1
ATOM 5308 O O . PRO A 1 688 ? 13.589 -28.399 14.628 1.00 58.09 688 PRO A O 1
ATOM 5311 N N . ALA A 1 689 ? 14.874 -29.975 13.658 1.00 52.81 689 ALA A N 1
ATOM 5312 C CA . ALA A 1 689 ? 13.886 -31.059 13.704 1.00 52.81 689 ALA A CA 1
ATOM 5313 C C . ALA A 1 689 ? 13.381 -31.400 15.120 1.00 52.81 689 ALA A C 1
ATOM 5315 O O . ALA A 1 689 ? 12.235 -31.807 15.281 1.00 52.81 689 ALA A O 1
ATOM 5316 N N . ASP A 1 690 ? 14.195 -31.162 16.149 1.00 47.69 690 ASP A N 1
ATOM 5317 C CA . ASP A 1 690 ? 13.811 -31.271 17.562 1.00 47.69 690 ASP A CA 1
ATOM 5318 C C . ASP A 1 690 ? 12.676 -30.303 17.940 1.00 47.69 690 ASP A C 1
ATOM 5320 O O . ASP A 1 690 ? 11.797 -30.646 18.730 1.00 47.69 690 ASP A O 1
ATOM 5324 N N . ARG A 1 691 ? 12.658 -29.107 17.337 1.00 45.47 691 ARG A N 1
ATOM 5325 C CA . ARG A 1 691 ? 11.647 -28.066 17.576 1.00 45.47 691 ARG A CA 1
ATOM 5326 C C . ARG A 1 691 ? 10.479 -28.091 16.594 1.00 45.47 691 ARG A C 1
ATOM 5328 O O . ARG A 1 691 ? 9.473 -27.445 16.871 1.00 45.47 691 ARG A O 1
ATOM 5335 N N . GLN A 1 692 ? 10.550 -28.851 15.500 1.00 48.94 692 GLN A N 1
ATOM 5336 C CA . GLN A 1 692 ? 9.409 -29.026 14.584 1.00 48.94 692 GLN A CA 1
ATOM 5337 C C . GLN A 1 692 ? 8.206 -29.681 15.291 1.00 48.94 692 GLN A C 1
ATOM 5339 O O . GLN A 1 692 ? 7.065 -29.325 15.022 1.00 48.94 692 GLN A O 1
ATOM 5344 N N . ASN A 1 693 ? 8.442 -30.517 16.307 1.00 40.50 693 ASN A N 1
ATOM 5345 C CA . ASN A 1 693 ? 7.379 -31.096 17.142 1.00 40.50 693 ASN A CA 1
ATOM 5346 C C . ASN A 1 693 ? 6.600 -30.067 17.996 1.00 40.50 693 ASN A C 1
ATOM 5348 O O . ASN A 1 693 ? 5.576 -30.417 18.576 1.00 40.50 693 ASN A O 1
ATOM 5352 N N . LEU A 1 694 ? 7.038 -28.802 18.069 1.00 39.06 694 LEU A N 1
ATOM 5353 C CA . LEU A 1 694 ? 6.278 -27.709 18.695 1.00 39.06 694 LEU A CA 1
ATOM 5354 C C . LEU A 1 694 ? 5.362 -26.964 17.704 1.00 39.06 694 LEU A C 1
ATOM 5356 O O . LEU A 1 694 ? 4.516 -26.188 18.142 1.00 39.06 694 LEU A O 1
ATOM 5360 N N . SER A 1 695 ? 5.478 -27.189 16.388 1.00 42.25 695 SER A N 1
ATOM 5361 C CA . SER A 1 695 ? 4.653 -26.500 15.381 1.00 42.25 695 SER A CA 1
ATOM 5362 C C . SER A 1 695 ? 3.319 -27.197 15.080 1.00 42.25 695 SER A C 1
ATOM 5364 O O . SER A 1 695 ? 2.654 -26.841 14.116 1.00 42.25 695 SER A O 1
ATOM 5366 N N . VAL A 1 696 ? 2.877 -28.156 15.902 1.00 38.25 696 VAL A N 1
ATOM 5367 C CA . VAL A 1 696 ? 1.588 -28.866 15.718 1.00 38.25 696 VAL A CA 1
ATOM 5368 C C . VAL A 1 696 ? 0.381 -27.908 15.761 1.00 38.25 696 VAL A C 1
ATOM 5370 O O . VAL A 1 696 ? -0.658 -28.195 15.178 1.00 38.25 696 VAL A O 1
ATOM 5373 N N . ILE A 1 697 ? 0.533 -26.739 16.395 1.00 37.19 697 ILE A N 1
ATOM 5374 C CA . ILE A 1 697 ? -0.487 -25.676 16.472 1.00 37.19 697 ILE A CA 1
ATOM 5375 C C . ILE A 1 697 ? -0.626 -24.903 15.142 1.00 37.19 697 ILE A C 1
ATOM 5377 O O . ILE A 1 697 ? -1.695 -24.374 14.848 1.00 37.19 697 ILE A O 1
ATOM 5381 N N . PHE A 1 698 ? 0.431 -24.847 14.324 1.00 37.66 698 PHE A N 1
ATOM 5382 C CA . PHE A 1 698 ? 0.457 -24.139 13.040 1.00 37.66 698 PHE A CA 1
ATOM 5383 C C . PHE A 1 698 ? 1.211 -24.986 11.999 1.00 37.66 698 PHE A C 1
ATOM 5385 O O . PHE A 1 698 ? 2.444 -24.914 11.947 1.00 37.66 698 PHE A O 1
ATOM 5392 N N . PRO A 1 699 ? 0.516 -25.795 11.175 1.00 41.84 699 PRO A N 1
ATOM 5393 C CA . PRO A 1 699 ? 1.176 -26.575 10.134 1.00 41.84 699 PRO A CA 1
ATOM 5394 C C . PRO A 1 699 ? 1.914 -25.656 9.151 1.00 41.84 699 PRO A C 1
ATOM 5396 O O . PRO A 1 699 ? 1.437 -24.570 8.816 1.00 41.84 699 PRO A O 1
ATOM 5399 N N . PHE A 1 700 ? 3.076 -26.105 8.667 1.00 46.88 700 PHE A N 1
ATOM 5400 C CA . PHE A 1 700 ? 3.780 -25.420 7.581 1.00 46.88 700 PHE A CA 1
ATOM 5401 C C . PHE A 1 700 ? 2.874 -25.327 6.336 1.00 46.88 700 PHE A C 1
ATOM 5403 O O . PHE A 1 700 ? 2.103 -26.261 6.090 1.00 46.88 700 PHE A O 1
ATOM 5410 N N . PRO A 1 701 ? 2.963 -24.247 5.530 1.00 48.97 701 PRO A N 1
ATOM 5411 C CA . PRO A 1 701 ? 2.172 -24.112 4.309 1.00 48.97 701 PRO A CA 1
ATOM 5412 C C . PRO A 1 701 ? 2.301 -25.335 3.392 1.00 48.97 701 PRO A C 1
ATOM 5414 O O . PRO A 1 701 ? 3.402 -25.866 3.204 1.00 48.97 701 PRO A O 1
ATOM 5417 N N . LYS A 1 702 ? 1.185 -25.767 2.785 1.00 46.41 702 LYS A N 1
ATOM 5418 C CA . LYS A 1 702 ? 1.202 -26.799 1.735 1.00 46.41 702 LYS A CA 1
ATOM 5419 C C . LYS A 1 702 ? 2.166 -26.351 0.626 1.00 46.41 702 LYS A C 1
ATOM 5421 O O . LYS A 1 702 ? 1.958 -25.307 0.019 1.00 46.41 702 LYS A O 1
ATOM 5426 N N . GLY A 1 703 ? 3.216 -27.134 0.373 1.00 53.16 703 GLY A N 1
ATOM 5427 C CA . GLY A 1 703 ? 4.236 -26.811 -0.634 1.00 53.16 703 GLY A CA 1
ATOM 5428 C C . GLY A 1 703 ? 5.382 -25.903 -0.163 1.00 53.16 703 GLY A C 1
ATOM 5429 O O . GLY A 1 703 ? 6.139 -25.409 -1.003 1.00 53.16 703 GLY A O 1
ATOM 5430 N N . ALA A 1 704 ? 5.559 -25.707 1.150 1.00 57.78 704 ALA A N 1
ATOM 5431 C CA . ALA A 1 704 ? 6.787 -25.131 1.699 1.00 57.78 704 ALA A CA 1
ATOM 5432 C C . ALA A 1 704 ? 8.029 -25.961 1.279 1.00 57.78 704 ALA A C 1
ATOM 5434 O O . ALA A 1 704 ? 7.971 -27.195 1.274 1.00 57.78 704 ALA A O 1
ATOM 5435 N N . PRO A 1 705 ? 9.161 -25.324 0.917 1.00 62.66 705 PRO A N 1
ATOM 5436 C CA . PRO A 1 705 ? 10.327 -26.029 0.391 1.00 62.66 705 PRO A CA 1
ATOM 5437 C C . PRO A 1 705 ? 11.028 -26.874 1.458 1.00 62.66 705 PRO A C 1
ATOM 5439 O O . PRO A 1 705 ? 11.115 -26.489 2.621 1.00 62.66 705 PRO A O 1
ATOM 5442 N N . ALA A 1 706 ? 11.610 -28.002 1.052 1.00 62.91 706 ALA A N 1
ATOM 5443 C CA . ALA A 1 706 ? 12.370 -28.848 1.966 1.00 62.91 706 ALA A CA 1
ATOM 5444 C C . ALA A 1 706 ? 13.633 -28.132 2.511 1.00 62.91 706 ALA A C 1
ATOM 5446 O O . ALA A 1 706 ? 14.346 -27.451 1.755 1.00 62.91 706 ALA A O 1
ATOM 5447 N N . PRO A 1 707 ? 13.979 -28.321 3.801 1.00 60.41 707 PRO A N 1
ATOM 5448 C CA . PRO A 1 707 ? 15.331 -28.077 4.295 1.00 60.41 707 PRO A CA 1
ATOM 5449 C C . PRO A 1 707 ? 16.352 -28.902 3.498 1.00 60.41 707 PRO A C 1
ATOM 5451 O O . PRO A 1 707 ? 16.030 -29.972 2.984 1.00 60.41 707 PRO A O 1
ATOM 5454 N N . SER A 1 708 ? 17.600 -28.438 3.405 1.00 60.09 708 SER A N 1
ATOM 5455 C CA . SER A 1 708 ? 18.657 -29.257 2.801 1.00 60.09 708 SER A CA 1
ATOM 5456 C C . SER A 1 708 ? 18.956 -30.493 3.664 1.00 60.09 708 SER A C 1
ATOM 5458 O O . SER A 1 708 ? 18.703 -30.490 4.870 1.00 60.09 708 SER A O 1
ATOM 5460 N N . ASN A 1 709 ? 19.605 -31.509 3.082 1.00 52.59 709 ASN A N 1
ATOM 5461 C CA . ASN A 1 709 ? 20.059 -32.712 3.800 1.00 52.59 709 ASN A CA 1
ATOM 5462 C C . ASN A 1 709 ? 20.971 -32.402 5.012 1.00 52.59 709 ASN A C 1
ATOM 5464 O O . ASN A 1 709 ? 21.183 -33.266 5.859 1.00 52.59 709 ASN A O 1
ATOM 5468 N N . SER A 1 710 ? 21.492 -31.172 5.122 1.00 52.50 710 SER A N 1
ATOM 5469 C CA . SER A 1 710 ? 21.975 -30.612 6.385 1.00 52.50 710 SER A CA 1
ATOM 5470 C C . SER A 1 710 ? 20.939 -29.634 6.962 1.00 52.50 710 SER A C 1
ATOM 5472 O O . SER A 1 710 ? 20.607 -28.622 6.341 1.00 52.50 710 SER A O 1
ATOM 5474 N N . ALA A 1 711 ? 20.450 -29.898 8.178 1.00 56.53 711 ALA A N 1
ATOM 5475 C CA . ALA A 1 711 ? 19.332 -29.179 8.810 1.00 56.53 711 ALA A CA 1
ATOM 5476 C C . ALA A 1 711 ? 19.652 -27.732 9.281 1.00 56.53 711 ALA A C 1
ATOM 5478 O O . ALA A 1 711 ? 19.154 -27.282 10.310 1.00 56.53 711 ALA A O 1
ATOM 5479 N N . LYS A 1 712 ? 20.517 -27.008 8.558 1.00 65.44 712 LYS A N 1
ATOM 5480 C CA . LYS A 1 712 ? 20.966 -25.633 8.852 1.00 65.44 712 LYS A CA 1
ATOM 5481 C C . LYS A 1 712 ? 20.541 -24.600 7.798 1.00 65.44 712 LYS A C 1
ATOM 5483 O O . LYS A 1 712 ? 20.514 -23.410 8.103 1.00 65.44 712 LYS A O 1
ATOM 5488 N N . THR A 1 713 ? 20.219 -25.025 6.574 1.00 74.19 713 THR A N 1
ATOM 5489 C CA . THR A 1 713 ? 19.858 -24.145 5.445 1.00 74.19 713 THR A CA 1
ATOM 5490 C C . THR A 1 713 ? 18.749 -24.752 4.582 1.00 74.19 713 THR A C 1
ATOM 5492 O O . THR A 1 713 ? 18.598 -25.973 4.515 1.00 74.19 713 THR A O 1
ATOM 5495 N N . TRP A 1 714 ? 17.954 -23.897 3.929 1.00 85.25 714 TRP A N 1
ATOM 5496 C CA . TRP A 1 714 ? 16.963 -24.318 2.931 1.00 85.25 714 TRP A CA 1
ATOM 5497 C C . TRP A 1 714 ? 17.631 -24.883 1.666 1.00 85.25 714 TRP A C 1
ATOM 5499 O O . TRP A 1 714 ? 18.847 -24.731 1.461 1.00 85.25 714 TRP A O 1
ATOM 5509 N N . SER A 1 715 ? 16.832 -25.511 0.797 1.00 87.75 715 SER A N 1
ATOM 5510 C CA . SER A 1 715 ? 17.278 -25.960 -0.528 1.00 87.75 715 SER A CA 1
ATOM 5511 C C . SER A 1 715 ? 18.020 -24.850 -1.304 1.00 87.75 715 SER A C 1
ATOM 5513 O O . SER A 1 715 ? 17.799 -23.657 -1.052 1.00 87.75 715 SER A O 1
ATOM 5515 N N . PRO A 1 716 ? 18.935 -25.199 -2.232 1.00 89.50 716 PRO A N 1
ATOM 5516 C CA . PRO A 1 716 ? 19.640 -24.205 -3.039 1.00 89.50 716 PRO A CA 1
ATOM 5517 C C . PRO A 1 716 ? 18.683 -23.247 -3.756 1.00 89.50 716 PRO A C 1
ATOM 5519 O O . PRO A 1 716 ? 18.889 -22.039 -3.725 1.00 89.50 716 PRO A O 1
ATOM 5522 N N . ASP A 1 717 ? 17.593 -23.768 -4.315 1.00 89.94 717 ASP A N 1
ATOM 5523 C CA . ASP A 1 717 ? 16.645 -22.985 -5.109 1.00 89.94 717 ASP A CA 1
ATOM 5524 C C . ASP A 1 717 ? 15.738 -22.088 -4.262 1.00 89.94 717 ASP A C 1
ATOM 5526 O O . ASP A 1 717 ? 15.457 -20.965 -4.669 1.00 89.94 717 ASP A O 1
ATOM 5530 N N . ALA A 1 718 ? 15.386 -22.497 -3.037 1.00 91.19 718 ALA A N 1
ATOM 5531 C CA . ALA A 1 718 ? 14.743 -21.603 -2.071 1.00 91.19 718 ALA A CA 1
ATOM 5532 C C . ALA A 1 718 ? 15.662 -20.428 -1.685 1.00 91.19 718 ALA A C 1
ATOM 5534 O O . ALA A 1 718 ? 15.206 -19.289 -1.587 1.00 91.19 718 ALA A O 1
ATOM 5535 N N . ARG A 1 719 ? 16.972 -20.676 -1.523 1.00 92.56 719 ARG A N 1
ATOM 5536 C CA . ARG A 1 719 ? 17.963 -19.616 -1.263 1.00 92.56 719 ARG A CA 1
ATOM 5537 C C . ARG A 1 719 ? 18.139 -18.686 -2.468 1.00 92.56 719 ARG A C 1
ATOM 5539 O O . ARG A 1 719 ? 18.141 -17.471 -2.283 1.00 92.56 719 ARG A O 1
ATOM 5546 N N . ARG A 1 720 ? 18.225 -19.224 -3.691 1.00 93.81 720 ARG A N 1
ATOM 5547 C CA . ARG A 1 720 ? 18.284 -18.424 -4.930 1.00 93.81 720 ARG A CA 1
ATOM 5548 C C . ARG A 1 720 ? 17.027 -17.574 -5.125 1.00 93.81 720 ARG A C 1
ATOM 5550 O O . ARG A 1 720 ? 17.153 -16.392 -5.431 1.00 93.81 720 ARG A O 1
ATOM 5557 N N . ALA A 1 721 ? 15.842 -18.133 -4.868 1.00 95.62 721 ALA A N 1
ATOM 5558 C CA . ALA A 1 721 ? 14.573 -17.414 -4.940 1.00 95.62 721 ALA A CA 1
ATOM 5559 C C . ALA A 1 721 ? 14.469 -16.299 -3.882 1.00 95.62 721 ALA A C 1
ATOM 5561 O O . ALA A 1 721 ? 14.064 -15.189 -4.218 1.00 95.62 721 ALA A O 1
ATOM 5562 N N . TYR A 1 722 ? 14.898 -16.534 -2.634 1.00 95.88 722 TYR A N 1
ATOM 5563 C CA . TYR A 1 722 ? 14.956 -15.477 -1.609 1.00 95.88 722 TYR A CA 1
ATOM 5564 C C . TYR A 1 722 ? 15.889 -14.324 -2.030 1.00 95.88 722 TYR A C 1
ATOM 5566 O O . TYR A 1 722 ? 15.510 -13.155 -1.933 1.00 95.88 722 TYR A O 1
ATOM 5574 N N . ILE A 1 723 ? 17.070 -14.639 -2.576 1.00 96.19 723 ILE A N 1
ATOM 5575 C CA . ILE A 1 723 ? 18.013 -13.630 -3.087 1.00 96.19 723 ILE A CA 1
ATOM 5576 C C . ILE A 1 723 ? 17.437 -12.877 -4.291 1.00 96.19 723 ILE A C 1
ATOM 5578 O O . ILE A 1 723 ? 17.518 -11.650 -4.332 1.00 96.19 723 ILE A O 1
ATOM 5582 N N . GLY A 1 724 ? 16.815 -13.583 -5.237 1.00 94.94 724 GLY A N 1
ATOM 5583 C CA . GLY A 1 724 ? 16.146 -12.973 -6.383 1.00 94.94 724 GLY A CA 1
ATOM 5584 C C . GLY A 1 724 ? 15.033 -12.027 -5.961 1.00 94.94 724 GLY A C 1
ATOM 5585 O O . GLY A 1 724 ? 15.006 -10.885 -6.407 1.00 94.94 724 GLY A O 1
ATOM 5586 N N . ALA A 1 725 ? 14.172 -12.449 -5.035 1.00 95.81 725 ALA A N 1
ATOM 5587 C CA . ALA A 1 725 ? 13.123 -11.600 -4.488 1.00 95.81 725 ALA A CA 1
ATOM 5588 C C . ALA A 1 725 ? 13.692 -10.328 -3.851 1.00 95.81 725 ALA A C 1
ATOM 5590 O O . ALA A 1 725 ? 13.212 -9.241 -4.162 1.00 95.81 725 ALA A O 1
ATOM 5591 N N . TYR A 1 726 ? 14.747 -10.431 -3.037 1.00 95.88 726 TYR A N 1
ATOM 5592 C CA . TYR A 1 726 ? 15.394 -9.253 -2.462 1.00 95.88 726 TYR A CA 1
ATOM 5593 C C . TYR A 1 726 ? 15.959 -8.312 -3.535 1.00 95.88 726 TYR A C 1
ATOM 5595 O O . TYR A 1 726 ? 15.619 -7.129 -3.551 1.00 95.88 726 TYR A O 1
ATOM 5603 N N . VAL A 1 727 ? 16.778 -8.816 -4.465 1.00 93.44 727 VAL A N 1
ATOM 5604 C CA . VAL A 1 727 ? 17.476 -7.973 -5.453 1.00 93.44 727 VAL A CA 1
ATOM 5605 C C . VAL A 1 727 ? 16.509 -7.385 -6.488 1.00 93.44 727 VAL A C 1
ATOM 5607 O O . VAL A 1 727 ? 16.651 -6.219 -6.855 1.00 93.44 727 VAL A O 1
ATOM 5610 N N . ILE A 1 728 ? 15.500 -8.138 -6.933 1.00 91.81 728 ILE A N 1
ATOM 5611 C CA . ILE A 1 728 ? 14.495 -7.662 -7.896 1.00 91.81 728 ILE A CA 1
ATOM 5612 C C . ILE A 1 728 ? 13.560 -6.641 -7.236 1.00 91.81 728 ILE A C 1
ATOM 5614 O O . ILE A 1 728 ? 13.364 -5.556 -7.786 1.00 91.81 728 ILE A O 1
ATOM 5618 N N . CYS A 1 729 ? 13.024 -6.935 -6.044 1.00 90.75 729 CYS A N 1
ATOM 5619 C CA . CYS A 1 729 ? 12.087 -6.025 -5.379 1.00 90.75 729 CYS A CA 1
ATOM 5620 C C . CYS A 1 729 ? 12.767 -4.723 -4.942 1.00 90.75 729 CYS A C 1
ATOM 5622 O O . CYS A 1 729 ? 12.223 -3.655 -5.209 1.00 90.75 729 CYS A O 1
ATOM 5624 N N . SER A 1 730 ? 13.974 -4.784 -4.366 1.00 89.38 730 SER A N 1
ATOM 5625 C CA . SER A 1 730 ? 14.742 -3.573 -4.023 1.00 89.38 730 SER A CA 1
ATOM 5626 C C . SER A 1 730 ? 15.113 -2.745 -5.260 1.00 89.38 730 SER A C 1
ATOM 5628 O O . SER A 1 730 ? 15.065 -1.519 -5.206 1.00 89.38 730 SER A O 1
ATOM 5630 N N . SER A 1 731 ? 15.401 -3.380 -6.405 1.00 87.25 731 SER A N 1
ATOM 5631 C CA . SER A 1 731 ? 15.699 -2.665 -7.656 1.00 87.25 731 SER A CA 1
ATOM 5632 C C . SER A 1 731 ? 14.494 -1.911 -8.224 1.00 87.25 731 SER A C 1
ATOM 5634 O O . SER A 1 731 ? 14.664 -0.782 -8.682 1.00 87.25 731 SER A O 1
ATOM 5636 N N . TYR A 1 732 ? 13.293 -2.502 -8.193 1.00 83.88 732 TYR A N 1
ATOM 5637 C CA . TYR A 1 732 ? 12.069 -1.803 -8.607 1.00 83.88 732 TYR A CA 1
ATOM 5638 C C . TYR A 1 732 ? 11.648 -0.731 -7.596 1.00 83.88 732 TYR A C 1
ATOM 5640 O O . TYR A 1 732 ? 11.276 0.360 -8.009 1.00 83.88 732 TYR A O 1
ATOM 5648 N N . ALA A 1 733 ? 11.760 -1.007 -6.295 1.00 82.06 733 ALA A N 1
ATOM 5649 C CA . ALA A 1 733 ? 11.519 -0.041 -5.225 1.00 82.06 733 ALA A CA 1
ATOM 5650 C C . ALA A 1 733 ? 12.386 1.226 -5.408 1.00 82.06 733 ALA A C 1
ATOM 5652 O O . ALA A 1 733 ? 11.857 2.325 -5.576 1.00 82.06 733 ALA A O 1
ATOM 5653 N N . HIS A 1 734 ? 13.708 1.050 -5.530 1.00 79.88 734 HIS A N 1
ATOM 5654 C CA . HIS A 1 734 ? 14.668 2.118 -5.825 1.00 79.88 734 HIS A CA 1
ATOM 5655 C C . HIS A 1 734 ? 14.319 2.896 -7.105 1.00 79.88 734 HIS A C 1
ATOM 5657 O O . HIS A 1 734 ? 14.181 4.118 -7.068 1.00 79.88 734 HIS A O 1
ATOM 5663 N N . ALA A 1 735 ? 14.148 2.200 -8.238 1.00 76.81 735 ALA A N 1
ATOM 5664 C CA . ALA A 1 735 ? 13.935 2.850 -9.535 1.00 76.81 735 ALA A CA 1
ATOM 5665 C C . ALA A 1 735 ? 12.614 3.639 -9.623 1.00 76.81 735 ALA A C 1
ATOM 5667 O O . ALA A 1 735 ? 12.490 4.502 -10.488 1.00 76.81 735 ALA A O 1
ATOM 5668 N N . LEU A 1 736 ? 11.651 3.358 -8.737 1.00 73.50 736 LEU A N 1
ATOM 5669 C CA . LEU A 1 736 ? 10.333 3.999 -8.692 1.00 73.50 736 LEU A CA 1
ATOM 5670 C C . LEU A 1 736 ? 10.140 4.965 -7.516 1.00 73.50 736 LEU A C 1
ATOM 5672 O O . LEU A 1 736 ? 9.044 5.504 -7.382 1.00 73.50 736 LEU A O 1
ATOM 5676 N N . ARG A 1 737 ? 11.164 5.182 -6.673 1.00 74.12 737 ARG A N 1
ATOM 5677 C CA . ARG A 1 737 ? 11.070 5.956 -5.413 1.00 74.12 737 ARG A CA 1
ATOM 5678 C C . ARG A 1 737 ? 9.976 5.428 -4.474 1.00 74.12 737 ARG A C 1
ATOM 5680 O O . ARG A 1 737 ? 9.126 6.181 -4.007 1.00 74.12 737 ARG A O 1
ATOM 5687 N N . LYS A 1 738 ? 9.965 4.114 -4.240 1.00 74.75 738 LYS A N 1
ATOM 5688 C CA . LYS A 1 738 ? 9.017 3.440 -3.338 1.00 74.75 738 LYS A CA 1
ATOM 5689 C C . LYS A 1 738 ? 9.757 2.544 -2.345 1.00 74.75 738 LYS A C 1
ATOM 5691 O O . LYS A 1 738 ? 10.837 2.045 -2.645 1.00 74.75 738 LYS A O 1
ATOM 5696 N N . THR A 1 739 ? 9.142 2.282 -1.197 1.00 71.88 739 THR A N 1
ATOM 5697 C CA . THR A 1 739 ? 9.768 1.572 -0.073 1.00 71.88 739 THR A CA 1
ATOM 5698 C C . THR A 1 739 ? 9.955 0.079 -0.335 1.00 71.88 739 THR A C 1
ATOM 5700 O O . THR A 1 739 ? 8.982 -0.648 -0.551 1.00 71.88 739 THR A O 1
ATOM 5703 N N . SER A 1 740 ? 11.179 -0.445 -0.192 1.00 78.38 740 SER A N 1
ATOM 5704 C CA . SER A 1 740 ? 11.361 -1.901 -0.084 1.00 78.38 740 SER A CA 1
ATOM 5705 C C . SER A 1 740 ? 10.957 -2.380 1.311 1.00 78.38 740 SER A C 1
ATOM 5707 O O . SER A 1 740 ? 11.614 -2.072 2.306 1.00 78.38 740 SER A O 1
ATOM 5709 N N . THR A 1 741 ? 9.888 -3.175 1.390 1.00 79.94 741 THR A N 1
ATOM 5710 C CA . THR A 1 741 ? 9.442 -3.805 2.648 1.00 79.94 741 THR A CA 1
ATOM 5711 C C . THR A 1 741 ? 10.186 -5.105 2.974 1.00 79.94 741 THR A C 1
ATOM 5713 O O . THR A 1 741 ? 10.132 -5.570 4.112 1.00 79.94 741 THR A O 1
ATOM 5716 N N . LEU A 1 742 ? 10.925 -5.671 2.013 1.00 88.94 742 LEU A N 1
ATOM 5717 C CA . LEU A 1 742 ? 11.866 -6.765 2.243 1.00 88.94 742 LEU A CA 1
ATOM 5718 C C . LEU A 1 742 ? 13.262 -6.173 2.436 1.00 88.94 742 LEU A C 1
ATOM 5720 O O . LEU A 1 742 ? 13.915 -5.781 1.469 1.00 88.94 742 LEU A O 1
ATOM 5724 N N . LYS A 1 743 ? 13.670 -6.085 3.702 1.00 89.75 743 LYS A N 1
ATOM 5725 C CA . LYS A 1 743 ? 14.943 -5.511 4.151 1.00 89.75 743 LYS A CA 1
ATOM 5726 C C . LYS A 1 743 ? 16.070 -6.544 4.196 1.00 89.75 743 LYS A C 1
ATOM 5728 O O . LYS A 1 743 ? 15.822 -7.756 4.249 1.00 89.75 743 LYS A O 1
ATOM 5733 N N . TYR A 1 744 ? 17.306 -6.057 4.205 1.00 94.44 744 TYR A N 1
ATOM 5734 C CA . TYR A 1 744 ? 18.507 -6.863 4.366 1.00 94.44 744 TYR A CA 1
ATOM 5735 C C . TYR A 1 744 ? 18.496 -7.666 5.678 1.00 94.44 744 TYR A C 1
ATOM 5737 O O . TYR A 1 744 ? 18.023 -7.210 6.719 1.00 94.44 744 TYR A O 1
ATOM 5745 N N . THR A 1 745 ? 19.083 -8.867 5.653 1.00 91.00 745 THR A N 1
ATOM 5746 C CA . THR A 1 745 ? 19.404 -9.626 6.869 1.00 91.00 745 THR A CA 1
ATOM 5747 C C . THR A 1 745 ? 20.776 -10.296 6.737 1.00 91.00 745 THR A C 1
ATOM 5749 O O . THR A 1 745 ? 21.137 -10.719 5.638 1.00 91.00 745 THR A O 1
ATOM 5752 N N . PRO A 1 746 ? 21.524 -10.519 7.836 1.00 90.50 746 PRO A N 1
ATOM 5753 C CA . PRO A 1 746 ? 22.752 -11.323 7.794 1.00 90.50 746 PRO A CA 1
ATOM 5754 C C . PRO A 1 746 ? 22.530 -12.751 7.263 1.00 90.50 746 PRO A C 1
ATOM 5756 O O . PRO A 1 746 ? 23.435 -13.353 6.689 1.00 90.50 746 PRO A O 1
ATOM 5759 N N . TYR A 1 747 ? 21.313 -13.290 7.414 1.00 90.94 747 TYR A N 1
ATOM 5760 C CA . TYR A 1 747 ? 20.947 -14.595 6.866 1.00 90.94 747 TYR A CA 1
ATOM 5761 C C . TYR A 1 747 ? 20.876 -14.595 5.330 1.00 90.94 747 TYR A C 1
ATOM 5763 O O . TYR A 1 747 ? 21.162 -15.614 4.705 1.00 90.94 747 TYR A O 1
ATOM 5771 N N . LEU A 1 748 ? 20.549 -13.462 4.703 1.00 92.69 748 LEU A N 1
ATOM 5772 C CA . LEU A 1 748 ? 20.541 -13.325 3.248 1.00 92.69 748 LEU A CA 1
ATOM 5773 C C . LEU A 1 748 ? 21.959 -13.392 2.656 1.00 92.69 748 LEU A C 1
ATOM 5775 O O . LEU A 1 748 ? 22.176 -14.101 1.671 1.00 92.69 748 LEU A O 1
ATOM 5779 N N . GLU A 1 749 ? 22.935 -12.713 3.266 1.00 90.88 749 GLU A N 1
ATOM 5780 C CA . GLU A 1 749 ? 24.336 -12.825 2.839 1.00 90.88 749 GLU A CA 1
ATOM 5781 C C . GLU A 1 749 ? 24.886 -14.237 3.094 1.00 90.88 749 GLU A C 1
ATOM 5783 O O . GLU A 1 749 ? 25.543 -14.797 2.219 1.00 90.88 749 GLU A O 1
ATOM 5788 N N . GLU A 1 750 ? 24.531 -14.878 4.212 1.00 90.75 750 GLU A N 1
ATOM 5789 C CA . GLU A 1 750 ? 24.854 -16.291 4.454 1.00 90.75 750 GLU A CA 1
ATOM 5790 C C . GLU A 1 750 ? 24.226 -17.224 3.403 1.00 90.75 750 GLU A C 1
ATOM 5792 O O . GLU A 1 750 ? 24.874 -18.174 2.953 1.00 90.75 750 GLU A O 1
ATOM 5797 N N . CYS A 1 751 ? 22.994 -16.963 2.955 1.00 91.44 751 CYS A N 1
ATOM 5798 C CA . CYS A 1 751 ? 22.369 -17.710 1.862 1.00 91.44 751 CYS A CA 1
ATOM 5799 C C . CYS A 1 751 ? 23.162 -17.566 0.557 1.00 91.44 751 CYS A C 1
ATOM 5801 O O . CYS A 1 751 ? 23.400 -18.569 -0.115 1.00 91.44 751 CYS A O 1
ATOM 5803 N N . ALA A 1 752 ? 23.622 -16.357 0.228 1.00 92.19 752 ALA A N 1
ATOM 5804 C CA . ALA A 1 752 ? 24.420 -16.107 -0.969 1.00 92.19 752 ALA A CA 1
ATOM 5805 C C . ALA A 1 752 ? 25.836 -16.707 -0.868 1.00 92.19 752 ALA A C 1
ATOM 5807 O O . ALA A 1 752 ? 26.314 -17.341 -1.810 1.00 92.19 752 ALA A O 1
ATOM 5808 N N . GLN A 1 753 ? 26.493 -16.588 0.288 1.00 90.94 753 GLN A N 1
ATOM 5809 C CA . GLN A 1 753 ? 27.820 -17.154 0.530 1.00 90.94 753 GLN A CA 1
ATOM 5810 C C . GLN A 1 753 ? 27.790 -18.691 0.533 1.00 90.94 753 GLN A C 1
ATOM 5812 O O . GLN A 1 753 ? 28.631 -19.324 -0.098 1.00 90.94 753 GLN A O 1
ATOM 5817 N N . SER A 1 754 ? 26.776 -19.306 1.150 1.00 89.69 754 SER A N 1
ATOM 5818 C CA . SER A 1 754 ? 26.579 -20.767 1.150 1.00 89.69 754 SER A CA 1
ATOM 5819 C C . SER A 1 754 ? 26.120 -21.350 -0.196 1.00 89.69 754 SER A C 1
ATOM 5821 O O . SER A 1 754 ? 26.080 -22.573 -0.343 1.00 89.69 754 SER A O 1
ATOM 5823 N N . LEU A 1 755 ? 25.767 -20.510 -1.174 1.00 89.56 755 LEU A N 1
ATOM 5824 C CA . LEU A 1 755 ? 25.654 -20.896 -2.584 1.00 89.56 755 LEU A CA 1
ATOM 5825 C C . LEU A 1 755 ? 27.011 -20.730 -3.286 1.00 89.56 755 LEU A C 1
ATOM 5827 O O . LEU A 1 755 ? 27.532 -21.694 -3.840 1.00 89.56 755 LEU A O 1
ATOM 5831 N N . SER A 1 756 ? 27.644 -19.558 -3.166 1.00 85.56 756 SER A N 1
ATOM 5832 C CA . SER A 1 756 ? 28.944 -19.250 -3.787 1.00 85.56 756 SER A CA 1
ATOM 5833 C C . SER A 1 756 ? 30.124 -20.112 -3.297 1.00 85.56 756 SER A C 1
ATOM 5835 O O . SER A 1 756 ? 31.166 -20.120 -3.954 1.00 85.56 756 SER A O 1
ATOM 5837 N N . SER A 1 757 ? 30.013 -20.787 -2.150 1.00 81.06 757 SER A N 1
ATOM 5838 C CA . SER A 1 757 ? 31.017 -21.737 -1.634 1.00 81.06 757 SER A CA 1
ATOM 5839 C C . SER A 1 757 ? 30.701 -23.210 -1.936 1.00 81.06 757 SER A C 1
ATOM 5841 O O . SER A 1 757 ? 31.500 -24.077 -1.588 1.00 81.06 757 SER A O 1
ATOM 5843 N N . GLY A 1 758 ? 29.553 -23.514 -2.548 1.00 71.69 758 GLY A N 1
ATOM 5844 C CA . GLY A 1 758 ? 29.174 -24.874 -2.941 1.00 71.69 758 GLY A CA 1
ATOM 5845 C C . GLY A 1 758 ? 29.569 -25.214 -4.382 1.00 71.69 758 GLY A C 1
ATOM 5846 O O . GLY A 1 758 ? 29.861 -24.336 -5.190 1.00 71.69 758 GLY A O 1
ATOM 5847 N N . SER A 1 759 ? 29.501 -26.498 -4.742 1.00 59.31 759 SER A N 1
ATOM 5848 C CA . SER A 1 759 ? 29.606 -26.980 -6.130 1.00 59.31 759 SER A CA 1
ATOM 5849 C C . SER A 1 759 ? 28.290 -26.755 -6.901 1.00 59.31 759 SER A C 1
ATOM 5851 O O . SER A 1 759 ? 27.685 -27.700 -7.406 1.00 59.31 759 SER A O 1
ATOM 5853 N N . GLY A 1 760 ? 27.792 -25.517 -6.870 1.00 70.62 760 GLY A N 1
ATOM 5854 C CA . GLY A 1 760 ? 26.486 -25.112 -7.392 1.00 70.62 760 GLY A CA 1
ATOM 5855 C C . GLY A 1 760 ? 26.496 -24.741 -8.877 1.00 70.62 760 GLY A C 1
ATOM 5856 O O . GLY A 1 760 ? 27.249 -25.291 -9.680 1.00 70.62 760 GLY A O 1
ATOM 5857 N N . LEU A 1 761 ? 25.645 -23.785 -9.249 1.00 79.69 761 LEU A N 1
ATOM 5858 C CA . LEU A 1 761 ? 25.668 -23.181 -10.578 1.00 79.69 761 LEU A CA 1
ATOM 5859 C C . LEU A 1 761 ? 26.900 -22.271 -10.723 1.00 79.69 761 LEU A C 1
ATOM 5861 O O . LEU A 1 761 ? 27.227 -21.544 -9.784 1.00 79.69 761 LEU A O 1
ATOM 5865 N N . PRO A 1 762 ? 27.524 -22.184 -11.915 1.00 81.06 762 PRO A N 1
ATOM 5866 C CA . PRO A 1 762 ? 28.585 -21.206 -12.179 1.00 81.06 762 PRO A CA 1
ATOM 5867 C C . PRO A 1 762 ? 28.171 -19.751 -11.901 1.00 81.06 762 PRO A C 1
ATOM 5869 O O . PRO A 1 762 ? 29.020 -18.914 -11.602 1.00 81.06 762 PRO A O 1
ATOM 5872 N N . SER A 1 763 ? 26.870 -19.455 -11.977 1.00 84.00 763 SER A N 1
ATOM 5873 C CA . SER A 1 763 ? 26.271 -18.148 -11.706 1.00 84.00 763 SER A CA 1
ATOM 5874 C C . SER A 1 763 ? 26.047 -17.844 -10.215 1.00 84.00 763 SER A C 1
ATOM 5876 O O . SER A 1 763 ? 25.881 -16.673 -9.875 1.00 84.00 763 SER A O 1
ATOM 5878 N N . ASP A 1 764 ? 26.108 -18.833 -9.310 1.00 88.75 764 ASP A N 1
ATOM 5879 C CA . ASP A 1 764 ? 25.867 -18.635 -7.865 1.00 88.75 764 ASP A CA 1
ATOM 5880 C C . ASP A 1 764 ? 26.867 -17.648 -7.232 1.00 88.75 764 ASP A C 1
ATOM 5882 O O . ASP A 1 764 ? 26.547 -16.950 -6.270 1.00 88.75 764 ASP A O 1
ATOM 5886 N N . VAL A 1 765 ? 28.068 -17.532 -7.808 1.00 87.88 765 VAL A N 1
ATOM 5887 C CA . VAL A 1 765 ? 29.101 -16.573 -7.384 1.00 87.88 765 VAL A CA 1
ATOM 5888 C C . VAL A 1 765 ? 28.673 -15.105 -7.559 1.00 87.88 765 VAL A C 1
ATOM 5890 O O . VAL A 1 765 ? 29.150 -14.239 -6.834 1.00 87.88 765 VAL A O 1
ATOM 5893 N N . LEU A 1 766 ? 27.753 -14.799 -8.483 1.00 87.94 766 LEU A N 1
ATOM 5894 C CA . LEU A 1 766 ? 27.258 -13.431 -8.697 1.00 87.94 766 LEU A CA 1
ATOM 5895 C C . LEU A 1 766 ? 26.344 -12.966 -7.551 1.00 87.94 766 LEU A C 1
ATOM 5897 O O . LEU A 1 766 ? 26.289 -11.771 -7.251 1.00 87.94 766 LEU A O 1
ATOM 5901 N N . LEU A 1 767 ? 25.646 -13.903 -6.898 1.00 91.44 767 LEU A N 1
ATOM 5902 C CA . LEU A 1 767 ? 24.574 -13.619 -5.941 1.00 91.44 767 LEU A CA 1
ATOM 5903 C C . LEU A 1 767 ? 25.057 -12.796 -4.741 1.00 91.44 767 LEU A C 1
ATOM 5905 O O . LEU A 1 767 ? 24.389 -11.845 -4.344 1.00 91.44 767 LEU A O 1
ATOM 5909 N N . ILE A 1 768 ? 26.234 -13.109 -4.188 1.00 92.19 768 ILE A N 1
ATOM 5910 C CA . ILE A 1 768 ? 26.767 -12.401 -3.013 1.00 92.19 768 ILE A CA 1
ATOM 5911 C C . ILE A 1 768 ? 27.117 -10.939 -3.325 1.00 92.19 768 ILE A C 1
ATOM 5913 O O . ILE A 1 768 ? 26.880 -10.053 -2.505 1.00 92.19 768 ILE A O 1
ATOM 5917 N N . HIS A 1 769 ? 27.603 -10.655 -4.534 1.00 91.94 769 HIS A N 1
ATOM 5918 C CA . HIS A 1 769 ? 27.890 -9.288 -4.971 1.00 91.94 769 HIS A CA 1
ATOM 5919 C C . HIS A 1 769 ? 26.599 -8.510 -5.254 1.00 91.94 769 HIS A C 1
ATOM 5921 O O . HIS A 1 769 ? 26.494 -7.343 -4.885 1.00 91.94 769 HIS A O 1
ATOM 5927 N N . GLN A 1 770 ? 25.582 -9.164 -5.822 1.00 91.50 770 GLN A N 1
ATOM 5928 C CA . GLN A 1 770 ? 24.265 -8.558 -6.035 1.00 91.50 770 GLN A CA 1
ATOM 5929 C C . GLN A 1 770 ? 23.548 -8.228 -4.713 1.00 91.50 770 GLN A C 1
ATOM 5931 O O . GLN A 1 770 ? 23.002 -7.132 -4.594 1.00 91.50 770 GLN A O 1
ATOM 5936 N N . VAL A 1 771 ? 23.609 -9.109 -3.703 1.00 94.31 771 VAL A N 1
ATOM 5937 C CA . VAL A 1 771 ? 23.093 -8.833 -2.345 1.00 94.31 771 VAL A CA 1
ATOM 5938 C C . VAL A 1 771 ? 23.809 -7.637 -1.718 1.00 94.31 771 VAL A C 1
ATOM 5940 O O . VAL A 1 771 ? 23.145 -6.735 -1.214 1.00 94.31 771 VAL A O 1
ATOM 5943 N N . ARG A 1 772 ? 25.147 -7.581 -1.790 1.00 94.75 772 ARG A N 1
ATOM 5944 C CA . ARG A 1 772 ? 25.938 -6.459 -1.250 1.00 94.75 772 ARG A CA 1
ATOM 5945 C C . ARG A 1 772 ? 25.599 -5.124 -1.911 1.00 94.75 772 ARG A C 1
ATOM 5947 O O . ARG A 1 772 ? 25.454 -4.131 -1.209 1.00 94.75 772 ARG A O 1
ATOM 5954 N N . LEU A 1 773 ? 25.435 -5.099 -3.235 1.00 93.50 773 LEU A N 1
ATOM 5955 C CA . LEU A 1 773 ? 25.052 -3.886 -3.964 1.00 93.50 773 LEU A CA 1
ATOM 5956 C C . LEU A 1 773 ? 23.617 -3.441 -3.640 1.00 93.50 773 LEU A C 1
ATOM 5958 O O . LEU A 1 773 ? 23.392 -2.252 -3.438 1.00 93.50 773 LEU A O 1
ATOM 5962 N N . ALA A 1 774 ? 22.663 -4.370 -3.535 1.00 93.00 774 ALA A N 1
ATOM 5963 C CA . ALA A 1 774 ? 21.287 -4.053 -3.142 1.00 93.00 774 ALA A CA 1
ATOM 5964 C C . ALA A 1 774 ? 21.196 -3.540 -1.689 1.00 93.00 774 ALA A C 1
ATOM 5966 O O . ALA A 1 774 ? 20.535 -2.536 -1.439 1.00 93.00 774 ALA A O 1
ATOM 5967 N N . HIS A 1 775 ? 21.942 -4.140 -0.756 1.00 94.69 775 HIS A N 1
ATOM 5968 C CA . HIS A 1 775 ? 22.051 -3.652 0.624 1.00 94.69 775 HIS A CA 1
ATOM 5969 C C . HIS A 1 775 ? 22.736 -2.275 0.701 1.00 94.69 775 HIS A C 1
ATOM 5971 O O . HIS A 1 775 ? 22.326 -1.429 1.488 1.00 94.69 775 HIS A O 1
ATOM 5977 N N . HIS A 1 776 ? 23.731 -1.995 -0.147 1.00 93.88 776 HIS A N 1
ATOM 5978 C CA . HIS A 1 776 ? 24.343 -0.665 -0.211 1.00 93.88 776 HIS A CA 1
ATOM 5979 C C . HIS A 1 776 ? 23.351 0.414 -0.682 1.00 93.88 776 HIS A C 1
ATOM 5981 O O . HIS A 1 776 ? 23.337 1.510 -0.128 1.00 93.88 776 HIS A O 1
ATOM 5987 N N . VAL A 1 777 ? 22.488 0.092 -1.654 1.00 90.44 777 VAL A N 1
ATOM 5988 C CA . VAL A 1 777 ? 21.368 0.959 -2.061 1.00 90.44 777 VAL A CA 1
ATOM 5989 C C . VAL A 1 777 ? 20.396 1.164 -0.898 1.00 90.44 777 VAL A C 1
ATOM 5991 O O . VAL A 1 777 ? 20.089 2.306 -0.582 1.00 90.44 777 VAL A O 1
ATOM 5994 N N . GLU A 1 778 ? 19.983 0.095 -0.210 1.00 90.50 778 GLU A N 1
ATOM 5995 C CA . GLU A 1 778 ? 19.083 0.163 0.954 1.00 90.50 778 GLU A CA 1
ATOM 5996 C C . GLU A 1 778 ? 19.625 1.077 2.070 1.00 90.50 778 GLU A C 1
ATOM 5998 O O . GLU A 1 778 ? 18.884 1.903 2.596 1.00 90.50 778 GLU A O 1
ATOM 6003 N N . LEU A 1 779 ? 20.927 1.006 2.373 1.00 90.25 779 LEU A N 1
ATOM 6004 C CA . LEU A 1 779 ? 21.572 1.880 3.361 1.00 90.25 779 LEU A CA 1
ATOM 6005 C C . LEU A 1 779 ? 21.596 3.358 2.938 1.00 90.25 779 LEU A C 1
ATOM 6007 O O . LEU A 1 779 ? 21.452 4.231 3.795 1.00 90.25 779 LEU A O 1
ATOM 6011 N N . ILE A 1 780 ? 21.773 3.656 1.646 1.00 87.50 780 ILE A N 1
ATOM 6012 C CA . ILE A 1 780 ? 21.672 5.030 1.124 1.00 87.50 780 ILE A CA 1
ATOM 6013 C C . ILE A 1 780 ? 20.218 5.513 1.208 1.00 87.50 780 ILE A C 1
ATOM 6015 O O . ILE A 1 780 ? 19.983 6.634 1.658 1.00 87.50 780 ILE A O 1
ATOM 6019 N N . SER A 1 781 ? 19.248 4.673 0.830 1.00 84.56 781 SER A N 1
ATOM 6020 C CA . SER A 1 781 ? 17.819 5.001 0.893 1.00 84.56 781 SER A CA 1
ATOM 6021 C C . SER A 1 781 ? 17.378 5.350 2.319 1.00 84.56 781 SER A C 1
ATOM 6023 O O . SER A 1 781 ? 16.838 6.433 2.541 1.00 84.56 781 SER A O 1
ATOM 6025 N N . ASP A 1 782 ? 17.702 4.488 3.287 1.00 83.25 782 ASP A N 1
ATOM 6026 C CA . ASP A 1 782 ? 17.299 4.632 4.694 1.00 83.25 782 ASP A CA 1
ATOM 6027 C C . ASP A 1 782 ? 18.024 5.776 5.423 1.00 83.25 782 ASP A C 1
ATOM 6029 O O . ASP A 1 782 ? 17.505 6.318 6.396 1.00 83.25 782 ASP A O 1
ATOM 6033 N N . THR A 1 783 ? 19.216 6.174 4.965 1.00 83.38 783 THR A N 1
ATOM 6034 C CA . THR A 1 783 ? 19.977 7.287 5.569 1.00 83.38 783 THR A CA 1
ATOM 6035 C C . THR A 1 783 ? 19.385 8.659 5.236 1.00 83.38 783 THR A C 1
ATOM 6037 O O . THR A 1 783 ? 19.595 9.613 5.985 1.00 83.38 783 THR A O 1
ATOM 6040 N N . PHE A 1 784 ? 18.661 8.770 4.120 1.00 75.44 784 PHE A N 1
ATOM 6041 C CA . PHE A 1 784 ? 18.184 10.046 3.581 1.00 75.44 784 PHE A CA 1
ATOM 6042 C C . PHE A 1 784 ? 16.663 10.128 3.397 1.00 75.44 784 PHE A C 1
ATOM 6044 O O . PHE A 1 784 ? 16.181 11.117 2.855 1.00 75.44 784 PHE A O 1
ATOM 6051 N N . ASP A 1 785 ? 15.922 9.121 3.868 1.00 68.44 785 ASP A N 1
ATOM 6052 C CA . ASP A 1 785 ? 14.453 9.090 3.900 1.00 68.44 785 ASP A CA 1
ATOM 6053 C C . ASP A 1 785 ? 13.797 9.397 2.536 1.00 68.44 785 ASP A C 1
ATOM 6055 O O . ASP A 1 785 ? 12.825 10.145 2.422 1.00 68.44 785 ASP A O 1
ATOM 6059 N N . TYR A 1 786 ? 14.344 8.791 1.471 1.00 63.88 786 TYR A N 1
ATOM 6060 C CA . TYR A 1 786 ? 13.852 8.924 0.088 1.00 63.88 786 TYR A CA 1
ATOM 6061 C C . TYR A 1 786 ? 12.389 8.464 -0.106 1.00 63.88 786 TYR A C 1
ATOM 6063 O O . TYR A 1 786 ? 11.823 8.678 -1.179 1.00 63.88 786 TYR A O 1
ATOM 6071 N N . ASP A 1 787 ? 11.791 7.836 0.910 1.00 51.81 787 ASP A N 1
ATOM 6072 C CA . ASP A 1 787 ? 10.396 7.397 0.956 1.00 51.81 787 ASP A CA 1
ATOM 6073 C C . ASP A 1 787 ? 9.395 8.535 1.258 1.00 51.81 787 ASP A C 1
ATOM 6075 O O . ASP A 1 787 ? 8.194 8.356 1.040 1.00 51.81 787 ASP A O 1
ATOM 6079 N N . PHE A 1 788 ? 9.850 9.715 1.711 1.00 42.75 788 PHE A N 1
ATOM 6080 C CA . PHE A 1 788 ? 8.984 10.871 1.986 1.00 42.75 788 PHE A CA 1
ATOM 6081 C C . PHE A 1 788 ? 9.216 12.061 1.038 1.00 42.75 788 PHE A C 1
ATOM 6083 O O . PHE A 1 788 ? 10.329 12.498 0.748 1.00 42.75 788 PHE A O 1
ATOM 6090 N N . SER A 1 789 ? 8.117 12.637 0.544 1.00 41.44 789 SER A N 1
ATOM 6091 C CA . SER A 1 789 ? 8.140 13.624 -0.540 1.00 41.44 789 SER A CA 1
ATOM 6092 C C . SER A 1 789 ? 8.643 15.011 -0.112 1.00 41.44 789 SER A C 1
ATOM 6094 O O . SER A 1 789 ? 7.930 15.733 0.581 1.00 41.44 789 SER A O 1
ATOM 6096 N N . ARG A 1 790 ? 9.808 15.430 -0.633 1.00 41.97 790 ARG A N 1
ATOM 6097 C CA . ARG A 1 790 ? 10.245 16.832 -0.891 1.00 41.97 790 ARG A CA 1
ATOM 6098 C C . ARG A 1 790 ? 10.124 17.882 0.243 1.00 41.97 790 ARG A C 1
ATOM 6100 O O . ARG A 1 790 ? 10.368 19.058 -0.015 1.00 41.97 790 ARG A O 1
ATOM 6107 N N . SER A 1 791 ? 9.812 17.499 1.482 1.00 46.19 791 SER A N 1
ATOM 6108 C CA . SER A 1 791 ? 9.710 18.398 2.647 1.00 46.19 791 SER A CA 1
ATOM 6109 C C . SER A 1 791 ? 10.592 17.979 3.831 1.00 46.19 791 SER A C 1
ATOM 6111 O O . SER A 1 791 ? 10.322 18.354 4.973 1.00 46.19 791 SER A O 1
ATOM 6113 N N . VAL A 1 792 ? 11.639 17.194 3.569 1.00 51.56 792 VAL A N 1
ATOM 6114 C CA . VAL A 1 792 ? 12.725 16.920 4.521 1.00 51.56 792 VAL A CA 1
ATOM 6115 C C . VAL A 1 792 ? 13.575 18.199 4.658 1.00 51.56 792 VAL A C 1
ATOM 6117 O O . VAL A 1 792 ? 13.865 18.833 3.640 1.00 51.56 792 VAL A O 1
ATOM 6120 N N . PRO A 1 793 ? 13.968 18.633 5.874 1.00 55.41 793 PRO A N 1
ATOM 6121 C CA . PRO A 1 793 ? 14.805 19.823 6.041 1.00 55.41 793 PRO A CA 1
ATOM 6122 C C . PRO A 1 793 ? 16.170 19.666 5.338 1.00 55.41 793 PRO A C 1
ATOM 6124 O O . PRO A 1 793 ? 16.711 18.558 5.292 1.00 55.41 793 PRO A O 1
ATOM 6127 N N . PRO A 1 794 ? 16.757 20.755 4.803 1.00 62.44 794 PRO A N 1
ATOM 6128 C CA . PRO A 1 794 ? 17.980 20.679 4.008 1.00 62.44 794 PRO A CA 1
ATOM 6129 C C . PRO A 1 794 ? 19.164 20.157 4.833 1.00 62.44 794 PRO A C 1
ATOM 6131 O O . PRO A 1 794 ? 19.547 20.738 5.852 1.00 62.44 794 PRO A O 1
ATOM 6134 N N . VAL A 1 795 ? 19.762 19.061 4.363 1.00 70.62 795 VAL A N 1
ATOM 6135 C CA . VAL A 1 795 ? 20.928 18.428 4.992 1.00 70.62 795 VAL A CA 1
ATOM 6136 C C . VAL A 1 795 ? 22.165 19.318 4.785 1.00 70.62 795 VAL A C 1
ATOM 6138 O O . VAL A 1 795 ? 22.463 19.666 3.639 1.00 70.62 795 VAL A O 1
ATOM 6141 N N . PRO A 1 796 ? 22.916 19.681 5.846 1.00 81.25 796 PRO A N 1
ATOM 6142 C CA . PRO A 1 796 ? 24.135 20.476 5.721 1.00 81.25 796 PRO A CA 1
ATOM 6143 C C . PRO A 1 796 ? 25.179 19.827 4.804 1.00 81.25 796 PRO A C 1
ATOM 6145 O O . PRO A 1 796 ? 25.481 18.640 4.934 1.00 81.25 796 PRO A O 1
ATOM 6148 N N . ASP A 1 797 ? 25.823 20.622 3.946 1.00 82.56 797 ASP A N 1
ATOM 6149 C CA . ASP A 1 797 ? 26.808 20.126 2.969 1.00 82.56 797 ASP A CA 1
ATOM 6150 C C . ASP A 1 797 ? 28.000 19.387 3.606 1.00 82.56 797 ASP A C 1
ATOM 6152 O O . ASP A 1 797 ? 28.616 18.530 2.971 1.00 82.56 797 ASP A O 1
ATOM 6156 N N . SER A 1 798 ? 28.323 19.676 4.871 1.00 80.12 798 SER A N 1
ATOM 6157 C CA . SER A 1 798 ? 29.328 18.945 5.652 1.00 80.12 798 SER A CA 1
ATOM 6158 C C . SER A 1 798 ? 28.892 17.517 5.997 1.00 80.12 798 SER A C 1
ATOM 6160 O O . SER A 1 798 ? 29.720 16.607 5.954 1.00 80.12 798 SER A O 1
ATOM 6162 N N . GLN A 1 799 ? 27.604 17.300 6.282 1.00 83.44 799 GLN A N 1
ATOM 6163 C CA . GLN A 1 799 ? 27.027 15.970 6.481 1.00 83.44 799 GLN A CA 1
ATOM 6164 C C . GLN A 1 799 ? 26.923 15.230 5.145 1.00 83.44 799 GLN A C 1
ATOM 6166 O O . GLN A 1 799 ? 27.386 14.096 5.060 1.00 83.44 799 GLN A O 1
ATOM 6171 N N . LEU A 1 800 ? 26.443 15.885 4.078 1.00 83.81 800 LEU A N 1
ATOM 6172 C CA . LEU A 1 800 ? 26.441 15.304 2.725 1.00 83.81 800 LEU A CA 1
ATOM 6173 C C . LEU A 1 800 ? 27.843 14.828 2.316 1.00 83.81 800 LEU A C 1
ATOM 6175 O O . LEU A 1 800 ? 28.021 13.674 1.933 1.00 83.81 800 LEU A O 1
ATOM 6179 N N . SER A 1 801 ? 28.860 15.675 2.500 1.00 87.00 801 SER A N 1
ATOM 6180 C CA . SER A 1 801 ? 30.263 15.337 2.217 1.00 87.00 801 SER A CA 1
ATOM 6181 C C . SER A 1 801 ? 30.781 14.159 3.046 1.00 87.00 801 SER A C 1
ATOM 6183 O O . SER A 1 801 ? 31.586 13.371 2.553 1.00 87.00 801 SER A O 1
ATOM 6185 N N . PHE A 1 802 ? 30.353 14.030 4.305 1.00 88.25 802 PHE A N 1
ATOM 6186 C CA . PHE A 1 802 ? 30.718 12.903 5.164 1.00 88.25 802 PHE A CA 1
ATOM 6187 C C . PHE A 1 802 ? 30.061 11.599 4.691 1.00 88.25 802 PHE A C 1
ATOM 6189 O O . PHE A 1 802 ? 30.752 10.597 4.504 1.00 88.25 802 PHE A O 1
ATOM 6196 N N . HIS A 1 803 ? 28.750 11.621 4.443 1.00 88.94 803 HIS A N 1
ATOM 6197 C CA . HIS A 1 803 ? 28.002 10.446 4.008 1.00 88.94 803 HIS A CA 1
ATOM 6198 C C . HIS A 1 803 ? 28.447 9.956 2.626 1.00 88.94 803 HIS A C 1
ATOM 6200 O O . HIS A 1 803 ? 28.743 8.772 2.496 1.00 88.94 803 HIS A O 1
ATOM 6206 N N . VAL A 1 804 ? 28.594 10.837 1.626 1.00 90.88 804 VAL A N 1
ATOM 6207 C CA . VAL A 1 804 ? 29.081 10.453 0.284 1.00 90.88 804 VAL A CA 1
ATOM 6208 C C . VAL A 1 804 ? 30.458 9.795 0.366 1.00 90.88 804 VAL A C 1
ATOM 6210 O O . VAL A 1 804 ? 30.660 8.729 -0.206 1.00 90.88 804 VAL A O 1
ATOM 6213 N N . ARG A 1 805 ? 31.396 10.352 1.147 1.00 90.94 805 ARG A N 1
ATOM 6214 C CA . ARG A 1 805 ? 32.722 9.738 1.351 1.00 90.94 805 ARG A CA 1
ATOM 6215 C C . ARG A 1 805 ? 32.639 8.367 2.022 1.00 90.94 805 ARG A C 1
ATOM 6217 O O . ARG A 1 805 ? 33.370 7.464 1.625 1.00 90.94 805 ARG A O 1
ATOM 6224 N N . SER A 1 806 ? 31.759 8.208 3.011 1.00 92.00 806 SER A N 1
ATOM 6225 C CA . SER A 1 806 ? 31.533 6.932 3.703 1.00 92.00 806 SER A CA 1
ATOM 6226 C C . SER A 1 806 ? 30.961 5.868 2.758 1.00 92.00 806 SER A C 1
ATOM 6228 O O . SER A 1 806 ? 31.500 4.764 2.658 1.00 92.00 806 SER A O 1
ATOM 6230 N N . PHE A 1 807 ? 29.920 6.216 1.994 1.00 94.62 807 PHE A N 1
ATOM 6231 C CA . PHE A 1 807 ? 29.296 5.317 1.026 1.00 94.62 807 PHE A CA 1
ATOM 6232 C C . PHE A 1 807 ? 30.240 4.972 -0.130 1.00 94.62 807 PHE A C 1
ATOM 6234 O O . PHE A 1 807 ? 30.444 3.792 -0.396 1.00 94.62 807 PHE A O 1
ATOM 6241 N N . SER A 1 808 ? 30.912 5.948 -0.746 1.00 94.50 808 SER A N 1
ATOM 6242 C CA . SER A 1 808 ? 31.882 5.681 -1.817 1.00 94.50 808 SER A CA 1
ATOM 6243 C C . SER A 1 808 ? 33.054 4.814 -1.338 1.00 94.50 808 SER A C 1
ATOM 6245 O O . SER A 1 808 ? 33.467 3.908 -2.057 1.00 94.50 808 SER A O 1
ATOM 6247 N N . ALA A 1 809 ? 33.542 4.990 -0.102 1.00 93.00 809 ALA A N 1
ATOM 6248 C CA . ALA A 1 809 ? 34.550 4.096 0.476 1.00 93.00 809 ALA A CA 1
ATOM 6249 C C . ALA A 1 809 ? 34.023 2.661 0.684 1.00 93.00 809 ALA A C 1
ATOM 6251 O O . ALA A 1 809 ? 34.726 1.694 0.384 1.00 93.00 809 ALA A O 1
ATOM 6252 N N . ALA A 1 810 ? 32.781 2.503 1.151 1.00 93.94 810 ALA A N 1
ATOM 6253 C CA . ALA A 1 810 ? 32.147 1.194 1.294 1.00 93.94 810 ALA A CA 1
ATOM 6254 C C . ALA A 1 810 ? 31.838 0.527 -0.064 1.00 93.94 810 ALA A C 1
ATOM 6256 O O . ALA A 1 810 ? 31.974 -0.691 -0.178 1.00 93.94 810 ALA A O 1
ATOM 6257 N N . LEU A 1 811 ? 31.502 1.296 -1.106 1.00 94.69 811 LEU A N 1
ATOM 6258 C CA . LEU A 1 811 ? 31.305 0.795 -2.469 1.00 94.69 811 LEU A CA 1
ATOM 6259 C C . LEU A 1 811 ? 32.619 0.277 -3.074 1.00 94.69 811 LEU A C 1
ATOM 6261 O O . LEU A 1 811 ? 32.648 -0.851 -3.560 1.00 94.69 811 LEU A O 1
ATOM 6265 N N . THR A 1 812 ? 33.721 1.024 -2.939 1.00 93.75 812 THR A N 1
ATOM 6266 C CA . THR A 1 812 ? 35.075 0.543 -3.285 1.00 93.75 812 THR A CA 1
ATOM 6267 C C . THR A 1 812 ? 35.447 -0.713 -2.484 1.00 93.75 812 THR A C 1
ATOM 6269 O O . THR A 1 812 ? 36.083 -1.628 -3.006 1.00 93.75 812 THR A O 1
ATOM 6272 N N . GLY A 1 813 ? 35.000 -0.811 -1.227 1.00 92.62 813 GLY A N 1
ATOM 6273 C CA . GLY A 1 813 ? 35.104 -2.030 -0.423 1.00 92.62 813 GLY A CA 1
ATOM 6274 C C . GLY A 1 813 ? 34.374 -3.221 -1.057 1.00 92.62 813 GLY A C 1
ATOM 6275 O O . GLY A 1 813 ? 34.969 -4.287 -1.212 1.00 92.62 813 GLY A O 1
ATOM 6276 N N . ILE A 1 814 ? 33.122 -3.043 -1.488 1.00 91.50 814 ILE A N 1
ATOM 6277 C CA . ILE A 1 814 ? 32.338 -4.077 -2.188 1.00 91.50 814 ILE A CA 1
ATOM 6278 C C . ILE A 1 814 ? 33.006 -4.477 -3.512 1.00 91.50 814 ILE A C 1
ATOM 6280 O O . ILE A 1 814 ? 33.089 -5.671 -3.803 1.00 91.50 814 ILE A O 1
ATOM 6284 N N . GLU A 1 815 ? 33.512 -3.510 -4.279 1.00 91.81 815 GLU A N 1
ATOM 6285 C CA . GLU A 1 815 ? 34.232 -3.741 -5.536 1.00 91.81 815 GLU A CA 1
ATOM 6286 C C . GLU A 1 815 ? 35.513 -4.561 -5.317 1.00 91.81 815 GLU A C 1
ATOM 6288 O O . GLU A 1 815 ? 35.734 -5.555 -6.007 1.00 91.81 815 GLU A O 1
ATOM 6293 N N . SER A 1 816 ? 36.302 -4.230 -4.288 1.00 91.75 816 SER A N 1
ATOM 6294 C CA . SER A 1 816 ? 37.542 -4.947 -3.942 1.00 91.75 816 SER A CA 1
ATOM 6295 C C . SER A 1 816 ? 37.337 -6.425 -3.580 1.00 91.75 816 SER A C 1
ATOM 6297 O O . SER A 1 816 ? 38.275 -7.221 -3.643 1.00 91.75 816 SER A O 1
ATOM 6299 N N . LEU A 1 817 ? 36.107 -6.807 -3.219 1.00 90.25 817 LEU A N 1
ATOM 6300 C CA . LEU A 1 817 ? 35.726 -8.181 -2.897 1.00 90.25 817 LEU A CA 1
ATOM 6301 C C . LEU A 1 817 ? 35.292 -8.994 -4.129 1.00 90.25 817 LEU A C 1
ATOM 6303 O O . LEU A 1 817 ? 35.053 -10.193 -3.984 1.00 90.25 817 LEU A O 1
ATOM 6307 N N . ILE A 1 818 ? 35.161 -8.386 -5.315 1.00 88.31 818 ILE A N 1
ATOM 6308 C CA . ILE A 1 818 ? 34.747 -9.071 -6.550 1.00 88.31 818 ILE A CA 1
ATOM 6309 C C . ILE A 1 818 ? 35.934 -9.861 -7.134 1.00 88.31 818 ILE A C 1
ATOM 6311 O O . ILE A 1 818 ? 36.963 -9.273 -7.470 1.00 88.31 818 ILE A O 1
ATOM 6315 N N . PRO A 1 819 ? 35.823 -11.194 -7.313 1.00 86.88 819 PRO A N 1
ATOM 6316 C CA . PRO A 1 819 ? 36.869 -11.986 -7.951 1.00 86.88 819 PRO A CA 1
ATOM 6317 C C . PRO A 1 819 ? 37.188 -11.503 -9.371 1.00 86.88 819 PRO A C 1
ATOM 6319 O O . PRO A 1 819 ? 36.283 -11.264 -10.167 1.00 86.88 819 PRO A O 1
ATOM 6322 N N . SER A 1 820 ? 38.469 -11.499 -9.744 1.00 83.81 820 SER A N 1
ATOM 6323 C CA . SER A 1 820 ? 38.954 -11.090 -11.077 1.00 83.81 820 SER A CA 1
ATOM 6324 C C . SER A 1 820 ? 38.341 -11.858 -12.259 1.00 83.81 820 SER A C 1
ATOM 6326 O O . SER A 1 820 ? 38.354 -11.367 -13.381 1.00 83.81 820 SER A O 1
ATOM 6328 N N . ARG A 1 821 ? 37.752 -13.039 -12.023 1.00 82.50 821 ARG A N 1
ATOM 6329 C CA . ARG A 1 821 ? 36.970 -13.789 -13.026 1.00 82.50 821 ARG A CA 1
ATOM 6330 C C . ARG A 1 821 ? 35.586 -13.193 -13.336 1.00 82.50 821 ARG A C 1
ATOM 6332 O O . ARG A 1 821 ? 34.918 -13.698 -14.229 1.00 82.50 821 ARG A O 1
ATOM 6339 N N . LEU A 1 822 ? 35.135 -12.187 -12.579 1.00 82.31 822 LEU A N 1
ATOM 6340 C CA . LEU A 1 822 ? 33.822 -11.539 -12.711 1.00 82.31 822 LEU A CA 1
ATOM 6341 C C . LEU A 1 822 ? 33.906 -10.067 -13.135 1.00 82.31 822 LEU A C 1
ATOM 6343 O O . LEU A 1 822 ? 32.872 -9.477 -13.428 1.00 82.31 822 LEU A O 1
ATOM 6347 N N . THR A 1 823 ? 35.097 -9.464 -13.200 1.00 75.75 823 THR A N 1
ATOM 6348 C CA . THR A 1 823 ? 35.260 -8.059 -13.627 1.00 75.75 823 THR A CA 1
ATOM 6349 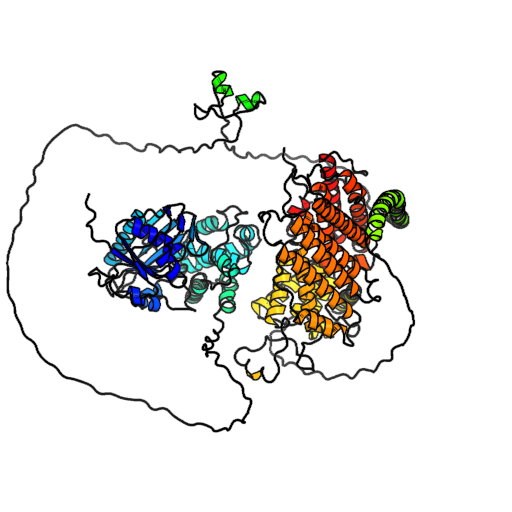C C . THR A 1 823 ? 34.914 -7.843 -15.104 1.00 75.75 823 THR A C 1
ATOM 6351 O O . THR A 1 823 ? 34.631 -6.724 -15.515 1.00 75.75 823 THR A O 1
ATOM 6354 N N . THR A 1 824 ? 34.873 -8.917 -15.896 1.00 76.25 824 THR A N 1
ATOM 6355 C CA . THR A 1 824 ? 34.364 -8.939 -17.274 1.00 76.25 824 THR A CA 1
ATOM 6356 C C . THR A 1 824 ? 32.842 -9.102 -17.370 1.00 76.25 824 THR A C 1
ATOM 6358 O O . THR A 1 824 ? 32.302 -9.035 -18.473 1.00 76.25 824 THR A O 1
ATOM 6361 N N . ASN A 1 825 ? 32.122 -9.319 -16.259 1.00 82.25 825 ASN A N 1
ATOM 6362 C CA . ASN A 1 825 ? 30.664 -9.419 -16.279 1.00 82.25 825 ASN A CA 1
ATOM 6363 C C . ASN A 1 825 ? 30.044 -8.020 -16.427 1.00 82.25 825 ASN A C 1
ATOM 6365 O O . ASN A 1 825 ? 29.985 -7.237 -15.477 1.00 82.25 825 ASN A O 1
ATOM 6369 N N . THR A 1 826 ? 29.562 -7.730 -17.635 1.00 77.12 826 THR A N 1
ATOM 6370 C CA . THR A 1 826 ? 29.002 -6.434 -18.037 1.00 77.12 826 THR A CA 1
ATOM 6371 C C . THR A 1 826 ? 27.867 -5.967 -17.122 1.00 77.12 826 THR A C 1
ATOM 6373 O O . THR A 1 826 ? 27.835 -4.805 -16.731 1.00 77.12 826 THR A O 1
ATOM 6376 N N . LEU A 1 827 ? 26.974 -6.863 -16.696 1.00 76.88 827 LEU A N 1
ATOM 6377 C CA . LEU A 1 827 ? 25.830 -6.519 -15.842 1.00 76.88 827 LEU A CA 1
ATOM 6378 C C . LEU A 1 827 ? 26.217 -6.202 -14.389 1.00 76.88 827 LEU A C 1
ATOM 6380 O O . LEU A 1 827 ? 25.594 -5.339 -13.763 1.00 76.88 827 LEU A O 1
ATOM 6384 N N . LEU A 1 828 ? 27.245 -6.863 -13.848 1.00 83.56 828 LEU A N 1
ATOM 6385 C CA . LEU A 1 828 ? 27.808 -6.544 -12.533 1.00 83.56 828 LEU A CA 1
ATOM 6386 C C . LEU A 1 828 ? 28.557 -5.203 -12.570 1.00 83.56 828 LEU A C 1
ATOM 6388 O O . LEU A 1 828 ? 28.358 -4.381 -11.677 1.00 83.56 828 LEU A O 1
ATOM 6392 N N . ALA A 1 829 ? 29.325 -4.944 -13.633 1.00 84.38 829 ALA A N 1
ATOM 6393 C CA . ALA A 1 829 ? 29.989 -3.659 -13.861 1.00 84.38 829 ALA A CA 1
ATOM 6394 C C . ALA A 1 829 ? 28.978 -2.501 -13.993 1.00 84.38 829 ALA A C 1
ATOM 6396 O O . ALA A 1 829 ? 29.070 -1.515 -13.264 1.00 84.38 829 ALA A O 1
ATOM 6397 N N . THR A 1 830 ? 27.941 -2.643 -14.826 1.00 83.38 830 THR A N 1
ATOM 6398 C CA . THR A 1 830 ? 26.853 -1.652 -14.920 1.00 83.38 830 THR A CA 1
ATOM 6399 C C . THR A 1 830 ? 26.130 -1.477 -13.580 1.00 83.38 830 THR A C 1
ATOM 6401 O O . THR A 1 830 ? 25.750 -0.363 -13.230 1.00 83.38 830 THR A O 1
ATOM 6404 N N . SER A 1 831 ? 25.980 -2.541 -12.781 1.00 86.81 831 SER A N 1
ATOM 6405 C CA . SER A 1 831 ? 25.382 -2.438 -11.441 1.00 86.81 831 SER A CA 1
ATOM 6406 C C . SER A 1 831 ? 26.234 -1.612 -10.472 1.00 86.81 831 SER A C 1
ATOM 6408 O O . SER A 1 831 ? 25.674 -0.767 -9.781 1.00 86.81 831 SER A O 1
ATOM 6410 N N . LEU A 1 832 ? 27.561 -1.794 -10.446 1.00 90.38 832 LEU A N 1
ATOM 6411 C CA . LEU A 1 832 ? 28.478 -0.944 -9.667 1.00 90.38 832 LEU A CA 1
ATOM 6412 C C . LEU A 1 832 ? 28.351 0.533 -10.062 1.00 90.38 832 LEU A C 1
ATOM 6414 O O . LEU A 1 832 ? 28.258 1.400 -9.197 1.00 90.38 832 LEU A O 1
ATOM 6418 N N . LEU A 1 833 ? 28.303 0.815 -11.367 1.00 90.25 833 LEU A N 1
ATOM 6419 C CA . LEU A 1 833 ? 28.209 2.178 -11.895 1.00 90.25 833 LEU A CA 1
ATOM 6420 C C . LEU A 1 833 ? 26.868 2.850 -11.556 1.00 90.25 833 LEU A C 1
ATOM 6422 O O . LEU A 1 833 ? 26.857 4.025 -11.196 1.00 90.25 833 LEU A O 1
ATOM 6426 N N . VAL A 1 834 ? 25.754 2.110 -11.587 1.00 90.19 834 VAL A N 1
ATOM 6427 C CA . VAL A 1 834 ? 24.437 2.615 -11.154 1.00 90.19 834 VAL A CA 1
ATOM 6428 C C . VAL A 1 834 ? 24.423 2.918 -9.655 1.00 90.19 834 VAL A C 1
ATOM 6430 O O . VAL A 1 834 ? 23.928 3.971 -9.258 1.00 90.19 834 VAL A O 1
ATOM 6433 N N . VAL A 1 835 ? 24.996 2.042 -8.820 1.00 92.06 835 VAL A N 1
ATOM 6434 C CA . VAL A 1 835 ? 25.109 2.306 -7.374 1.00 92.06 835 VAL A CA 1
ATOM 6435 C C . VAL A 1 835 ? 26.011 3.517 -7.120 1.00 92.06 835 VAL A C 1
ATOM 6437 O O . VAL A 1 835 ? 25.639 4.384 -6.339 1.00 92.06 835 VAL A O 1
ATOM 6440 N N . SER A 1 836 ? 27.123 3.651 -7.852 1.00 93.31 836 SER A N 1
ATOM 6441 C CA . SER A 1 836 ? 27.989 4.836 -7.811 1.00 93.31 836 SER A CA 1
ATOM 6442 C C . SER A 1 836 ? 27.230 6.120 -8.169 1.00 93.31 836 SER A C 1
ATOM 6444 O O . SER A 1 836 ? 27.397 7.125 -7.483 1.00 93.31 836 SER A O 1
ATOM 6446 N N . ALA A 1 837 ? 26.356 6.104 -9.180 1.00 91.62 837 ALA A N 1
ATOM 6447 C CA . ALA A 1 837 ? 25.508 7.254 -9.498 1.00 91.62 837 ALA A CA 1
ATOM 6448 C C . ALA A 1 837 ? 24.531 7.581 -8.353 1.00 91.62 837 ALA A C 1
ATOM 6450 O O . ALA A 1 837 ? 24.426 8.741 -7.960 1.00 91.62 837 ALA A O 1
ATOM 6451 N N . TYR A 1 838 ? 23.886 6.575 -7.752 1.00 89.38 838 TYR A N 1
ATOM 6452 C CA . TYR A 1 838 ? 22.979 6.777 -6.614 1.00 89.38 838 TYR A CA 1
ATOM 6453 C C . TYR A 1 838 ? 23.689 7.319 -5.359 1.00 89.38 838 TYR A C 1
ATOM 6455 O O . TYR A 1 838 ? 23.166 8.211 -4.696 1.00 89.38 838 TYR A O 1
ATOM 6463 N N . THR A 1 839 ? 24.922 6.879 -5.072 1.00 91.25 839 THR A N 1
ATOM 6464 C CA . THR A 1 839 ? 25.734 7.416 -3.963 1.00 91.25 839 THR A CA 1
ATOM 6465 C C . THR A 1 839 ? 25.945 8.931 -4.056 1.00 91.25 839 THR A C 1
ATOM 6467 O O . THR A 1 839 ? 25.949 9.609 -3.030 1.00 91.25 839 THR A O 1
ATOM 6470 N N . HIS A 1 840 ? 26.110 9.471 -5.267 1.00 92.19 840 HIS A N 1
ATOM 6471 C CA . HIS A 1 840 ? 26.392 10.894 -5.490 1.00 92.19 840 HIS A CA 1
ATOM 6472 C C . HIS A 1 840 ? 25.139 11.706 -5.876 1.00 92.19 840 HIS A C 1
ATOM 6474 O O . HIS A 1 840 ? 25.174 12.936 -5.827 1.00 92.19 840 HIS A O 1
ATOM 6480 N N . GLU A 1 841 ? 24.009 11.053 -6.184 1.00 89.38 841 GLU A N 1
ATOM 6481 C CA . GLU A 1 841 ? 22.713 11.710 -6.426 1.00 89.38 841 GLU A CA 1
ATOM 6482 C C . GLU A 1 841 ? 22.328 12.661 -5.287 1.00 89.38 841 GLU A C 1
ATOM 6484 O O . GLU A 1 841 ? 21.770 13.730 -5.533 1.00 89.38 841 GLU A O 1
ATOM 6489 N N . ILE A 1 842 ? 22.687 12.317 -4.047 1.00 84.88 842 ILE A N 1
ATOM 6490 C CA . ILE A 1 842 ? 22.323 13.069 -2.843 1.00 84.88 842 ILE A CA 1
ATOM 6491 C C . ILE A 1 842 ? 22.762 14.549 -2.858 1.00 84.88 842 ILE A C 1
ATOM 6493 O O . ILE A 1 842 ? 22.201 15.362 -2.126 1.00 84.88 842 ILE A O 1
ATOM 6497 N N . GLY A 1 843 ? 23.682 14.955 -3.744 1.00 85.12 843 GLY A N 1
ATOM 6498 C CA . GLY A 1 843 ? 23.939 16.375 -4.020 1.00 85.12 843 GLY A CA 1
ATOM 6499 C C . GLY A 1 843 ? 22.678 17.170 -4.415 1.00 85.12 843 GLY A C 1
ATOM 6500 O O . GLY A 1 843 ? 22.592 18.366 -4.126 1.00 85.12 843 GLY A O 1
ATOM 6501 N N . LEU A 1 844 ? 21.668 16.516 -5.000 1.00 84.31 844 LEU A N 1
ATOM 6502 C CA . LEU A 1 844 ? 20.367 17.099 -5.348 1.00 84.31 844 LEU A CA 1
ATOM 6503 C C . LEU A 1 844 ? 19.428 17.285 -4.140 1.00 84.31 844 LEU A C 1
ATOM 6505 O O . LEU A 1 844 ? 18.527 18.121 -4.185 1.00 84.31 844 LEU A O 1
ATOM 6509 N N . HIS A 1 845 ? 19.619 16.538 -3.047 1.00 79.69 845 HIS A N 1
ATOM 6510 C CA . HIS A 1 845 ? 18.632 16.444 -1.967 1.00 79.69 845 HIS A CA 1
ATOM 6511 C C . HIS A 1 845 ? 18.510 17.742 -1.150 1.00 79.69 845 HIS A C 1
ATOM 6513 O O . HIS A 1 845 ? 19.400 18.103 -0.371 1.00 79.69 845 HIS A O 1
ATOM 6519 N N . GLY A 1 846 ? 17.375 18.429 -1.297 1.00 72.94 846 GLY A N 1
ATOM 6520 C CA . GLY A 1 846 ? 17.104 19.705 -0.631 1.00 72.94 846 GLY A CA 1
ATOM 6521 C C . GLY A 1 846 ? 17.693 20.929 -1.340 1.00 72.94 846 GLY A C 1
ATOM 6522 O O . GLY A 1 846 ? 17.935 21.932 -0.678 1.00 72.94 846 GLY A O 1
ATOM 6523 N N . LEU A 1 847 ? 17.946 20.854 -2.655 1.00 76.12 847 LEU A N 1
ATOM 6524 C CA . LEU A 1 847 ? 18.178 22.043 -3.484 1.00 76.12 847 LEU A CA 1
ATOM 6525 C C . LEU A 1 847 ? 16.861 22.772 -3.788 1.00 76.12 847 LEU A C 1
ATOM 6527 O O . LEU A 1 847 ? 15.870 22.147 -4.173 1.00 76.12 847 LEU A O 1
ATOM 6531 N N . HIS A 1 848 ? 16.877 24.100 -3.703 1.00 73.06 848 HIS A N 1
ATOM 6532 C CA . HIS A 1 848 ? 15.800 24.983 -4.140 1.00 73.06 848 HIS A CA 1
ATOM 6533 C C . HIS A 1 848 ? 16.187 25.798 -5.392 1.00 73.06 848 HIS A C 1
ATOM 6535 O O . HIS A 1 848 ? 17.371 25.944 -5.719 1.00 73.06 848 HIS A O 1
ATOM 6541 N N . PRO A 1 849 ? 15.202 26.341 -6.139 1.00 72.12 849 PRO A N 1
ATOM 6542 C CA . PRO A 1 849 ? 15.491 27.089 -7.354 1.00 72.12 849 PRO A CA 1
ATOM 6543 C C . PRO A 1 849 ? 16.345 28.342 -7.117 1.00 72.12 849 PRO A C 1
ATOM 6545 O O . PRO A 1 849 ? 15.983 29.206 -6.320 1.00 72.12 849 PRO A O 1
ATOM 6548 N N . ASN A 1 850 ? 17.415 28.486 -7.904 1.00 75.75 850 ASN A N 1
ATOM 6549 C CA . ASN A 1 850 ? 18.434 29.547 -7.820 1.00 75.75 850 ASN A CA 1
ATOM 6550 C C . ASN A 1 850 ? 19.377 29.501 -6.595 1.00 75.75 850 ASN A C 1
ATOM 6552 O O . ASN A 1 850 ? 20.129 30.458 -6.392 1.00 75.75 850 ASN A O 1
ATOM 6556 N N . ASP A 1 851 ? 19.402 28.417 -5.810 1.00 78.44 851 ASP A N 1
ATOM 6557 C CA . ASP A 1 851 ? 20.385 28.254 -4.726 1.00 78.44 851 ASP A CA 1
ATOM 6558 C C . ASP A 1 851 ? 21.828 28.395 -5.236 1.00 78.44 851 ASP A C 1
ATOM 6560 O O . ASP A 1 851 ? 22.172 27.922 -6.321 1.00 78.44 851 ASP A O 1
ATOM 6564 N N . THR A 1 852 ? 22.712 29.011 -4.448 1.00 81.69 852 THR A N 1
ATOM 6565 C CA . THR A 1 852 ? 24.148 29.066 -4.770 1.00 81.69 852 THR A CA 1
ATOM 6566 C C . THR A 1 852 ? 24.818 27.767 -4.332 1.00 81.69 852 THR A C 1
ATOM 6568 O O . THR A 1 852 ? 24.952 27.527 -3.133 1.00 81.69 852 THR A O 1
ATOM 6571 N N . LEU A 1 853 ? 25.264 26.932 -5.278 1.00 85.38 853 LEU A N 1
ATOM 6572 C CA . LEU A 1 853 ? 25.956 25.685 -4.931 1.00 85.38 853 LEU A CA 1
ATOM 6573 C C . LEU A 1 853 ? 27.281 25.972 -4.211 1.00 85.38 853 LEU A C 1
ATOM 6575 O O . LEU A 1 853 ? 28.119 26.735 -4.698 1.00 85.38 853 LEU A O 1
ATOM 6579 N N . SER A 1 854 ? 27.491 25.317 -3.069 1.00 85.69 854 SER A N 1
ATOM 6580 C CA . SER A 1 854 ? 28.772 25.320 -2.363 1.00 85.69 854 SER A CA 1
ATOM 6581 C C . SER A 1 854 ? 29.806 24.447 -3.082 1.00 85.69 854 SER A C 1
ATOM 6583 O O . SER A 1 854 ? 29.459 23.569 -3.878 1.00 85.69 854 SER A O 1
ATOM 6585 N N . LEU A 1 855 ? 31.096 24.645 -2.785 1.00 84.44 855 LEU A N 1
ATOM 6586 C CA . LEU A 1 855 ? 32.167 23.846 -3.389 1.00 84.44 855 LEU A CA 1
ATOM 6587 C C . LEU A 1 855 ? 32.009 22.330 -3.129 1.00 84.44 855 LEU A C 1
ATOM 6589 O O . LEU A 1 855 ? 32.026 21.591 -4.111 1.00 84.44 855 LEU A O 1
ATOM 6593 N N . PRO A 1 856 ? 31.786 21.835 -1.889 1.00 84.12 856 PRO A N 1
ATOM 6594 C CA . PRO A 1 856 ? 31.638 20.395 -1.659 1.00 84.12 85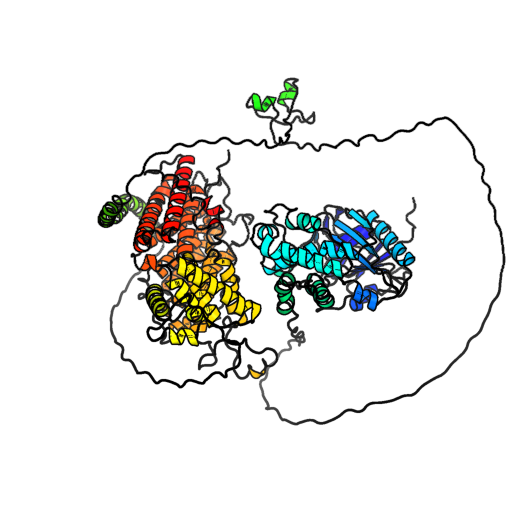6 PRO A CA 1
ATOM 6595 C C . PRO A 1 856 ? 30.431 19.800 -2.391 1.00 84.12 856 PRO A C 1
ATOM 6597 O O . PRO A 1 856 ? 30.521 18.711 -2.954 1.00 84.12 856 PRO A O 1
ATOM 6600 N N . ARG A 1 857 ? 29.316 20.539 -2.445 1.00 86.81 857 ARG A N 1
ATOM 6601 C CA . ARG A 1 857 ? 28.103 20.113 -3.146 1.00 86.81 857 ARG A CA 1
ATOM 6602 C C . ARG A 1 857 ? 28.291 20.076 -4.663 1.00 86.81 857 ARG A C 1
ATOM 6604 O O . ARG A 1 857 ? 27.835 19.143 -5.316 1.00 86.81 857 ARG A O 1
ATOM 6611 N N . THR A 1 858 ? 29.026 21.046 -5.206 1.00 87.31 858 THR A N 1
ATOM 6612 C CA . THR A 1 858 ? 29.424 21.078 -6.621 1.00 87.31 858 THR A CA 1
ATOM 6613 C C . THR A 1 858 ? 30.307 19.877 -6.972 1.00 87.31 858 THR A C 1
ATOM 6615 O O . THR A 1 858 ? 30.078 19.251 -8.002 1.00 87.31 858 THR A O 1
ATOM 6618 N N . THR A 1 859 ? 31.260 19.497 -6.108 1.00 87.94 859 THR A N 1
ATOM 6619 C CA . THR A 1 859 ? 32.072 18.279 -6.292 1.00 87.94 859 THR A CA 1
ATOM 6620 C C . THR A 1 859 ? 31.198 17.025 -6.367 1.00 87.94 859 THR A C 1
ATOM 6622 O O . THR A 1 859 ? 31.296 16.295 -7.349 1.00 87.94 859 THR A O 1
ATOM 6625 N N . ILE A 1 860 ? 30.292 16.823 -5.402 1.00 89.31 860 ILE A N 1
ATOM 6626 C CA . ILE A 1 860 ? 29.386 15.658 -5.362 1.00 89.31 860 ILE A CA 1
ATOM 6627 C C . ILE A 1 860 ? 28.536 15.572 -6.643 1.00 89.31 860 ILE A C 1
ATOM 6629 O O . ILE A 1 860 ? 28.398 14.502 -7.232 1.00 89.31 860 ILE A O 1
ATOM 6633 N N . LEU A 1 861 ? 28.003 16.699 -7.125 1.00 90.25 861 LEU A N 1
ATOM 6634 C CA . LEU A 1 861 ? 27.206 16.738 -8.357 1.00 90.25 861 LEU A CA 1
ATOM 6635 C C . LEU A 1 861 ? 28.040 16.456 -9.622 1.00 90.25 861 LEU A C 1
ATOM 6637 O O . LEU A 1 861 ? 27.532 15.836 -10.556 1.00 90.25 861 LEU A O 1
ATOM 6641 N N . ILE A 1 862 ? 29.318 16.850 -9.662 1.00 88.25 862 ILE A N 1
ATOM 6642 C CA . ILE A 1 862 ? 30.245 16.505 -10.758 1.00 88.25 862 ILE A CA 1
ATOM 6643 C C . ILE A 1 862 ? 30.611 15.012 -10.719 1.00 88.25 862 ILE A C 1
ATOM 6645 O O . ILE A 1 862 ? 30.650 14.360 -11.764 1.00 88.25 862 ILE A O 1
ATOM 6649 N N . GLU A 1 863 ? 30.830 14.444 -9.531 1.00 89.94 863 GLU A N 1
ATOM 6650 C CA . GLU A 1 863 ? 31.062 13.005 -9.344 1.00 89.94 863 GLU A CA 1
ATOM 6651 C C . GLU A 1 863 ? 29.833 12.185 -9.775 1.00 89.94 863 GLU A C 1
ATOM 6653 O O . GLU A 1 863 ? 29.980 11.179 -10.476 1.00 89.94 863 GLU A O 1
ATOM 6658 N N . CYS A 1 864 ? 28.625 12.671 -9.459 1.00 93.12 864 CYS A N 1
ATOM 6659 C CA . CYS A 1 864 ? 27.353 12.124 -9.931 1.00 93.12 864 CYS A CA 1
ATOM 6660 C C . CYS A 1 864 ? 27.238 12.166 -11.461 1.00 93.12 864 CYS A C 1
ATOM 6662 O O . CYS A 1 864 ? 27.005 11.134 -12.090 1.00 93.12 864 CYS A O 1
ATOM 6664 N N . LEU A 1 865 ? 27.493 13.325 -12.077 1.00 91.00 865 LEU A N 1
ATOM 6665 C CA . LEU A 1 865 ? 27.479 13.501 -13.532 1.00 91.00 865 LEU A CA 1
ATOM 6666 C C . LEU A 1 865 ? 28.455 12.545 -14.238 1.00 91.00 865 LEU A C 1
ATOM 6668 O O . LEU A 1 865 ? 28.101 11.907 -15.232 1.00 91.00 865 LEU A O 1
ATOM 6672 N N . GLY A 1 866 ? 29.662 12.387 -13.689 1.00 88.81 866 GLY A N 1
ATOM 6673 C CA . GLY A 1 866 ? 30.648 11.424 -14.175 1.00 88.81 866 GLY A CA 1
ATOM 6674 C C . GLY A 1 866 ? 30.212 9.965 -13.997 1.00 88.81 866 GLY A C 1
ATOM 6675 O O . GLY A 1 866 ? 30.471 9.143 -14.874 1.00 88.81 866 GLY A O 1
ATOM 6676 N N . ALA A 1 867 ? 29.539 9.622 -12.895 1.00 90.69 867 ALA A N 1
ATOM 6677 C CA . ALA A 1 867 ? 29.009 8.278 -12.663 1.00 90.69 867 ALA A CA 1
ATOM 6678 C C . ALA A 1 867 ? 27.853 7.934 -13.615 1.00 90.69 867 ALA A C 1
ATOM 6680 O O . ALA A 1 867 ? 27.882 6.876 -14.242 1.00 90.69 867 ALA A O 1
ATOM 6681 N N . VAL A 1 868 ? 26.898 8.851 -13.798 1.00 92.81 868 VAL A N 1
ATOM 6682 C CA . VAL A 1 868 ? 25.796 8.725 -14.766 1.00 92.81 868 VAL A CA 1
ATOM 6683 C C . VAL A 1 868 ? 26.336 8.533 -16.180 1.00 92.81 868 VAL A C 1
ATOM 6685 O O . VAL A 1 868 ? 25.928 7.591 -16.860 1.00 92.81 868 VAL A O 1
ATOM 6688 N N . ARG A 1 869 ? 27.317 9.344 -16.603 1.00 91.19 869 ARG A N 1
ATOM 6689 C CA . ARG A 1 869 ? 27.983 9.163 -17.900 1.00 91.19 869 ARG A CA 1
ATOM 6690 C C . ARG A 1 869 ? 28.564 7.753 -18.045 1.00 91.19 869 ARG A C 1
ATOM 6692 O O . ARG A 1 869 ? 28.283 7.096 -19.041 1.00 91.19 869 ARG A O 1
ATOM 6699 N N . ARG A 1 870 ? 29.305 7.255 -17.043 1.00 90.56 870 ARG A N 1
ATOM 6700 C CA . ARG A 1 870 ? 29.872 5.892 -17.072 1.00 90.56 870 ARG A CA 1
ATOM 6701 C C . ARG A 1 870 ? 28.798 4.806 -17.198 1.00 90.56 870 ARG A C 1
ATOM 6703 O O . ARG A 1 870 ? 29.049 3.813 -17.874 1.00 90.56 870 ARG A O 1
ATOM 6710 N N . VAL A 1 871 ? 27.610 4.979 -16.603 1.00 89.88 871 VAL A N 1
ATOM 6711 C CA . VAL A 1 871 ? 26.475 4.059 -16.825 1.00 89.88 871 VAL A CA 1
ATOM 6712 C C . VAL A 1 871 ? 26.045 4.075 -18.293 1.00 89.88 871 VAL A C 1
ATOM 6714 O O . VAL A 1 871 ? 25.917 3.007 -18.890 1.00 89.88 871 VAL A O 1
ATOM 6717 N N . LEU A 1 872 ? 25.852 5.254 -18.896 1.00 89.62 872 LEU A N 1
ATOM 6718 C CA . LEU A 1 872 ? 25.433 5.344 -20.300 1.00 89.62 872 LEU A CA 1
ATOM 6719 C C . LEU A 1 872 ? 26.509 4.792 -21.252 1.00 89.62 872 LEU A C 1
ATOM 6721 O O . LEU A 1 872 ? 26.180 4.002 -22.135 1.00 89.62 872 LEU A O 1
ATOM 6725 N N . ASP A 1 873 ? 27.786 5.118 -21.023 1.00 86.19 873 ASP A N 1
ATOM 6726 C CA . ASP A 1 873 ? 28.936 4.562 -21.754 1.00 86.19 873 ASP A CA 1
ATOM 6727 C C . ASP A 1 873 ? 28.957 3.019 -21.673 1.00 86.19 873 ASP A C 1
ATOM 6729 O O . ASP A 1 873 ? 29.126 2.345 -22.692 1.00 86.19 873 ASP A O 1
ATOM 6733 N N . ALA A 1 874 ? 28.708 2.436 -20.492 1.00 85.94 874 ALA A N 1
ATOM 6734 C CA . ALA A 1 874 ? 28.634 0.984 -20.311 1.00 85.94 874 ALA A CA 1
ATOM 6735 C C . ALA A 1 874 ? 27.447 0.343 -21.059 1.00 85.94 874 ALA A C 1
ATOM 6737 O O . ALA A 1 874 ? 27.606 -0.722 -21.657 1.00 85.94 874 ALA A O 1
ATOM 6738 N N . VAL A 1 875 ? 26.276 0.993 -21.084 1.00 85.94 875 VAL A N 1
ATOM 6739 C CA . VAL A 1 875 ? 25.087 0.516 -21.820 1.00 85.94 875 VAL A CA 1
ATOM 6740 C C . VAL A 1 875 ? 25.288 0.613 -23.339 1.00 85.94 875 VAL A C 1
ATOM 6742 O O . VAL A 1 875 ? 24.923 -0.317 -24.062 1.00 85.94 875 VAL A O 1
ATOM 6745 N N . VAL A 1 876 ? 25.934 1.676 -23.839 1.00 85.31 876 VAL A N 1
ATOM 6746 C CA . VAL A 1 876 ? 26.378 1.763 -25.246 1.00 85.31 876 VAL A CA 1
ATOM 6747 C C . VAL A 1 876 ? 27.381 0.648 -25.566 1.00 85.31 876 VAL A C 1
ATOM 6749 O O . VAL A 1 876 ? 27.319 0.053 -26.642 1.00 85.31 876 VAL A O 1
ATOM 6752 N N . ALA A 1 877 ? 28.286 0.325 -24.637 1.00 83.31 877 ALA A N 1
ATOM 6753 C CA . ALA A 1 877 ? 29.326 -0.676 -24.852 1.00 83.31 877 ALA A CA 1
ATOM 6754 C C . ALA A 1 877 ? 28.809 -2.126 -24.957 1.00 83.31 877 ALA A C 1
ATOM 6756 O O . ALA A 1 877 ? 29.459 -2.919 -25.648 1.00 83.31 877 ALA A O 1
ATOM 6757 N N . LEU A 1 878 ? 27.665 -2.464 -24.334 1.00 81.75 878 LEU A N 1
ATOM 6758 C CA . LEU A 1 878 ? 27.046 -3.803 -24.381 1.00 81.75 878 LEU A CA 1
ATOM 6759 C C . LEU A 1 878 ? 26.949 -4.337 -25.816 1.00 81.75 878 LEU A C 1
ATOM 6761 O O . LEU A 1 878 ? 26.569 -3.605 -26.727 1.00 81.75 878 LEU A O 1
ATOM 6765 N N . ASN A 1 879 ? 27.212 -5.627 -26.022 1.00 80.06 879 ASN A N 1
ATOM 6766 C CA . ASN A 1 879 ? 26.936 -6.294 -27.299 1.00 80.06 879 ASN A CA 1
ATOM 6767 C C . ASN A 1 879 ? 25.426 -6.591 -27.455 1.00 80.06 879 ASN A C 1
ATOM 6769 O O . ASN A 1 879 ? 24.665 -6.512 -26.490 1.00 80.06 879 ASN A O 1
ATOM 6773 N N . ASP A 1 880 ? 24.979 -6.949 -28.661 1.00 75.38 880 ASP A N 1
ATOM 6774 C CA . ASP A 1 880 ? 23.550 -7.158 -28.958 1.00 75.38 880 ASP A CA 1
ATOM 6775 C C . ASP A 1 880 ? 22.971 -8.481 -28.423 1.00 75.38 880 ASP A C 1
ATOM 6777 O O . ASP A 1 880 ? 21.784 -8.750 -28.611 1.00 75.38 880 ASP A O 1
ATOM 6781 N N . ALA A 1 881 ? 23.765 -9.333 -27.767 1.00 75.56 881 ALA A N 1
ATOM 6782 C CA . ALA A 1 881 ? 23.243 -10.431 -26.953 1.00 75.56 881 ALA A CA 1
ATOM 6783 C C . ALA A 1 881 ? 22.961 -9.936 -25.526 1.00 75.56 881 ALA A C 1
ATOM 6785 O O . ALA A 1 881 ? 21.819 -10.021 -25.081 1.00 75.56 881 ALA A O 1
ATOM 6786 N N . ASP A 1 882 ? 23.946 -9.317 -24.865 1.00 77.25 882 ASP A N 1
ATOM 6787 C CA . ASP A 1 882 ? 23.798 -8.743 -23.519 1.00 77.25 882 ASP A CA 1
ATOM 6788 C C . ASP A 1 882 ? 22.673 -7.699 -23.452 1.00 77.25 882 ASP A C 1
ATOM 6790 O O . ASP A 1 882 ? 21.862 -7.735 -22.532 1.00 77.25 882 ASP A O 1
ATOM 6794 N N . PHE A 1 883 ? 22.576 -6.810 -24.448 1.00 80.62 883 PHE A N 1
ATOM 6795 C CA . PHE A 1 883 ? 21.541 -5.769 -24.521 1.00 80.62 883 PHE A CA 1
ATOM 6796 C C . PHE A 1 883 ? 20.118 -6.353 -24.627 1.00 80.62 883 PHE A C 1
ATOM 6798 O O . PHE A 1 883 ? 19.182 -5.801 -24.058 1.00 80.62 883 PHE A O 1
ATOM 6805 N N . ARG A 1 884 ? 19.944 -7.507 -25.288 1.00 78.25 884 ARG A N 1
ATOM 6806 C CA . ARG A 1 884 ? 18.658 -8.235 -25.329 1.00 78.25 884 ARG A CA 1
ATOM 6807 C C . ARG A 1 884 ? 18.430 -9.143 -24.115 1.00 78.25 884 ARG A C 1
ATOM 6809 O O . ARG A 1 884 ? 17.297 -9.539 -23.873 1.00 78.25 884 ARG A O 1
ATOM 6816 N N . ALA A 1 885 ? 19.478 -9.467 -23.357 1.00 76.81 885 ALA A N 1
ATOM 6817 C CA . ALA A 1 885 ? 19.407 -10.254 -22.124 1.00 76.81 885 ALA A CA 1
ATOM 6818 C C . ALA A 1 885 ? 19.184 -9.395 -20.857 1.00 76.81 885 ALA A C 1
ATOM 6820 O O . ALA A 1 885 ? 19.167 -9.927 -19.745 1.00 76.81 885 ALA A O 1
ATOM 6821 N N . LEU A 1 886 ? 19.017 -8.074 -21.004 1.00 84.31 886 LEU A N 1
ATOM 6822 C CA . LEU A 1 886 ? 18.664 -7.165 -19.913 1.00 84.31 886 LEU A CA 1
ATOM 6823 C C . LEU A 1 886 ? 17.272 -7.510 -19.353 1.00 84.31 886 LEU A C 1
ATOM 6825 O O . LEU A 1 886 ? 16.273 -7.475 -20.069 1.00 84.31 886 LEU A O 1
ATOM 6829 N N . CYS A 1 887 ? 17.196 -7.805 -18.053 1.00 87.12 887 CYS A N 1
ATOM 6830 C CA . CYS A 1 887 ? 15.922 -8.000 -17.360 1.00 87.12 887 CYS A CA 1
ATOM 6831 C C . CYS A 1 887 ? 15.231 -6.647 -17.097 1.00 87.12 887 CYS A C 1
ATOM 6833 O O . CYS A 1 887 ? 15.858 -5.587 -17.127 1.00 87.12 887 CYS A O 1
ATOM 6835 N N . GLY A 1 888 ? 13.938 -6.665 -16.764 1.00 83.00 888 GLY A N 1
ATOM 6836 C CA . GLY A 1 888 ? 13.135 -5.464 -16.502 1.00 83.00 888 GLY A CA 1
ATOM 6837 C C . GLY A 1 888 ? 13.724 -4.564 -15.411 1.00 83.00 888 GLY A C 1
ATOM 6838 O O . GLY A 1 888 ? 13.726 -3.347 -15.556 1.00 83.00 888 GLY A O 1
ATOM 6839 N N . TYR A 1 889 ? 14.343 -5.144 -14.378 1.00 83.25 889 TYR A N 1
ATOM 6840 C CA . TYR A 1 889 ? 15.029 -4.379 -13.332 1.00 83.25 889 TYR A CA 1
ATOM 6841 C C . TYR A 1 889 ? 16.393 -3.806 -13.777 1.00 83.25 889 TYR A C 1
ATOM 6843 O O . TYR A 1 889 ? 16.911 -2.889 -13.138 1.00 83.25 889 TYR A O 1
ATOM 6851 N N . ASN A 1 890 ? 16.988 -4.299 -14.873 1.00 85.62 890 ASN A N 1
ATOM 6852 C CA . ASN A 1 890 ? 18.131 -3.647 -15.518 1.00 85.62 890 ASN A CA 1
ATOM 6853 C C . ASN A 1 890 ? 17.656 -2.449 -16.346 1.00 85.62 890 ASN A C 1
ATOM 6855 O O . ASN A 1 890 ? 18.181 -1.354 -16.164 1.00 85.62 890 ASN A O 1
ATOM 6859 N N . TRP A 1 891 ? 16.624 -2.628 -17.179 1.00 84.69 891 TRP A N 1
ATOM 6860 C CA . TRP A 1 891 ? 15.972 -1.529 -17.901 1.00 84.69 891 TRP A CA 1
ATOM 6861 C C . TRP A 1 891 ? 15.496 -0.424 -16.957 1.00 84.69 891 TRP A C 1
ATOM 6863 O O . TRP A 1 891 ? 15.683 0.755 -17.246 1.00 84.69 891 TRP A O 1
ATOM 6873 N N . ALA A 1 892 ? 14.997 -0.804 -15.780 1.00 81.06 892 ALA A N 1
ATOM 6874 C CA . ALA A 1 892 ? 14.614 0.122 -14.727 1.00 81.06 892 ALA A CA 1
ATOM 6875 C C . ALA A 1 892 ? 15.760 1.029 -14.265 1.00 81.06 892 ALA A C 1
ATOM 6877 O O . ALA A 1 892 ? 15.596 2.243 -14.155 1.00 81.06 892 ALA A O 1
ATOM 6878 N N . ARG A 1 893 ? 16.940 0.443 -14.039 1.00 84.31 893 ARG A N 1
ATOM 6879 C CA . ARG A 1 893 ? 18.154 1.171 -13.653 1.00 84.31 893 ARG A CA 1
ATOM 6880 C C . ARG A 1 893 ? 18.671 2.066 -14.783 1.00 84.31 893 ARG A C 1
ATOM 6882 O O . ARG A 1 893 ? 19.103 3.179 -14.506 1.00 84.31 893 ARG A O 1
ATOM 6889 N N . ILE A 1 894 ? 18.584 1.612 -16.037 1.00 85.81 894 ILE A N 1
ATOM 6890 C CA . ILE A 1 894 ? 18.968 2.403 -17.220 1.00 85.81 894 ILE A CA 1
ATOM 6891 C C . ILE A 1 894 ? 18.051 3.622 -17.370 1.00 85.81 894 ILE A C 1
ATOM 6893 O O . ILE A 1 894 ? 18.549 4.734 -17.529 1.00 85.81 894 ILE A O 1
ATOM 6897 N N . HIS A 1 895 ? 16.730 3.441 -17.254 1.00 82.38 895 HIS A N 1
ATOM 6898 C CA . HIS A 1 895 ? 15.783 4.555 -17.294 1.00 82.38 895 HIS A CA 1
ATOM 6899 C C . HIS A 1 895 ? 16.028 5.546 -16.151 1.00 82.38 895 HIS A C 1
ATOM 6901 O O . HIS A 1 895 ? 16.171 6.736 -16.404 1.00 82.38 895 HIS A O 1
ATOM 6907 N N . TYR A 1 896 ? 16.186 5.057 -14.919 1.00 85.62 896 TYR A N 1
ATOM 6908 C CA . TYR A 1 896 ? 16.551 5.887 -13.770 1.00 85.62 896 TYR A CA 1
ATOM 6909 C C . TYR A 1 896 ? 17.823 6.726 -14.025 1.00 85.62 896 TYR A C 1
ATOM 6911 O O . TYR A 1 896 ? 17.841 7.920 -13.730 1.00 85.62 896 TYR A O 1
ATOM 6919 N N . SER A 1 897 ? 18.869 6.153 -14.637 1.00 88.88 897 SER A N 1
ATOM 6920 C CA . SER A 1 897 ? 20.079 6.908 -15.002 1.00 88.88 897 SER A CA 1
ATOM 6921 C C . SER A 1 897 ? 19.859 7.933 -16.124 1.00 88.88 897 SER A C 1
ATOM 6923 O O . SER A 1 897 ? 20.508 8.976 -16.105 1.00 88.88 897 SER A O 1
ATOM 6925 N N . LEU A 1 898 ? 18.933 7.697 -17.061 1.00 87.88 898 LEU A N 1
ATOM 6926 C CA . LEU A 1 898 ? 18.508 8.707 -18.042 1.00 87.88 898 LEU A CA 1
ATOM 6927 C C . LEU A 1 898 ? 17.723 9.849 -17.378 1.00 87.88 898 LEU A C 1
ATOM 6929 O O . LEU A 1 898 ? 17.953 11.013 -17.695 1.00 87.88 898 LEU A O 1
ATOM 6933 N N . SER A 1 899 ? 16.847 9.557 -16.418 1.00 83.94 899 SER A N 1
ATOM 6934 C CA . SER A 1 899 ? 16.115 10.589 -15.672 1.00 83.94 899 SER A CA 1
ATOM 6935 C C . SER A 1 899 ? 17.051 11.425 -14.793 1.00 83.94 899 SER A C 1
ATOM 6937 O O . SER A 1 899 ? 16.946 12.648 -14.781 1.00 83.94 899 SER A O 1
ATOM 6939 N N . LEU A 1 900 ? 18.042 10.803 -14.144 1.00 87.44 900 LEU A N 1
ATOM 6940 C CA . LEU A 1 900 ? 19.086 11.518 -13.404 1.00 87.44 900 LEU A CA 1
ATOM 6941 C C . LEU A 1 900 ? 19.992 12.354 -14.334 1.00 87.44 900 LEU A C 1
ATOM 6943 O O . LEU A 1 900 ? 20.387 13.459 -13.970 1.00 87.44 900 LEU A O 1
ATOM 6947 N N . ALA A 1 901 ? 20.262 11.896 -15.563 1.00 90.88 901 ALA A N 1
ATOM 6948 C CA . ALA A 1 901 ? 20.928 12.702 -16.592 1.00 90.88 901 ALA A CA 1
ATOM 6949 C C . ALA A 1 901 ? 20.118 13.952 -16.994 1.00 90.88 901 ALA A C 1
ATOM 6951 O O . ALA A 1 901 ? 20.692 15.035 -17.166 1.00 90.88 901 ALA A O 1
ATOM 6952 N N . VAL A 1 902 ? 18.791 13.820 -17.116 1.00 88.31 902 VAL A N 1
ATOM 6953 C CA . VAL A 1 902 ? 17.882 14.954 -17.346 1.00 88.31 902 VAL A CA 1
ATOM 6954 C C . VAL A 1 902 ? 17.888 15.897 -16.142 1.00 88.31 902 VAL A C 1
ATOM 6956 O O . VAL A 1 902 ? 18.070 17.093 -16.340 1.00 88.31 902 VAL A O 1
ATOM 6959 N N . GLU A 1 903 ? 17.787 15.401 -14.907 1.00 86.38 903 GLU A N 1
ATOM 6960 C CA . GLU A 1 903 ? 17.752 16.234 -13.691 1.00 86.38 903 GLU A CA 1
ATOM 6961 C C . GLU A 1 903 ? 19.063 17.013 -13.465 1.00 86.38 903 GLU A C 1
ATOM 6963 O O . GLU A 1 903 ? 19.043 18.215 -13.188 1.00 86.38 903 GLU A O 1
ATOM 6968 N N . LEU A 1 904 ? 20.219 16.375 -13.688 1.00 88.12 904 LEU A N 1
ATOM 6969 C CA . LEU A 1 904 ? 21.532 17.033 -13.634 1.00 88.12 904 LEU A CA 1
ATOM 6970 C C . LEU A 1 904 ? 21.719 18.100 -14.729 1.00 88.12 904 LEU A C 1
ATOM 6972 O O . LEU A 1 904 ? 22.551 18.992 -14.567 1.00 88.12 904 LEU A O 1
ATOM 6976 N N . SER A 1 905 ? 20.955 18.039 -15.824 1.00 88.88 905 SER A N 1
ATOM 6977 C CA . SER A 1 905 ? 20.979 19.040 -16.903 1.00 88.88 905 SER A CA 1
ATOM 6978 C C . SER A 1 905 ? 19.932 20.150 -16.707 1.00 88.88 905 SER A C 1
ATOM 6980 O O . SER A 1 905 ? 20.230 21.340 -16.796 1.00 88.88 905 SER A O 1
ATOM 6982 N N . LEU A 1 906 ? 18.679 19.769 -16.464 1.00 85.06 906 LEU A N 1
ATOM 6983 C CA . LEU A 1 906 ? 17.496 20.628 -16.551 1.00 85.06 906 LEU A CA 1
ATOM 6984 C C . LEU A 1 906 ? 16.778 20.837 -15.212 1.00 85.06 906 LEU A C 1
ATOM 6986 O O . LEU A 1 906 ? 16.011 21.792 -15.106 1.00 85.06 906 LEU A O 1
ATOM 6990 N N . GLY A 1 907 ? 17.045 20.025 -14.188 1.00 80.88 907 GLY A N 1
ATOM 6991 C CA . GLY A 1 907 ? 16.518 20.231 -12.836 1.00 80.88 907 GLY A CA 1
ATOM 6992 C C . GLY A 1 907 ? 17.257 21.354 -12.110 1.00 80.88 907 GLY A C 1
ATOM 6993 O O . GLY A 1 907 ? 16.669 22.371 -11.733 1.00 80.88 907 GLY A O 1
ATOM 6994 N N . ILE A 1 908 ? 18.585 21.238 -12.001 1.00 84.12 908 ILE A N 1
ATOM 6995 C CA . ILE A 1 908 ? 19.424 22.247 -11.334 1.00 84.12 908 ILE A CA 1
ATOM 6996 C C . ILE A 1 908 ? 19.304 23.604 -12.054 1.00 84.12 908 ILE A C 1
ATOM 6998 O O . ILE A 1 908 ? 19.549 23.715 -13.254 1.00 84.12 908 ILE A O 1
ATOM 7002 N N . THR A 1 909 ? 18.933 24.654 -11.317 1.00 80.00 909 THR A N 1
ATOM 7003 C CA . THR A 1 909 ? 18.764 26.046 -11.805 1.00 80.00 909 THR A CA 1
ATOM 7004 C C . THR A 1 909 ? 19.859 27.001 -11.318 1.00 80.00 909 THR A C 1
ATOM 7006 O O . THR A 1 909 ? 19.804 28.196 -11.597 1.00 80.00 909 THR A O 1
ATOM 7009 N N . SER A 1 910 ? 20.846 26.508 -10.565 1.00 80.44 910 SER A N 1
ATOM 7010 C CA . SER A 1 910 ? 21.883 27.350 -9.962 1.00 80.44 910 SER A CA 1
ATOM 7011 C C . SER A 1 910 ? 22.751 28.056 -11.016 1.00 80.44 910 SER A C 1
ATOM 7013 O O . SER A 1 910 ? 23.295 27.373 -11.885 1.00 80.44 910 SER A O 1
ATOM 7015 N N . PRO A 1 911 ? 22.990 29.379 -10.918 1.00 72.44 911 PRO A N 1
ATOM 7016 C CA . PRO A 1 911 ? 23.882 30.093 -11.837 1.00 72.44 911 PRO A CA 1
ATOM 7017 C C . PRO A 1 911 ? 25.343 29.612 -11.836 1.00 72.44 911 PRO A C 1
ATOM 7019 O O . PRO A 1 911 ? 26.066 29.889 -12.790 1.00 72.44 911 PRO A O 1
ATOM 7022 N N . SER A 1 912 ? 25.801 28.901 -10.795 1.00 74.94 912 SER A N 1
ATOM 7023 C CA . SER A 1 912 ? 27.133 28.274 -10.775 1.00 74.94 912 SER A CA 1
ATOM 7024 C C . SER A 1 912 ? 27.178 26.904 -11.469 1.00 74.94 912 SER A C 1
ATOM 7026 O O . SER A 1 912 ? 28.265 26.379 -11.711 1.00 74.94 912 SER A O 1
ATOM 7028 N N . TRP A 1 913 ? 26.027 26.337 -11.841 1.00 86.75 913 TRP A N 1
ATOM 7029 C CA . TRP A 1 913 ? 25.916 25.066 -12.555 1.00 86.75 913 TRP A CA 1
ATOM 7030 C C . TRP A 1 913 ? 25.844 25.299 -14.072 1.00 86.75 913 TRP A C 1
ATOM 7032 O O . TRP A 1 913 ? 24.775 25.363 -14.678 1.00 86.75 913 TRP A O 1
ATOM 7042 N N . GLY A 1 914 ? 27.011 25.495 -14.693 1.00 80.44 914 GLY A N 1
ATOM 7043 C CA . GLY A 1 914 ? 27.121 25.866 -16.108 1.00 80.44 914 GLY A CA 1
ATOM 7044 C C . GLY A 1 914 ? 26.611 24.781 -17.063 1.00 80.44 914 GLY A C 1
ATOM 7045 O O . GLY A 1 914 ? 27.326 23.823 -17.346 1.00 80.44 914 GLY A O 1
ATOM 7046 N N . LEU A 1 915 ? 25.405 24.965 -17.608 1.00 80.12 915 LEU A N 1
ATOM 7047 C CA . LEU A 1 915 ? 24.698 23.978 -18.436 1.00 80.12 915 LEU A CA 1
ATOM 7048 C C . LEU A 1 915 ? 25.476 23.513 -19.680 1.00 80.12 915 LEU A C 1
ATOM 7050 O O . LEU A 1 915 ? 25.441 22.333 -20.027 1.00 80.12 915 LEU A O 1
ATOM 7054 N N . GLU A 1 916 ? 26.230 24.404 -20.326 1.00 79.62 916 GLU A N 1
ATOM 7055 C CA . GLU A 1 916 ? 27.092 24.026 -21.454 1.00 79.62 916 GLU A CA 1
ATOM 7056 C C . GLU A 1 916 ? 28.219 23.071 -21.032 1.00 79.62 916 GLU A C 1
ATOM 7058 O O . GLU A 1 916 ? 28.548 22.154 -21.780 1.00 79.62 916 GLU A O 1
ATOM 7063 N N . ASN A 1 917 ? 28.752 23.209 -19.811 1.00 80.12 917 ASN A N 1
ATOM 7064 C CA . ASN A 1 917 ? 29.752 22.286 -19.265 1.00 80.12 917 ASN A CA 1
ATOM 7065 C C . ASN A 1 917 ? 29.127 20.921 -18.946 1.00 80.12 917 ASN A C 1
ATOM 7067 O O . ASN A 1 917 ? 29.740 19.892 -19.220 1.00 80.12 917 ASN A O 1
ATOM 7071 N N . VAL A 1 918 ? 27.896 20.906 -18.415 1.00 85.25 918 VAL A N 1
ATOM 7072 C CA . VAL A 1 918 ? 27.144 19.663 -18.167 1.00 85.25 918 VAL A CA 1
ATOM 7073 C C . VAL A 1 918 ? 26.954 18.901 -19.475 1.00 85.25 918 VAL A C 1
ATOM 7075 O O . VAL A 1 918 ? 27.327 17.734 -19.559 1.00 85.25 918 VAL A O 1
ATOM 7078 N N . ARG A 1 919 ? 26.479 19.582 -20.526 1.00 83.94 919 ARG A N 1
ATOM 7079 C CA . ARG A 1 919 ? 26.303 18.995 -21.862 1.00 83.94 919 ARG A CA 1
ATOM 7080 C C . ARG A 1 919 ? 27.633 18.603 -22.527 1.00 83.94 919 ARG A C 1
ATOM 7082 O O . ARG A 1 919 ? 27.681 17.618 -23.256 1.00 83.94 919 ARG A O 1
ATOM 7089 N N . ALA A 1 920 ? 28.725 19.326 -22.271 1.00 78.38 920 ALA A N 1
ATOM 7090 C CA . ALA A 1 920 ? 30.054 18.966 -22.773 1.00 78.38 920 ALA A CA 1
ATOM 7091 C C . ALA A 1 920 ? 30.615 17.683 -22.127 1.00 78.38 920 ALA A C 1
ATOM 7093 O O . ALA A 1 920 ? 31.335 16.933 -22.786 1.00 78.38 920 ALA A O 1
ATOM 7094 N N . VAL A 1 921 ? 30.275 17.408 -20.862 1.00 78.62 921 VAL A N 1
ATOM 7095 C CA . VAL A 1 921 ? 30.595 16.138 -20.183 1.00 78.62 921 VAL A CA 1
ATOM 7096 C C . VAL A 1 921 ? 29.629 15.026 -20.601 1.00 78.62 921 VAL A C 1
ATOM 7098 O O . VAL A 1 921 ? 30.066 13.893 -20.820 1.00 78.62 921 VAL A O 1
ATOM 7101 N N . LEU A 1 922 ? 28.339 15.356 -20.715 1.00 84.81 922 LEU A N 1
ATOM 7102 C CA . LEU A 1 922 ? 27.222 14.447 -20.946 1.00 84.81 922 LEU A CA 1
ATOM 7103 C C . LEU A 1 922 ? 26.342 14.961 -22.099 1.00 84.81 922 LEU A C 1
ATOM 7105 O O . LEU A 1 922 ? 25.321 15.613 -21.883 1.00 84.81 922 LEU A O 1
ATOM 7109 N N . ALA A 1 923 ? 26.723 14.626 -23.332 1.00 84.19 923 ALA A N 1
ATOM 7110 C CA . ALA A 1 923 ? 25.922 14.882 -24.531 1.00 84.19 923 ALA A CA 1
ATOM 7111 C C . ALA A 1 923 ? 24.744 13.892 -24.600 1.00 84.19 923 ALA A C 1
ATOM 7113 O O . ALA A 1 923 ? 24.741 12.964 -25.415 1.00 84.19 923 ALA A O 1
ATOM 7114 N N . LEU A 1 924 ? 23.782 14.046 -23.680 1.00 88.06 924 LEU A N 1
ATOM 7115 C CA . LEU A 1 924 ? 22.650 13.136 -23.474 1.00 88.06 924 LEU A CA 1
ATOM 7116 C C . LEU A 1 924 ? 21.882 12.871 -24.773 1.00 88.06 924 LEU A C 1
ATOM 7118 O O . LEU A 1 924 ? 21.444 11.744 -24.995 1.00 88.06 924 LEU A O 1
ATOM 7122 N N . GLU A 1 925 ? 21.812 13.867 -25.661 1.00 86.44 925 GLU A N 1
ATOM 7123 C CA . GLU A 1 925 ? 21.264 13.720 -27.004 1.00 86.44 925 GLU A CA 1
ATOM 7124 C C . GLU A 1 925 ? 21.822 12.495 -27.745 1.00 86.44 925 GLU A C 1
ATOM 7126 O O . GLU A 1 925 ? 21.059 11.651 -28.202 1.00 86.44 925 GLU A O 1
ATOM 7131 N N . SER A 1 926 ? 23.148 12.337 -27.786 1.00 84.75 926 SER A N 1
ATOM 7132 C CA . SER A 1 926 ? 23.816 11.288 -28.560 1.00 84.75 926 SER A CA 1
ATOM 7133 C C . SER A 1 926 ? 23.680 9.910 -27.915 1.00 84.75 926 SER A C 1
ATOM 7135 O O . SER A 1 926 ? 23.625 8.910 -28.626 1.00 84.75 926 SER A O 1
ATOM 7137 N N . TYR A 1 927 ? 23.598 9.841 -26.582 1.00 88.44 927 TYR A N 1
ATOM 7138 C CA . TYR A 1 927 ? 23.321 8.585 -25.881 1.00 88.44 927 TYR A CA 1
ATOM 7139 C C . TYR A 1 927 ? 21.904 8.092 -26.174 1.00 88.44 927 TYR A C 1
ATOM 7141 O O . TYR A 1 927 ? 21.722 6.920 -26.499 1.00 88.44 927 TYR A O 1
ATOM 7149 N N . VAL A 1 928 ? 20.912 8.988 -26.118 1.00 87.06 928 VAL A N 1
ATOM 7150 C CA . VAL A 1 928 ? 19.516 8.643 -26.411 1.00 87.06 928 VAL A CA 1
ATOM 7151 C C . VAL A 1 928 ? 19.337 8.294 -27.891 1.00 87.06 928 VAL A C 1
ATOM 7153 O O . VAL A 1 928 ? 18.717 7.277 -28.185 1.00 87.06 928 VAL A O 1
ATOM 7156 N N . ASP A 1 929 ? 19.952 9.041 -28.813 1.00 83.50 929 ASP A N 1
ATOM 7157 C CA . ASP A 1 929 ? 19.914 8.741 -30.252 1.00 83.50 929 ASP A CA 1
ATOM 7158 C C . ASP A 1 929 ? 20.505 7.343 -30.554 1.00 83.50 929 ASP A C 1
ATOM 7160 O O . ASP A 1 929 ? 19.900 6.548 -31.274 1.00 83.50 929 ASP A O 1
ATOM 7164 N N . VAL A 1 930 ? 21.643 6.984 -29.939 1.00 85.88 930 VAL A N 1
ATOM 7165 C CA . VAL A 1 930 ? 22.235 5.635 -30.052 1.00 85.88 930 VAL A CA 1
ATOM 7166 C C . VAL A 1 930 ? 21.336 4.562 -29.428 1.00 85.88 930 VAL A C 1
ATOM 7168 O O . VAL A 1 930 ? 21.171 3.490 -30.011 1.00 85.88 930 VAL A O 1
ATOM 7171 N N . PHE A 1 931 ? 20.744 4.816 -28.260 1.00 86.62 931 PHE A N 1
ATOM 7172 C CA . PHE A 1 931 ? 19.844 3.863 -27.608 1.00 86.62 931 PHE A CA 1
ATOM 7173 C C . PHE A 1 931 ? 18.586 3.590 -28.441 1.00 86.62 931 PHE A C 1
ATOM 7175 O O . PHE A 1 931 ? 18.219 2.428 -28.613 1.00 86.62 931 PHE A O 1
ATOM 7182 N N . VAL A 1 932 ? 17.964 4.635 -28.994 1.00 84.75 932 VAL A N 1
ATOM 7183 C CA . VAL A 1 932 ? 16.812 4.534 -29.902 1.00 84.75 932 VAL A CA 1
ATOM 7184 C C . VAL A 1 932 ? 17.166 3.670 -31.112 1.00 84.75 932 VAL A C 1
ATOM 7186 O O . VAL A 1 932 ? 16.478 2.682 -31.360 1.00 84.75 932 VAL A O 1
ATOM 7189 N N . LEU A 1 933 ? 18.285 3.946 -31.791 1.00 83.50 933 LEU A N 1
ATOM 7190 C CA . LEU A 1 933 ? 18.734 3.161 -32.949 1.00 83.50 933 LEU A CA 1
ATOM 7191 C C . LEU A 1 933 ? 18.954 1.673 -32.618 1.00 83.50 933 LEU A C 1
ATOM 7193 O O . LEU A 1 933 ? 18.632 0.805 -33.430 1.00 83.50 933 LEU A O 1
ATOM 7197 N N . ARG A 1 934 ? 19.467 1.351 -31.421 1.00 85.19 934 ARG A N 1
ATOM 7198 C CA . ARG A 1 934 ? 19.610 -0.047 -30.973 1.00 85.19 934 ARG A CA 1
ATOM 7199 C C . ARG A 1 934 ? 18.265 -0.712 -30.694 1.00 85.19 934 ARG A C 1
ATOM 7201 O O . ARG A 1 934 ? 18.085 -1.871 -31.057 1.00 85.19 934 ARG A O 1
ATOM 7208 N N . LEU A 1 935 ? 17.329 -0.003 -30.068 1.00 84.56 935 LEU A N 1
ATOM 7209 C CA . LEU A 1 935 ? 15.982 -0.511 -29.796 1.00 84.56 935 LEU A CA 1
ATOM 7210 C C . LEU A 1 935 ? 15.189 -0.742 -31.091 1.00 84.56 935 LEU A C 1
ATOM 7212 O O . LEU A 1 935 ? 14.567 -1.792 -31.237 1.00 84.56 935 LEU A O 1
ATOM 7216 N N . GLU A 1 936 ? 15.282 0.166 -32.066 1.00 83.62 936 GLU A N 1
ATOM 7217 C CA . GLU A 1 936 ? 14.707 -0.014 -33.407 1.00 83.62 936 GLU A CA 1
ATOM 7218 C C . GLU A 1 936 ? 15.357 -1.187 -34.152 1.00 83.62 936 GLU A C 1
ATOM 7220 O O . GLU A 1 936 ? 14.656 -2.000 -34.756 1.00 83.62 936 GLU A O 1
ATOM 7225 N N . GLY A 1 937 ? 16.683 -1.337 -34.051 1.00 82.62 937 GLY A N 1
ATOM 7226 C CA . GLY A 1 937 ? 17.410 -2.484 -34.600 1.00 82.62 937 GLY A CA 1
ATOM 7227 C C . GLY A 1 937 ? 16.974 -3.826 -34.001 1.00 82.62 937 GLY A C 1
ATOM 7228 O O . GLY A 1 937 ? 16.883 -4.814 -34.727 1.00 82.62 937 GLY A O 1
ATOM 7229 N N . VAL A 1 938 ? 16.648 -3.874 -32.703 1.00 79.44 938 VAL A N 1
ATOM 7230 C CA . VAL A 1 938 ? 16.072 -5.072 -32.067 1.00 79.44 938 VAL A CA 1
ATOM 7231 C C . VAL A 1 938 ? 14.615 -5.282 -32.493 1.00 79.44 938 VAL A C 1
ATOM 7233 O O . VAL A 1 938 ? 14.278 -6.389 -32.900 1.00 79.44 938 VAL A O 1
ATOM 7236 N N . SER A 1 939 ? 13.772 -4.245 -32.473 1.00 80.12 939 SER A N 1
ATOM 7237 C CA . SER A 1 939 ? 12.371 -4.290 -32.934 1.00 80.12 939 SER A CA 1
ATOM 7238 C C . SER A 1 939 ? 12.251 -4.868 -34.354 1.00 80.12 939 SER A C 1
ATOM 7240 O O . SER A 1 939 ? 11.468 -5.790 -34.599 1.00 80.12 939 SER A O 1
ATOM 7242 N N . ALA A 1 940 ? 13.114 -4.425 -35.274 1.00 80.62 940 ALA A N 1
ATOM 7243 C CA . ALA A 1 940 ? 13.157 -4.890 -36.661 1.00 80.62 940 ALA A CA 1
ATOM 7244 C C . ALA A 1 940 ? 13.546 -6.376 -36.839 1.00 80.62 940 ALA A C 1
ATOM 7246 O O . ALA A 1 940 ? 13.317 -6.939 -37.909 1.00 80.62 940 ALA A O 1
ATOM 7247 N N . LEU A 1 941 ? 14.114 -7.030 -35.817 1.00 72.00 941 LEU A N 1
ATOM 7248 C CA . LEU A 1 941 ? 14.402 -8.475 -35.809 1.00 72.00 941 LEU A CA 1
ATOM 7249 C C . LEU A 1 941 ? 13.245 -9.323 -35.249 1.00 72.00 941 LEU A C 1
ATOM 7251 O O . LEU A 1 941 ? 13.330 -10.553 -35.260 1.00 72.00 941 LEU A O 1
ATOM 7255 N N . VAL A 1 942 ? 12.203 -8.681 -34.715 1.00 68.12 942 VAL A N 1
ATOM 7256 C CA . VAL A 1 942 ? 11.134 -9.311 -33.918 1.00 68.12 942 VAL A CA 1
ATOM 7257 C C . VAL A 1 942 ? 9.772 -9.136 -34.581 1.00 68.12 942 VAL A C 1
ATOM 7259 O O . VAL A 1 942 ? 8.984 -10.080 -34.623 1.00 68.12 942 VAL A O 1
ATOM 7262 N N . ARG A 1 943 ? 9.512 -7.939 -35.115 1.00 69.69 943 ARG A N 1
ATOM 7263 C CA . ARG A 1 943 ? 8.241 -7.546 -35.724 1.00 69.69 943 ARG A CA 1
ATOM 7264 C C . ARG A 1 943 ? 7.984 -8.278 -37.047 1.00 69.69 943 ARG A C 1
ATOM 7266 O O . ARG A 1 943 ? 8.798 -8.219 -37.968 1.00 69.69 943 ARG A O 1
ATOM 7273 N N . LYS A 1 944 ? 6.821 -8.919 -37.168 1.00 64.94 944 LYS A N 1
ATOM 7274 C CA . LYS A 1 944 ? 6.309 -9.551 -38.395 1.00 64.94 944 LYS A CA 1
ATOM 7275 C C . LYS A 1 944 ? 5.520 -8.542 -39.241 1.00 64.94 944 LYS A C 1
ATOM 7277 O O . LYS A 1 944 ? 5.034 -7.520 -38.752 1.00 64.94 944 LYS A O 1
ATOM 7282 N N . GLU A 1 945 ? 5.364 -8.842 -40.529 1.00 50.19 945 GLU A N 1
ATOM 7283 C CA . GLU A 1 945 ? 4.551 -8.044 -41.456 1.00 50.19 945 GLU A CA 1
ATOM 7284 C C . GLU A 1 945 ? 3.065 -8.122 -41.044 1.00 50.19 945 GLU A C 1
ATOM 7286 O O . GLU A 1 945 ? 2.426 -9.161 -41.194 1.00 50.19 945 GLU A O 1
ATOM 7291 N N . GLY A 1 946 ? 2.540 -7.032 -40.470 1.00 53.94 946 GLY A N 1
ATOM 7292 C CA . GLY A 1 946 ? 1.181 -6.942 -39.913 1.00 53.94 946 GLY A CA 1
ATOM 7293 C C . GLY A 1 946 ? 1.105 -6.684 -38.399 1.00 53.94 946 GLY A C 1
ATOM 7294 O O . GLY A 1 946 ? 0.045 -6.290 -37.915 1.00 53.94 946 GLY A O 1
ATOM 7295 N N . ASP A 1 947 ? 2.204 -6.835 -37.650 1.00 60.94 947 ASP A N 1
ATOM 7296 C CA . ASP A 1 947 ? 2.208 -6.627 -36.193 1.00 60.94 947 ASP A CA 1
ATOM 7297 C C . ASP A 1 947 ? 1.980 -5.153 -35.816 1.00 60.94 947 ASP A C 1
ATOM 7299 O O . ASP A 1 947 ? 2.642 -4.249 -36.342 1.00 60.94 947 ASP A O 1
ATOM 7303 N N . GLN A 1 948 ? 1.107 -4.902 -34.832 1.00 56.19 948 GLN A N 1
ATOM 7304 C CA . GLN A 1 948 ? 0.802 -3.543 -34.358 1.00 56.19 948 GLN A CA 1
ATOM 7305 C C . GLN A 1 948 ? 1.943 -2.893 -33.551 1.00 56.19 948 GLN A C 1
ATOM 7307 O O . GLN A 1 948 ? 2.024 -1.669 -33.509 1.00 56.19 948 GLN A O 1
ATOM 7312 N N . GLY A 1 949 ? 2.866 -3.677 -32.987 1.00 65.81 949 GLY A N 1
ATOM 7313 C CA . GLY A 1 949 ? 4.070 -3.175 -32.318 1.00 65.81 949 GLY A CA 1
ATOM 7314 C C . GLY A 1 949 ? 4.675 -4.176 -31.332 1.00 65.81 949 GLY A C 1
ATOM 7315 O O . GLY A 1 949 ? 4.054 -5.181 -30.989 1.00 65.81 949 GLY A O 1
ATOM 7316 N N . ASP A 1 950 ? 5.885 -3.876 -30.867 1.00 74.19 950 ASP A N 1
ATOM 7317 C CA . ASP A 1 950 ? 6.624 -4.632 -29.852 1.00 74.19 950 ASP A CA 1
ATOM 7318 C C . ASP A 1 950 ? 7.197 -3.692 -28.773 1.00 74.19 950 ASP A C 1
ATOM 7320 O O . ASP A 1 950 ? 7.177 -2.466 -28.916 1.00 74.19 950 ASP A O 1
ATOM 7324 N N . TRP A 1 951 ? 7.713 -4.262 -27.681 1.00 75.50 951 TRP A N 1
ATOM 7325 C CA . TRP A 1 951 ? 8.211 -3.478 -26.549 1.00 75.50 951 TRP A CA 1
ATOM 7326 C C . TRP A 1 951 ? 9.463 -2.639 -26.863 1.00 75.50 951 TRP A C 1
ATOM 7328 O O . TRP A 1 951 ? 9.558 -1.502 -26.397 1.00 75.50 951 TRP A O 1
ATOM 7338 N N . PHE A 1 952 ? 10.404 -3.150 -27.663 1.00 79.81 952 PHE A N 1
ATOM 7339 C CA . PHE A 1 952 ? 11.609 -2.397 -28.027 1.00 79.81 952 PHE A CA 1
ATOM 7340 C C . PHE A 1 952 ? 11.231 -1.215 -28.929 1.00 79.81 952 PHE A C 1
ATOM 7342 O O . PHE A 1 952 ? 11.708 -0.102 -28.714 1.00 79.81 952 PHE A O 1
ATOM 7349 N N . GLY A 1 953 ? 10.299 -1.427 -29.865 1.00 79.31 953 GLY A N 1
ATOM 7350 C CA . GLY A 1 953 ? 9.712 -0.365 -30.687 1.00 79.31 953 GLY A CA 1
ATOM 7351 C C . GLY A 1 953 ? 8.974 0.700 -29.863 1.00 79.31 953 GLY A C 1
ATOM 7352 O O . GLY A 1 953 ? 9.147 1.892 -30.109 1.00 79.31 953 GLY A O 1
ATOM 7353 N N . PHE A 1 954 ? 8.209 0.299 -28.841 1.00 76.94 954 PHE A N 1
ATOM 7354 C CA . PHE A 1 954 ? 7.581 1.240 -27.903 1.00 76.94 954 PHE A CA 1
ATOM 7355 C C . PHE A 1 954 ? 8.619 2.061 -27.122 1.00 76.94 954 PHE A C 1
ATOM 7357 O O . PHE A 1 954 ? 8.521 3.289 -27.087 1.00 76.94 954 PHE A O 1
ATOM 7364 N N . LEU A 1 955 ? 9.635 1.416 -26.533 1.00 78.50 955 LEU A N 1
ATOM 7365 C CA . LEU A 1 955 ? 10.668 2.119 -25.768 1.00 78.50 955 LEU A CA 1
ATOM 7366 C C . LEU A 1 955 ? 11.490 3.068 -26.659 1.00 78.50 955 LEU A C 1
ATOM 7368 O O . LEU A 1 955 ? 11.854 4.154 -26.212 1.00 78.50 955 LEU A O 1
ATOM 7372 N N . ALA A 1 956 ? 11.721 2.711 -27.927 1.00 83.44 956 ALA A N 1
ATOM 7373 C CA . ALA A 1 956 ? 12.346 3.599 -28.905 1.00 83.44 956 ALA A CA 1
ATOM 7374 C C . ALA A 1 956 ? 11.523 4.880 -29.123 1.00 83.44 956 ALA A C 1
ATOM 7376 O O . ALA A 1 956 ? 12.071 5.978 -29.028 1.00 83.44 956 ALA A O 1
ATOM 7377 N N . SER A 1 957 ? 10.209 4.770 -29.354 1.00 79.62 957 SER A N 1
ATOM 7378 C CA . SER A 1 957 ? 9.317 5.936 -29.470 1.00 79.62 957 SER A CA 1
ATOM 7379 C C . SER A 1 957 ? 9.303 6.783 -28.194 1.00 79.62 957 SER A C 1
ATOM 7381 O O . SER A 1 957 ? 9.390 8.009 -28.259 1.00 79.62 957 SER A O 1
ATOM 7383 N N . LEU A 1 958 ? 9.277 6.140 -27.025 1.00 78.75 958 LEU A N 1
ATOM 7384 C CA . LEU A 1 958 ? 9.284 6.818 -25.728 1.00 78.75 958 LEU A CA 1
ATOM 7385 C C . LEU A 1 958 ? 10.589 7.598 -25.479 1.00 78.75 958 LEU A C 1
ATOM 7387 O O . LEU A 1 958 ? 10.575 8.703 -24.937 1.00 78.75 958 LEU A O 1
ATOM 7391 N N . TRP A 1 959 ? 11.728 7.055 -25.913 1.00 84.00 959 TRP A N 1
ATOM 7392 C CA . TRP A 1 959 ? 13.026 7.722 -25.802 1.00 84.00 959 TRP A CA 1
ATOM 7393 C C . TRP A 1 959 ? 13.253 8.793 -26.884 1.00 84.00 959 TRP A C 1
ATOM 7395 O O . TRP A 1 959 ? 13.920 9.786 -26.596 1.00 84.00 959 TRP A O 1
ATOM 7405 N N . LYS A 1 960 ? 12.610 8.705 -28.061 1.00 83.12 960 LYS A N 1
ATOM 7406 C CA . LYS A 1 960 ? 12.503 9.842 -29.005 1.00 83.12 960 LYS A CA 1
ATOM 7407 C C . LYS A 1 960 ? 11.735 11.023 -28.401 1.00 83.12 960 LYS A C 1
ATOM 7409 O O . LYS A 1 960 ? 12.130 12.170 -28.594 1.00 83.12 960 LYS A O 1
ATOM 7414 N N . GLU A 1 961 ? 10.679 10.757 -27.638 1.00 80.56 961 GLU A N 1
ATOM 7415 C CA . GLU A 1 961 ? 9.906 11.802 -26.957 1.00 80.56 961 GLU A CA 1
ATOM 7416 C C . GLU A 1 961 ? 10.699 12.438 -25.796 1.00 80.56 961 GLU A C 1
ATOM 7418 O O . GLU A 1 961 ? 10.760 13.664 -25.684 1.00 80.56 961 GLU A O 1
ATOM 7423 N N . LEU A 1 962 ? 11.434 11.641 -25.008 1.00 83.44 962 LEU A N 1
ATOM 7424 C CA . LEU A 1 962 ? 12.410 12.156 -24.031 1.00 83.44 962 LEU A CA 1
ATOM 7425 C C . LEU A 1 962 ? 13.479 13.032 -24.712 1.00 83.44 962 LEU A C 1
ATOM 7427 O O . LEU A 1 962 ? 13.785 14.125 -24.232 1.00 83.44 962 LEU A O 1
ATOM 7431 N N . ARG A 1 963 ? 14.012 12.595 -25.860 1.00 86.25 963 ARG A N 1
ATOM 7432 C CA . ARG A 1 963 ? 14.973 13.347 -26.685 1.00 86.25 963 ARG A CA 1
ATOM 7433 C C . ARG A 1 963 ? 14.399 14.677 -27.184 1.00 86.25 963 ARG A C 1
ATOM 7435 O O . ARG A 1 963 ? 15.115 15.683 -27.160 1.00 86.25 963 ARG A O 1
ATOM 7442 N N . ARG A 1 964 ? 13.127 14.708 -27.599 1.00 83.25 964 ARG A N 1
ATOM 7443 C CA . ARG A 1 964 ? 12.406 15.929 -28.000 1.00 83.25 964 ARG A CA 1
ATOM 7444 C C . ARG A 1 964 ? 12.276 16.898 -26.822 1.00 83.25 964 ARG A C 1
ATOM 7446 O O . ARG A 1 964 ? 12.782 18.018 -26.901 1.00 83.25 964 ARG A O 1
ATOM 7453 N N . ASN A 1 965 ? 11.709 16.442 -25.704 1.00 82.31 965 ASN A N 1
ATOM 7454 C CA . ASN A 1 965 ? 11.499 17.262 -24.506 1.00 82.31 965 ASN A CA 1
ATOM 7455 C C . ASN A 1 965 ? 12.818 17.792 -23.917 1.00 82.31 965 ASN A C 1
ATOM 7457 O O . ASN A 1 965 ? 12.901 18.971 -23.574 1.00 82.31 965 ASN A O 1
ATOM 7461 N N . TYR A 1 966 ? 13.883 16.981 -23.886 1.00 85.56 966 TYR A N 1
ATOM 7462 C CA . TYR A 1 966 ? 15.223 17.436 -23.493 1.00 85.56 966 TYR A CA 1
ATOM 7463 C C . TYR A 1 966 ? 15.732 18.573 -24.390 1.00 85.56 966 TYR A C 1
ATOM 7465 O O . TYR A 1 966 ? 16.208 19.594 -23.893 1.00 85.56 966 TYR A O 1
ATOM 7473 N N . THR A 1 967 ? 15.584 18.433 -25.711 1.00 86.25 967 THR A N 1
ATOM 7474 C CA . THR A 1 967 ? 16.025 19.442 -26.688 1.00 86.25 967 THR A CA 1
ATOM 7475 C C . THR A 1 967 ? 15.295 20.771 -26.492 1.00 86.25 967 THR A C 1
ATOM 7477 O O . THR A 1 967 ? 15.922 21.831 -26.462 1.00 86.25 967 THR A O 1
ATOM 7480 N N . GLU A 1 968 ? 13.979 20.722 -26.288 1.00 84.19 968 GLU A N 1
ATOM 7481 C CA . GLU A 1 968 ? 13.171 21.910 -26.009 1.00 84.19 968 GLU A CA 1
ATOM 7482 C C . GLU A 1 968 ? 13.497 22.527 -24.644 1.00 84.19 968 GLU A C 1
ATOM 7484 O O . GLU A 1 968 ? 13.592 23.747 -24.544 1.00 84.19 968 GLU A O 1
ATOM 7489 N N . GLY A 1 969 ? 13.738 21.722 -23.605 1.00 84.31 969 GLY A N 1
ATOM 7490 C CA . GLY A 1 969 ? 14.173 22.201 -22.290 1.00 84.31 969 GLY A CA 1
ATOM 7491 C C . GLY A 1 969 ? 15.526 22.924 -22.332 1.00 84.31 969 GLY A C 1
ATOM 7492 O O . GLY A 1 969 ? 15.673 23.997 -21.742 1.00 84.31 969 GLY A O 1
ATOM 7493 N N . MET A 1 970 ? 16.490 22.395 -23.093 1.00 84.56 970 MET A N 1
ATOM 7494 C CA . MET A 1 970 ? 17.782 23.049 -23.347 1.00 84.56 970 MET A CA 1
ATOM 7495 C C . MET A 1 970 ? 17.601 24.359 -24.134 1.00 84.56 970 MET A C 1
ATOM 7497 O O . MET A 1 970 ? 18.168 25.387 -23.757 1.00 84.56 970 MET A O 1
ATOM 7501 N N . GLY A 1 971 ? 16.727 24.359 -25.148 1.00 83.44 971 GLY A N 1
ATOM 7502 C CA . GLY A 1 971 ? 16.361 25.550 -25.919 1.00 83.44 971 GLY A CA 1
ATOM 7503 C C . GLY A 1 971 ? 15.682 26.642 -25.081 1.00 83.44 971 GLY A C 1
ATOM 7504 O O . GLY A 1 971 ? 16.059 27.809 -25.187 1.00 83.44 971 GLY A O 1
ATOM 7505 N N . ARG A 1 972 ? 14.757 26.281 -24.174 1.00 84.06 972 ARG A N 1
ATOM 7506 C CA . ARG A 1 972 ? 14.147 27.202 -23.186 1.00 84.06 972 ARG A CA 1
ATOM 7507 C C . ARG A 1 972 ? 15.202 27.842 -22.267 1.00 84.06 972 ARG A C 1
ATOM 7509 O O . ARG A 1 972 ? 14.994 28.957 -21.796 1.00 84.06 972 ARG A O 1
ATOM 7516 N N . ARG A 1 973 ? 16.337 27.169 -22.039 1.00 81.69 973 ARG A N 1
ATOM 7517 C CA . ARG A 1 973 ? 17.501 27.671 -21.280 1.00 81.69 973 ARG A CA 1
ATOM 7518 C C . ARG A 1 973 ? 18.575 28.351 -22.146 1.00 81.69 973 ARG A C 1
ATOM 7520 O O . ARG A 1 973 ? 19.632 28.703 -21.632 1.00 81.69 973 ARG A O 1
ATOM 7527 N N . GLY A 1 974 ? 18.314 28.562 -23.438 1.00 81.69 974 GLY A N 1
ATOM 7528 C CA . GLY A 1 974 ? 19.213 29.262 -24.362 1.00 81.69 974 GLY A CA 1
ATOM 7529 C C . GLY A 1 974 ? 20.383 28.432 -24.904 1.00 81.69 974 GLY A C 1
ATOM 7530 O O . GLY A 1 974 ? 21.223 28.984 -25.611 1.00 81.69 974 GLY A O 1
ATOM 7531 N N . VAL A 1 975 ? 20.445 27.127 -24.616 1.00 82.69 975 VAL A N 1
ATOM 7532 C CA . VAL A 1 975 ? 21.511 26.236 -25.102 1.00 82.69 975 VAL A CA 1
ATOM 7533 C C . VAL A 1 975 ? 21.054 25.520 -26.370 1.00 82.69 975 VAL A C 1
ATOM 7535 O O . VAL A 1 975 ? 20.073 24.778 -26.367 1.00 82.69 975 VAL A O 1
ATOM 7538 N N . VAL A 1 976 ? 21.792 25.714 -27.465 1.00 80.31 976 VAL A N 1
ATOM 7539 C CA . VAL A 1 976 ? 21.511 25.056 -28.749 1.00 80.31 976 VAL A CA 1
ATOM 7540 C C . VAL A 1 976 ? 22.047 23.622 -28.733 1.00 80.31 976 VAL A C 1
ATOM 7542 O O . VAL A 1 976 ? 23.247 23.392 -28.560 1.00 80.31 976 VAL A O 1
ATOM 7545 N N . VAL A 1 977 ? 21.158 22.653 -28.953 1.00 80.62 977 VAL A N 1
ATOM 7546 C CA . VAL A 1 977 ? 21.503 21.237 -29.155 1.00 80.62 977 VAL A CA 1
ATOM 7547 C C . VAL A 1 977 ? 21.550 20.954 -30.667 1.00 80.62 977 VAL A C 1
ATOM 7549 O O . VAL A 1 977 ? 20.582 21.270 -31.355 1.00 80.62 977 VAL A O 1
ATOM 7552 N N . PRO A 1 978 ? 22.645 20.393 -31.216 1.00 70.12 978 PRO A N 1
ATOM 7553 C CA . PRO A 1 978 ? 22.724 19.998 -32.622 1.00 70.12 978 PRO A CA 1
ATOM 7554 C C . PRO A 1 978 ? 21.842 18.789 -32.971 1.00 70.12 978 PRO A C 1
ATOM 7556 O O . PRO A 1 978 ? 21.531 17.951 -32.122 1.00 70.12 978 PRO A O 1
ATOM 7559 N N . GLY A 1 979 ? 21.533 18.662 -34.262 1.00 67.56 979 GLY A N 1
ATOM 7560 C CA . GLY A 1 979 ? 20.652 17.628 -34.810 1.00 67.56 979 GLY A CA 1
ATOM 7561 C C . GLY A 1 979 ? 19.235 18.145 -35.057 1.00 67.56 979 GLY A C 1
ATOM 7562 O O . GLY A 1 979 ? 18.865 19.226 -34.604 1.00 67.56 979 GLY A O 1
ATOM 7563 N N . GLU A 1 980 ? 18.451 17.381 -35.811 1.00 70.88 980 GLU A N 1
ATOM 7564 C CA . GLU A 1 980 ? 17.033 17.679 -36.020 1.00 70.88 980 GLU A CA 1
ATOM 7565 C C . GLU A 1 980 ? 16.222 17.272 -34.781 1.00 70.88 980 GLU A C 1
ATOM 7567 O O . GLU A 1 980 ? 16.541 16.295 -34.101 1.00 70.88 980 GLU A O 1
ATOM 7572 N N . ILE A 1 981 ? 15.173 18.037 -34.470 1.00 70.56 981 ILE A N 1
ATOM 7573 C CA . ILE A 1 981 ? 14.231 17.682 -33.404 1.00 70.56 981 ILE A CA 1
ATOM 7574 C C . ILE A 1 981 ? 13.358 16.529 -33.930 1.00 70.56 981 ILE A C 1
ATOM 7576 O O . ILE A 1 981 ? 12.778 16.691 -35.007 1.00 70.56 981 ILE A O 1
ATOM 7580 N N . PRO A 1 982 ? 13.234 15.390 -33.215 1.00 68.50 982 PRO A N 1
ATOM 7581 C CA . PRO A 1 982 ? 12.373 14.295 -33.650 1.00 68.50 982 PRO A CA 1
ATOM 7582 C C . PRO A 1 982 ? 10.937 14.786 -33.908 1.00 68.50 982 PRO A C 1
ATOM 7584 O O . PRO A 1 982 ? 10.385 15.497 -33.062 1.00 68.50 982 PRO A O 1
ATOM 7587 N N . PRO A 1 983 ? 10.323 14.443 -35.057 1.00 54.19 983 PRO A N 1
ATOM 7588 C CA . PRO A 1 983 ? 8.974 14.890 -35.375 1.00 54.19 983 PRO A CA 1
ATOM 7589 C C . PRO A 1 983 ? 7.966 14.294 -34.391 1.00 54.19 983 PRO A C 1
ATOM 7591 O O . PRO A 1 983 ? 8.125 13.160 -33.936 1.00 54.19 983 PRO A O 1
ATOM 7594 N N . VAL A 1 984 ? 6.901 15.045 -34.103 1.00 48.03 984 VAL A N 1
ATOM 7595 C CA . VAL A 1 984 ? 5.809 14.583 -33.240 1.00 48.03 984 VAL A CA 1
ATOM 7596 C C . VAL A 1 984 ? 5.090 13.417 -33.919 1.00 48.03 984 VAL A C 1
ATOM 7598 O O . VAL A 1 984 ? 4.254 13.610 -34.800 1.00 48.03 984 VAL A O 1
ATOM 7601 N N . GLN A 1 985 ? 5.410 12.199 -33.490 1.00 52.44 985 GLN A N 1
ATOM 7602 C CA . GLN A 1 985 ? 4.460 11.101 -33.544 1.00 52.44 985 GLN A CA 1
ATOM 7603 C C . GLN A 1 985 ? 3.580 11.223 -32.307 1.00 52.44 985 GLN A C 1
ATOM 7605 O O . GLN A 1 985 ? 4.053 11.036 -31.187 1.00 52.44 985 GLN A O 1
ATOM 7610 N N . GLU A 1 986 ? 2.297 11.516 -32.506 1.00 44.34 986 GLU A N 1
ATOM 7611 C CA . GLU A 1 986 ? 1.305 11.200 -31.485 1.00 44.34 986 GLU A CA 1
ATOM 7612 C C . GLU A 1 986 ? 1.423 9.699 -31.178 1.00 44.34 986 GLU A C 1
ATOM 7614 O O . GLU A 1 986 ? 1.400 8.864 -32.092 1.00 44.34 986 GLU A O 1
ATOM 7619 N N . LEU A 1 987 ? 1.561 9.346 -29.897 1.00 48.28 987 LEU A N 1
ATOM 7620 C CA . LEU A 1 987 ? 1.402 7.972 -29.414 1.00 48.28 987 LEU A CA 1
ATOM 7621 C C . LEU A 1 987 ? -0.090 7.626 -29.502 1.00 48.28 987 LEU A C 1
ATOM 7623 O O . LEU A 1 987 ? -0.798 7.619 -28.502 1.00 48.28 987 LEU A O 1
ATOM 7627 N N . GLY A 1 988 ? -0.572 7.456 -30.736 1.00 39.66 988 GLY A N 1
ATOM 7628 C CA . GLY A 1 988 ? -1.992 7.515 -31.068 1.00 39.66 988 GLY A CA 1
ATOM 7629 C C . GLY A 1 988 ? -2.841 6.499 -30.309 1.00 39.66 988 GLY A C 1
ATOM 7630 O O . GLY A 1 988 ? -2.353 5.426 -29.939 1.00 39.66 988 GLY A O 1
ATOM 7631 N N . GLU A 1 989 ? -4.119 6.842 -30.124 1.00 37.94 989 GLU A N 1
ATOM 7632 C CA . GLU A 1 989 ? -5.137 6.042 -29.431 1.00 37.94 989 GLU A CA 1
ATOM 7633 C C . GLU A 1 989 ? -5.184 4.604 -29.984 1.00 37.94 989 GLU A C 1
ATOM 7635 O O . GLU A 1 989 ? -5.819 4.312 -30.997 1.00 37.94 989 GLU A O 1
ATOM 7640 N N . GLY A 1 990 ? -4.438 3.700 -29.343 1.00 39.59 990 GLY A N 1
ATOM 7641 C CA . GLY A 1 990 ? -4.126 2.379 -29.896 1.00 39.59 990 GLY A CA 1
ATOM 7642 C C . GLY A 1 990 ? -2.746 1.831 -29.519 1.00 39.59 990 GLY A C 1
ATOM 7643 O O . GLY A 1 990 ? -2.573 0.613 -29.529 1.00 39.59 990 GLY A O 1
ATOM 7644 N N . TRP A 1 991 ? -1.780 2.667 -29.108 1.00 41.22 991 TRP A N 1
ATOM 7645 C CA . TRP A 1 991 ? -0.474 2.207 -28.601 1.00 41.22 991 TRP A CA 1
ATOM 7646 C C . TRP A 1 991 ? -0.580 1.550 -27.212 1.00 41.22 991 TRP A C 1
ATOM 7648 O O . TRP A 1 991 ? -0.208 2.105 -26.179 1.00 41.22 991 TRP A O 1
ATOM 7658 N N . LEU A 1 992 ? -1.086 0.311 -27.211 1.00 45.47 992 LEU A N 1
ATOM 7659 C CA . LEU A 1 992 ? -1.069 -0.689 -26.132 1.00 45.47 992 LEU A CA 1
ATOM 7660 C C . LEU A 1 992 ? -1.774 -0.303 -24.810 1.00 45.47 992 LEU A C 1
ATOM 7662 O O . LEU A 1 992 ? -1.922 -1.157 -23.930 1.00 45.47 992 LEU A O 1
ATOM 7666 N N . GLY A 1 993 ? -2.247 0.937 -24.651 1.00 41.59 993 GLY A N 1
ATOM 7667 C CA . GLY A 1 993 ? -2.807 1.456 -23.398 1.00 41.59 993 GLY A CA 1
ATOM 7668 C C . GLY A 1 993 ? -1.766 1.445 -22.276 1.00 41.59 993 GLY A C 1
ATOM 7669 O O . GLY A 1 993 ? -2.021 0.894 -21.205 1.00 41.59 993 GLY A O 1
ATOM 7670 N N . LEU A 1 994 ? -0.558 1.933 -22.567 1.00 41.81 994 LEU A N 1
ATOM 7671 C CA . LEU A 1 994 ? 0.595 1.900 -21.657 1.00 41.81 994 LEU A CA 1
ATOM 7672 C C . LEU A 1 994 ? 0.674 3.102 -20.705 1.00 41.81 994 LEU A C 1
ATOM 7674 O O . LEU A 1 994 ? 1.554 3.136 -19.858 1.00 41.81 994 LEU A O 1
ATOM 7678 N N . GLU A 1 995 ? -0.293 4.016 -20.764 1.00 40.50 995 GLU A N 1
ATOM 7679 C CA . GLU A 1 995 ? -0.521 5.082 -19.772 1.00 40.50 995 GLU A CA 1
ATOM 7680 C C . GLU A 1 995 ? -0.720 4.531 -18.340 1.00 40.50 995 GLU A C 1
ATOM 7682 O O . GLU A 1 995 ? -0.463 5.226 -17.360 1.00 40.50 995 GLU A O 1
ATOM 7687 N N . ASP A 1 996 ? -1.122 3.255 -18.230 1.00 41.72 996 ASP A N 1
ATOM 7688 C CA . ASP A 1 996 ? -1.224 2.453 -17.000 1.00 41.72 996 ASP A CA 1
ATOM 7689 C C . ASP A 1 996 ? 0.137 2.015 -16.393 1.00 41.72 996 ASP A C 1
ATOM 7691 O O . ASP A 1 996 ? 0.141 1.347 -15.356 1.00 41.72 996 ASP A O 1
ATOM 7695 N N . MET A 1 997 ? 1.283 2.277 -17.042 1.00 46.69 997 MET A N 1
ATOM 7696 C CA . MET A 1 997 ? 2.582 1.693 -16.664 1.00 46.69 997 MET A CA 1
ATOM 7697 C C . MET A 1 997 ? 3.122 2.210 -15.320 1.00 46.69 997 MET A C 1
ATOM 7699 O O . MET A 1 997 ? 3.915 3.147 -15.266 1.00 46.69 997 MET A O 1
ATOM 7703 N N . ASP A 1 998 ? 2.825 1.487 -14.233 1.00 46.16 998 ASP A N 1
ATOM 7704 C CA . ASP A 1 998 ? 3.396 1.712 -12.887 1.00 46.16 998 ASP A CA 1
ATOM 7705 C C . ASP A 1 998 ? 4.941 1.735 -12.861 1.00 46.16 998 ASP A C 1
ATOM 7707 O O . ASP A 1 998 ? 5.531 2.179 -11.873 1.00 46.16 998 ASP A O 1
ATOM 7711 N N . PHE A 1 999 ? 5.603 1.213 -13.903 1.00 45.25 999 PHE A N 1
ATOM 7712 C CA . PHE A 1 999 ? 7.060 1.225 -14.011 1.00 45.25 999 PHE A CA 1
ATOM 7713 C C . PHE A 1 999 ? 7.641 2.561 -14.538 1.00 45.25 999 PHE A C 1
ATOM 7715 O O . PHE A 1 999 ? 8.825 2.838 -14.369 1.00 45.25 999 PHE A O 1
ATOM 7722 N N . MET A 1 1000 ? 6.839 3.420 -15.166 1.00 48.44 1000 MET A N 1
ATOM 7723 C CA . MET A 1 1000 ? 7.308 4.698 -15.712 1.00 48.44 1000 MET A CA 1
ATOM 7724 C C . MET A 1 1000 ? 6.323 5.791 -15.293 1.00 48.44 1000 MET A C 1
ATOM 7726 O O . MET A 1 1000 ? 5.392 6.081 -16.041 1.00 48.44 1000 MET A O 1
ATOM 7730 N N . PRO A 1 1001 ? 6.473 6.371 -14.083 1.00 44.53 1001 PRO A N 1
ATOM 7731 C CA . PRO A 1 1001 ? 5.506 7.332 -13.569 1.00 44.53 1001 PRO A CA 1
ATOM 7732 C C . PRO A 1 1001 ? 5.404 8.520 -14.525 1.00 44.53 1001 PRO A C 1
ATOM 7734 O O . PRO A 1 1001 ? 6.427 9.090 -14.897 1.00 44.53 1001 PRO A O 1
ATOM 7737 N N . ASN A 1 1002 ? 4.184 8.907 -14.905 1.00 36.91 1002 ASN A N 1
ATOM 7738 C CA . ASN A 1 1002 ? 3.959 9.928 -15.936 1.00 36.91 1002 ASN A CA 1
ATOM 7739 C C . ASN A 1 1002 ? 4.729 11.240 -15.666 1.00 36.91 1002 ASN A C 1
ATOM 7741 O O . ASN A 1 1002 ? 5.281 11.828 -16.590 1.00 36.91 1002 ASN A O 1
ATOM 7745 N N . GLU A 1 1003 ? 4.884 11.640 -14.398 1.00 41.53 1003 GLU A N 1
ATOM 7746 C CA . GLU A 1 1003 ? 5.712 12.781 -13.963 1.00 41.53 1003 GLU A CA 1
ATOM 7747 C C . GLU A 1 1003 ? 7.153 12.785 -14.523 1.00 41.53 1003 GLU A C 1
ATOM 7749 O O . GLU A 1 1003 ? 7.741 13.850 -14.689 1.00 41.53 1003 GLU A O 1
ATOM 7754 N N . TRP A 1 1004 ? 7.719 11.613 -14.834 1.00 40.56 1004 TRP A N 1
ATOM 7755 C CA . TRP A 1 1004 ? 9.091 11.435 -15.327 1.00 40.56 1004 TRP A CA 1
ATOM 7756 C C . TRP A 1 1004 ? 9.195 11.635 -16.847 1.00 40.56 1004 TRP A C 1
ATOM 7758 O O . TRP A 1 1004 ? 10.265 11.975 -17.346 1.00 40.56 1004 TRP A O 1
ATOM 7768 N N . LEU A 1 1005 ? 8.089 11.486 -17.587 1.00 37.78 1005 LEU A N 1
ATOM 7769 C CA . LEU A 1 1005 ? 7.987 11.910 -18.991 1.00 37.78 1005 LEU A CA 1
ATOM 7770 C C . LEU A 1 1005 ? 7.847 13.434 -19.088 1.00 37.78 1005 LEU A C 1
ATOM 7772 O O . LEU A 1 1005 ? 8.425 14.061 -19.975 1.00 37.78 1005 LEU A O 1
ATOM 7776 N N . TRP A 1 1006 ? 7.158 14.038 -18.117 1.00 38.53 1006 TRP A N 1
ATOM 7777 C CA . TRP A 1 1006 ? 6.959 15.485 -17.999 1.00 38.53 1006 TRP A CA 1
ATOM 7778 C C . TRP A 1 1006 ? 8.057 16.187 -17.169 1.00 38.53 1006 TRP A C 1
ATOM 7780 O O . TRP A 1 1006 ? 7.847 17.290 -16.666 1.00 38.53 1006 TRP A O 1
ATOM 7790 N N . MET A 1 1007 ? 9.254 15.590 -17.045 1.00 34.41 1007 MET A N 1
ATOM 7791 C CA . MET A 1 1007 ? 10.401 16.143 -16.291 1.00 34.41 1007 MET A CA 1
ATOM 7792 C C . MET A 1 1007 ? 11.059 17.389 -16.920 1.00 34.41 1007 MET A C 1
ATOM 7794 O O . MET A 1 1007 ? 12.085 17.868 -16.439 1.00 34.41 1007 MET A O 1
ATOM 7798 N N . VAL A 1 1008 ? 10.437 17.976 -17.943 1.00 33.09 1008 VAL A N 1
ATOM 7799 C CA . VAL A 1 1008 ? 10.503 19.423 -18.168 1.00 33.09 1008 VAL A CA 1
ATOM 7800 C C . VAL A 1 1008 ? 9.194 20.008 -17.632 1.00 33.09 1008 VAL A C 1
ATOM 7802 O O . VAL A 1 1008 ? 8.210 20.037 -18.374 1.00 33.09 1008 VAL A O 1
ATOM 7805 N N . PRO A 1 1009 ? 9.151 20.485 -16.370 1.00 32.06 1009 PRO A N 1
ATOM 7806 C CA . PRO A 1 1009 ? 8.024 21.278 -15.903 1.00 32.06 1009 PRO A CA 1
ATOM 7807 C C . PRO A 1 1009 ? 7.810 22.456 -16.849 1.00 32.06 1009 PRO A C 1
ATOM 7809 O O . PRO A 1 1009 ? 8.778 22.993 -17.402 1.00 32.06 1009 PRO A O 1
ATOM 7812 N N . ASP A 1 1010 ? 6.575 22.938 -16.967 1.00 32.34 1010 ASP A N 1
ATOM 7813 C CA . ASP A 1 1010 ? 6.387 24.275 -17.513 1.00 32.34 1010 ASP A CA 1
ATOM 7814 C C . ASP A 1 1010 ? 7.088 25.273 -16.588 1.00 32.34 1010 ASP A C 1
ATOM 7816 O O . ASP A 1 1010 ? 6.661 25.535 -15.461 1.00 32.34 1010 ASP A O 1
ATOM 7820 N N . VAL A 1 1011 ? 8.230 25.772 -17.069 1.00 27.55 1011 VAL A N 1
ATOM 7821 C CA . VAL A 1 1011 ? 9.094 26.719 -16.367 1.00 27.55 1011 VAL A CA 1
ATOM 7822 C C . VAL A 1 1011 ? 8.325 28.029 -16.231 1.00 27.55 1011 VAL A C 1
ATOM 7824 O O . VAL A 1 1011 ? 8.297 28.851 -17.148 1.00 27.55 1011 VAL A O 1
ATOM 7827 N N . GLY A 1 1012 ? 7.637 28.165 -15.097 1.00 24.44 1012 GLY A N 1
ATOM 7828 C CA . GLY A 1 1012 ? 6.769 29.294 -14.788 1.00 24.44 1012 GLY A CA 1
ATOM 7829 C C . GLY A 1 1012 ? 7.501 30.637 -14.839 1.00 24.44 1012 GLY A C 1
ATOM 7830 O O . GLY A 1 1012 ? 8.685 30.724 -14.515 1.00 24.44 1012 GLY A O 1
ATOM 7831 N N . MET A 1 1013 ? 6.757 31.664 -15.262 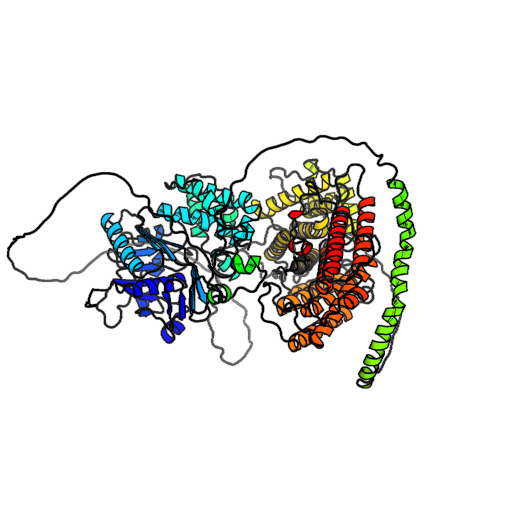1.00 25.09 1013 MET A N 1
ATOM 7832 C CA . MET A 1 1013 ? 7.194 33.066 -15.356 1.00 25.09 1013 MET A CA 1
ATOM 7833 C C . MET A 1 1013 ? 7.437 33.720 -13.992 1.00 25.09 1013 MET A C 1
ATOM 7835 O O . MET A 1 1013 ? 6.648 33.426 -13.065 1.00 25.09 1013 MET A O 1
#

Radius of gyration: 37.42 Å; chains: 1; bounding box: 110×103×116 Å

Secondary structure (DSSP, 8-state):
----SPPEEEEEE-TTHHHHHHHHHHHHTSSEEEEEE-STTHHHHHHH-EEEEETTTEEEEEE--SEEESSHHHHTSPPTT----S-SEEEE-S---TTT--HHHHHGGG--TTT-EEEE--SSSSTTHHHHHH-TTS-EEEEEEEEEEEEETTTEEEEEEEEEEEEEE---TTS-HHHHHHHHHHHHHHHHHT--EEEEE-S-HHHHHHHHHHHIIIIIHHHHHHT--HHHHHHSTHIIIIIHHHHHHHHHHHHHTT----HHHHHHHHSSS-TT-----HHHHHHHTT----HIIIIIHHHHHHHHHT---HHHHHHHTHHHHHS-PPP-PPPP---------------------------------------------------------------------PPPP-------SSSPPHHHHHTT----B-SSSTT-BHHHHHTT----------------------------TTTHHHHHHHHHGGGHHHHHHHHTTHHHHHHHHHHHHHHHHHHHTTS--------------------------PPP--S-----TTTTTSS-HHHHHHHHHHHHHHGGG-TTS---TT--HHHHHHH-HHHHHHHHHHHGGG-HHHHHHHHHHHHHHHHIIIIIS----HHHHHHHHHHHHSGGGT-S-SHHHHHHHHHHHHHT-TTSPPPPHHHHTTGGGSPPPTTPPPBPSSTTSB-HHHHHHHHHHHHHHHHHHHHTT---SS---HHHHHHHHHHHTSS--TTHHHHHHHHHHHHHHHHHHHHHTTTS-S-SPPPPHHHHHHHHHHHHHHHHHHHHTS-TTSTT-HHHHHHHHHHHHHHHHGGGTT--TT----HHHHHHHHHHHHHHHHHHHHHHHS-TTTTTT--HHHHHHHHHHHHHHHIIIII---TTS-HHHHHHH--HHHHHHHHHHHHHHHHTTT--TT----HHHHHHHHHHHHHHHHHHHHHHTTPPPPSPPPP-----TTSTTGGG-TTS-HHHHT-S-----

Foldseek 3Di:
DDLPDAAAEEEEEAPWFVSVLLLLLLVLLSRHQYEYADAPQQPVCVPQNAFEDAPFPHTDGSDDGNHYDHALLVVLDDDPPDPDNAGQEYEYDHEDDVLVDDPLVRNVSHDDALGYAYEDQYAFDPNCVVNCVSRVRHWYKYKDKDFQWGDDPRRYIYGPGQIAMEIATPDDPSDDPVVNRVSRVVVQVSSVSSRRHHYHYDPPVLQSNLLVLLCLLAQLLVCQVLVHHLLRCLPDPVLVPFSLLLSVLSQQLSVLVVHHDDSVSSVCRSPVDDSNDRHNDPNNVQSVVVHQGSLCRSQVVSVVSCVVSVRDNPSSVLSVVVCVVRRDDDPPPPDPPDDDDDDDDDDDDDDDDDDDDDDDDDDDDDDDDDDDDDDDDDDDDDDDDDDDDDDDDDDDDDDDDDDDDDDDDDDDDDDDDDDAFPVCVVVVHDFACDPPDPQHTPVCVVVVHDTHHDDDDDDDDDDDDDDDDDDDDDDDPPPPVPVVVVVVVVCVVLVVVVVVLCVVVVVVVVVVVVVVVVVCVVPDDDDDDDDDDDDDDDDDDDDDDDDDDDDDDDDDDDQACCNVVLAPQVRLQQLLVQLVLLCPQPQLADSDPPDGLVNCVPPQVLLSLLSSLLSCLLPQVSNQVSVVRSVVVLCCCCSVVVAQALSSLNSLLSCLFSVLFHPQENLSSLVVSVVSLVLLVQLDWADAPVCVVVCPVPDRGDHRFDDPPPRGHTDLNSLSSNLSSLLSNLLLCLLLLHDDPDADDPVNLVSLVVQCPDPHDPNSVVSNLSSLLSNLLVVLCVVQVSNDPDPDADDDLVVLLVQLVVSVVVLVVSVVPRDPVCPPPLLSVLSSLLSQLSSLLCLPRPDDAQDADDPSSVVSLVSNLLSLQVNLVSLLVDDLSVVSSRTPSNVSSNLSSLLSLLCSQQVHNHPVSDNVVSCSSPVSLSSLVSQLSSLVVVQVVSDDDPDPGGSSPVVSVLSLLVSLLSQVSCVVVVHHRDDDRDDDDDCDPRVPPSCSRSSQPVVSSVVVPPPDD

pLDDT: mean 73.2, std 25.24, range [22.14, 98.75]